Protein 5W8Q (pdb70)

InterPro domains:
  IPR001099 Chalcone/stilbene synthase, N-terminal [PF00195] (11-223)
  IPR011141 Polyketide synthase, type III [PIRSF000451] (5-384)
  IPR011141 Polyketide synthase, type III [PTHR11877] (7-383)
  IPR012328 Chalcone/stilbene synthase, C-terminal [PF02797] (233-383)
  IPR016039 Thiolase-like [G3DSA:3.40.47.10] (3-230)
  IPR016039 Thiolase-like [G3DSA:3.40.47.10] (231-385)
  IPR016039 Thiolase-like [SSF53901] (8-228)
  IPR016039 Thiolase-like [SSF53901] (230-383)

Structure (mmCIF, N/CA/C/O backbone):
data_5W8Q
#
_entry.id   5W8Q
#
_cell.length_a   55.270
_cell.length_b   113.020
_cell.length_c   62.770
_cell.angle_alpha   90.000
_cell.angle_beta   93.150
_cell.angle_gamma   90.000
#
_symmetry.space_group_name_H-M   'P 1 21 1'
#
loop_
_entity.id
_entity.type
_entity.pdbx_description
1 polymer 'BIS3 biphenyl synthase'
2 non-polymer (3R)-butane-1,3-diol
3 water water
#
loop_
_atom_site.group_PDB
_atom_site.id
_atom_site.type_symbol
_atom_site.label_atom_id
_atom_site.label_alt_id
_atom_site.label_comp_id
_atom_site.label_asym_id
_atom_site.label_entity_id
_atom_site.label_seq_id
_atom_site.pdbx_PDB_ins_code
_atom_site.Cartn_x
_atom_site.Cartn_y
_atom_site.Cartn_z
_atom_site.occupancy
_atom_site.B_iso_or_equiv
_atom_site.auth_seq_id
_atom_site.auth_comp_id
_atom_site.auth_asym_id
_atom_site.auth_atom_id
_atom_site.pdbx_PDB_model_num
ATOM 1 N N . GLN A 1 12 ? 28.267 9.392 -6.982 1.00 24.14 10 GLN A N 1
ATOM 2 C CA . GLN A 1 12 ? 27.214 8.409 -6.708 1.00 19.24 10 GLN A CA 1
ATOM 3 C C . GLN A 1 12 ? 27.478 7.729 -5.370 1.00 13.51 10 GLN A C 1
ATOM 4 O O . GLN A 1 12 ? 28.047 6.641 -5.286 1.00 15.94 10 GLN A O 1
ATOM 17 N N . HIS A 1 13 ? 27.045 8.381 -4.312 1.00 9.48 11 HIS A N 1
ATOM 18 C CA . HIS A 1 13 ? 27.315 7.897 -2.983 1.00 7.74 11 HIS A CA 1
ATOM 19 C C . HIS A 1 13 ? 26.414 6.747 -2.603 1.00 6.30 11 HIS A C 1
ATOM 20 O O . HIS A 1 13 ? 25.278 6.631 -3.044 1.00 7.88 11 HIS A O 1
ATOM 34 N N . ALA A 1 14 ? 26.917 5.944 -1.703 1.00 5.45 12 ALA A N 1
ATOM 35 C CA . ALA A 1 14 ? 26.142 4.914 -1.063 1.00 5.37 12 ALA A CA 1
ATOM 36 C C . ALA A 1 14 ? 24.920 5.495 -0.361 1.00 4.62 12 ALA A C 1
ATOM 37 O O . ALA A 1 14 ? 24.995 6.534 0.304 1.00 6.27 12 ALA A O 1
ATOM 44 N N . LYS A 1 15 ? 23.795 4.809 -0.510 1.00 4.70 13 LYS A N 1
ATOM 45 C CA . LYS A 1 15 ? 22.537 5.171 0.120 1.00 4.67 13 LYS A CA 1
ATOM 46 C C . LYS A 1 15 ? 22.070 4.090 1.061 1.00 4.22 13 LYS A C 1
ATOM 47 O O . LYS A 1 15 ? 22.228 2.890 0.803 1.00 5.04 13 LYS A O 1
ATOM 66 N N . ILE A 1 16 ? 21.422 4.531 2.134 1.00 4.04 14 ILE A N 1
ATOM 67 C CA . ILE A 1 16 ? 20.614 3.638 2.968 1.00 3.54 14 ILE A CA 1
ATOM 68 C C . ILE A 1 16 ? 19.283 3.424 2.235 1.00 4.10 14 ILE A C 1
ATOM 69 O O . ILE A 1 16 ? 18.567 4.395 1.965 1.00 5.16 14 ILE A O 1
ATOM 84 N N . LEU A 1 17 ? 18.986 2.177 1.899 1.00 3.68 15 LEU A N 1
ATOM 85 C CA . LEU A 1 17 ? 17.817 1.798 1.121 1.00 3.65 15 LEU A CA 1
ATOM 86 C C . LEU A 1 17 ? 16.699 1.212 1.971 1.00 4.50 15 LEU A C 1
ATOM 87 O O . LEU A 1 17 ? 15.579 1.027 1.461 1.00 5.83 15 LEU A O 1
ATOM 103 N N . ALA A 1 18 ? 16.963 0.871 3.220 1.00 4.19 16 ALA A N 1
ATOM 104 C CA . ALA A 1 18 ? 15.975 0.265 4.098 1.00 4.15 16 ALA A CA 1
ATOM 105 C C . ALA A 1 18 ? 16.547 0.240 5.507 1.00 3.93 16 ALA A C 1
ATOM 106 O O . ALA A 1 18 ? 17.774 0.134 5.668 1.00 4.24 16 ALA A O 1
ATOM 113 N N . ILE A 1 19 ? 15.666 0.302 6.504 1.00 4.26 17 ILE A N 1
ATOM 114 C CA . ILE A 1 19 ? 16.041 0.091 7.907 1.00 4.42 17 ILE A CA 1
ATOM 115 C C . ILE A 1 19 ? 14.964 -0.774 8.539 1.00 4.57 17 ILE A C 1
ATOM 116 O O . ILE A 1 19 ? 13.773 -0.441 8.409 1.00 6.43 17 ILE A O 1
ATOM 132 N N . GLY A 1 20 ? 15.330 -1.835 9.219 1.00 4.07 18 GLY A N 1
ATOM 133 C CA . GLY A 1 20 ? 14.435 -2.638 10.021 1.00 5.24 18 GLY A CA 1
ATOM 134 C C . GLY A 1 20 ? 14.982 -2.793 11.417 1.00 4.20 18 GLY A C 1
ATOM 135 O O . GLY A 1 20 ? 16.193 -2.724 11.623 1.00 4.97 18 GLY A O 1
ATOM 139 N N . THR A 1 21 ? 14.121 -3.025 12.399 1.00 4.34 19 THR A N 1
ATOM 140 C CA . THR A 1 21 ? 14.542 -3.186 13.772 1.00 4.47 19 THR A CA 1
ATOM 141 C C . THR A 1 21 ? 13.774 -4.299 14.457 1.00 4.40 19 THR A C 1
ATOM 142 O O . THR A 1 21 ? 12.679 -4.679 14.044 1.00 6.05 19 THR A O 1
ATOM 153 N N . ALA A 1 22 ? 14.326 -4.788 15.544 1.00 5.00 20 ALA A N 1
ATOM 154 C CA . ALA A 1 22 ? 13.713 -5.828 16.348 1.00 4.68 20 ALA A CA 1
ATOM 155 C C . ALA A 1 22 ? 14.177 -5.733 17.780 1.00 4.53 20 ALA A C 1
ATOM 156 O O . ALA A 1 22 ? 15.279 -5.229 18.055 1.00 4.74 20 ALA A O 1
ATOM 163 N N . ASN A 1 23 ? 13.377 -6.276 18.702 1.00 4.76 21 ASN A N 1
ATOM 164 C CA . ASN A 1 23 ? 13.763 -6.366 20.106 1.00 5.30 21 ASN A CA 1
ATOM 165 C C . ASN A 1 23 ? 13.233 -7.653 20.706 1.00 5.36 21 ASN A C 1
ATOM 166 O O . ASN A 1 23 ? 12.239 -8.184 20.209 1.00 6.55 21 ASN A O 1
ATOM 177 N N . PRO A 1 24 ? 13.816 -8.117 21.815 1.00 5.67 22 PRO A N 1
ATOM 178 C CA . PRO A 1 24 ? 13.214 -9.252 22.512 1.00 6.30 22 PRO A CA 1
ATOM 179 C C . PRO A 1 24 ? 11.795 -8.901 22.962 1.00 5.96 22 PRO A C 1
ATOM 180 O O . PRO A 1 24 ? 11.460 -7.722 23.097 1.00 6.73 22 PRO A O 1
ATOM 191 N N . PRO A 1 25 ? 10.974 -9.906 23.213 1.00 7.68 23 PRO A N 1
ATOM 192 C CA . PRO A 1 25 ? 9.557 -9.649 23.490 1.00 8.41 23 PRO A CA 1
ATOM 193 C C . PRO A 1 25 ? 9.262 -9.067 24.857 1.00 10.25 23 PRO A C 1
ATOM 194 O O . PRO A 1 25 ? 8.229 -8.395 25.001 1.00 12.49 23 PRO A O 1
ATOM 205 N N . ASN A 1 26 ? 10.102 -9.331 25.847 1.00 9.40 24 ASN A N 1
ATOM 206 C CA . ASN A 1 26 ? 9.745 -8.952 27.213 1.00 10.58 24 ASN A CA 1
ATOM 207 C C . ASN A 1 26 ? 10.153 -7.537 27.539 1.00 8.86 24 ASN A C 1
ATOM 208 O O . ASN A 1 26 ? 11.306 -7.163 27.425 1.00 8.52 24 ASN A O 1
ATOM 218 N N . VAL A 1 27 ? 9.157 -6.759 27.946 1.00 9.54 25 VAL A N 1
ATOM 219 C CA A VAL A 1 27 ? 9.358 -5.360 28.258 0.58 8.71 25 VAL A CA 1
ATOM 220 C CA B VAL A 1 27 ? 9.350 -5.359 28.277 0.42 9.60 25 VAL A CA 1
ATOM 221 C C . VAL A 1 27 ? 9.521 -5.158 29.768 1.00 9.19 25 VAL A C 1
ATOM 222 O O . VAL A 1 27 ? 8.807 -5.760 30.584 1.00 10.66 25 VAL A O 1
ATOM 245 N N . TYR A 1 28 ? 10.467 -4.311 30.122 1.00 7.51 26 TYR A N 1
ATOM 246 C CA . TYR A 1 28 ? 10.789 -3.951 31.496 1.00 8.45 26 TYR A CA 1
ATOM 247 C C . TYR A 1 28 ? 10.601 -2.457 31.646 1.00 7.68 26 TYR A C 1
ATOM 248 O O . TYR A 1 28 ? 11.398 -1.673 31.151 1.00 8.50 26 TYR A O 1
ATOM 266 N N . HIS A 1 29 ? 9.516 -2.059 32.305 1.00 8.44 27 HIS A N 1
ATOM 267 C CA . HIS A 1 29 ? 9.283 -0.644 32.549 1.00 9.12 27 HIS A CA 1
ATOM 268 C C . HIS A 1 29 ? 10.217 -0.172 33.642 1.00 8.42 27 HIS A C 1
ATOM 269 O O . HIS A 1 29 ? 10.382 -0.836 34.666 1.00 9.03 27 HIS A O 1
ATOM 283 N N . GLN A 1 30 ? 10.814 0.989 33.449 1.00 7.98 28 GLN A N 1
ATOM 284 C CA . GLN A 1 30 ? 11.809 1.502 34.386 1.00 8.60 28 GLN A CA 1
ATOM 285 C C . GLN A 1 30 ? 11.249 1.680 35.794 1.00 9.44 28 GLN A C 1
ATOM 286 O O . GLN A 1 30 ? 11.956 1.444 36.774 1.00 9.80 28 GLN A O 1
ATOM 300 N N . LYS A 1 31 ? 9.983 2.055 35.893 1.00 10.08 29 LYS A N 1
ATOM 301 C CA . LYS A 1 31 ? 9.367 2.246 37.196 1.00 11.61 29 LYS A CA 1
ATOM 302 C C . LYS A 1 31 ? 9.434 0.963 38.029 1.00 11.14 29 LYS A C 1
ATOM 303 O O . LYS A 1 31 ? 9.506 1.026 39.246 1.00 13.20 29 LYS A O 1
ATOM 322 N N . ASP A 1 32 ? 9.419 -0.193 37.360 1.00 10.36 30 ASP A N 1
ATOM 323 C CA . ASP A 1 32 ? 9.364 -1.488 38.030 1.00 10.57 30 ASP A CA 1
ATOM 324 C C . ASP A 1 32 ? 10.742 -2.128 38.157 1.00 10.05 30 ASP A C 1
ATOM 325 O O . ASP A 1 32 ? 10.892 -3.147 38.836 1.00 10.78 30 ASP A O 1
ATOM 334 N N . TYR A 1 33 ? 11.749 -1.589 37.468 1.00 9.70 31 TYR A N 1
ATOM 335 C CA . TYR A 1 33 ? 13.005 -2.294 37.333 1.00 8.84 31 TYR A CA 1
ATOM 336 C C . TYR A 1 33 ? 13.815 -2.362 38.638 1.00 8.94 31 TYR A C 1
ATOM 337 O O . TYR A 1 33 ? 14.382 -3.399 38.925 1.00 10.08 31 TYR A O 1
ATOM 355 N N . PRO A 1 34 ? 13.881 -1.278 39.439 1.00 9.54 32 PRO A N 1
ATOM 356 C CA . PRO A 1 34 ? 14.596 -1.428 40.723 1.00 10.00 32 PRO A CA 1
ATOM 357 C C . PRO A 1 34 ? 14.044 -2.570 41.576 1.00 10.27 32 PRO A C 1
ATOM 358 O O . PRO A 1 34 ? 14.835 -3.380 42.088 1.00 10.26 32 PRO A O 1
ATOM 369 N N . ASP A 1 35 ? 12.729 -2.671 41.715 1.00 10.39 33 ASP A N 1
ATOM 370 C CA . ASP A 1 35 ? 12.163 -3.738 42.508 1.00 11.39 33 ASP A CA 1
ATOM 371 C C . ASP A 1 35 ? 12.566 -5.081 41.919 1.00 10.86 33 ASP A C 1
ATOM 372 O O . ASP A 1 35 ? 12.929 -5.993 42.659 1.00 12.64 33 ASP A O 1
ATOM 381 N N . PHE A 1 36 ? 12.458 -5.207 40.597 1.00 11.95 34 PHE A N 1
ATOM 382 C CA . PHE A 1 36 ? 12.796 -6.454 39.927 1.00 12.14 34 PHE A CA 1
ATOM 383 C C . PHE A 1 36 ? 14.256 -6.837 40.171 1.00 11.41 34 PHE A C 1
ATOM 384 O O . PHE A 1 36 ? 14.540 -7.946 40.604 1.00 12.54 34 PHE A O 1
ATOM 401 N N . LEU A 1 37 ? 15.166 -5.920 39.895 1.00 10.31 35 LEU A N 1
ATOM 402 C CA . LEU A 1 37 ? 16.593 -6.197 39.969 1.00 10.03 35 LEU A CA 1
ATOM 403 C C . LEU A 1 37 ? 16.997 -6.620 41.377 1.00 9.82 35 LEU A C 1
ATOM 404 O O . LEU A 1 37 ? 17.706 -7.604 41.561 1.00 11.13 35 LEU A O 1
ATOM 420 N N . PHE A 1 38 ? 16.548 -5.874 42.374 1.00 9.76 36 PHE A N 1
ATOM 421 C CA . PHE A 1 38 ? 16.970 -6.147 43.728 1.00 10.20 36 PHE A CA 1
ATOM 422 C C . PHE A 1 38 ? 16.341 -7.443 44.244 1.00 11.31 36 PHE A C 1
ATOM 423 O O . PHE A 1 38 ? 16.957 -8.161 45.043 1.00 12.10 36 PHE A O 1
ATOM 440 N N . ARG A 1 39 ? 15.140 -7.769 43.768 1.00 11.33 37 ARG A N 1
ATOM 441 C CA . ARG A 1 39 ? 14.471 -8.998 44.181 1.00 12.79 37 ARG A CA 1
ATOM 442 C C . ARG A 1 39 ? 15.139 -10.221 43.568 1.00 12.30 37 ARG A C 1
ATOM 443 O O . ARG A 1 39 ? 15.483 -11.174 44.277 1.00 14.13 37 ARG A O 1
ATOM 464 N N . VAL A 1 40 ? 15.331 -10.206 42.249 1.00 12.75 38 VAL A N 1
ATOM 465 C CA . VAL A 1 40 ? 15.831 -11.402 41.562 1.00 13.03 38 VAL A CA 1
ATOM 466 C C . VAL A 1 40 ? 17.314 -11.665 41.830 1.00 12.97 38 VAL A C 1
ATOM 467 O O . VAL A 1 40 ? 17.772 -12.798 41.654 1.00 15.15 38 VAL A O 1
ATOM 480 N N . THR A 1 41 ? 18.059 -10.648 42.270 1.00 11.82 39 THR A N 1
ATOM 481 C CA . THR A 1 41 ? 19.470 -10.844 42.581 1.00 11.87 39 THR A CA 1
ATOM 482 C C . THR A 1 41 ? 19.707 -10.991 44.095 1.00 12.30 39 THR A C 1
ATOM 483 O O . THR A 1 41 ? 20.853 -11.035 44.536 1.00 13.24 39 THR A O 1
ATOM 494 N N . LYS A 1 42 ? 18.631 -11.097 44.870 1.00 13.18 40 LYS A N 1
ATOM 495 C CA . LYS A 1 42 ? 18.706 -11.348 46.317 1.00 14.48 40 LYS A CA 1
ATOM 496 C C . LYS A 1 42 ? 19.481 -10.265 47.042 1.00 14.25 40 LYS A C 1
ATOM 497 O O . LYS A 1 42 ? 20.294 -10.547 47.935 1.00 16.10 40 LYS A O 1
ATOM 516 N N . ASN A 1 43 ? 19.205 -9.021 46.674 1.00 12.46 41 ASN A N 1
ATOM 517 C CA . ASN A 1 43 ? 19.890 -7.858 47.237 1.00 11.85 41 ASN A CA 1
ATOM 518 C C . ASN A 1 43 ? 18.959 -6.864 47.919 1.00 10.62 41 ASN A C 1
ATOM 519 O O . ASN A 1 43 ? 19.328 -5.703 48.078 1.00 10.84 41 ASN A O 1
ATOM 530 N N . GLU A 1 44 ? 17.796 -7.309 48.387 1.00 12.31 42 GLU A N 1
ATOM 531 C CA . GLU A 1 44 ? 16.872 -6.378 49.024 1.00 13.18 42 GLU A CA 1
ATOM 532 C C . GLU A 1 44 ? 17.462 -5.761 50.292 1.00 11.93 42 GLU A C 1
ATOM 533 O O . GLU A 1 44 ? 17.061 -4.663 50.695 1.00 13.55 42 GLU A O 1
ATOM 545 N N . HIS A 1 45 ? 18.430 -6.433 50.909 1.00 11.01 43 HIS A N 1
ATOM 546 C CA . HIS A 1 45 ? 19.075 -5.853 52.090 1.00 11.25 43 HIS A CA 1
ATOM 547 C C . HIS A 1 45 ? 19.972 -4.654 51.746 1.00 10.33 43 HIS A C 1
ATOM 548 O O . HIS A 1 45 ? 20.322 -3.872 52.638 1.00 10.65 43 HIS A O 1
ATOM 562 N N . ARG A 1 46 ? 20.351 -4.510 50.479 1.00 9.31 44 ARG A N 1
ATOM 563 C CA . ARG A 1 46 ? 21.255 -3.430 50.089 1.00 9.48 44 ARG A CA 1
ATOM 564 C C . ARG A 1 46 ? 20.493 -2.144 49.811 1.00 9.28 44 ARG A C 1
ATOM 565 O O . ARG A 1 46 ? 20.459 -1.635 48.700 1.00 9.93 44 ARG A O 1
ATOM 586 N N . THR A 1 47 ? 19.893 -1.612 50.871 1.00 9.10 45 THR A N 1
ATOM 587 C CA . THR A 1 47 ? 19.118 -0.392 50.770 1.00 10.01 45 THR A CA 1
ATOM 588 C C . THR A 1 47 ? 19.997 0.789 50.365 1.00 9.58 45 THR A C 1
ATOM 589 O O . THR A 1 47 ? 19.508 1.720 49.719 1.00 11.39 45 THR A O 1
ATOM 600 N N . ASP A 1 48 ? 21.286 0.710 50.668 1.00 10.19 46 ASP A N 1
ATOM 601 C CA . ASP A 1 48 ? 22.254 1.713 50.234 1.00 10.69 46 ASP A CA 1
ATOM 602 C C . ASP A 1 48 ? 22.348 1.741 48.704 1.00 10.03 46 ASP A C 1
ATOM 603 O O . ASP A 1 48 ? 22.311 2.803 48.078 1.00 12.06 46 ASP A O 1
ATOM 612 N N . LEU A 1 49 ? 22.487 0.572 48.107 1.00 9.33 47 LEU A N 1
ATOM 613 C CA . LEU A 1 49 ? 22.576 0.474 46.655 1.00 9.89 47 LEU A CA 1
ATOM 614 C C . LEU A 1 49 ? 21.237 0.770 46.003 1.00 9.79 47 LEU A C 1
ATOM 615 O O . LEU A 1 49 ? 21.206 1.330 44.917 1.00 10.20 47 LEU A O 1
ATOM 631 N N . ARG A 1 50 ? 20.132 0.435 46.662 1.00 9.68 48 ARG A N 1
ATOM 632 C CA . ARG A 1 50 ? 18.820 0.713 46.101 1.00 9.92 48 ARG A CA 1
ATOM 633 C C . ARG A 1 50 ? 18.600 2.214 45.986 1.00 10.45 48 ARG A C 1
ATOM 634 O O . ARG A 1 50 ? 18.058 2.673 44.990 1.00 11.31 48 ARG A O 1
ATOM 655 N N . GLU A 1 51 ? 19.027 2.988 46.991 1.00 11.02 49 GLU A N 1
ATOM 656 C CA A GLU A 1 51 ? 18.898 4.435 46.929 0.41 12.68 49 GLU A CA 1
ATOM 657 C CA B GLU A 1 51 ? 18.915 4.447 46.939 0.59 12.18 49 GLU A CA 1
ATOM 658 C C . GLU A 1 51 ? 19.666 4.964 45.728 1.00 11.43 49 GLU A C 1
ATOM 659 O O . GLU A 1 51 ? 19.161 5.794 44.973 1.00 13.62 49 GLU A O 1
ATOM 680 N N . LYS A 1 52 ? 20.899 4.493 45.559 1.00 10.80 50 LYS A N 1
ATOM 681 C CA . LYS A 1 52 ? 21.736 4.949 44.455 1.00 10.78 50 LYS A CA 1
ATOM 682 C C . LYS A 1 52 ? 21.079 4.588 43.133 1.00 10.30 50 LYS A C 1
ATOM 683 O O . LYS A 1 52 ? 21.050 5.385 42.185 1.00 11.63 50 LYS A O 1
ATOM 702 N N . PHE A 1 53 ? 20.573 3.366 43.047 1.00 9.54 51 PHE A N 1
ATOM 703 C CA . PHE A 1 53 ? 19.964 2.901 41.797 1.00 9.18 51 PHE A CA 1
ATOM 704 C C . PHE A 1 53 ? 18.695 3.678 41.451 1.00 9.79 51 PHE A C 1
ATOM 705 O O . PHE A 1 53 ? 18.454 4.001 40.289 1.00 10.37 51 PHE A O 1
ATOM 722 N N . ASP A 1 54 ? 17.886 3.970 42.469 1.00 10.57 52 ASP A N 1
ATOM 723 C CA . ASP A 1 54 ? 16.693 4.775 42.248 1.00 12.11 52 ASP A CA 1
ATOM 724 C C . ASP A 1 54 ? 17.052 6.144 41.649 1.00 12.58 52 ASP A C 1
ATOM 725 O O . ASP A 1 54 ? 16.382 6.611 40.731 1.00 13.52 52 ASP A O 1
ATOM 734 N N . ARG A 1 55 ? 18.092 6.789 42.177 1.00 13.48 53 ARG A N 1
ATOM 735 C CA . ARG A 1 55 ? 18.504 8.104 41.685 1.00 15.18 53 ARG A CA 1
ATOM 736 C C . ARG A 1 55 ? 18.936 7.996 40.224 1.00 12.90 53 ARG A C 1
ATOM 737 O O . ARG A 1 55 ? 18.591 8.841 39.402 1.00 14.18 53 ARG A O 1
ATOM 758 N N . ILE A 1 56 ? 19.692 6.950 39.886 1.00 10.45 54 ILE A N 1
ATOM 759 C CA . ILE A 1 56 ? 20.143 6.755 38.514 1.00 9.76 54 ILE A CA 1
ATOM 760 C C . ILE A 1 56 ? 18.950 6.516 37.595 1.00 9.55 54 ILE A C 1
ATOM 761 O O . ILE A 1 56 ? 18.861 7.113 36.512 1.00 10.29 54 ILE A O 1
ATOM 777 N N . CYS A 1 57 ? 18.036 5.644 37.997 1.00 9.83 55 CYS A N 1
ATOM 778 C CA . CYS A 1 57 ? 16.860 5.418 37.171 1.00 9.88 55 CYS A CA 1
ATOM 779 C C . CYS A 1 57 ? 16.016 6.680 36.978 1.00 10.41 55 CYS A C 1
ATOM 780 O O . CYS A 1 57 ? 15.522 6.947 35.886 1.00 11.04 55 CYS A O 1
ATOM 788 N N . GLU A 1 58 ? 15.858 7.475 38.029 1.00 11.41 56 GLU A N 1
ATOM 789 C CA . GLU A 1 58 ? 15.105 8.726 37.908 1.00 13.56 56 GLU A CA 1
ATOM 790 C C . GLU A 1 58 ? 15.697 9.663 36.878 1.00 13.13 56 GLU A C 1
ATOM 791 O O . GLU A 1 58 ? 14.961 10.392 36.221 1.00 16.19 56 GLU A O 1
ATOM 803 N N . LYS A 1 59 ? 17.018 9.686 36.776 1.00 11.91 57 LYS A N 1
ATOM 804 C CA . LYS A 1 59 ? 17.691 10.581 35.849 1.00 11.93 57 LYS A CA 1
ATOM 805 C C . LYS A 1 59 ? 17.916 9.949 34.470 1.00 9.83 57 LYS A C 1
ATOM 806 O O . LYS A 1 59 ? 18.376 10.619 33.563 1.00 10.82 57 LYS A O 1
ATOM 825 N N . SER A 1 60 ? 17.575 8.672 34.309 1.00 9.15 58 SER A N 1
ATOM 826 C CA . SER A 1 60 ? 17.973 7.923 33.122 1.00 8.85 58 SER A CA 1
ATOM 827 C C . SER A 1 60 ? 17.299 8.374 31.834 1.00 8.83 58 SER A C 1
ATOM 828 O O . SER A 1 60 ? 17.811 8.120 30.769 1.00 9.64 58 SER A O 1
ATOM 836 N N . ARG A 1 61 ? 16.126 8.975 31.939 1.00 8.32 59 ARG A N 1
ATOM 837 C CA . ARG A 1 61 ? 15.320 9.353 30.780 1.00 8.87 59 ARG A CA 1
ATOM 838 C C . ARG A 1 61 ? 15.017 8.142 29.893 1.00 8.06 59 ARG A C 1
ATOM 839 O O . ARG A 1 61 ? 14.758 8.262 28.687 1.00 8.74 59 ARG A O 1
ATOM 860 N N . THR A 1 62 ? 14.964 6.977 30.533 1.00 7.85 60 THR A N 1
ATOM 861 C CA . THR A 1 62 ? 14.618 5.697 29.913 1.00 8.13 60 THR A CA 1
ATOM 862 C C . THR A 1 62 ? 13.340 5.205 30.599 1.00 8.60 60 THR A C 1
ATOM 863 O O . THR A 1 62 ? 13.340 4.990 31.805 1.00 9.06 60 THR A O 1
ATOM 874 N N . LYS A 1 63 ? 12.266 5.042 29.830 1.00 8.37 61 LYS A N 1
ATOM 875 C CA . LYS A 1 63 ? 10.974 4.625 30.338 1.00 7.94 61 LYS A CA 1
ATOM 876 C C . LYS A 1 63 ? 10.788 3.117 30.316 1.00 7.63 61 LYS A C 1
ATOM 877 O O . LYS A 1 63 ? 10.148 2.556 31.196 1.00 8.04 61 LYS A O 1
ATOM 896 N N . LYS A 1 64 ? 11.324 2.462 29.301 1.00 7.56 62 LYS A N 1
ATOM 897 C CA . LYS A 1 64 ? 11.211 1.014 29.217 1.00 7.97 62 LYS A CA 1
ATOM 898 C C . LYS A 1 64 ? 12.332 0.492 28.330 1.00 7.05 62 LYS A C 1
ATOM 899 O O . LYS A 1 64 ? 12.928 1.222 27.539 1.00 7.23 62 LYS A O 1
ATOM 918 N N . ARG A 1 65 ? 12.606 -0.795 28.500 1.00 6.43 63 ARG A N 1
ATOM 919 C CA . ARG A 1 65 ? 13.621 -1.527 27.750 1.00 5.89 63 ARG A CA 1
ATOM 920 C C . ARG A 1 65 ? 13.103 -2.926 27.460 1.00 6.17 63 ARG A C 1
ATOM 921 O O . ARG A 1 65 ? 12.339 -3.479 28.246 1.00 7.62 63 ARG A O 1
ATOM 942 N N . TYR A 1 66 ? 13.574 -3.501 26.359 1.00 5.64 64 TYR A N 1
ATOM 943 C CA . TYR A 1 66 ? 13.331 -4.887 26.026 1.00 6.14 64 TYR A CA 1
ATOM 944 C C . TYR A 1 66 ? 14.561 -5.695 26.348 1.00 6.04 64 TYR A C 1
ATOM 945 O O . TYR A 1 66 ? 15.670 -5.319 25.972 1.00 6.81 64 TYR A O 1
ATOM 963 N N . LEU A 1 67 ? 14.378 -6.822 27.031 1.00 6.31 65 LEU A N 1
ATOM 964 C CA . LEU A 1 67 ? 15.501 -7.652 27.479 1.00 7.11 65 LEU A CA 1
ATOM 965 C C . LEU A 1 67 ? 15.193 -9.104 27.220 1.00 7.19 65 LEU A C 1
ATOM 966 O O . LEU A 1 67 ? 14.098 -9.583 27.528 1.00 8.09 65 LEU A O 1
ATOM 982 N N . HIS A 1 68 ? 16.169 -9.828 26.702 1.00 6.72 66 HIS A N 1
ATOM 983 C CA . HIS A 1 68 ? 16.065 -11.273 26.565 1.00 6.72 66 HIS A CA 1
ATOM 984 C C . HIS A 1 68 ? 16.103 -12.001 27.921 1.00 7.27 66 HIS A C 1
ATOM 985 O O . HIS A 1 68 ? 15.356 -12.967 28.139 1.00 8.95 66 HIS A O 1
ATOM 999 N N . LEU A 1 69 ? 17.010 -11.578 28.786 1.00 7.83 67 LEU A N 1
ATOM 1000 C CA . LEU A 1 69 ? 17.211 -12.254 30.064 1.00 9.04 67 LEU A CA 1
ATOM 1001 C C . LEU A 1 69 ? 15.921 -12.281 30.867 1.00 9.64 67 LEU A C 1
ATOM 1002 O O . LEU A 1 69 ? 15.236 -11.283 30.970 1.00 11.58 67 LEU A O 1
ATOM 1018 N N . THR A 1 70 ? 15.645 -13.426 31.467 1.00 11.14 68 THR A N 1
ATOM 1019 C CA . THR A 1 70 ? 14.478 -13.589 32.314 1.00 11.22 68 THR A CA 1
ATOM 1020 C C . THR A 1 70 ? 14.885 -14.001 33.722 1.00 10.98 68 THR A C 1
ATOM 1021 O O . THR A 1 70 ? 15.975 -14.523 33.961 1.00 11.34 68 THR A O 1
ATOM 1032 N N . GLU A 1 71 ? 13.965 -13.812 34.646 1.00 11.81 69 GLU A N 1
ATOM 1033 C CA . GLU A 1 71 ? 14.126 -14.293 36.012 1.00 12.07 69 GLU A CA 1
ATOM 1034 C C . GLU A 1 71 ? 14.396 -15.789 36.035 1.00 11.92 69 GLU A C 1
ATOM 1035 O O . GLU A 1 71 ? 15.198 -16.259 36.820 1.00 11.93 69 GLU A O 1
ATOM 1047 N N . GLU A 1 72 ? 13.737 -16.557 35.175 1.00 12.85 70 GLU A N 1
ATOM 1048 C CA . GLU A 1 72 ? 13.965 -17.995 35.160 1.00 14.24 70 GLU A CA 1
ATOM 1049 C C . GLU A 1 72 ? 15.397 -18.337 34.768 1.00 12.62 70 GLU A C 1
ATOM 1050 O O . GLU A 1 72 ? 15.985 -19.269 35.332 1.00 14.21 70 GLU A O 1
ATOM 1062 N N . MET A 1 73 ? 15.969 -17.592 33.831 1.00 12.24 71 MET A N 1
ATOM 1063 C CA . MET A 1 73 ? 17.365 -17.807 33.477 1.00 12.41 71 MET A CA 1
ATOM 1064 C C . MET A 1 73 ? 18.289 -17.514 34.663 1.00 11.75 71 MET A C 1
ATOM 1065 O O . MET A 1 73 ? 19.294 -18.204 34.858 1.00 12.82 71 MET A O 1
ATOM 1079 N N . LEU A 1 74 ? 17.986 -16.473 35.434 1.00 11.06 72 LEU A N 1
ATOM 1080 C CA . LEU A 1 74 ? 18.792 -16.151 36.610 1.00 12.10 72 LEU A CA 1
ATOM 1081 C C . LEU A 1 74 ? 18.661 -17.231 37.679 1.00 12.54 72 LEU A C 1
ATOM 1082 O O . LEU A 1 74 ? 19.651 -17.596 38.325 1.00 14.60 72 LEU A O 1
ATOM 1098 N N . LYS A 1 75 ? 17.456 -17.772 37.859 1.00 12.38 73 LYS A N 1
ATOM 1099 C CA . LYS A 1 75 ? 17.265 -18.821 38.856 1.00 13.28 73 LYS A CA 1
ATOM 1100 C C . LYS A 1 75 ? 18.039 -20.072 38.448 1.00 14.96 73 LYS A C 1
ATOM 1101 O O . LYS A 1 75 ? 18.580 -20.781 39.300 1.00 15.80 73 LYS A O 1
ATOM 1120 N N . ALA A 1 76 ? 18.088 -20.365 37.154 1.00 14.56 74 ALA A N 1
ATOM 1121 C CA . ALA A 1 76 ? 18.799 -21.549 36.682 1.00 15.46 74 ALA A CA 1
ATOM 1122 C C . ALA A 1 76 ? 20.308 -21.362 36.712 1.00 15.18 74 ALA A C 1
ATOM 1123 O O . ALA A 1 76 ? 21.041 -22.352 36.791 1.00 16.53 74 ALA A O 1
ATOM 1130 N N . ASN A 1 77 ? 20.756 -20.107 36.672 1.00 13.57 75 ASN A N 1
ATOM 1131 C CA . ASN A 1 77 ? 22.172 -19.779 36.561 1.00 13.91 75 ASN A CA 1
ATOM 1132 C C . ASN A 1 77 ? 22.525 -18.654 37.518 1.00 12.91 75 ASN A C 1
ATOM 1133 O O . ASN A 1 77 ? 22.857 -17.556 37.080 1.00 12.06 75 ASN A O 1
ATOM 1144 N N . PRO A 1 78 ? 22.465 -18.912 38.828 1.00 12.63 76 PRO A N 1
ATOM 1145 C CA . PRO A 1 78 ? 22.672 -17.826 39.786 1.00 11.79 76 PRO A CA 1
ATOM 1146 C C . PRO A 1 78 ? 24.076 -17.219 39.772 1.00 11.05 76 PRO A C 1
ATOM 1147 O O . PRO A 1 78 ? 24.246 -16.093 40.244 1.00 10.64 76 PRO A O 1
ATOM 1158 N N . ASN A 1 79 ? 25.045 -17.899 39.175 1.00 10.95 77 ASN A N 1
ATOM 1159 C CA . ASN A 1 79 ? 26.340 -17.275 38.999 1.00 10.14 77 ASN A CA 1
ATOM 1160 C C . ASN A 1 79 ? 26.252 -16.009 38.175 1.00 8.80 77 ASN A C 1
ATOM 1161 O O . ASN A 1 79 ? 27.077 -15.137 38.341 1.00 9.63 77 ASN A O 1
ATOM 1172 N N . ILE A 1 80 ? 25.243 -15.883 37.313 1.00 9.28 78 ILE A N 1
ATOM 1173 C CA . ILE A 1 80 ? 25.109 -14.665 36.518 1.00 8.69 78 ILE A CA 1
ATOM 1174 C C . ILE A 1 80 ? 24.949 -13.421 37.406 1.00 8.09 78 ILE A C 1
ATOM 1175 O O . ILE A 1 80 ? 25.430 -12.342 37.036 1.00 9.19 78 ILE A O 1
ATOM 1191 N N . TYR A 1 81 ? 24.293 -13.559 38.564 1.00 8.49 79 TYR A N 1
ATOM 1192 C CA . TYR A 1 81 ? 24.127 -12.414 39.471 1.00 9.20 79 TYR A CA 1
ATOM 1193 C C . TYR A 1 81 ? 25.055 -12.431 40.685 1.00 9.84 79 TYR A C 1
ATOM 1194 O O . TYR A 1 81 ? 24.944 -11.567 41.549 1.00 11.06 79 TYR A O 1
ATOM 1212 N N . THR A 1 82 ? 25.946 -13.407 40.725 1.00 9.22 80 THR A N 1
ATOM 1213 C CA . THR A 1 82 ? 26.941 -13.519 41.782 1.00 10.41 80 THR A CA 1
ATOM 1214 C C . THR A 1 82 ? 28.220 -12.869 41.289 1.00 9.21 80 THR A C 1
ATOM 1215 O O . THR A 1 82 ? 28.944 -13.424 40.447 1.00 10.28 80 THR A O 1
ATOM 1226 N N . TYR A 1 83 ? 28.476 -11.658 41.775 1.00 9.76 81 TYR A N 1
ATOM 1227 C CA . TYR A 1 83 ? 29.500 -10.817 41.194 1.00 9.78 81 TYR A CA 1
ATOM 1228 C C . TYR A 1 83 ? 30.845 -11.523 41.182 1.00 9.19 81 TYR A C 1
ATOM 1229 O O . TYR A 1 83 ? 31.352 -11.975 42.215 1.00 10.26 81 TYR A O 1
ATOM 1247 N N . GLY A 1 84 ? 31.427 -11.622 39.996 1.00 8.87 82 GLY A N 1
ATOM 1248 C CA . GLY A 1 84 ? 32.741 -12.213 39.816 1.00 9.40 82 GLY A CA 1
ATOM 1249 C C . GLY A 1 84 ? 32.798 -13.721 39.677 1.00 9.57 82 GLY A C 1
ATOM 1250 O O . GLY A 1 84 ? 33.872 -14.271 39.433 1.00 9.73 82 GLY A O 1
ATOM 1254 N N . ALA A 1 85 ? 31.666 -14.400 39.840 1.00 9.12 83 ALA A N 1
ATOM 1255 C CA . ALA A 1 85 ? 31.643 -15.852 39.713 1.00 9.16 83 ALA A CA 1
ATOM 1256 C C . ALA A 1 85 ? 31.763 -16.268 38.235 1.00 8.26 83 ALA A C 1
ATOM 1257 O O . ALA A 1 85 ? 31.351 -15.526 37.347 1.00 8.70 83 ALA A O 1
ATOM 1264 N N . PRO A 1 86 ? 32.307 -17.469 37.959 1.00 8.82 84 PRO A N 1
ATOM 1265 C CA . PRO A 1 86 ? 32.434 -17.899 36.560 1.00 9.09 84 PRO A CA 1
ATOM 1266 C C . PRO A 1 86 ? 31.059 -18.074 35.930 1.00 8.77 84 PRO A C 1
ATOM 1267 O O . PRO A 1 86 ? 30.225 -18.765 36.484 1.00 11.06 84 PRO A O 1
ATOM 1278 N N . SER A 1 87 ? 30.863 -17.458 34.773 1.00 7.59 85 SER A N 1
ATOM 1279 C CA . SER A 1 87 ? 29.576 -17.509 34.102 1.00 7.48 85 SER A CA 1
ATOM 1280 C C . SER A 1 87 ? 29.659 -17.205 32.617 1.00 7.33 85 SER A C 1
ATOM 1281 O O . SER A 1 87 ? 28.618 -17.154 31.966 1.00 7.85 85 SER A O 1
ATOM 1289 N N . LEU A 1 88 ? 30.850 -17.001 32.065 1.00 7.20 86 LEU A N 1
ATOM 1290 C CA . LEU A 1 88 ? 30.949 -16.710 30.641 1.00 6.68 86 LEU A CA 1
ATOM 1291 C C . LEU A 1 88 ? 30.302 -17.798 29.789 1.00 6.94 86 LEU A C 1
ATOM 1292 O O . LEU A 1 88 ? 29.644 -17.495 28.780 1.00 7.58 86 LEU A O 1
ATOM 1308 N N . ASP A 1 89 ? 30.530 -19.055 30.138 1.00 7.84 87 ASP A N 1
ATOM 1309 C CA . ASP A 1 89 ? 30.095 -20.140 29.286 1.00 7.55 87 ASP A CA 1
ATOM 1310 C C . ASP A 1 89 ? 28.572 -20.154 29.141 1.00 8.13 87 ASP A C 1
ATOM 1311 O O . ASP A 1 89 ? 28.053 -20.272 28.019 1.00 8.87 87 ASP A O 1
ATOM 1320 N N . VAL A 1 90 ? 27.834 -20.006 30.241 1.00 7.91 88 VAL A N 1
ATOM 1321 C CA . VAL A 1 90 ? 26.388 -19.994 30.121 1.00 9.05 88 VAL A CA 1
ATOM 1322 C C . VAL A 1 90 ? 25.896 -18.743 29.385 1.00 8.08 88 VAL A C 1
ATOM 1323 O O . VAL A 1 90 ? 24.902 -18.810 28.657 1.00 9.84 88 VAL A O 1
ATOM 1336 N N . ARG A 1 91 ? 26.552 -17.605 29.581 1.00 7.23 89 ARG A N 1
ATOM 1337 C CA . ARG A 1 91 ? 26.185 -16.410 28.847 1.00 7.36 89 ARG A CA 1
ATOM 1338 C C . ARG A 1 91 ? 26.371 -16.583 27.339 1.00 6.73 89 ARG A C 1
ATOM 1339 O O . ARG A 1 91 ? 25.495 -16.207 26.564 1.00 7.71 89 ARG A O 1
ATOM 1360 N N . GLN A 1 92 ? 27.510 -17.133 26.943 1.00 6.73 90 GLN A N 1
ATOM 1361 C CA . GLN A 1 92 ? 27.819 -17.363 25.539 1.00 7.24 90 GLN A CA 1
ATOM 1362 C C . GLN A 1 92 ? 26.864 -18.371 24.926 1.00 7.33 90 GLN A C 1
ATOM 1363 O O . GLN A 1 92 ? 26.433 -18.204 23.782 1.00 7.45 90 GLN A O 1
ATOM 1377 N N . ASP A 1 93 ? 26.506 -19.409 25.668 1.00 7.86 91 ASP A N 1
ATOM 1378 C CA . ASP A 1 93 ? 25.583 -20.390 25.147 1.00 8.80 91 ASP A CA 1
ATOM 1379 C C . ASP A 1 93 ? 24.252 -19.760 24.782 1.00 9.38 91 ASP A C 1
ATOM 1380 O O . ASP A 1 93 ? 23.619 -20.184 23.827 1.00 11.09 91 ASP A O 1
ATOM 1389 N N . ILE A 1 94 ? 23.838 -18.752 25.555 1.00 8.00 92 ILE A N 1
ATOM 1390 C CA . ILE A 1 94 ? 22.645 -17.983 25.226 1.00 7.98 92 ILE A CA 1
ATOM 1391 C C . ILE A 1 94 ? 22.900 -17.023 24.058 1.00 6.84 92 ILE A C 1
ATOM 1392 O O . ILE A 1 94 ? 22.199 -17.060 23.030 1.00 7.80 92 ILE A O 1
ATOM 1408 N N . CYS A 1 95 ? 23.903 -16.159 24.206 1.00 6.79 93 CYS A N 1
ATOM 1409 C CA . CYS A 1 95 ? 24.047 -15.059 23.272 1.00 6.30 93 CYS A CA 1
ATOM 1410 C C . CYS A 1 95 ? 24.481 -15.487 21.877 1.00 6.37 93 CYS A C 1
ATOM 1411 O O . CYS A 1 95 ? 24.063 -14.877 20.892 1.00 6.58 93 CYS A O 1
ATOM 1419 N N . ASN A 1 96 ? 25.311 -16.520 21.772 1.00 6.64 94 ASN A N 1
ATOM 1420 C CA . ASN A 1 96 ? 25.743 -16.970 20.450 1.00 6.58 94 ASN A CA 1
ATOM 1421 C C . ASN A 1 96 ? 24.568 -17.467 19.609 1.00 6.95 94 ASN A C 1
ATOM 1422 O O . ASN A 1 96 ? 24.668 -17.499 18.386 1.00 7.62 94 ASN A O 1
ATOM 1433 N N . ILE A 1 97 ? 23.480 -17.868 20.260 1.00 7.10 95 ILE A N 1
ATOM 1434 C CA . ILE A 1 97 ? 22.242 -18.235 19.578 1.00 8.57 95 ILE A CA 1
ATOM 1435 C C . ILE A 1 97 ? 21.309 -17.030 19.395 1.00 7.28 95 ILE A C 1
ATOM 1436 O O . ILE A 1 97 ? 20.757 -16.800 18.317 1.00 8.34 95 ILE A O 1
ATOM 1452 N N . GLU A 1 98 ? 21.103 -16.277 20.457 1.00 6.74 96 GLU A N 1
ATOM 1453 C CA . GLU A 1 98 ? 20.091 -15.243 20.420 1.00 7.08 96 GLU A CA 1
ATOM 1454 C C . GLU A 1 98 ? 20.475 -14.027 19.609 1.00 6.41 96 GLU A C 1
ATOM 1455 O O . GLU A 1 98 ? 19.585 -13.359 19.072 1.00 7.20 96 GLU A O 1
ATOM 1467 N N . VAL A 1 99 ? 21.759 -13.707 19.535 1.00 5.95 97 VAL A N 1
ATOM 1468 C CA . VAL A 1 99 ? 22.178 -12.538 18.763 1.00 4.85 97 VAL A CA 1
ATOM 1469 C C . VAL A 1 99 ? 21.878 -12.709 17.264 1.00 5.24 97 VAL A C 1
ATOM 1470 O O . VAL A 1 99 ? 21.241 -11.854 16.671 1.00 5.42 97 VAL A O 1
ATOM 1483 N N . PRO A 1 100 ? 22.288 -13.838 16.628 1.00 5.62 98 PRO A N 1
ATOM 1484 C CA . PRO A 1 100 ? 21.919 -13.989 15.203 1.00 6.14 98 PRO A CA 1
ATOM 1485 C C . PRO A 1 100 ? 20.418 -14.080 14.996 1.00 5.33 98 PRO A C 1
ATOM 1486 O O . PRO A 1 100 ? 19.932 -13.572 13.988 1.00 6.10 98 PRO A O 1
ATOM 1497 N N . LYS A 1 101 ? 19.688 -14.673 15.933 1.00 5.43 99 LYS A N 1
ATOM 1498 C CA A LYS A 1 101 ? 18.249 -14.796 15.786 0.58 5.79 99 LYS A CA 1
ATOM 1499 C CA B LYS A 1 101 ? 18.239 -14.787 15.777 0.42 6.17 99 LYS A CA 1
ATOM 1500 C C . LYS A 1 101 ? 17.560 -13.417 15.786 1.00 5.02 99 LYS A C 1
ATOM 1501 O O . LYS A 1 101 ? 16.658 -13.136 14.986 1.00 6.07 99 LYS A O 1
ATOM 1535 N N . LEU A 1 102 ? 17.976 -12.552 16.695 1.00 5.44 100 LEU A N 1
ATOM 1536 C CA . LEU A 1 102 ? 17.403 -11.212 16.763 1.00 5.23 100 LEU A CA 1
ATOM 1537 C C . LEU A 1 102 ? 17.802 -10.418 15.518 1.00 4.76 100 LEU A C 1
ATOM 1538 O O . LEU A 1 102 ? 16.996 -9.679 14.935 1.00 5.28 100 LEU A O 1
ATOM 1554 N N . GLY A 1 103 ? 19.045 -10.585 15.082 1.00 4.73 101 GLY A N 1
ATOM 1555 C CA . GLY A 1 103 ? 19.485 -9.976 13.846 1.00 4.81 101 GLY A CA 1
ATOM 1556 C C . GLY A 1 103 ? 18.671 -10.405 12.638 1.00 4.39 101 GLY A C 1
ATOM 1557 O O . GLY A 1 103 ? 18.362 -9.592 11.771 1.00 5.10 101 GLY A O 1
ATOM 1561 N N . GLN A 1 104 ? 18.333 -11.694 12.587 1.00 4.77 102 GLN A N 1
ATOM 1562 C CA . GLN A 1 104 ? 17.502 -12.227 11.524 1.00 4.80 102 GLN A CA 1
ATOM 1563 C C . GLN A 1 104 ? 16.157 -11.507 11.444 1.00 4.75 102 GLN A C 1
ATOM 1564 O O . GLN A 1 104 ? 15.671 -11.175 10.372 1.00 5.27 102 GLN A O 1
ATOM 1578 N N . GLU A 1 105 ? 15.542 -11.306 12.602 1.00 4.94 103 GLU A N 1
ATOM 1579 C CA . GLU A 1 105 ? 14.252 -10.643 12.633 1.00 6.13 103 GLU A CA 1
ATOM 1580 C C . GLU A 1 105 ? 14.351 -9.225 12.040 1.00 5.50 103 GLU A C 1
ATOM 1581 O O . GLU A 1 105 ? 13.524 -8.815 11.216 1.00 7.15 103 GLU A O 1
ATOM 1593 N N . ALA A 1 106 ? 15.365 -8.478 12.455 1.00 4.62 104 ALA A N 1
ATOM 1594 C CA . ALA A 1 106 ? 15.550 -7.137 11.917 1.00 4.99 104 ALA A CA 1
ATOM 1595 C C . ALA A 1 106 ? 15.857 -7.169 10.423 1.00 4.42 104 ALA A C 1
ATOM 1596 O O . ALA A 1 106 ? 15.355 -6.362 9.640 1.00 4.96 104 ALA A O 1
ATOM 1603 N N . ALA A 1 107 ? 16.692 -8.117 10.036 1.00 4.36 105 ALA A N 1
ATOM 1604 C CA . ALA A 1 107 ? 17.114 -8.223 8.634 1.00 4.49 105 ALA A CA 1
ATOM 1605 C C . ALA A 1 107 ? 15.922 -8.518 7.730 1.00 4.45 105 ALA A C 1
ATOM 1606 O O . ALA A 1 107 ? 15.818 -7.940 6.652 1.00 4.75 105 ALA A O 1
ATOM 1613 N N . LEU A 1 108 ? 15.032 -9.406 8.144 1.00 4.67 106 LEU A N 1
ATOM 1614 C CA . LEU A 1 108 ? 13.860 -9.695 7.311 1.00 4.74 106 LEU A CA 1
ATOM 1615 C C . LEU A 1 108 ? 13.006 -8.462 7.096 1.00 4.87 106 LEU A C 1
ATOM 1616 O O . LEU A 1 108 ? 12.450 -8.267 6.020 1.00 5.61 106 LEU A O 1
ATOM 1632 N N . LYS A 1 109 ? 12.884 -7.626 8.115 1.00 4.56 107 LYS A N 1
ATOM 1633 C CA . LYS A 1 109 ? 12.138 -6.383 7.983 1.00 4.77 107 LYS A CA 1
ATOM 1634 C C . LYS A 1 109 ? 12.834 -5.428 7.012 1.00 4.42 107 LYS A C 1
ATOM 1635 O O . LYS A 1 109 ? 12.187 -4.790 6.179 1.00 5.19 107 LYS A O 1
ATOM 1654 N N . ALA A 1 110 ? 14.156 -5.285 7.130 1.00 4.55 108 ALA A N 1
ATOM 1655 C CA . ALA A 1 110 ? 14.870 -4.426 6.194 1.00 3.89 108 ALA A CA 1
ATOM 1656 C C . ALA A 1 110 ? 14.728 -4.947 4.755 1.00 3.97 108 ALA A C 1
ATOM 1657 O O . ALA A 1 110 ? 14.543 -4.172 3.822 1.00 4.59 108 ALA A O 1
ATOM 1664 N N . ILE A 1 111 ? 14.868 -6.250 4.596 1.00 4.00 109 ILE A N 1
ATOM 1665 C CA . ILE A 1 111 ? 14.790 -6.852 3.276 1.00 4.53 109 ILE A CA 1
ATOM 1666 C C . ILE A 1 111 ? 13.412 -6.614 2.663 1.00 4.67 109 ILE A C 1
ATOM 1667 O O . ILE A 1 111 ? 13.293 -6.309 1.472 1.00 5.44 109 ILE A O 1
ATOM 1683 N N . LYS A 1 112 ? 12.366 -6.723 3.470 1.00 4.39 110 LYS A N 1
ATOM 1684 C CA . LYS A 1 112 ? 11.018 -6.454 2.973 1.00 5.99 110 LYS A CA 1
ATOM 1685 C C . LYS A 1 112 ? 10.922 -5.017 2.453 1.00 5.81 110 LYS A C 1
ATOM 1686 O O . LYS A 1 112 ? 10.414 -4.776 1.355 1.00 7.51 110 LYS A O 1
ATOM 1705 N N . GLU A 1 113 ? 11.369 -4.048 3.244 1.00 4.99 111 GLU A N 1
ATOM 1706 C CA . GLU A 1 113 ? 11.308 -2.669 2.811 1.00 5.06 111 GLU A CA 1
ATOM 1707 C C . GLU A 1 113 ? 12.100 -2.463 1.525 1.00 5.21 111 GLU A C 1
ATOM 1708 O O . GLU A 1 113 ? 11.668 -1.754 0.614 1.00 6.38 111 GLU A O 1
ATOM 1720 N N . TRP A 1 114 ? 13.290 -3.033 1.484 1.00 4.79 112 TRP A N 1
ATOM 1721 C CA . TRP A 1 114 ? 14.208 -2.871 0.368 1.00 6.03 112 TRP A CA 1
ATOM 1722 C C . TRP A 1 114 ? 13.538 -3.236 -0.948 1.00 7.15 112 TRP A C 1
ATOM 1723 O O . TRP A 1 114 ? 13.638 -2.503 -1.928 1.00 10.22 112 TRP A O 1
ATOM 1744 N N . GLY A 1 115 ? 12.904 -4.409 -0.963 1.00 6.59 113 GLY A N 1
ATOM 1745 C CA . GLY A 1 115 ? 12.067 -4.814 -2.083 1.00 8.27 113 GLY A CA 1
ATOM 1746 C C . GLY A 1 115 ? 12.711 -5.718 -3.114 1.00 6.96 113 GLY A C 1
ATOM 1747 O O . GLY A 1 115 ? 12.057 -6.073 -4.079 1.00 8.63 113 GLY A O 1
ATOM 1751 N N . GLN A 1 116 ? 13.983 -6.038 -2.930 1.00 6.92 114 GLN A N 1
ATOM 1752 C CA . GLN A 1 116 ? 14.722 -6.907 -3.829 1.00 6.43 114 GLN A CA 1
ATOM 1753 C C . GLN A 1 116 ? 14.809 -8.325 -3.295 1.00 6.18 114 GLN A C 1
ATOM 1754 O O . GLN A 1 116 ? 14.647 -8.541 -2.103 1.00 7.24 114 GLN A O 1
ATOM 1768 N N . PRO A 1 117 ? 15.085 -9.297 -4.169 1.00 6.76 115 PRO A N 1
ATOM 1769 C CA . PRO A 1 117 ? 15.347 -10.643 -3.672 1.00 7.42 115 PRO A CA 1
ATOM 1770 C C . PRO A 1 117 ? 16.620 -10.709 -2.842 1.00 7.35 115 PRO A C 1
ATOM 1771 O O . PRO A 1 117 ? 17.588 -9.975 -3.091 1.00 7.54 115 PRO A O 1
ATOM 1782 N N . ILE A 1 118 ? 16.647 -11.627 -1.889 1.00 7.39 116 ILE A N 1
ATOM 1783 C CA . ILE A 1 118 ? 17.812 -11.832 -1.040 1.00 7.36 116 ILE A CA 1
ATOM 1784 C C . ILE A 1 118 ? 19.041 -12.193 -1.870 1.00 6.60 116 ILE A C 1
ATOM 1785 O O . ILE A 1 118 ? 20.163 -11.878 -1.459 1.00 6.57 116 ILE A O 1
ATOM 1801 N N . SER A 1 119 ? 18.854 -12.821 -3.017 1.00 7.51 117 SER A N 1
ATOM 1802 C CA . SER A 1 119 ? 19.970 -13.126 -3.885 1.00 7.97 117 SER A CA 1
ATOM 1803 C C . SER A 1 119 ? 20.746 -11.905 -4.386 1.00 7.72 117 SER A C 1
ATOM 1804 O O . SER A 1 119 ? 21.862 -12.070 -4.845 1.00 8.77 117 SER A O 1
ATOM 1812 N N . ARG A 1 120 ? 20.188 -10.691 -4.291 1.00 6.19 118 ARG A N 1
ATOM 1813 C CA . ARG A 1 120 ? 20.896 -9.483 -4.666 1.00 6.22 118 ARG A CA 1
ATOM 1814 C C . ARG A 1 120 ? 21.838 -8.984 -3.590 1.00 5.25 118 ARG A C 1
ATOM 1815 O O . ARG A 1 120 ? 22.615 -8.071 -3.856 1.00 5.92 118 ARG A O 1
ATOM 1836 N N . ILE A 1 121 ? 21.789 -9.543 -2.386 1.00 4.38 119 ILE A N 1
ATOM 1837 C CA . ILE A 1 121 ? 22.727 -9.154 -1.340 1.00 3.80 119 ILE A CA 1
ATOM 1838 C C . ILE A 1 121 ? 24.099 -9.743 -1.670 1.00 3.81 119 ILE A C 1
ATOM 1839 O O . ILE A 1 121 ? 24.236 -10.960 -1.811 1.00 5.02 119 ILE A O 1
ATOM 1855 N N . THR A 1 122 ? 25.108 -8.884 -1.770 1.00 3.69 120 THR A N 1
ATOM 1856 C CA . THR A 1 122 ? 26.461 -9.280 -2.112 1.00 4.27 120 THR A CA 1
ATOM 1857 C C . THR A 1 122 ? 27.426 -9.240 -0.940 1.00 3.82 120 THR A C 1
ATOM 1858 O O . THR A 1 122 ? 28.478 -9.891 -0.969 1.00 4.09 120 THR A O 1
ATOM 1869 N N . HIS A 1 123 ? 27.085 -8.448 0.086 1.00 3.39 121 HIS A N 1
ATOM 1870 C CA . HIS A 1 123 ? 27.962 -8.180 1.221 1.00 3.53 121 HIS A CA 1
ATOM 1871 C C . HIS A 1 123 ? 27.148 -8.232 2.494 1.00 3.71 121 HIS A C 1
ATOM 1872 O O . HIS A 1 123 ? 25.970 -7.825 2.488 1.00 3.89 121 HIS A O 1
ATOM 1886 N N . LEU A 1 124 ? 27.760 -8.710 3.576 1.00 3.68 122 LEU A N 1
ATOM 1887 C CA . LEU A 1 124 ? 27.162 -8.716 4.897 1.00 3.50 122 LEU A CA 1
ATOM 1888 C C . LEU A 1 124 ? 28.138 -8.140 5.886 1.00 3.50 122 LEU A C 1
ATOM 1889 O O . LEU A 1 124 ? 29.289 -8.610 5.986 1.00 4.74 122 LEU A O 1
ATOM 1905 N N . ILE A 1 125 ? 27.700 -7.160 6.666 1.00 3.35 123 ILE A N 1
ATOM 1906 C CA . ILE A 1 125 ? 28.419 -6.692 7.847 1.00 3.79 123 ILE A CA 1
ATOM 1907 C C . ILE A 1 125 ? 27.562 -7.068 9.042 1.00 3.67 123 ILE A C 1
ATOM 1908 O O . ILE A 1 125 ? 26.393 -6.697 9.076 1.00 4.95 123 ILE A O 1
ATOM 1924 N N . PHE A 1 126 ? 28.104 -7.851 9.960 1.00 3.83 124 PHE A N 1
ATOM 1925 C CA . PHE A 1 126 ? 27.422 -8.169 11.209 1.00 3.85 124 PHE A CA 1
ATOM 1926 C C . PHE A 1 126 ? 28.254 -7.544 12.329 1.00 3.94 124 PHE A C 1
ATOM 1927 O O . PHE A 1 126 ? 29.477 -7.698 12.327 1.00 4.83 124 PHE A O 1
ATOM 1944 N N . CYS A 1 127 ? 27.613 -6.863 13.266 1.00 3.81 125 CYS A N 1
ATOM 1945 C CA . CYS A 1 127 ? 28.283 -6.213 14.376 1.00 4.03 125 CYS A CA 1
ATOM 1946 C C . CYS A 1 127 ? 27.589 -6.583 15.690 1.00 3.93 125 CYS A C 1
ATOM 1947 O O . CYS A 1 127 ? 26.361 -6.462 15.796 1.00 4.63 125 CYS A O 1
ATOM 1955 N N . THR A 1 128 ? 28.361 -7.053 16.662 1.00 4.03 126 THR A N 1
ATOM 1956 C CA . THR A 1 128 ? 27.856 -7.278 17.988 1.00 4.03 126 THR A CA 1
ATOM 1957 C C . THR A 1 128 ? 28.981 -7.178 18.995 1.00 4.99 126 THR A C 1
ATOM 1958 O O . THR A 1 128 ? 30.118 -7.604 18.744 1.00 5.96 126 THR A O 1
ATOM 1969 N N . ALA A 1 129 ? 28.638 -6.657 20.166 1.00 4.82 127 ALA A N 1
ATOM 1970 C CA . ALA A 1 129 ? 29.536 -6.620 21.317 1.00 5.78 127 ALA A CA 1
ATOM 1971 C C . ALA A 1 129 ? 29.078 -7.568 22.408 1.00 5.65 127 ALA A C 1
ATOM 1972 O O . ALA A 1 129 ? 29.573 -7.502 23.521 1.00 7.90 127 ALA A O 1
ATOM 1979 N N . SER A 1 130 ? 28.145 -8.468 22.091 1.00 5.35 128 SER A N 1
ATOM 1980 C CA . SER A 1 130 ? 27.485 -9.325 23.078 1.00 6.89 128 SER A CA 1
ATOM 1981 C C . SER A 1 130 ? 27.901 -10.771 23.097 1.00 6.50 128 SER A C 1
ATOM 1982 O O . SER A 1 130 ? 27.442 -11.511 23.962 1.00 8.32 128 SER A O 1
ATOM 1990 N N . CYS A 1 131 ? 28.738 -11.178 22.161 1.00 6.43 129 CYS A N 1
ATOM 1991 C CA . CYS A 1 131 ? 29.148 -12.565 22.061 1.00 6.79 129 CYS A CA 1
ATOM 1992 C C . CYS A 1 131 ? 30.312 -12.640 21.096 1.00 6.37 129 CYS A C 1
ATOM 1993 O O . CYS A 1 131 ? 30.651 -11.650 20.450 1.00 6.77 129 CYS A O 1
ATOM 2001 N N . VAL A 1 132 ? 30.925 -13.814 21.010 1.00 6.56 130 VAL A N 1
ATOM 2002 C CA . VAL A 1 132 ? 32.003 -14.047 20.063 1.00 6.01 130 VAL A CA 1
ATOM 2003 C C . VAL A 1 132 ? 32.144 -15.553 19.882 1.00 6.23 130 VAL A C 1
ATOM 2004 O O . VAL A 1 132 ? 32.085 -16.289 20.869 1.00 7.13 130 VAL A O 1
ATOM 2017 N N . ASP A 1 133 ? 32.319 -16.013 18.637 1.00 6.08 131 ASP A N 1
ATOM 2018 C CA . ASP A 1 133 ? 32.403 -17.437 18.334 1.00 5.98 131 ASP A CA 1
ATOM 2019 C C . ASP A 1 133 ? 33.025 -17.598 16.961 1.00 6.07 131 ASP A C 1
ATOM 2020 O O . ASP A 1 133 ? 32.997 -16.649 16.161 1.00 6.36 131 ASP A O 1
ATOM 2029 N N . MET A 1 134 ? 33.538 -18.800 16.664 1.00 6.08 132 MET A N 1
ATOM 2030 C CA . MET A 1 134 ? 34.076 -19.132 15.338 1.00 6.51 132 MET A CA 1
ATOM 2031 C C . MET A 1 134 ? 33.482 -20.476 14.895 1.00 6.86 132 MET A C 1
ATOM 2032 O O . MET A 1 134 ? 33.652 -21.478 15.592 1.00 7.46 132 MET A O 1
ATOM 2045 N N . PRO A 1 135 ? 32.785 -20.545 13.740 1.00 6.70 133 PRO A N 1
ATOM 2046 C CA . PRO A 1 135 ? 32.339 -19.438 12.900 1.00 7.39 133 PRO A CA 1
ATOM 2047 C C . PRO A 1 135 ? 31.484 -18.436 13.664 1.00 7.14 133 PRO A C 1
ATOM 2048 O O . PRO A 1 135 ? 30.950 -18.746 14.728 1.00 7.91 133 PRO A O 1
ATOM 2059 N N . GLY A 1 136 ? 31.357 -17.235 13.115 1.00 7.65 134 GLY A N 1
ATOM 2060 C CA . GLY A 1 136 ? 30.710 -16.138 13.805 1.00 7.44 134 GLY A CA 1
ATOM 2061 C C . GLY A 1 136 ? 29.243 -15.937 13.498 1.00 5.88 134 GLY A C 1
ATOM 2062 O O . GLY A 1 136 ? 28.600 -16.688 12.750 1.00 6.59 134 GLY A O 1
ATOM 2066 N N . CYS A 1 137 ? 28.720 -14.843 14.041 1.00 5.67 135 CYS A N 1
ATOM 2067 C CA . CYS A 1 137 ? 27.326 -14.479 13.845 1.00 6.20 135 CYS A CA 1
ATOM 2068 C C . CYS A 1 137 ? 26.987 -14.248 12.385 1.00 5.39 135 CYS A C 1
ATOM 2069 O O . CYS A 1 137 ? 25.853 -14.499 11.977 1.00 6.29 135 CYS A O 1
ATOM 2077 N N . ASP A 1 138 ? 27.950 -13.750 11.620 1.00 5.31 136 ASP A N 1
ATOM 2078 C CA . ASP A 1 138 ? 27.741 -13.548 10.206 1.00 5.40 136 ASP A CA 1
ATOM 2079 C C . ASP A 1 138 ? 27.432 -14.874 9.494 1.00 5.24 136 ASP A C 1
ATOM 2080 O O . ASP A 1 138 ? 26.487 -14.965 8.712 1.00 5.63 136 ASP A O 1
ATOM 2089 N N . PHE A 1 139 ? 28.213 -15.902 9.781 1.00 5.75 137 PHE A N 1
ATOM 2090 C CA . PHE A 1 139 ? 27.993 -17.227 9.248 1.00 5.63 137 PHE A CA 1
ATOM 2091 C C . PHE A 1 139 ? 26.601 -17.726 9.670 1.00 6.08 137 PHE A C 1
ATOM 2092 O O . PHE A 1 139 ? 25.843 -18.267 8.858 1.00 6.52 137 PHE A O 1
ATOM 2109 N N . GLN A 1 140 ? 26.262 -17.559 10.942 1.00 6.07 138 GLN A N 1
ATOM 2110 C CA . GLN A 1 140 ? 24.979 -18.052 11.410 1.00 5.93 138 GLN A CA 1
ATOM 2111 C C . GLN A 1 140 ? 23.823 -17.336 10.714 1.00 6.22 138 GLN A C 1
ATOM 2112 O O . GLN A 1 140 ? 22.796 -17.948 10.411 1.00 6.88 138 GLN A O 1
ATOM 2126 N N . LEU A 1 141 ? 23.966 -16.039 10.481 1.00 5.98 139 LEU A N 1
ATOM 2127 C CA . LEU A 1 141 ? 22.922 -15.280 9.815 1.00 5.47 139 LEU A CA 1
ATOM 2128 C C . LEU A 1 141 ? 22.769 -15.706 8.351 1.00 5.48 139 LEU A C 1
ATOM 2129 O O . LEU A 1 141 ? 21.651 -15.743 7.823 1.00 6.06 139 LEU A O 1
ATOM 2145 N N . ILE A 1 142 ? 23.874 -16.001 7.684 1.00 5.91 140 ILE A N 1
ATOM 2146 C CA . ILE A 1 142 ? 23.814 -16.514 6.332 1.00 5.50 140 ILE A CA 1
ATOM 2147 C C . ILE A 1 142 ? 22.954 -17.750 6.261 1.00 6.18 140 ILE A C 1
ATOM 2148 O O . ILE A 1 142 ? 22.110 -17.888 5.374 1.00 6.55 140 ILE A O 1
ATOM 2164 N N . LYS A 1 143 ? 23.165 -18.651 7.202 1.00 6.49 141 LYS A N 1
ATOM 2165 C CA . LYS A 1 143 ? 22.355 -19.849 7.283 1.00 7.61 141 LYS A CA 1
ATOM 2166 C C . LYS A 1 143 ? 20.877 -19.523 7.530 1.00 8.05 141 LYS A C 1
ATOM 2167 O O . LYS A 1 143 ? 19.991 -20.076 6.880 1.00 9.84 141 LYS A O 1
ATOM 2186 N N . LEU A 1 144 ? 20.583 -18.668 8.500 1.00 6.55 142 LEU A N 1
ATOM 2187 C CA . LEU A 1 144 ? 19.212 -18.351 8.839 1.00 6.66 142 LEU A CA 1
ATOM 2188 C C . LEU A 1 144 ? 18.448 -17.710 7.687 1.00 6.36 142 LEU A C 1
ATOM 2189 O O . LEU A 1 144 ? 17.281 -18.024 7.468 1.00 8.18 142 LEU A O 1
ATOM 2205 N N . LEU A 1 145 ? 19.092 -16.801 6.973 1.00 5.82 143 LEU A N 1
ATOM 2206 C CA . LEU A 1 145 ? 18.441 -16.054 5.917 1.00 6.15 143 LEU A CA 1
ATOM 2207 C C . LEU A 1 145 ? 18.510 -16.722 4.559 1.00 6.82 143 LEU A C 1
ATOM 2208 O O . LEU A 1 145 ? 17.763 -16.350 3.651 1.00 8.23 143 LEU A O 1
ATOM 2224 N N . GLY A 1 146 ? 19.404 -17.687 4.381 1.00 6.30 144 GLY A N 1
ATOM 2225 C CA . GLY A 1 146 ? 19.643 -18.224 3.062 1.00 7.14 144 GLY A CA 1
ATOM 2226 C C . GLY A 1 146 ? 20.370 -17.247 2.148 1.00 6.71 144 GLY A C 1
ATOM 2227 O O . GLY A 1 146 ? 20.115 -17.211 0.935 1.00 8.13 144 GLY A O 1
ATOM 2231 N N . LEU A 1 147 ? 21.282 -16.446 2.692 1.00 6.05 145 LEU A N 1
ATOM 2232 C CA . LEU A 1 147 ? 22.114 -15.593 1.845 1.00 5.81 145 LEU A CA 1
ATOM 2233 C C . LEU A 1 147 ? 22.987 -16.465 0.948 1.00 5.76 145 LEU A C 1
ATOM 2234 O O . LEU A 1 147 ? 23.309 -17.597 1.275 1.00 6.67 145 LEU A O 1
ATOM 2250 N N . ASP A 1 148 ? 23.406 -15.894 -0.169 1.00 5.93 146 ASP A N 1
ATOM 2251 C CA . ASP A 1 148 ? 24.348 -16.549 -1.063 1.00 6.03 146 ASP A CA 1
ATOM 2252 C C . ASP A 1 148 ? 25.581 -16.966 -0.263 1.00 5.62 146 ASP A C 1
ATOM 2253 O O . ASP A 1 148 ? 26.128 -16.179 0.497 1.00 6.16 146 ASP A O 1
ATOM 2262 N N . PRO A 1 149 ? 26.051 -18.206 -0.418 1.00 6.55 147 PRO A N 1
ATOM 2263 C CA . PRO A 1 149 ? 27.222 -18.655 0.329 1.00 7.33 147 PRO A CA 1
ATOM 2264 C C . PRO A 1 149 ? 28.491 -17.873 -0.004 1.00 5.79 147 PRO A C 1
ATOM 2265 O O . PRO A 1 149 ? 29.465 -17.975 0.743 1.00 5.89 147 PRO A O 1
ATOM 2276 N N A SER A 1 150 ? 28.450 -17.125 -1.108 0.25 5.88 148 SER A N 1
ATOM 2277 N N B SER A 1 150 ? 28.484 -17.122 -1.106 0.75 5.36 148 SER A N 1
ATOM 2278 C CA A SER A 1 150 ? 29.574 -16.317 -1.551 0.25 5.71 148 SER A CA 1
ATOM 2279 C CA B SER A 1 150 ? 29.634 -16.315 -1.495 0.75 5.44 148 SER A CA 1
ATOM 2280 C C A SER A 1 150 ? 29.379 -14.839 -1.230 0.25 4.61 148 SER A C 1
ATOM 2281 C C B SER A 1 150 ? 29.428 -14.835 -1.173 0.75 3.99 148 SER A C 1
ATOM 2282 O O A SER A 1 150 ? 30.008 -13.995 -1.870 0.25 5.33 148 SER A O 1
ATOM 2283 O O B SER A 1 150 ? 30.145 -13.986 -1.698 0.75 5.08 148 SER A O 1
ATOM 2298 N N . VAL A 1 151 ? 28.539 -14.510 -0.246 1.00 4.50 149 VAL A N 1
ATOM 2299 C CA A VAL A 1 151 ? 28.516 -13.129 0.246 0.64 4.34 149 VAL A CA 1
ATOM 2300 C CA B VAL A 1 151 ? 28.491 -13.158 0.258 0.36 5.33 149 VAL A CA 1
ATOM 2301 C C . VAL A 1 151 ? 29.851 -12.776 0.876 1.00 4.40 149 VAL A C 1
ATOM 2302 O O . VAL A 1 151 ? 30.511 -13.584 1.528 1.00 5.35 149 VAL A O 1
ATOM 2326 N N . THR A 1 152 ? 30.255 -11.527 0.663 1.00 4.24 150 THR A N 1
ATOM 2327 C CA . THR A 1 152 ? 31.509 -10.995 1.197 1.00 3.72 150 THR A CA 1
ATOM 2328 C C . THR A 1 152 ? 31.230 -10.397 2.569 1.00 4.04 150 THR A C 1
ATOM 2329 O O . THR A 1 152 ? 30.431 -9.460 2.696 1.00 4.77 150 THR A O 1
ATOM 2340 N N . ARG A 1 153 ? 31.863 -10.942 3.597 1.00 4.25 151 ARG A N 1
ATOM 2341 C CA . ARG A 1 153 ? 31.501 -10.684 4.982 1.00 4.37 151 ARG A CA 1
ATOM 2342 C C . ARG A 1 153 ? 32.510 -9.869 5.740 1.00 4.46 151 ARG A C 1
ATOM 2343 O O . ARG A 1 153 ? 33.734 -10.019 5.576 1.00 4.81 151 ARG A O 1
ATOM 2364 N N . THR A 1 154 ? 32.011 -9.067 6.663 1.00 4.26 152 THR A N 1
ATOM 2365 C CA . THR A 1 154 ? 32.801 -8.335 7.652 1.00 4.52 152 THR A CA 1
ATOM 2366 C C . THR A 1 154 ? 32.100 -8.578 8.982 1.00 4.50 152 THR A C 1
ATOM 2367 O O . THR A 1 154 ? 30.945 -8.229 9.145 1.00 6.22 152 THR A O 1
ATOM 2378 N N . MET A 1 155 ? 32.794 -9.178 9.935 1.00 4.64 153 MET A N 1
ATOM 2379 C CA . MET A 1 155 ? 32.259 -9.531 11.237 1.00 5.15 153 MET A CA 1
ATOM 2380 C C . MET A 1 155 ? 32.959 -8.674 12.287 1.00 4.58 153 MET A C 1
ATOM 2381 O O . MET A 1 155 ? 34.154 -8.862 12.549 1.00 5.88 153 MET A O 1
ATOM 2395 N N . ILE A 1 156 ? 32.237 -7.704 12.835 1.00 4.67 154 ILE A N 1
ATOM 2396 C CA . ILE A 1 156 ? 32.750 -6.728 13.791 1.00 4.90 154 ILE A CA 1
ATOM 2397 C C . ILE A 1 156 ? 32.320 -7.127 15.194 1.00 5.22 154 ILE A C 1
ATOM 2398 O O . ILE A 1 156 ? 31.157 -6.967 15.578 1.00 6.12 154 ILE A O 1
ATOM 2414 N N . TYR A 1 157 ? 33.255 -7.709 15.931 1.00 5.60 155 TYR A N 1
ATOM 2415 C CA . TYR A 1 157 ? 33.048 -8.164 17.291 1.00 5.13 155 TYR A CA 1
ATOM 2416 C C . TYR A 1 157 ? 33.616 -7.166 18.279 1.00 5.47 155 TYR A C 1
ATOM 2417 O O . TYR A 1 157 ? 34.766 -6.732 18.147 1.00 6.75 155 TYR A O 1
ATOM 2435 N N . GLU A 1 158 ? 32.850 -6.883 19.323 1.00 5.65 156 GLU A N 1
ATOM 2436 C CA . GLU A 1 158 ? 33.343 -6.131 20.478 1.00 6.47 156 GLU A CA 1
ATOM 2437 C C . GLU A 1 158 ? 33.970 -4.787 20.124 1.00 6.43 156 GLU A C 1
ATOM 2438 O O . GLU A 1 158 ? 34.973 -4.402 20.704 1.00 10.34 156 GLU A O 1
ATOM 2450 N N . ALA A 1 159 ? 33.351 -4.045 19.218 1.00 6.36 157 ALA A N 1
ATOM 2451 C CA . ALA A 1 159 ? 33.727 -2.651 19.004 1.00 7.18 157 ALA A CA 1
ATOM 2452 C C . ALA A 1 159 ? 33.151 -1.687 20.053 1.00 9.13 157 ALA A C 1
ATOM 2453 O O . ALA A 1 159 ? 33.847 -0.812 20.580 1.00 11.17 157 ALA A O 1
ATOM 2460 N N A GLY A 1 160 ? 31.873 -1.850 20.341 0.62 10.08 158 GLY A N 1
ATOM 2461 N N B GLY A 1 160 ? 31.874 -1.843 20.356 0.38 9.53 158 GLY A N 1
ATOM 2462 C CA A GLY A 1 160 ? 31.188 -0.971 21.272 0.62 10.69 158 GLY A CA 1
ATOM 2463 C CA B GLY A 1 160 ? 31.222 -0.963 21.307 0.38 9.24 158 GLY A CA 1
ATOM 2464 C C A GLY A 1 160 ? 30.415 0.146 20.596 0.62 10.40 158 GLY A C 1
ATOM 2465 C C B GLY A 1 160 ? 30.485 0.180 20.638 0.38 7.78 158 GLY A C 1
ATOM 2466 O O A GLY A 1 160 ? 29.986 0.026 19.447 0.62 10.38 158 GLY A O 1
ATOM 2467 O O B GLY A 1 160 ? 30.278 0.190 19.423 0.38 6.96 158 GLY A O 1
ATOM 2486 N N B CYS A 1 161 ? 30.205 1.240 21.319 0.57 8.66 159 CYS A N 1
ATOM 2487 C CA B CYS A 1 161 ? 29.062 2.097 21.022 0.57 9.19 159 CYS A CA 1
ATOM 2488 C C B CYS A 1 161 ? 29.295 3.191 19.976 0.57 6.72 159 CYS A C 1
ATOM 2489 O O B CYS A 1 161 ? 28.393 3.985 19.693 0.57 7.00 159 CYS A O 1
ATOM 2496 N N A TYR A 1 162 ? 30.467 3.199 19.357 0.62 5.90 160 TYR A N 1
ATOM 2497 N N B TYR A 1 162 ? 30.408 3.095 19.435 0.38 7.70 16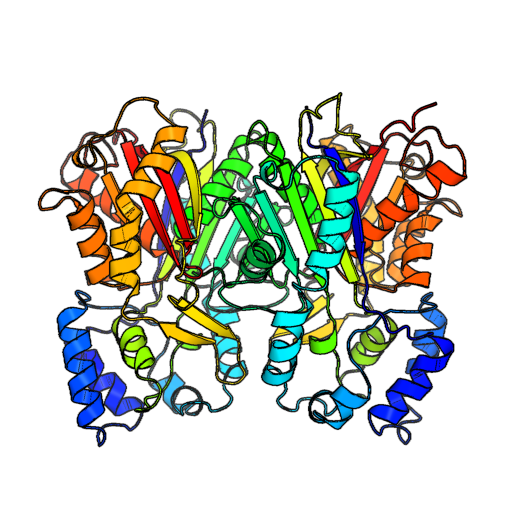0 TYR A N 1
ATOM 2498 C CA A TYR A 1 162 ? 30.678 3.985 18.151 0.62 6.37 160 TYR A CA 1
ATOM 2499 C CA B TYR A 1 162 ? 30.593 3.935 18.250 0.38 8.10 160 TYR A CA 1
ATOM 2500 C C A TYR A 1 162 ? 30.236 3.238 16.891 0.62 5.34 160 TYR A C 1
ATOM 2501 C C B TYR A 1 162 ? 30.286 3.227 16.931 0.38 6.92 160 TYR A C 1
ATOM 2502 O O A TYR A 1 162 ? 30.103 3.851 15.829 0.62 5.45 160 TYR A O 1
ATOM 2503 O O B TYR A 1 162 ? 30.303 3.849 15.868 0.38 7.95 160 TYR A O 1
ATOM 2538 N N . ALA A 1 163 ? 30.013 1.935 17.000 1.00 5.23 161 ALA A N 1
ATOM 2539 C CA . ALA A 1 163 ? 29.983 1.116 15.806 1.00 5.63 161 ALA A CA 1
ATOM 2540 C C . ALA A 1 163 ? 28.752 1.300 14.936 1.00 4.90 161 ALA A C 1
ATOM 2541 O O . ALA A 1 163 ? 28.786 0.892 13.782 1.00 5.50 161 ALA A O 1
ATOM 2548 N N . GLY A 1 164 ? 27.680 1.886 15.436 1.00 5.64 162 GLY A N 1
ATOM 2549 C CA . GLY A 1 164 ? 26.543 2.145 14.591 1.00 5.40 162 GLY A CA 1
ATOM 2550 C C . GLY A 1 164 ? 26.883 3.123 13.477 1.00 5.38 162 GLY A C 1
ATOM 2551 O O . GLY A 1 164 ? 26.311 3.065 12.387 1.00 5.77 162 GLY A O 1
ATOM 2555 N N . ALA A 1 165 ? 27.828 4.027 13.743 1.00 5.35 163 ALA A N 1
ATOM 2556 C CA . ALA A 1 165 ? 28.349 4.911 12.705 1.00 5.43 163 ALA A CA 1
ATOM 2557 C C . ALA A 1 165 ? 29.402 4.181 11.876 1.00 5.24 163 ALA A C 1
ATOM 2558 O O . ALA A 1 165 ? 29.418 4.295 10.647 1.00 5.94 163 ALA A O 1
ATOM 2565 N N . THR A 1 166 ? 30.303 3.446 12.531 1.00 4.92 164 THR A N 1
ATOM 2566 C CA . THR A 1 166 ? 31.375 2.727 11.840 1.00 5.62 164 THR A CA 1
ATOM 2567 C C . THR A 1 166 ? 30.833 1.781 10.776 1.00 4.84 164 THR A C 1
ATOM 2568 O O . THR A 1 166 ? 31.414 1.708 9.697 1.00 5.20 164 THR A O 1
ATOM 2579 N N . VAL A 1 167 ? 29.752 1.051 11.052 1.00 4.43 165 VAL A N 1
ATOM 2580 C CA . VAL A 1 167 ? 29.288 0.096 10.062 1.00 4.77 165 VAL A CA 1
ATOM 2581 C C . VAL A 1 167 ? 28.752 0.818 8.824 1.00 4.29 165 VAL A C 1
ATOM 2582 O O . VAL A 1 167 ? 28.804 0.265 7.737 1.00 4.85 165 VAL A O 1
ATOM 2595 N N . LEU A 1 168 ? 28.230 2.031 8.974 1.00 4.73 166 LEU A N 1
ATOM 2596 C CA . LEU A 1 168 ? 27.790 2.802 7.819 1.00 4.70 166 LEU A CA 1
ATOM 2597 C C . LEU A 1 168 ? 28.990 3.237 6.975 1.00 4.25 166 LEU A C 1
ATOM 2598 O O . LEU A 1 168 ? 28.930 3.228 5.756 1.00 4.86 166 LEU A O 1
ATOM 2614 N N . ARG A 1 169 ? 30.069 3.639 7.633 1.00 4.25 167 ARG A N 1
ATOM 2615 C CA . ARG A 1 169 ? 31.314 3.956 6.952 1.00 4.33 167 ARG A CA 1
ATOM 2616 C C . ARG A 1 169 ? 31.860 2.778 6.171 1.00 3.76 167 ARG A C 1
ATOM 2617 O O . ARG A 1 169 ? 32.259 2.903 5.008 1.00 4.56 167 ARG A O 1
ATOM 2638 N N . MET A 1 170 ? 31.899 1.612 6.810 1.00 3.93 168 MET A N 1
ATOM 2639 C CA . MET A 1 170 ? 32.374 0.424 6.117 1.00 4.14 168 MET A CA 1
ATOM 2640 C C . MET A 1 170 ? 31.467 0.081 4.944 1.00 3.91 168 MET A C 1
ATOM 2641 O O . MET A 1 170 ? 31.952 -0.209 3.837 1.00 4.75 168 MET A O 1
ATOM 2655 N N . ALA A 1 171 ? 30.159 0.106 5.163 1.00 3.83 169 ALA A N 1
ATOM 2656 C CA . ALA A 1 171 ? 29.210 -0.218 4.108 1.00 3.77 169 ALA A CA 1
ATOM 2657 C C . ALA A 1 171 ? 29.361 0.746 2.937 1.00 3.85 169 ALA A C 1
ATOM 2658 O O . ALA A 1 171 ? 29.226 0.343 1.778 1.00 4.64 169 ALA A O 1
ATOM 2665 N N . LYS A 1 172 ? 29.590 2.017 3.225 1.00 4.11 170 LYS A N 1
ATOM 2666 C CA . LYS A 1 172 ? 29.817 3.014 2.182 1.00 4.36 170 LYS A CA 1
ATOM 2667 C C . LYS A 1 172 ? 30.963 2.612 1.289 1.00 3.96 170 LYS A C 1
ATOM 2668 O O . LYS A 1 172 ? 30.842 2.617 0.062 1.00 4.65 170 LYS A O 1
ATOM 2687 N N . ASP A 1 173 ? 32.114 2.279 1.868 1.00 4.14 171 ASP A N 1
ATOM 2688 C CA . ASP A 1 173 ? 33.253 1.931 1.041 1.00 4.48 171 ASP A CA 1
ATOM 2689 C C . ASP A 1 173 ? 33.002 0.663 0.244 1.00 4.51 171 ASP A C 1
ATOM 2690 O O . ASP A 1 173 ? 33.399 0.564 -0.916 1.00 5.08 171 ASP A O 1
ATOM 2699 N N . PHE A 1 174 ? 32.389 -0.345 0.859 1.00 4.14 172 PHE A N 1
ATOM 2700 C CA . PHE A 1 174 ? 32.115 -1.584 0.149 1.00 4.89 172 PHE A CA 1
ATOM 2701 C C . PHE A 1 174 ? 31.129 -1.349 -0.993 1.00 4.69 172 PHE A C 1
ATOM 2702 O O . PHE A 1 174 ? 31.301 -1.859 -2.108 1.00 5.89 172 PHE A O 1
ATOM 2719 N N . ALA A 1 175 ? 30.082 -0.585 -0.723 1.00 4.43 173 ALA A N 1
ATOM 2720 C CA . ALA A 1 175 ? 29.068 -0.331 -1.739 1.00 5.04 173 ALA A CA 1
ATOM 2721 C C . ALA A 1 175 ? 29.595 0.514 -2.897 1.00 5.13 173 ALA A C 1
ATOM 2722 O O . ALA A 1 175 ? 29.192 0.333 -4.043 1.00 5.93 173 ALA A O 1
ATOM 2729 N N . GLU A 1 176 ? 30.443 1.488 -2.592 1.00 4.78 174 GLU A N 1
ATOM 2730 C CA . GLU A 1 176 ? 30.920 2.395 -3.630 1.00 4.88 174 GLU A CA 1
ATOM 2731 C C . GLU A 1 176 ? 32.034 1.774 -4.446 1.00 5.27 174 GLU A C 1
ATOM 2732 O O . GLU A 1 176 ? 32.160 2.055 -5.623 1.00 7.35 174 GLU A O 1
ATOM 2744 N N . ASN A 1 177 ? 32.844 0.906 -3.837 1.00 4.45 175 ASN A N 1
ATOM 2745 C CA . ASN A 1 177 ? 33.951 0.333 -4.569 1.00 4.97 175 ASN A CA 1
ATOM 2746 C C . ASN A 1 177 ? 33.615 -0.935 -5.343 1.00 5.17 175 ASN A C 1
ATOM 2747 O O . ASN A 1 177 ? 34.420 -1.366 -6.162 1.00 7.93 175 ASN A O 1
ATOM 2758 N N . ASN A 1 178 ? 32.469 -1.532 -5.081 1.00 5.30 176 ASN A N 1
ATOM 2759 C CA . ASN A 1 178 ? 32.031 -2.760 -5.722 1.00 5.56 176 ASN A CA 1
ATOM 2760 C C . ASN A 1 178 ? 30.746 -2.472 -6.466 1.00 5.78 176 ASN A C 1
ATOM 2761 O O . ASN A 1 178 ? 29.690 -2.345 -5.859 1.00 5.95 176 ASN A O 1
ATOM 2772 N N . LYS A 1 179 ? 30.847 -2.311 -7.778 1.00 7.39 177 LYS A N 1
ATOM 2773 C CA . LYS A 1 179 ? 29.701 -1.861 -8.559 1.00 7.80 177 LYS A CA 1
ATOM 2774 C C . LYS A 1 179 ? 28.558 -2.846 -8.478 1.00 7.66 177 LYS A C 1
ATOM 2775 O O . LYS A 1 179 ? 28.741 -4.040 -8.684 1.00 8.93 177 LYS A O 1
ATOM 2794 N N . GLY A 1 180 ? 27.367 -2.340 -8.172 1.00 6.94 178 GLY A N 1
ATOM 2795 C CA . GLY A 1 180 ? 26.193 -3.161 -8.013 1.00 7.63 178 GLY A CA 1
ATOM 2796 C C . GLY A 1 180 ? 26.066 -3.790 -6.647 1.00 6.07 178 GLY A C 1
ATOM 2797 O O . GLY A 1 180 ? 25.054 -4.442 -6.371 1.00 6.92 178 GLY A O 1
ATOM 2801 N N . ALA A 1 181 ? 27.044 -3.633 -5.769 1.00 4.76 179 ALA A N 1
ATOM 2802 C CA . ALA A 1 181 ? 26.962 -4.283 -4.469 1.00 3.84 179 ALA A CA 1
ATOM 2803 C C . ALA A 1 181 ? 25.753 -3.801 -3.668 1.00 3.60 179 ALA A C 1
ATOM 2804 O O . ALA A 1 181 ? 25.362 -2.626 -3.723 1.00 4.30 179 ALA A O 1
ATOM 2811 N N . ARG A 1 182 ? 25.217 -4.718 -2.881 1.00 3.94 180 ARG A N 1
ATOM 2812 C CA . ARG A 1 182 ? 24.146 -4.413 -1.935 1.00 3.36 180 ARG A CA 1
ATOM 2813 C C . ARG A 1 182 ? 24.581 -5.014 -0.616 1.00 3.25 180 ARG A C 1
ATOM 2814 O O . ARG A 1 182 ? 24.804 -6.222 -0.524 1.00 4.06 180 ARG A O 1
ATOM 2835 N N . VAL A 1 183 ? 24.755 -4.154 0.378 1.00 3.60 181 VAL A N 1
ATOM 2836 C CA . VAL A 1 183 ? 25.321 -4.533 1.662 1.00 3.36 181 VAL A CA 1
ATOM 2837 C C . VAL A 1 183 ? 24.206 -4.623 2.685 1.00 3.22 181 VAL A C 1
ATOM 2838 O O . VAL A 1 183 ? 23.512 -3.637 2.940 1.00 4.75 181 VAL A O 1
ATOM 2851 N N . LEU A 1 184 ? 24.060 -5.791 3.294 1.00 3.22 182 LEU A N 1
ATOM 2852 C CA . LEU A 1 184 ? 23.214 -5.946 4.453 1.00 3.67 182 LEU A CA 1
ATOM 2853 C C . LEU A 1 184 ? 24.059 -5.734 5.682 1.00 3.27 182 LEU A C 1
ATOM 2854 O O . LEU A 1 184 ? 25.088 -6.392 5.849 1.00 4.27 182 LEU A O 1
ATOM 2870 N N . VAL A 1 185 ? 23.650 -4.791 6.520 1.00 3.45 183 VAL A N 1
ATOM 2871 C CA . VAL A 1 185 ? 24.353 -4.437 7.748 1.00 3.55 183 VAL A CA 1
ATOM 2872 C C . VAL A 1 185 ? 23.454 -4.798 8.901 1.00 3.82 183 VAL A C 1
ATOM 2873 O O . VAL A 1 185 ? 22.328 -4.301 8.956 1.00 5.39 183 VAL A O 1
ATOM 2886 N N . VAL A 1 186 ? 23.892 -5.648 9.805 1.00 3.68 184 VAL A N 1
ATOM 2887 C CA . VAL A 1 186 ? 23.098 -6.066 10.955 1.00 4.06 184 VAL A CA 1
ATOM 2888 C C . VAL A 1 186 ? 23.862 -5.836 12.219 1.00 4.17 184 VAL A C 1
ATOM 2889 O O . VAL A 1 186 ? 24.993 -6.322 12.345 1.00 5.38 184 VAL A O 1
ATOM 2902 N N . CYS A 1 187 ? 23.289 -5.086 13.142 1.00 4.44 185 CYS A N 1
ATOM 2903 C CA . CYS A 1 187 ? 23.855 -4.833 14.461 1.00 4.71 185 CYS A CA 1
ATOM 2904 C C . CYS A 1 187 ? 22.901 -5.425 15.474 1.00 5.02 185 CYS A C 1
ATOM 2905 O O . CYS A 1 187 ? 21.713 -5.086 15.448 1.00 6.59 185 CYS A O 1
ATOM 2913 N N . ALA A 1 188 ? 23.349 -6.313 16.345 1.00 5.03 186 ALA A N 1
ATOM 2914 C CA . ALA A 1 188 ? 22.436 -6.963 17.277 1.00 5.33 186 ALA A CA 1
ATOM 2915 C C . ALA A 1 188 ? 23.090 -7.075 18.638 1.00 5.51 186 ALA A C 1
ATOM 2916 O O . ALA A 1 188 ? 24.257 -7.454 18.714 1.00 6.86 186 ALA A O 1
ATOM 2923 N N . GLU A 1 189 ? 22.343 -6.767 19.689 1.00 6.22 187 GLU A N 1
ATOM 2924 C CA . GLU A 1 189 ? 22.838 -6.797 21.062 1.00 6.40 187 GLU A CA 1
ATOM 2925 C C . GLU A 1 189 ? 21.871 -7.517 21.993 1.00 6.28 187 GLU A C 1
ATOM 2926 O O . GLU A 1 189 ? 20.656 -7.260 21.970 1.00 6.74 187 GLU A O 1
ATOM 2938 N N . ILE A 1 190 ? 22.435 -8.424 22.788 1.00 6.72 188 ILE A N 1
ATOM 2939 C CA . ILE A 1 190 ? 21.723 -9.126 23.848 1.00 6.75 188 ILE A CA 1
ATOM 2940 C C . ILE A 1 190 ? 22.612 -8.991 25.091 1.00 7.07 188 ILE A C 1
ATOM 2941 O O . ILE A 1 190 ? 23.698 -9.578 25.171 1.00 8.42 188 ILE A O 1
ATOM 2957 N N . THR A 1 191 ? 22.157 -8.199 26.045 1.00 6.49 189 THR A N 1
ATOM 2958 C CA . THR A 1 191 ? 22.986 -7.742 27.158 1.00 6.99 189 THR A CA 1
ATOM 2959 C C . THR A 1 191 ? 23.084 -8.725 28.305 1.00 6.67 189 THR A C 1
ATOM 2960 O O . THR A 1 191 ? 23.705 -8.425 29.323 1.00 7.48 189 THR A O 1
ATOM 2971 N N . THR A 1 192 ? 22.568 -9.935 28.111 1.00 6.87 190 THR A N 1
ATOM 2972 C CA . THR A 1 192 ? 22.758 -11.018 29.071 1.00 7.53 190 THR A CA 1
ATOM 2973 C C . THR A 1 192 ? 24.228 -11.173 29.465 1.00 6.70 190 THR A C 1
ATOM 2974 O O . THR A 1 192 ? 24.542 -11.442 30.630 1.00 7.75 190 THR A O 1
ATOM 2985 N N . VAL A 1 193 ? 25.138 -11.005 28.505 1.00 6.53 191 VAL A N 1
ATOM 2986 C CA . VAL A 1 193 ? 26.563 -11.183 28.772 1.00 6.45 191 VAL A CA 1
ATOM 2987 C C . VAL A 1 193 ? 27.152 -10.100 29.692 1.00 6.04 191 VAL A C 1
ATOM 2988 O O . VAL A 1 193 ? 28.208 -10.305 30.292 1.00 6.86 191 VAL A O 1
ATOM 3001 N N . PHE A 1 194 ? 26.485 -8.952 29.772 1.00 5.99 192 PHE A N 1
ATOM 3002 C CA . PHE A 1 194 ? 26.908 -7.803 30.563 1.00 6.75 192 PHE A CA 1
ATOM 3003 C C . PHE A 1 194 ? 26.189 -7.683 31.903 1.00 6.37 192 PHE A C 1
ATOM 3004 O O . PHE A 1 194 ? 26.496 -6.770 32.661 1.00 6.91 192 PHE A O 1
ATOM 3021 N N . PHE A 1 195 ? 25.213 -8.538 32.187 1.00 6.14 193 PHE A N 1
ATOM 3022 C CA . PHE A 1 195 ? 24.466 -8.451 33.443 1.0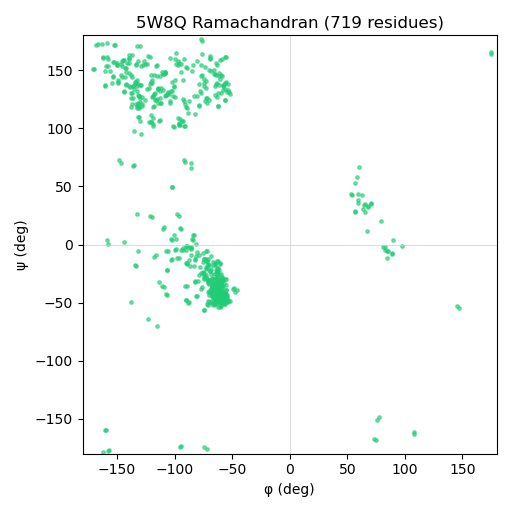0 6.10 193 PHE A CA 1
ATOM 3023 C C . PHE A 1 195 ? 25.373 -8.858 34.601 1.00 6.72 193 PHE A C 1
ATOM 3024 O O . PHE A 1 195 ? 25.906 -9.958 34.580 1.00 7.28 193 PHE A O 1
ATOM 3041 N N . HIS A 1 196 ? 25.521 -8.000 35.603 1.00 6.88 194 HIS A N 1
ATOM 3042 C CA . HIS A 1 196 ? 26.283 -8.366 36.810 1.00 7.19 194 HIS A CA 1
ATOM 3043 C C . HIS A 1 196 ? 25.542 -7.983 38.072 1.00 8.33 194 HIS A C 1
ATOM 3044 O O . HIS A 1 196 ? 24.709 -7.072 38.069 1.00 8.39 194 HIS A O 1
ATOM 3058 N N . GLY A 1 197 ? 25.868 -8.694 39.148 1.00 8.93 195 GLY A N 1
ATOM 3059 C CA . GLY A 1 197 ? 25.360 -8.360 40.456 1.00 9.55 195 GLY A CA 1
ATOM 3060 C C . GLY A 1 197 ? 26.018 -7.143 41.048 1.00 9.97 195 GLY A C 1
ATOM 3061 O O . GLY A 1 197 ? 26.853 -6.470 40.469 1.00 9.41 195 GLY A O 1
ATOM 3065 N N . LEU A 1 198 ? 25.638 -6.903 42.290 1.00 12.57 196 LEU A N 1
ATOM 3066 C CA . LEU A 1 198 ? 25.733 -5.578 42.873 1.00 14.40 196 LEU A CA 1
ATOM 3067 C C . LEU A 1 198 ? 26.704 -5.518 44.023 1.00 15.50 196 LEU A C 1
ATOM 3068 O O . LEU A 1 198 ? 26.572 -6.265 44.995 1.00 18.59 196 LEU A O 1
ATOM 3084 N N . THR A 1 199 ? 27.655 -4.607 43.921 1.00 15.25 197 THR A N 1
ATOM 3085 C CA . THR A 1 199 ? 28.676 -4.414 44.946 1.00 16.18 197 THR A CA 1
ATOM 3086 C C . THR A 1 199 ? 29.098 -2.957 44.958 1.00 16.81 197 THR A C 1
ATOM 3087 O O . THR A 1 199 ? 29.205 -2.307 43.919 1.00 18.31 197 THR A O 1
ATOM 3098 N N . ASP A 1 200 ? 29.329 -2.432 46.149 1.00 15.70 198 ASP A N 1
ATOM 3099 C CA . ASP A 1 200 ? 29.751 -1.042 46.286 1.00 16.37 198 ASP A CA 1
ATOM 3100 C C . ASP A 1 200 ? 31.192 -0.837 45.815 1.00 17.77 198 ASP A C 1
ATOM 3101 O O . ASP A 1 200 ? 31.657 0.293 45.733 1.00 20.29 198 ASP A O 1
ATOM 3110 N N . THR A 1 201 ? 31.882 -1.924 45.478 1.00 16.50 199 THR A N 1
ATOM 3111 C CA . THR A 1 201 ? 33.223 -1.845 44.924 1.00 17.85 199 THR A CA 1
ATOM 3112 C C . THR A 1 201 ? 33.204 -1.647 43.398 1.00 14.94 199 THR A C 1
ATOM 3113 O O . THR A 1 201 ? 34.258 -1.416 42.799 1.00 17.90 199 THR A O 1
ATOM 3124 N N . HIS A 1 202 ? 32.026 -1.752 42.777 1.00 12.91 200 HIS A N 1
ATOM 3125 C CA . HIS A 1 202 ? 31.902 -1.615 41.330 1.00 11.31 200 HIS A CA 1
ATOM 3126 C C . HIS A 1 202 ? 30.551 -0.972 41.009 1.00 10.35 200 HIS A C 1
ATOM 3127 O O . HIS A 1 202 ? 29.630 -1.597 40.476 1.00 10.74 200 HIS A O 1
ATOM 3141 N N . LEU A 1 203 ? 30.437 0.305 41.334 1.00 11.00 201 LEU A N 1
ATOM 3142 C CA . LEU A 1 203 ? 29.166 1.010 41.204 1.00 10.36 201 LEU A CA 1
ATOM 3143 C C . LEU A 1 203 ? 28.764 1.268 39.765 1.00 9.17 201 LEU A C 1
ATOM 3144 O O . LEU A 1 203 ? 27.612 1.584 39.494 1.00 10.07 201 LEU A O 1
ATOM 3160 N N . ASP A 1 204 ? 29.708 1.149 38.845 1.00 9.16 202 ASP A N 1
ATOM 3161 C CA . ASP A 1 204 ? 29.431 1.337 37.420 1.00 9.48 202 ASP A CA 1
ATOM 3162 C C . ASP A 1 204 ? 28.319 0.399 36.948 1.00 8.23 202 ASP A C 1
ATOM 3163 O O . ASP A 1 204 ? 27.581 0.711 36.018 1.00 8.23 202 ASP A O 1
ATOM 3172 N N . ILE A 1 205 ? 28.214 -0.765 37.583 1.00 7.32 203 ILE A N 1
ATOM 3173 C CA . ILE A 1 205 ? 27.187 -1.732 37.225 1.00 7.87 203 ILE A CA 1
ATOM 3174 C C . ILE A 1 205 ? 25.791 -1.140 37.434 1.00 7.38 203 ILE A C 1
ATOM 3175 O O . ILE A 1 205 ? 24.857 -1.494 36.719 1.00 7.77 203 ILE A O 1
ATOM 3191 N N . LEU A 1 206 ? 25.628 -0.245 38.406 1.00 7.33 204 LEU A N 1
ATOM 3192 C CA . LEU A 1 206 ? 24.317 0.375 38.585 1.00 7.85 204 LEU A CA 1
ATOM 3193 C C . LEU A 1 206 ? 23.906 1.198 37.359 1.00 7.88 204 LEU A C 1
ATOM 3194 O O . LEU A 1 206 ? 22.733 1.283 37.031 1.00 9.19 204 LEU A O 1
ATOM 3210 N N . VAL A 1 207 ? 24.879 1.804 36.684 1.00 7.86 205 VAL A N 1
ATOM 3211 C CA . VAL A 1 207 ? 24.608 2.595 35.505 1.00 8.41 205 VAL A CA 1
ATOM 3212 C C . VAL A 1 207 ? 24.190 1.682 34.354 1.00 7.48 205 VAL A C 1
ATOM 3213 O O . VAL A 1 207 ? 23.159 1.920 33.712 1.00 8.03 205 VAL A O 1
ATOM 3226 N N . GLY A 1 208 ? 24.952 0.625 34.089 1.00 7.41 206 GLY A N 1
ATOM 3227 C CA . GLY A 1 208 ? 24.578 -0.300 33.024 1.00 7.62 206 GLY A CA 1
ATOM 3228 C C . GLY A 1 208 ? 23.259 -0.997 33.298 1.00 6.95 206 GLY A C 1
ATOM 3229 O O . GLY A 1 208 ? 22.443 -1.193 32.390 1.00 7.41 206 GLY A O 1
ATOM 3233 N N . GLN A 1 209 ? 23.003 -1.347 34.556 1.00 6.93 207 GLN A N 1
ATOM 3234 C CA . GLN A 1 209 ? 21.723 -1.941 34.931 1.00 7.26 207 GLN A CA 1
ATOM 3235 C C . GLN A 1 209 ? 20.543 -1.030 34.647 1.00 7.05 207 GLN A C 1
ATOM 3236 O O . GLN A 1 209 ? 19.444 -1.531 34.384 1.00 7.60 207 GLN A O 1
ATOM 3250 N N . ALA A 1 210 ? 20.741 0.287 34.734 1.00 7.13 208 ALA A N 1
ATOM 3251 C CA . ALA A 1 210 ? 19.672 1.237 34.449 1.00 7.83 208 ALA A CA 1
ATOM 3252 C C . ALA A 1 210 ? 19.482 1.522 32.963 1.00 6.59 208 ALA A C 1
ATOM 3253 O O . ALA A 1 210 ? 18.385 1.855 32.547 1.00 7.98 208 ALA A O 1
ATOM 3260 N N . LEU A 1 211 ? 20.563 1.477 32.184 1.00 6.76 209 LEU A N 1
ATOM 3261 C CA . LEU A 1 211 ? 20.563 2.015 30.826 1.00 6.26 209 LEU A CA 1
ATOM 3262 C C . LEU A 1 211 ? 20.612 0.991 29.713 1.00 6.39 209 LEU A C 1
ATOM 3263 O O . LEU A 1 211 ? 20.050 1.239 28.647 1.00 7.17 209 LEU A O 1
ATOM 3279 N N . PHE A 1 212 ? 21.345 -0.103 29.894 1.00 6.46 210 PHE A N 1
ATOM 3280 C CA . PHE A 1 212 ? 21.633 -0.993 28.774 1.00 6.15 210 PHE A CA 1
ATOM 3281 C C . PHE A 1 212 ? 20.411 -1.850 28.412 1.00 6.18 210 PHE A C 1
ATOM 3282 O O . PHE A 1 212 ? 19.642 -2.274 29.277 1.00 6.70 210 PHE A O 1
ATOM 3299 N N . ALA A 1 213 ? 20.262 -2.138 27.130 1.00 5.62 211 ALA A N 1
ATOM 3300 C CA . ALA A 1 213 ? 19.061 -2.805 26.635 1.00 5.15 211 ALA A CA 1
ATOM 3301 C C . ALA A 1 213 ? 19.368 -3.599 25.370 1.00 4.83 211 ALA A C 1
ATOM 3302 O O . ALA A 1 213 ? 20.440 -3.485 24.789 1.00 5.22 211 ALA A O 1
ATOM 3309 N N . ASP A 1 214 ? 18.372 -4.384 24.945 1.00 5.18 212 ASP A N 1
ATOM 3310 C CA . ASP A 1 214 ? 18.579 -5.310 23.847 1.00 5.22 212 ASP A CA 1
ATOM 3311 C C . ASP A 1 214 ? 17.850 -4.832 22.603 1.00 4.41 212 ASP A C 1
ATOM 3312 O O . ASP A 1 214 ? 16.770 -4.245 22.659 1.00 4.86 212 ASP A O 1
ATOM 3321 N N . GLY A 1 215 ? 18.411 -5.139 21.446 1.00 4.77 213 GLY A N 1
ATOM 3322 C CA . GLY A 1 215 ? 17.816 -4.724 20.190 1.00 4.58 213 GLY A CA 1
ATOM 3323 C C . GLY A 1 215 ? 18.700 -5.080 19.025 1.00 4.21 213 GLY A C 1
ATOM 3324 O O . GLY A 1 215 ? 19.893 -5.345 19.191 1.00 5.05 213 GLY A O 1
ATOM 3328 N N . ALA A 1 216 ? 18.116 -5.054 17.838 1.00 4.18 214 ALA A N 1
ATOM 3329 C CA . ALA A 1 216 ? 18.850 -5.238 16.613 1.00 3.77 214 ALA A CA 1
ATOM 3330 C C . ALA A 1 216 ? 18.342 -4.297 15.557 1.00 3.91 214 ALA A C 1
ATOM 3331 O O . ALA A 1 216 ? 17.152 -4.020 15.478 1.00 4.55 214 ALA A O 1
ATOM 3338 N N . SER A 1 217 ? 19.253 -3.873 14.699 1.00 3.92 215 SER A N 1
ATOM 3339 C CA . SER A 1 217 ? 18.948 -3.116 13.498 1.00 4.02 215 SER A CA 1
ATOM 3340 C C . SER A 1 217 ? 19.496 -3.818 12.290 1.00 4.28 215 SER A C 1
ATOM 3341 O O . SER A 1 217 ? 20.469 -4.580 12.363 1.00 4.93 215 SER A O 1
ATOM 3349 N N . ALA A 1 218 ? 18.874 -3.536 11.155 1.00 4.19 216 ALA A N 1
ATOM 3350 C CA . ALA A 1 218 ? 19.373 -3.988 9.862 1.00 3.96 216 ALA A CA 1
ATOM 3351 C C . ALA A 1 218 ? 19.203 -2.843 8.884 1.00 3.90 216 ALA A C 1
ATOM 3352 O O . ALA A 1 218 ? 18.140 -2.200 8.837 1.00 4.81 216 ALA A O 1
ATOM 3359 N N . VAL A 1 219 ? 20.222 -2.609 8.094 1.00 4.35 217 VAL A N 1
ATOM 3360 C CA . VAL A 1 219 ? 20.234 -1.538 7.119 1.00 5.52 217 VAL A CA 1
ATOM 3361 C C . VAL A 1 219 ? 20.706 -2.132 5.802 1.00 5.90 217 VAL A C 1
ATOM 3362 O O . VAL A 1 219 ? 21.647 -2.939 5.806 1.00 7.65 217 VAL A O 1
ATOM 3375 N N . ILE A 1 220 ? 20.103 -1.773 4.693 1.00 4.45 218 ILE A N 1
ATOM 3376 C CA . ILE A 1 220 ? 20.627 -2.151 3.394 1.00 4.11 218 ILE A CA 1
ATOM 3377 C C . ILE A 1 220 ? 21.254 -0.922 2.789 1.00 3.69 218 ILE A C 1
ATOM 3378 O O . ILE A 1 220 ? 20.636 0.153 2.773 1.00 4.54 218 ILE A O 1
ATOM 3394 N N . VAL A 1 221 ? 22.484 -1.048 2.306 1.00 3.49 219 VAL A N 1
ATOM 3395 C CA . VAL A 1 221 ? 23.239 0.050 1.723 1.00 4.03 219 VAL A CA 1
ATOM 3396 C C . VAL A 1 221 ? 23.646 -0.305 0.295 1.00 3.59 219 VAL A C 1
ATOM 3397 O O . VAL A 1 221 ? 24.125 -1.415 0.015 1.00 4.67 219 VAL A O 1
ATOM 3410 N N . GLY A 1 222 ? 23.464 0.635 -0.624 1.00 4.34 220 GLY A N 1
ATOM 3411 C CA . GLY A 1 222 ? 23.906 0.450 -1.991 1.00 4.18 220 GLY A CA 1
ATOM 3412 C C . GLY A 1 222 ? 24.031 1.776 -2.700 1.00 4.65 220 GLY A C 1
ATOM 3413 O O . GLY A 1 222 ? 23.296 2.717 -2.390 1.00 5.41 220 GLY A O 1
ATOM 3417 N N . ALA A 1 223 ? 24.960 1.844 -3.644 1.00 4.79 221 ALA A N 1
ATOM 3418 C CA . ALA A 1 223 ? 25.029 2.984 -4.541 1.00 6.21 221 ALA A CA 1
ATOM 3419 C C . ALA A 1 223 ? 24.198 2.671 -5.804 1.00 6.73 221 ALA A C 1
ATOM 3420 O O . ALA A 1 223 ? 23.960 1.497 -6.121 1.00 7.20 221 ALA A O 1
ATOM 3427 N N . ASN A 1 224 ? 23.810 3.720 -6.523 1.00 7.92 222 ASN A N 1
ATOM 3428 C CA . ASN A 1 224 ? 23.061 3.572 -7.790 1.00 8.97 222 ASN A CA 1
ATOM 3429 C C . ASN A 1 224 ? 21.729 2.847 -7.598 1.00 8.23 222 ASN A C 1
ATOM 3430 O O . ASN A 1 224 ? 21.532 1.753 -8.091 1.00 8.05 222 ASN A O 1
ATOM 3441 N N . PRO A 1 225 ? 20.790 3.461 -6.878 1.00 8.63 223 PRO A N 1
ATOM 3442 C CA . PRO A 1 225 ? 19.508 2.786 -6.628 1.00 8.55 223 PRO A CA 1
ATOM 3443 C C . PRO A 1 225 ? 18.748 2.464 -7.925 1.00 9.05 223 PRO A C 1
ATOM 3444 O O . PRO A 1 225 ? 18.763 3.273 -8.846 1.00 12.70 223 PRO A O 1
ATOM 3455 N N . GLU A 1 226 ? 18.102 1.305 -7.939 1.00 8.84 224 GLU A N 1
ATOM 3456 C CA . GLU A 1 226 ? 17.330 0.773 -9.080 1.00 10.76 224 GLU A CA 1
ATOM 3457 C C . GLU A 1 226 ? 15.958 1.414 -9.048 1.00 11.49 224 GLU A C 1
ATOM 3458 O O . GLU A 1 226 ? 15.169 1.153 -8.137 1.00 12.74 224 GLU A O 1
ATOM 3470 N N . PRO A 1 227 ? 15.663 2.256 -10.043 1.00 13.77 225 PRO A N 1
ATOM 3471 C CA . PRO A 1 227 ? 14.472 3.099 -9.842 1.00 17.54 225 PRO A CA 1
ATOM 3472 C C . PRO A 1 227 ? 13.126 2.378 -9.785 1.00 17.79 225 PRO A C 1
ATOM 3473 O O . PRO A 1 227 ? 12.177 2.881 -9.160 1.00 20.08 225 PRO A O 1
ATOM 3484 N N . GLU A 1 228 ? 13.032 1.211 -10.407 1.00 15.66 226 GLU A N 1
ATOM 3485 C CA . GLU A 1 228 ? 11.768 0.473 -10.406 1.00 16.88 226 GLU A CA 1
ATOM 3486 C C . GLU A 1 228 ? 11.453 -0.226 -9.074 1.00 16.07 226 GLU A C 1
ATOM 3487 O O . GLU A 1 228 ? 10.349 -0.774 -8.878 1.00 18.04 226 GLU A O 1
ATOM 3499 N N . ILE A 1 229 ? 12.416 -0.207 -8.157 1.00 12.65 227 ILE A N 1
ATOM 3500 C CA . ILE A 1 229 ? 12.330 -1.086 -6.995 1.00 11.94 227 ILE A CA 1
ATOM 3501 C C . ILE A 1 229 ? 12.751 -0.364 -5.721 1.00 9.01 227 ILE A C 1
ATOM 3502 O O . ILE A 1 229 ? 12.056 -0.452 -4.711 1.00 12.48 227 ILE A O 1
ATOM 3518 N N . GLU A 1 230 ? 13.910 0.307 -5.743 1.00 8.90 228 GLU A N 1
ATOM 3519 C CA . GLU A 1 230 ? 14.553 0.782 -4.525 1.00 7.84 228 GLU A CA 1
ATOM 3520 C C . GLU A 1 230 ? 14.151 2.227 -4.234 1.00 8.69 228 GLU A C 1
ATOM 3521 O O . GLU A 1 230 ? 13.918 3.018 -5.146 1.00 10.78 228 GLU A O 1
ATOM 3533 N N . ARG A 1 231 ? 14.099 2.550 -2.950 1.00 7.85 229 ARG A N 1
ATOM 3534 C CA . ARG A 1 231 ? 13.691 3.863 -2.468 1.00 7.78 229 ARG A CA 1
ATOM 3535 C C . ARG A 1 231 ? 14.650 4.311 -1.376 1.00 7.44 229 ARG A C 1
ATOM 3536 O O . ARG A 1 231 ? 14.527 3.926 -0.219 1.00 8.65 229 ARG A O 1
ATOM 3557 N N . PRO A 1 232 ? 15.635 5.141 -1.743 1.00 7.17 230 PRO A N 1
ATOM 3558 C CA . PRO A 1 232 ? 16.615 5.582 -0.753 1.00 6.42 230 PRO A CA 1
ATOM 3559 C C . PRO A 1 232 ? 16.017 6.429 0.359 1.00 5.60 230 PRO A C 1
ATOM 3560 O O . PRO A 1 232 ? 15.085 7.205 0.145 1.00 6.57 230 PRO A O 1
ATOM 3571 N N . LEU A 1 233 ? 16.598 6.287 1.537 1.00 4.77 231 LEU A N 1
ATOM 3572 C CA . LEU A 1 233 ? 16.218 7.028 2.736 1.00 5.42 231 LEU A CA 1
ATOM 3573 C C . LEU A 1 233 ? 17.222 8.103 3.107 1.00 4.90 231 LEU A C 1
ATOM 3574 O O . LEU A 1 233 ? 16.844 9.174 3.546 1.00 5.45 231 LEU A O 1
ATOM 3590 N N . PHE A 1 234 ? 18.510 7.771 3.034 1.00 4.92 232 PHE A N 1
ATOM 3591 C CA . PHE A 1 234 ? 19.594 8.680 3.364 1.00 4.81 232 PHE A CA 1
ATOM 3592 C C . PHE A 1 234 ? 20.762 8.382 2.444 1.00 5.35 232 PHE A C 1
ATOM 3593 O O . PHE A 1 234 ? 20.890 7.260 1.950 1.00 7.14 232 PHE A O 1
ATOM 3610 N N . GLU A 1 235 ? 21.650 9.355 2.274 1.00 5.16 233 GLU A N 1
ATOM 3611 C CA . GLU A 1 235 ? 22.892 9.209 1.550 1.00 5.64 233 GLU A CA 1
ATOM 3612 C C . GLU A 1 235 ? 24.031 9.318 2.539 1.00 5.07 233 GLU A C 1
ATOM 3613 O O . GLU A 1 235 ? 24.045 10.233 3.343 1.00 6.02 233 GLU A O 1
ATOM 3625 N N . ILE A 1 236 ? 25.013 8.423 2.452 1.00 4.55 234 ILE A N 1
ATOM 3626 C CA . ILE A 1 236 ? 26.167 8.440 3.350 1.00 5.02 234 ILE A CA 1
ATOM 3627 C C . ILE A 1 236 ? 27.289 9.190 2.620 1.00 5.11 234 ILE A C 1
ATOM 3628 O O . ILE A 1 236 ? 27.891 8.671 1.697 1.00 6.28 234 ILE A O 1
ATOM 3644 N N . VAL A 1 237 ? 27.519 10.433 3.029 1.00 5.24 235 VAL A N 1
ATOM 3645 C CA . VAL A 1 237 ? 28.389 11.335 2.301 1.00 5.74 235 VAL A CA 1
ATOM 3646 C C . VAL A 1 237 ? 29.856 11.257 2.700 1.00 5.78 235 VAL A C 1
ATOM 3647 O O . VAL A 1 237 ? 30.716 11.130 1.821 1.00 6.82 235 VAL A O 1
ATOM 3660 N N . ALA A 1 238 ? 30.152 11.336 3.992 1.00 5.88 236 ALA A N 1
ATOM 3661 C CA . ALA A 1 238 ? 31.534 11.396 4.474 1.00 6.19 236 ALA A CA 1
ATOM 3662 C C . ALA A 1 238 ? 31.551 10.940 5.925 1.00 6.06 236 ALA A C 1
ATOM 3663 O O . ALA A 1 238 ? 30.566 11.111 6.621 1.00 7.57 236 ALA A O 1
ATOM 3670 N N . CYS A 1 239 ? 32.674 10.415 6.386 1.00 6.21 237 CYS A N 1
ATOM 3671 C CA . CYS A 1 239 ? 32.780 9.858 7.732 1.00 5.98 237 CYS A CA 1
ATOM 3672 C C . CYS A 1 239 ? 34.129 10.215 8.327 1.00 5.76 237 CYS A C 1
ATOM 3673 O O . CYS A 1 239 ? 35.082 10.440 7.599 1.00 7.32 237 CYS A O 1
ATOM 3681 N N . ARG A 1 240 ? 34.201 10.230 9.643 1.00 5.64 238 ARG A N 1
ATOM 3682 C CA . ARG A 1 240 ? 35.452 10.455 10.340 1.00 5.64 238 ARG A CA 1
ATOM 3683 C C . ARG A 1 240 ? 35.432 9.712 11.655 1.00 5.75 238 ARG A C 1
ATOM 3684 O O . ARG A 1 240 ? 34.416 9.680 12.330 1.00 8.23 238 ARG A O 1
ATOM 3705 N N . GLN A 1 241 ? 36.535 9.118 12.029 1.00 5.12 239 GLN A N 1
ATOM 3706 C CA . GLN A 1 241 ? 36.690 8.438 13.309 1.00 5.64 239 GLN A CA 1
ATOM 3707 C C . GLN A 1 241 ? 37.836 9.105 14.048 1.00 5.65 239 GLN A C 1
ATOM 3708 O O . GLN A 1 241 ? 38.850 9.400 13.424 1.00 7.16 239 GLN A O 1
ATOM 3722 N N . THR A 1 242 ? 37.694 9.336 15.350 1.00 5.47 240 THR A N 1
ATOM 3723 C CA . THR A 1 242 ? 38.756 9.961 16.121 1.00 6.07 240 THR A CA 1
ATOM 3724 C C . THR A 1 242 ? 38.738 9.500 17.558 1.00 6.12 240 THR A C 1
ATOM 3725 O O . THR A 1 242 ? 37.715 9.038 18.061 1.00 8.81 240 THR A O 1
ATOM 3736 N N . ILE A 1 243 ? 39.881 9.601 18.210 1.00 6.48 241 ILE A N 1
ATOM 3737 C CA . ILE A 1 243 ? 40.033 9.304 19.618 1.00 6.79 241 ILE A CA 1
ATOM 3738 C C . ILE A 1 243 ? 40.063 10.628 20.382 1.00 7.27 241 ILE A C 1
ATOM 3739 O O . ILE A 1 243 ? 40.869 11.516 20.066 1.00 9.55 241 ILE A O 1
ATOM 3755 N N . LEU A 1 244 ? 39.228 10.758 21.406 1.00 7.36 242 LEU A N 1
ATOM 3756 C CA . LEU A 1 244 ? 39.203 11.977 22.192 1.00 8.12 242 LEU A CA 1
ATOM 3757 C C . LEU A 1 244 ? 40.399 11.937 23.135 1.00 8.54 242 LEU A C 1
ATOM 3758 O O . LEU A 1 244 ? 40.618 10.936 23.817 1.00 8.93 242 LEU A O 1
ATOM 3774 N N . PRO A 1 245 ? 41.180 13.021 23.215 1.00 9.59 243 PRO A N 1
ATOM 3775 C CA . PRO A 1 245 ? 42.388 12.967 24.036 1.00 11.20 243 PRO A CA 1
ATOM 3776 C C . PRO A 1 245 ? 42.128 12.669 25.509 1.00 11.23 243 PRO A C 1
ATOM 3777 O O . PRO A 1 245 ? 41.144 13.112 26.095 1.00 11.50 243 PRO A O 1
ATOM 3788 N N . ASN A 1 246 ? 43.074 11.941 26.094 1.00 12.56 244 ASN A N 1
ATOM 3789 C CA . ASN A 1 246 ? 43.126 11.757 27.547 1.00 14.76 244 ASN A CA 1
ATOM 3790 C C . ASN A 1 246 ? 41.883 11.112 28.158 1.00 13.63 244 ASN A C 1
ATOM 3791 O O . ASN A 1 246 ? 41.519 11.401 29.305 1.00 13.94 244 ASN A O 1
ATOM 3802 N N . SER A 1 247 ? 41.280 10.178 27.425 1.00 11.39 245 SER A N 1
ATOM 3803 C CA . SER A 1 247 ? 40.011 9.595 27.853 1.00 10.39 245 SER A CA 1
ATOM 3804 C C . SER A 1 247 ? 39.970 8.071 27.793 1.00 10.04 245 SER A C 1
ATOM 3805 O O . SER A 1 247 ? 38.890 7.480 27.681 1.00 9.85 245 SER A O 1
ATOM 3813 N N A GLU A 1 248 ? 41.135 7.424 27.872 0.45 11.41 246 GLU A N 1
ATOM 3814 N N B GLU A 1 248 ? 41.127 7.440 27.921 0.55 10.99 246 GLU A N 1
ATOM 3815 C CA A GLU A 1 248 ? 41.191 5.965 27.703 0.45 13.43 246 GLU A CA 1
ATOM 3816 C CA B GLU A 1 248 ? 41.218 5.999 27.727 0.55 13.13 246 GLU A CA 1
ATOM 3817 C C A GLU A 1 248 ? 40.351 5.235 28.743 0.45 12.74 246 GLU A C 1
ATOM 3818 C C B GLU A 1 248 ? 40.447 5.204 28.776 0.55 13.35 246 GLU A C 1
ATOM 3819 O O A GLU A 1 248 ? 39.778 4.181 28.453 0.45 11.48 246 GLU A O 1
ATOM 3820 O O B GLU A 1 248 ? 40.032 4.072 28.534 0.55 14.81 246 GLU A O 1
ATOM 3843 N N . HIS A 1 249 ? 40.251 5.816 29.933 1.00 13.23 247 HIS A N 1
ATOM 3844 C CA . HIS A 1 249 ? 39.470 5.224 31.017 1.00 12.82 247 HIS A CA 1
ATOM 3845 C C . HIS A 1 249 ? 37.962 5.458 30.875 1.00 12.22 247 HIS A C 1
ATOM 3846 O O . HIS A 1 249 ? 37.201 5.053 31.740 1.00 14.07 247 HIS A O 1
ATOM 3860 N N . GLY A 1 250 ? 37.522 6.126 29.814 1.00 10.29 248 GLY A N 1
ATOM 3861 C CA . GLY A 1 250 ? 36.117 6.484 29.735 1.00 9.89 248 GLY A CA 1
ATOM 3862 C C . GLY A 1 250 ? 35.163 5.309 29.707 1.00 9.13 248 GLY A C 1
ATOM 3863 O O . GLY A 1 250 ? 34.199 5.262 30.468 1.00 9.97 248 GLY A O 1
ATOM 3867 N N . VAL A 1 251 ? 35.397 4.391 28.773 1.00 8.87 249 VAL A N 1
ATOM 3868 C CA . VAL A 1 251 ? 34.612 3.180 28.671 1.00 9.34 249 VAL A CA 1
ATOM 3869 C C . VAL A 1 251 ? 35.548 2.016 28.418 1.00 9.61 249 VAL A C 1
ATOM 3870 O O . VAL A 1 251 ? 36.287 2.000 27.429 1.00 11.23 249 VAL A O 1
ATOM 3883 N N . VAL A 1 252 ? 35.517 1.042 29.314 1.00 9.58 250 VAL A N 1
ATOM 3884 C CA . VAL A 1 252 ? 36.384 -0.120 29.242 1.00 10.54 250 VAL A CA 1
ATOM 3885 C C . VAL A 1 252 ? 35.516 -1.345 29.399 1.00 8.71 250 VAL A C 1
ATOM 3886 O O . VAL A 1 252 ? 34.620 -1.357 30.236 1.00 10.92 250 VAL A O 1
ATOM 3899 N N . ALA A 1 253 ? 35.748 -2.385 28.605 1.00 8.47 251 ALA A N 1
ATOM 3900 C CA . ALA A 1 253 ? 34.998 -3.626 28.798 1.00 8.36 251 ALA A CA 1
ATOM 3901 C C . ALA A 1 253 ? 35.936 -4.780 28.494 1.00 8.79 251 ALA A C 1
ATOM 3902 O O . ALA A 1 253 ? 36.644 -4.779 27.486 1.00 10.13 251 ALA A O 1
ATOM 3909 N N . ASN A 1 254 ? 35.962 -5.733 29.407 1.00 8.50 252 ASN A N 1
ATOM 3910 C CA . ASN A 1 254 ? 36.866 -6.876 29.341 1.00 8.88 252 ASN A CA 1
ATOM 3911 C C . ASN A 1 254 ? 36.086 -8.177 29.275 1.00 8.41 252 ASN A C 1
ATOM 3912 O O . ASN A 1 254 ? 35.072 -8.342 29.950 1.00 9.68 252 ASN A O 1
ATOM 3923 N N . ILE A 1 255 ? 36.595 -9.103 28.475 1.00 7.19 253 ILE A N 1
ATOM 3924 C CA . ILE A 1 255 ? 35.970 -10.401 28.262 1.00 7.12 253 ILE A CA 1
ATOM 3925 C C . ILE A 1 255 ? 36.633 -11.381 29.223 1.00 7.37 253 ILE A C 1
ATOM 3926 O O . ILE A 1 255 ? 37.822 -11.699 29.055 1.00 7.99 253 ILE A O 1
ATOM 3942 N N . ARG A 1 256 ? 35.897 -11.788 30.265 1.00 7.58 254 ARG A N 1
ATOM 3943 C CA . ARG A 1 256 ? 36.456 -12.470 31.422 1.00 7.47 254 ARG A CA 1
ATOM 3944 C C . ARG A 1 256 ? 35.665 -13.731 31.722 1.00 6.92 254 ARG A C 1
ATOM 3945 O O . ARG A 1 256 ? 34.561 -13.955 31.200 1.00 7.38 254 ARG A O 1
ATOM 3966 N N . GLU A 1 257 ? 36.188 -14.537 32.633 1.00 6.65 255 GLU A N 1
ATOM 3967 C CA . GLU A 1 257 ? 35.472 -15.725 33.102 1.00 7.99 255 GLU A CA 1
ATOM 3968 C C . GLU A 1 257 ? 34.117 -15.385 33.719 1.00 7.26 255 GLU A C 1
ATOM 3969 O O . GLU A 1 257 ? 33.205 -16.213 33.659 1.00 7.84 255 GLU A O 1
ATOM 3981 N N . MET A 1 258 ? 33.986 -14.186 34.285 1.00 7.38 256 MET A N 1
ATOM 3982 C CA . MET A 1 258 ? 32.735 -13.724 34.898 1.00 7.54 256 MET A CA 1
ATOM 3983 C C . MET A 1 258 ? 31.722 -13.116 33.912 1.00 7.74 256 MET A C 1
ATOM 3984 O O . MET A 1 258 ? 30.674 -12.641 34.341 1.00 9.05 256 MET A O 1
ATOM 3998 N N . GLY A 1 259 ? 32.053 -13.142 32.630 1.00 7.73 257 GLY A N 1
ATOM 3999 C CA . GLY A 1 259 ? 31.263 -12.474 31.599 1.00 8.09 257 GLY A CA 1
ATOM 4000 C C . GLY A 1 259 ? 31.968 -11.245 31.072 1.00 6.76 257 GLY A C 1
ATOM 4001 O O . GLY A 1 259 ? 33.177 -11.103 31.220 1.00 7.65 257 GLY A O 1
ATOM 4005 N N . PHE A 1 260 ? 31.214 -10.360 30.430 1.00 6.61 258 PHE A N 1
ATOM 4006 C CA . PHE A 1 260 ? 31.805 -9.163 29.862 1.00 6.93 258 PHE A CA 1
ATOM 4007 C C . PHE A 1 260 ? 31.655 -8.071 30.919 1.00 6.95 258 PHE A C 1
ATOM 4008 O O . PHE A 1 260 ? 30.544 -7.617 31.223 1.00 8.15 258 PHE A O 1
ATOM 4025 N N . ASN A 1 261 ? 32.767 -7.741 31.558 1.00 8.03 259 ASN A N 1
ATOM 4026 C CA . ASN A 1 261 ? 32.792 -6.762 32.642 1.00 8.95 259 ASN A CA 1
ATOM 4027 C C . ASN A 1 261 ? 33.017 -5.391 32.032 1.00 8.68 259 ASN A C 1
ATOM 4028 O O . ASN A 1 261 ? 33.568 -5.306 30.950 1.00 13.17 259 ASN A O 1
ATOM 4039 N N . TYR A 1 262 ? 32.540 -4.325 32.669 1.00 8.56 260 TYR A N 1
ATOM 4040 C CA . TYR A 1 262 ? 32.658 -2.986 32.109 1.00 8.55 260 TYR A CA 1
ATOM 4041 C C . TYR A 1 262 ? 32.842 -1.955 33.197 1.00 8.29 260 TYR A C 1
ATOM 4042 O O . TYR A 1 262 ? 32.404 -2.141 34.331 1.00 9.11 260 TYR A O 1
ATOM 4060 N N . TYR A 1 263 ? 33.492 -0.867 32.801 1.00 8.36 261 TYR A N 1
ATOM 4061 C CA . TYR A 1 263 ? 33.734 0.286 33.650 1.00 8.90 261 TYR A CA 1
ATOM 4062 C C . TYR A 1 263 ? 33.391 1.520 32.843 1.00 9.82 261 TYR A C 1
ATOM 4063 O O . TYR A 1 263 ? 33.774 1.611 31.674 1.00 12.31 261 TYR A O 1
ATOM 4081 N N . LEU A 1 264 ? 32.755 2.477 33.508 1.00 9.69 262 LEU A N 1
ATOM 4082 C CA . LEU A 1 264 ? 32.257 3.683 32.870 1.00 10.81 262 LEU A CA 1
ATOM 4083 C C . LEU A 1 264 ? 32.680 4.875 33.712 1.00 11.94 262 LEU A C 1
ATOM 4084 O O . LEU A 1 264 ? 32.291 4.982 34.873 1.00 14.82 262 LEU A O 1
ATOM 4100 N N . SER A 1 265 ? 33.480 5.770 33.172 1.00 10.59 263 SER A N 1
ATOM 4101 C CA . SER A 1 265 ? 33.849 6.951 33.922 1.00 10.97 263 SER A CA 1
ATOM 4102 C C . SER A 1 265 ? 32.699 7.939 33.989 1.00 11.13 263 SER A C 1
ATOM 4103 O O . SER A 1 265 ? 32.051 8.213 32.989 1.00 11.41 263 SER A O 1
ATOM 4111 N N . GLY A 1 266 ? 32.514 8.547 35.159 1.00 12.73 264 GLY A N 1
ATOM 4112 C CA . GLY A 1 266 ? 31.572 9.633 35.307 1.00 13.84 264 GLY A CA 1
ATOM 4113 C C . GLY A 1 266 ? 31.883 10.835 34.443 1.00 14.26 264 GLY A C 1
ATOM 4114 O O . GLY A 1 266 ? 31.005 11.689 34.231 1.00 16.68 264 GLY A O 1
ATOM 4118 N N . ASP A 1 267 ? 33.107 10.909 33.921 1.00 12.68 265 ASP A N 1
ATOM 4119 C CA . ASP A 1 267 ? 33.498 12.041 33.091 1.00 13.44 265 ASP A CA 1
ATOM 4120 C C . ASP A 1 267 ? 33.194 11.906 31.605 1.00 11.71 265 ASP A C 1
ATOM 4121 O O . ASP A 1 267 ? 33.444 12.835 30.846 1.00 11.94 265 ASP A O 1
ATOM 4130 N N . VAL A 1 268 ? 32.648 10.781 31.175 1.00 10.24 266 VAL A N 1
ATOM 4131 C CA . VAL A 1 268 ? 32.354 10.616 29.750 1.00 10.19 266 VAL A CA 1
ATOM 4132 C C . VAL A 1 268 ? 31.532 11.778 29.163 1.00 9.86 266 VAL A C 1
ATOM 4133 O O . VAL A 1 268 ? 31.891 12.285 28.114 1.00 9.73 266 VAL A O 1
ATOM 4146 N N . PRO A 1 269 ? 30.423 12.194 29.814 1.00 10.26 267 PRO A N 1
ATOM 4147 C CA . PRO A 1 269 ? 29.674 13.307 29.223 1.00 10.71 267 PRO A CA 1
ATOM 4148 C C . PRO A 1 269 ? 30.508 14.567 29.052 1.00 10.56 267 PRO A C 1
ATOM 4149 O O . PRO A 1 269 ? 30.370 15.255 28.049 1.00 10.66 267 PRO A O 1
ATOM 4160 N N . LYS A 1 270 ? 31.351 14.873 30.028 1.00 11.39 268 LYS A N 1
ATOM 4161 C CA . LYS A 1 270 ? 32.221 16.047 29.927 1.00 12.84 268 LYS A CA 1
ATOM 4162 C C . LYS A 1 270 ? 33.233 15.928 28.791 1.00 10.64 268 LYS A C 1
ATOM 4163 O O . LYS A 1 270 ? 33.534 16.918 28.124 1.00 11.43 268 LYS A O 1
ATOM 4182 N N . PHE A 1 271 ? 33.757 14.730 28.550 1.00 9.53 269 PHE A N 1
ATOM 4183 C CA . PHE A 1 271 ? 34.666 14.558 27.428 1.00 9.78 269 PHE A CA 1
ATOM 4184 C C . PHE A 1 271 ? 33.926 14.760 26.100 1.00 8.79 269 PHE A C 1
ATOM 4185 O O . PHE A 1 271 ? 34.461 15.358 25.170 1.00 9.68 269 PHE A O 1
ATOM 4202 N N . VAL A 1 272 ? 32.718 14.244 25.995 1.00 8.90 270 VAL A N 1
ATOM 4203 C CA . VAL A 1 272 ? 31.959 14.419 24.769 1.00 9.61 270 VAL A CA 1
ATOM 4204 C C . VAL A 1 272 ? 31.670 15.901 24.552 1.00 9.15 270 VAL A C 1
ATOM 4205 O O . VAL A 1 272 ? 31.916 16.431 23.471 1.00 9.88 270 VAL A O 1
ATOM 4218 N N . GLY A 1 273 ? 31.153 16.564 25.578 1.00 9.70 271 GLY A N 1
ATOM 4219 C CA . GLY A 1 273 ? 30.835 17.966 25.458 1.00 10.01 271 GLY A CA 1
ATOM 4220 C C . GLY A 1 273 ? 32.068 18.798 25.140 1.00 10.29 271 GLY A C 1
ATOM 4221 O O . GLY A 1 273 ? 31.980 19.769 24.391 1.00 11.68 271 GLY A O 1
ATOM 4225 N N . GLY A 1 274 ? 33.214 18.442 25.727 1.00 10.44 272 GLY A N 1
ATOM 4226 C CA . GLY A 1 274 ? 34.438 19.190 25.511 1.00 11.86 272 GLY A CA 1
ATOM 4227 C C . GLY A 1 274 ? 35.033 19.048 24.128 1.00 10.43 272 GLY A C 1
ATOM 4228 O O . GLY A 1 274 ? 35.878 19.869 23.737 1.00 12.73 272 GLY A O 1
ATOM 4232 N N . ASN A 1 275 ? 34.617 18.019 23.398 1.00 9.28 273 ASN A N 1
ATOM 4233 C CA . ASN A 1 275 ? 35.169 17.736 22.094 1.00 8.64 273 ASN A CA 1
ATOM 4234 C C . ASN A 1 275 ? 34.181 17.858 20.935 1.00 7.77 273 ASN A C 1
ATOM 4235 O O . ASN A 1 275 ? 34.603 17.792 19.779 1.00 8.53 273 ASN A O 1
ATOM 4246 N N . VAL A 1 276 ? 32.891 18.024 21.220 1.00 7.91 274 VAL A N 1
ATOM 4247 C CA . VAL A 1 276 ? 31.881 17.907 20.165 1.00 7.98 274 VAL A CA 1
ATOM 4248 C C . VAL A 1 276 ? 31.992 18.993 19.090 1.00 7.92 274 VAL A C 1
ATOM 4249 O O . VAL A 1 276 ? 31.866 18.684 17.897 1.00 7.80 274 VAL A O 1
ATOM 4262 N N . VAL A 1 277 ? 32.258 20.239 19.464 1.00 8.30 275 VAL A N 1
ATOM 4263 C CA . VAL A 1 277 ? 32.445 21.258 18.443 1.00 9.03 275 VAL A CA 1
ATOM 4264 C C . VAL A 1 277 ? 33.607 20.870 17.523 1.00 8.81 275 VAL A C 1
ATOM 4265 O O . VAL A 1 277 ? 33.503 20.965 16.294 1.00 9.25 275 VAL A O 1
ATOM 4278 N N . ASP A 1 278 ? 34.711 20.427 18.105 1.00 9.07 276 ASP A N 1
ATOM 4279 C CA . ASP A 1 278 ? 35.873 20.043 17.311 1.00 9.46 276 ASP A CA 1
ATOM 4280 C C . ASP A 1 278 ? 35.592 18.845 16.405 1.00 8.56 276 ASP A C 1
ATOM 4281 O O . ASP A 1 278 ? 35.893 18.899 15.218 1.00 9.53 276 ASP A O 1
ATOM 4290 N N . PHE A 1 279 ? 35.009 17.774 16.936 1.00 8.16 277 PHE A N 1
ATOM 4291 C CA . PHE A 1 279 ? 34.813 16.621 16.080 1.00 8.61 277 PHE A CA 1
ATOM 4292 C C . PHE A 1 279 ? 33.758 16.884 15.011 1.00 8.33 277 PHE A C 1
ATOM 4293 O O . PHE A 1 279 ? 33.864 16.366 13.906 1.00 9.59 277 PHE A O 1
ATOM 4310 N N . MET A 1 280 ? 32.769 17.725 15.303 1.00 7.80 278 MET A N 1
ATOM 4311 C CA . MET A 1 280 ? 31.813 18.120 14.282 1.00 8.08 278 MET A CA 1
ATOM 4312 C C . MET A 1 280 ? 32.488 18.954 13.202 1.00 8.33 278 MET A C 1
ATOM 4313 O O . MET A 1 280 ? 32.275 18.740 12.012 1.00 9.50 278 MET A O 1
ATOM 4327 N N . THR A 1 281 ? 33.313 19.911 13.614 1.00 8.20 279 THR A N 1
ATOM 4328 C CA . THR A 1 281 ? 33.977 20.780 12.661 1.00 8.70 279 THR A CA 1
ATOM 4329 C C . THR A 1 281 ? 34.899 19.969 11.744 1.00 8.66 279 THR A C 1
ATOM 4330 O O . THR A 1 281 ? 34.908 20.148 10.517 1.00 9.76 279 THR A O 1
ATOM 4341 N N . LYS A 1 282 ? 35.683 19.069 12.323 1.00 8.57 280 LYS A N 1
ATOM 4342 C CA . LYS A 1 282 ? 36.617 18.295 11.525 1.00 9.35 280 LYS A CA 1
ATOM 4343 C C . LYS A 1 282 ? 35.878 17.337 10.602 1.00 9.12 280 LYS A C 1
ATOM 4344 O O . LYS A 1 282 ? 36.364 17.031 9.520 1.00 11.08 280 LYS A O 1
ATOM 4363 N N . THR A 1 283 ? 34.706 16.875 11.003 1.00 8.67 281 THR A N 1
ATOM 4364 C CA . THR A 1 283 ? 33.931 16.009 10.142 1.00 9.59 281 THR A CA 1
ATOM 4365 C C . THR A 1 283 ? 33.428 16.791 8.928 1.00 9.47 281 THR A C 1
ATOM 4366 O O . THR A 1 283 ? 33.556 16.352 7.780 1.00 10.24 281 THR A O 1
ATOM 4377 N N . PHE A 1 284 ? 32.842 17.952 9.176 1.00 9.17 282 PHE A N 1
ATOM 4378 C CA . PHE A 1 284 ? 32.285 18.747 8.092 1.00 10.59 282 PHE A CA 1
ATOM 4379 C C . PHE A 1 284 ? 33.357 19.403 7.218 1.00 11.78 282 PHE A C 1
ATOM 4380 O O . PHE A 1 284 ? 33.053 19.833 6.119 1.00 13.65 282 PHE A O 1
ATOM 4397 N N . GLU A 1 285 ? 34.606 19.410 7.664 1.00 12.71 283 GLU A N 1
ATOM 4398 C CA . GLU A 1 285 ? 35.711 19.839 6.810 1.00 14.57 283 GLU A CA 1
ATOM 4399 C C . GLU A 1 285 ? 35.829 18.942 5.575 1.00 14.47 283 GLU A C 1
ATOM 4400 O O . GLU A 1 285 ? 36.336 19.375 4.541 1.00 16.13 283 GLU A O 1
ATOM 4412 N N . LYS A 1 286 ? 35.349 17.707 5.688 1.00 13.10 284 LYS A N 1
ATOM 4413 C CA . LYS A 1 286 ? 35.389 16.761 4.584 1.00 13.21 284 LYS A CA 1
ATOM 4414 C C . LYS A 1 286 ? 34.295 17.013 3.551 1.00 14.29 284 LYS A C 1
ATOM 4415 O O . LYS A 1 286 ? 34.287 16.404 2.483 1.00 18.20 284 LYS A O 1
ATOM 4434 N N . VAL A 1 287 ? 33.377 17.908 3.881 1.00 13.69 285 VAL A N 1
ATOM 4435 C CA . VAL A 1 287 ? 32.217 18.173 3.041 1.00 15.44 285 VAL A CA 1
ATOM 4436 C C . VAL A 1 287 ? 32.252 19.603 2.504 1.00 19.36 285 VAL A C 1
ATOM 4437 O O . VAL A 1 287 ? 32.490 19.798 1.316 1.00 23.10 285 VAL A O 1
ATOM 4450 N N . ASP A 1 288 ? 32.045 20.592 3.384 1.00 20.22 286 ASP A N 1
ATOM 4451 C CA . ASP A 1 288 ? 31.844 21.986 2.972 1.00 22.63 286 ASP A CA 1
ATOM 4452 C C . ASP A 1 288 ? 32.451 22.997 3.930 1.00 20.98 286 ASP A C 1
ATOM 4453 O O . ASP A 1 288 ? 32.299 24.196 3.730 1.00 23.70 286 ASP A O 1
ATOM 4462 N N . GLY A 1 289 ? 33.117 22.532 4.979 1.00 16.27 287 GLY A N 1
ATOM 4463 C CA . GLY A 1 289 ? 33.724 23.438 5.940 1.00 16.20 287 GLY A CA 1
ATOM 4464 C C . GLY A 1 289 ? 32.780 24.044 6.961 1.00 16.54 287 GLY A C 1
ATOM 4465 O O . GLY A 1 289 ? 33.107 25.049 7.568 1.00 18.00 287 GLY A O 1
ATOM 4469 N N . LYS A 1 290 ? 31.619 23.442 7.190 1.00 16.59 288 LYS A N 1
ATOM 4470 C CA . LYS A 1 290 ? 30.689 23.978 8.190 1.00 16.24 288 LYS A CA 1
ATOM 4471 C C . LYS A 1 290 ? 31.364 24.084 9.545 1.00 15.95 288 LYS A C 1
ATOM 4472 O O . LYS A 1 290 ? 32.030 23.135 9.987 1.00 16.07 288 LYS A O 1
ATOM 4491 N N . LYS A 1 291 ? 31.179 25.227 10.213 1.00 15.55 289 LYS A N 1
ATOM 4492 C CA . LYS A 1 291 ? 31.888 25.522 11.466 1.00 18.31 289 LYS A CA 1
ATOM 4493 C C . LYS A 1 291 ? 30.979 26.033 12.578 1.00 16.27 289 LYS A C 1
ATOM 4494 O O . LYS A 1 291 ? 31.423 26.257 13.701 1.00 18.01 289 LYS A O 1
ATOM 4513 N N . LYS A 1 292 ? 29.717 26.262 12.258 1.00 15.81 290 LYS A N 1
ATOM 4514 C CA . LYS A 1 292 ? 28.778 26.866 13.205 1.00 16.11 290 LYS A CA 1
ATOM 4515 C C . LYS A 1 292 ? 27.362 26.598 12.709 1.00 14.82 290 LYS A C 1
ATOM 4516 O O . LYS A 1 292 ? 27.170 25.929 11.680 1.00 15.88 290 LYS A O 1
ATOM 4535 N N . ASP A 1 293 ? 26.375 27.110 13.447 1.00 14.56 291 ASP A N 1
ATOM 4536 C CA . ASP A 1 293 ? 24.956 26.992 13.089 1.00 15.11 291 ASP A CA 1
ATOM 4537 C C . ASP A 1 293 ? 24.532 25.518 12.913 1.00 13.83 291 ASP A C 1
ATOM 4538 O O . ASP A 1 293 ? 23.929 25.113 11.924 1.00 14.33 291 ASP A O 1
ATOM 4547 N N . TRP A 1 294 ? 24.831 24.748 13.936 1.00 11.87 292 TRP A N 1
ATOM 4548 C CA . TRP A 1 294 ? 24.567 23.327 13.967 1.00 8.72 292 TRP A CA 1
ATOM 4549 C C . TRP A 1 294 ? 23.079 22.978 13.942 1.00 8.56 292 TRP A C 1
ATOM 4550 O O . TRP A 1 294 ? 22.738 21.848 13.649 1.00 8.22 292 TRP A O 1
ATOM 4571 N N . ASN A 1 295 ? 22.200 23.940 14.246 1.00 9.38 293 ASN A N 1
ATOM 4572 C CA . ASN A 1 295 ? 20.767 23.676 14.177 1.00 10.20 293 ASN A CA 1
ATOM 4573 C C . ASN A 1 295 ? 20.259 23.460 12.769 1.00 9.20 293 ASN A C 1
ATOM 4574 O O . ASN A 1 295 ? 19.114 23.075 12.602 1.00 10.71 293 ASN A O 1
ATOM 4585 N N . SER A 1 296 ? 21.078 23.727 11.749 1.00 8.21 294 SER A N 1
ATOM 4586 C CA . SER A 1 296 ? 20.643 23.500 10.382 1.00 8.97 294 SER A CA 1
ATOM 4587 C C . SER A 1 296 ? 20.607 22.025 10.007 1.00 7.53 294 SER A C 1
ATOM 4588 O O . SER A 1 296 ? 20.078 21.682 8.965 1.00 7.92 294 SER A O 1
ATOM 4596 N N . LEU A 1 297 ? 21.200 21.178 10.851 1.00 7.16 295 LEU A N 1
ATOM 4597 C CA . LEU A 1 297 ? 21.321 19.742 10.628 1.00 6.09 295 LEU A CA 1
ATOM 4598 C C . LEU A 1 297 ? 20.234 18.947 11.343 1.00 6.19 295 LEU A C 1
ATOM 4599 O O . LEU A 1 297 ? 19.662 19.385 12.349 1.00 6.74 295 LEU A O 1
ATOM 4615 N N . PHE A 1 298 ? 19.994 17.735 10.844 1.00 5.70 296 PHE A N 1
ATOM 4616 C CA . PHE A 1 298 ? 19.338 16.703 11.641 1.00 5.63 296 PHE A CA 1
ATOM 4617 C C . PHE A 1 298 ? 20.382 15.788 12.288 1.00 5.23 296 PHE A C 1
ATOM 4618 O O . PHE A 1 298 ? 21.527 15.696 11.820 1.00 6.00 296 PHE A O 1
ATOM 4635 N N . PHE A 1 299 ? 19.992 15.140 13.383 1.00 5.29 297 PHE A N 1
ATOM 4636 C CA . PHE A 1 299 ? 20.938 14.387 14.214 1.00 5.06 297 PHE A CA 1
ATOM 4637 C C . PHE A 1 299 ? 20.439 13.004 14.617 1.00 5.10 297 PHE A C 1
ATOM 4638 O O . PHE A 1 299 ? 19.307 12.838 15.041 1.00 6.44 297 PHE A O 1
ATOM 4655 N N . SER A 1 300 ? 21.334 12.038 14.561 1.00 4.85 298 SER A N 1
ATOM 4656 C CA . SER A 1 300 ? 21.164 10.777 15.267 1.00 4.34 298 SER A CA 1
ATOM 4657 C C . SER A 1 300 ? 22.358 10.620 16.188 1.00 5.38 298 SER A C 1
ATOM 4658 O O . SER A 1 300 ? 23.470 10.354 15.716 1.00 5.56 298 SER A O 1
ATOM 4666 N N . VAL A 1 301 ? 22.153 10.831 17.482 1.00 5.46 299 VAL A N 1
ATOM 4667 C CA . VAL A 1 301 ? 23.238 10.825 18.454 1.00 5.57 299 VAL A CA 1
ATOM 4668 C C . VAL A 1 301 ? 23.113 9.562 19.290 1.00 5.04 299 VAL A C 1
ATOM 4669 O O . VAL A 1 301 ? 22.045 9.302 19.840 1.00 6.22 299 VAL A O 1
ATOM 4682 N N . HIS A 1 302 ? 24.186 8.785 19.406 1.00 5.66 300 HIS A N 1
ATOM 4683 C CA . HIS A 1 302 ? 24.140 7.608 20.219 1.00 5.61 300 HIS A CA 1
ATOM 4684 C C . HIS A 1 302 ? 23.858 8.024 21.669 1.00 5.82 300 HIS A C 1
ATOM 4685 O O . HIS A 1 302 ? 24.654 8.760 22.259 1.00 6.71 300 HIS A O 1
ATOM 4700 N N . PRO A 1 303 ? 22.746 7.554 22.259 1.00 6.01 301 PRO A N 1
ATOM 4701 C CA . PRO A 1 303 ? 22.376 8.067 23.589 1.00 6.35 301 PRO A CA 1
ATOM 4702 C C . PRO A 1 303 ? 22.987 7.174 24.672 1.00 7.44 301 PRO A C 1
ATOM 4703 O O . PRO A 1 303 ? 22.322 6.390 25.344 1.00 8.66 301 PRO A O 1
ATOM 4714 N N . GLY A 1 304 ? 24.305 7.295 24.827 1.00 7.56 302 GLY A N 1
ATOM 4715 C CA . GLY A 1 304 ? 25.027 6.428 25.734 1.00 9.46 302 GLY A CA 1
ATOM 4716 C C . GLY A 1 304 ? 24.522 6.574 27.136 1.00 12.68 302 GLY A C 1
ATOM 4717 O O . GLY A 1 304 ? 24.532 5.628 27.917 1.00 18.36 302 GLY A O 1
ATOM 4721 N N . GLY A 1 305 ? 24.098 7.789 27.447 1.00 10.65 303 GLY A N 1
ATOM 4722 C CA . GLY A 1 305 ? 23.341 8.101 28.635 1.00 11.55 303 GLY A CA 1
ATOM 4723 C C . GLY A 1 305 ? 22.690 9.446 28.437 1.00 10.02 303 GLY A C 1
ATOM 4724 O O . GLY A 1 305 ? 22.973 10.150 27.473 1.00 10.39 303 GLY A O 1
ATOM 4728 N N . PRO A 1 306 ? 21.822 9.828 29.367 1.00 11.67 304 PRO A N 1
ATOM 4729 C CA . PRO A 1 306 ? 21.095 11.088 29.226 1.00 11.96 304 PRO A CA 1
ATOM 4730 C C . PRO A 1 306 ? 22.021 12.309 29.195 1.00 10.60 304 PRO A C 1
ATOM 4731 O O . PRO A 1 306 ? 21.775 13.263 28.456 1.00 10.68 304 PRO A O 1
ATOM 4742 N N . ALA A 1 307 ? 23.099 12.263 29.961 1.00 10.27 305 ALA A N 1
ATOM 4743 C CA . ALA A 1 307 ? 23.969 13.422 30.034 1.00 10.66 305 ALA A CA 1
ATOM 4744 C C . ALA A 1 307 ? 24.782 13.621 28.756 1.00 10.27 305 ALA A C 1
ATOM 4745 O O . ALA A 1 307 ? 25.121 14.760 28.418 1.00 11.41 305 ALA A O 1
ATOM 4752 N N . ILE A 1 308 ? 25.076 12.545 28.031 1.00 10.02 306 ILE A N 1
ATOM 4753 C CA . ILE A 1 308 ? 25.737 12.691 26.748 1.00 10.21 306 ILE A CA 1
ATOM 4754 C C . ILE A 1 308 ? 24.844 13.477 25.785 1.00 9.30 306 ILE A C 1
ATOM 4755 O O . ILE A 1 308 ? 25.308 14.391 25.099 1.00 10.00 306 ILE A O 1
ATOM 4771 N N . VAL A 1 309 ? 23.557 13.137 25.748 1.00 8.97 307 VAL A N 1
ATOM 4772 C CA . VAL A 1 309 ? 22.612 13.811 24.878 1.00 8.97 307 VAL A CA 1
ATOM 4773 C C . VAL A 1 309 ? 22.546 15.288 25.259 1.00 8.88 307 VAL A C 1
ATOM 4774 O O . VAL A 1 309 ? 22.615 16.171 24.405 1.00 9.14 307 VAL A O 1
ATOM 4787 N N . ASP A 1 310 ? 22.444 15.561 26.557 1.00 8.91 308 ASP A N 1
ATOM 4788 C CA . ASP A 1 310 ? 22.369 16.940 27.003 1.00 9.57 308 ASP A CA 1
ATOM 4789 C C . ASP A 1 310 ? 23.642 17.736 26.679 1.00 9.12 308 ASP A C 1
ATOM 4790 O O . ASP A 1 310 ? 23.567 18.923 26.380 1.00 9.14 308 ASP A O 1
ATOM 4799 N N . GLN A 1 311 ? 24.810 17.109 26.757 1.00 9.10 309 GLN A N 1
ATOM 4800 C CA . GLN A 1 311 ? 26.070 17.791 26.432 1.00 8.95 309 GLN A CA 1
ATOM 4801 C C . GLN A 1 311 ? 26.164 18.145 24.949 1.00 9.20 309 GLN A C 1
ATOM 4802 O O . GLN A 1 311 ? 26.620 19.228 24.596 1.00 9.62 309 GLN A O 1
ATOM 4816 N N . VAL A 1 312 ? 25.753 17.230 24.081 1.00 8.65 310 VAL A N 1
ATOM 4817 C CA . VAL A 1 312 ? 25.748 17.529 22.661 1.00 9.10 310 VAL A CA 1
ATOM 4818 C C . VAL A 1 312 ? 24.821 18.720 22.388 1.00 8.66 310 VAL A C 1
ATOM 4819 O O . VAL A 1 312 ? 25.166 19.662 21.655 1.00 9.02 310 VAL A O 1
ATOM 4832 N N . GLU A 1 313 ? 23.628 18.669 22.971 1.00 8.76 311 GLU A N 1
ATOM 4833 C CA . GLU A 1 313 ? 22.666 19.758 22.798 1.00 8.75 311 GLU A CA 1
ATOM 4834 C C . GLU A 1 313 ? 23.242 21.093 23.263 1.00 9.43 311 GLU A C 1
ATOM 4835 O O . GLU A 1 313 ? 23.164 22.117 22.572 1.00 10.37 311 GLU A O 1
ATOM 4847 N N . GLU A 1 314 ? 23.824 21.099 24.451 1.00 8.74 312 GLU A N 1
ATOM 4848 C CA . GLU A 1 314 ? 24.332 22.342 25.009 1.00 9.98 312 GLU A CA 1
ATOM 4849 C C . GLU A 1 314 ? 25.513 22.890 24.206 1.00 9.66 312 GLU A C 1
ATOM 4850 O O . GLU A 1 314 ? 25.544 24.067 23.846 1.00 10.79 312 GLU A O 1
ATOM 4862 N N . LYS A 1 315 ? 26.508 22.062 23.959 1.00 9.44 313 LYS A N 1
ATOM 4863 C CA . LYS A 1 315 ? 27.733 22.575 23.367 1.00 9.71 313 LYS A CA 1
ATOM 4864 C C . LYS A 1 315 ? 27.599 22.933 21.899 1.00 9.69 313 LYS A C 1
ATOM 4865 O O . LYS A 1 315 ? 28.339 23.781 21.403 1.00 10.75 313 LYS A O 1
ATOM 4884 N N . LEU A 1 316 ? 26.672 22.296 21.192 1.00 9.00 314 LEU A N 1
ATOM 4885 C CA . LEU A 1 316 ? 26.382 22.686 19.814 1.00 8.89 314 LEU A CA 1
ATOM 4886 C C . LEU A 1 316 ? 25.306 23.767 19.724 1.00 9.25 314 LEU A C 1
ATOM 4887 O O . LEU A 1 316 ? 24.968 24.193 18.631 1.00 11.15 314 LEU A O 1
ATOM 4903 N N . GLY A 1 317 ? 24.762 24.199 20.858 1.00 10.04 315 GLY A N 1
ATOM 4904 C CA . GLY A 1 317 ? 23.748 25.236 20.859 1.00 11.27 315 GLY A CA 1
ATOM 4905 C C . GLY A 1 317 ? 22.456 24.820 20.180 1.00 10.63 315 GLY A C 1
ATOM 4906 O O . GLY A 1 317 ? 21.787 25.638 19.534 1.00 12.85 315 GLY A O 1
ATOM 4910 N N . LEU A 1 318 ? 22.090 23.552 20.306 1.00 9.67 316 LEU A N 1
ATOM 4911 C CA . LEU A 1 318 ? 20.889 23.057 19.642 1.00 9.17 316 LEU A CA 1
ATOM 4912 C C . LEU A 1 318 ? 19.618 23.542 20.336 1.00 11.10 316 LEU A C 1
ATOM 4913 O O . LEU A 1 318 ? 19.547 23.624 21.554 1.00 12.21 316 LEU A O 1
ATOM 4929 N N . LYS A 1 319 ? 18.606 23.856 19.539 1.00 10.63 317 LYS A N 1
ATOM 4930 C CA . LYS A 1 319 ? 17.343 24.341 20.056 1.00 12.51 317 LYS A CA 1
ATOM 4931 C C . LYS A 1 319 ? 16.521 23.222 20.638 1.00 12.39 317 LYS A C 1
ATOM 4932 O O . LYS A 1 319 ? 16.759 22.039 20.379 1.00 12.15 317 LYS A O 1
ATOM 4951 N N . GLU A 1 320 ? 15.534 23.621 21.421 1.00 15.85 318 GLU A N 1
ATOM 4952 C CA . GLU A 1 320 ? 14.602 22.687 21.997 1.00 17.36 318 GLU A CA 1
ATOM 4953 C C . GLU A 1 320 ? 13.987 21.844 20.898 1.00 15.60 318 GLU A C 1
ATOM 4954 O O . GLU A 1 320 ? 13.520 22.340 19.865 1.00 15.85 318 GLU A O 1
ATOM 4966 N N . GLY A 1 321 ? 14.008 20.550 21.134 1.00 13.92 319 GLY A N 1
ATOM 4967 C CA . GLY A 1 321 ? 13.389 19.612 20.224 1.00 12.24 319 GLY A CA 1
ATOM 4968 C C . GLY A 1 321 ? 14.287 19.117 19.108 1.00 9.85 319 GLY A C 1
ATOM 4969 O O . GLY A 1 321 ? 13.917 18.169 18.426 1.00 9.73 319 GLY A O 1
ATOM 4973 N N . LYS A 1 322 ? 15.478 19.677 18.946 1.00 8.99 320 LYS A N 1
ATOM 4974 C CA . LYS A 1 322 ? 16.339 19.220 17.862 1.00 7.93 320 LYS A CA 1
ATOM 4975 C C . LYS A 1 322 ? 16.669 17.736 18.014 1.00 7.20 320 LYS A C 1
ATOM 4976 O O . LYS A 1 322 ? 16.696 17.020 17.016 1.00 7.75 320 LYS A O 1
ATOM 4995 N N . LEU A 1 323 ? 16.879 17.291 19.258 1.00 6.80 321 LEU A N 1
ATOM 4996 C CA . LEU A 1 323 ? 17.245 15.896 19.531 1.00 7.06 321 LEU A CA 1
ATOM 4997 C C . LEU A 1 323 ? 16.044 15.039 19.942 1.00 6.01 321 LEU A C 1
ATOM 4998 O O . LEU A 1 323 ? 16.212 13.973 20.542 1.00 6.67 321 LEU A O 1
ATOM 5014 N N . ARG A 1 324 ? 14.844 15.418 19.512 1.00 5.95 322 ARG A N 1
ATOM 5015 C CA . ARG A 1 324 ? 13.648 14.663 19.864 1.00 7.04 322 ARG A CA 1
ATOM 5016 C C . ARG A 1 324 ? 13.733 13.174 19.487 1.00 5.87 322 ARG A C 1
ATOM 5017 O O . ARG A 1 324 ? 13.353 12.320 20.287 1.00 6.51 322 ARG A O 1
ATOM 5038 N N . ALA A 1 325 ? 14.180 12.855 18.269 1.00 5.66 323 ALA A N 1
ATOM 5039 C CA . ALA A 1 325 ? 14.190 11.463 17.840 1.00 5.44 323 ALA A CA 1
ATOM 5040 C C . ALA A 1 325 ? 15.153 10.631 18.689 1.00 5.73 323 ALA A C 1
ATOM 5041 O O . ALA A 1 325 ? 14.844 9.494 19.091 1.00 5.89 323 ALA A O 1
ATOM 5048 N N . THR A 1 326 ? 16.314 11.209 18.989 1.00 5.58 324 THR A N 1
ATOM 5049 C CA . THR A 1 326 ? 17.314 10.586 19.864 1.00 5.40 324 THR A CA 1
ATOM 5050 C C . THR A 1 326 ? 16.692 10.312 21.234 1.00 5.56 324 THR A C 1
ATOM 5051 O O . THR A 1 326 ? 16.806 9.197 21.776 1.00 6.06 324 THR A O 1
ATOM 5062 N N . ARG A 1 327 ? 16.060 11.334 21.815 1.00 5.41 325 ARG A N 1
ATOM 5063 C CA . ARG A 1 327 ? 15.488 11.195 23.146 1.00 6.17 325 ARG A CA 1
ATOM 5064 C C . ARG A 1 327 ? 14.318 10.208 23.161 1.00 5.94 325 ARG A C 1
ATOM 5065 O O . ARG A 1 327 ? 14.109 9.496 24.146 1.00 6.57 325 ARG A O 1
ATOM 5086 N N . HIS A 1 328 ? 13.569 10.159 22.073 1.00 5.89 326 HIS A N 1
ATOM 5087 C CA . HIS A 1 328 ? 12.464 9.219 21.976 1.00 5.90 326 HIS A CA 1
ATOM 5088 C C . HIS A 1 328 ? 12.946 7.777 22.036 1.00 5.58 326 HIS A C 1
ATOM 5089 O O . HIS A 1 328 ? 12.378 6.944 22.743 1.00 6.37 326 HIS A O 1
ATOM 5103 N N . VAL A 1 329 ? 13.988 7.479 21.282 1.00 5.30 327 VAL A N 1
ATOM 5104 C CA . VAL A 1 329 ? 14.521 6.122 21.291 1.00 5.41 327 VAL A CA 1
ATOM 5105 C C . VAL A 1 329 ? 15.124 5.781 22.647 1.00 5.33 327 VAL A C 1
ATOM 5106 O O . VAL A 1 329 ? 14.898 4.704 23.186 1.00 5.99 327 VAL A O 1
ATOM 5119 N N . LEU A 1 330 ? 15.880 6.697 23.244 1.00 5.66 328 LEU A N 1
ATOM 5120 C CA . LEU A 1 330 ? 16.390 6.451 24.593 1.00 6.68 328 LEU A CA 1
ATOM 5121 C C . LEU A 1 330 ? 15.245 6.128 25.558 1.00 6.23 328 LEU A C 1
ATOM 5122 O O . LEU A 1 330 ? 15.331 5.219 26.379 1.00 7.02 328 LEU A O 1
ATOM 5138 N N . SER A 1 331 ? 14.159 6.897 25.462 1.00 6.05 329 SER A N 1
ATOM 5139 C CA . SER A 1 331 ? 13.016 6.707 26.337 1.00 6.11 329 SER A CA 1
ATOM 5140 C C . SER A 1 331 ? 12.346 5.351 26.139 1.00 5.84 329 SER A C 1
ATOM 5141 O O . SER A 1 331 ? 11.998 4.665 27.101 1.00 6.82 329 SER A O 1
ATOM 5149 N N . GLU A 1 332 ? 12.123 4.976 24.880 1.00 6.06 330 GLU A N 1
ATOM 5150 C CA . GLU A 1 332 ? 11.304 3.811 24.584 1.00 6.34 330 GLU A CA 1
ATOM 5151 C C . GLU A 1 332 ? 12.073 2.510 24.489 1.00 5.71 330 GLU A C 1
ATOM 5152 O O . GLU A 1 332 ? 11.458 1.441 24.508 1.00 6.98 330 GLU A O 1
ATOM 5164 N N . TYR A 1 333 ? 13.404 2.584 24.354 1.00 5.54 331 TYR A N 1
ATOM 5165 C CA . TYR A 1 333 ? 14.234 1.405 24.135 1.00 5.94 331 TYR A CA 1
ATOM 5166 C C . TYR A 1 333 ? 15.474 1.328 24.993 1.00 6.13 331 TYR A C 1
ATOM 5167 O O . TYR A 1 333 ? 16.060 0.258 25.095 1.00 6.70 331 TYR A O 1
ATOM 5185 N N . GLY A 1 334 ? 15.924 2.434 25.571 1.00 6.60 332 GLY A N 1
ATOM 5186 C CA . GLY A 1 334 ? 17.216 2.456 26.238 1.00 6.50 332 GLY A CA 1
ATOM 5187 C C . GLY A 1 334 ? 18.401 2.469 25.290 1.00 6.40 332 GLY A C 1
ATOM 5188 O O . GLY A 1 334 ? 18.278 2.675 24.079 1.00 7.62 332 GLY A O 1
ATOM 5192 N N . ASN A 1 335 ? 19.580 2.246 25.857 1.00 6.03 333 ASN A N 1
ATOM 5193 C CA . ASN A 1 335 ? 20.826 2.198 25.112 1.00 5.58 333 ASN A CA 1
ATOM 5194 C C . ASN A 1 335 ? 21.087 0.764 24.680 1.00 5.56 333 ASN A C 1
ATOM 5195 O O . ASN A 1 335 ? 21.504 -0.080 25.481 1.00 6.16 333 ASN A O 1
ATOM 5206 N N . MET A 1 336 ? 20.814 0.469 23.412 1.00 4.88 334 MET A N 1
ATOM 5207 C CA . MET A 1 336 ? 20.975 -0.860 22.857 1.00 5.26 334 MET A CA 1
ATOM 5208 C C . MET A 1 336 ? 22.325 -1.033 22.170 1.00 5.33 334 MET A C 1
ATOM 5209 O O . MET A 1 336 ? 22.508 -1.982 21.416 1.00 7.19 334 MET A O 1
ATOM 5223 N N . GLY A 1 337 ? 23.279 -0.123 22.397 1.00 5.35 335 GLY A N 1
ATOM 5224 C CA . GLY A 1 337 ? 24.569 -0.219 21.750 1.00 5.61 335 GLY A CA 1
ATOM 5225 C C . GLY A 1 337 ? 24.514 0.243 20.307 1.00 5.38 335 GLY A C 1
ATOM 5226 O O . GLY A 1 337 ? 23.735 1.144 19.950 1.00 5.55 335 GLY A O 1
ATOM 5230 N N . ALA A 1 338 ? 25.356 -0.359 19.469 1.00 5.99 336 ALA A N 1
ATOM 5231 C CA . ALA A 1 338 ? 25.481 0.043 18.070 1.00 5.97 336 ALA A CA 1
ATOM 5232 C C . ALA A 1 338 ? 24.170 0.232 17.303 1.00 5.56 336 ALA A C 1
ATOM 5233 O O . ALA A 1 338 ? 24.089 1.182 16.521 1.00 5.87 336 ALA A O 1
ATOM 5240 N N . PRO A 1 339 ? 23.146 -0.646 17.477 1.00 4.96 337 PRO A N 1
ATOM 5241 C CA . PRO A 1 339 ? 21.916 -0.425 16.706 1.00 5.45 337 PRO A CA 1
ATOM 5242 C C . PRO A 1 339 ? 21.186 0.882 16.987 1.00 4.53 337 PRO A C 1
ATOM 5243 O O . PRO A 1 339 ? 20.340 1.279 16.197 1.00 4.81 337 PRO A O 1
ATOM 5254 N N . THR A 1 340 ? 21.444 1.488 18.131 1.00 4.21 338 THR A N 1
ATOM 5255 C CA . THR A 1 340 ? 20.587 2.573 18.600 1.00 4.50 338 THR A CA 1
ATOM 5256 C C . THR A 1 340 ? 20.474 3.723 17.600 1.00 4.32 338 THR A C 1
ATOM 5257 O O . THR A 1 340 ? 19.385 4.227 17.366 1.00 4.75 338 THR A O 1
ATOM 5268 N N . VAL A 1 341 ? 21.593 4.146 17.017 1.00 4.22 339 VAL A N 1
ATOM 5269 C CA . VAL A 1 341 ? 21.535 5.244 16.059 1.00 4.40 339 VAL A CA 1
ATOM 5270 C C . VAL A 1 341 ? 20.705 4.887 14.820 1.00 3.95 339 VAL A C 1
ATOM 5271 O O . VAL A 1 341 ? 20.182 5.796 14.162 1.00 4.56 339 VAL A O 1
ATOM 5284 N N . HIS A 1 342 ? 20.584 3.615 14.501 1.00 4.31 340 HIS A N 1
ATOM 5285 C CA . HIS A 1 342 ? 19.738 3.186 13.380 1.00 4.50 340 HIS A CA 1
ATOM 5286 C C . HIS A 1 342 ? 18.259 3.217 13.758 1.00 4.14 340 HIS A C 1
ATOM 5287 O O . HIS A 1 342 ? 17.422 3.584 12.957 1.00 4.63 340 HIS A O 1
ATOM 5301 N N . PHE A 1 343 ? 17.946 2.834 14.994 1.00 4.29 341 PHE A N 1
ATOM 5302 C CA . PHE A 1 343 ? 16.596 3.036 15.525 1.00 4.29 341 PHE A CA 1
ATOM 5303 C C . PHE A 1 343 ? 16.238 4.524 15.427 1.00 4.17 341 PHE A C 1
ATOM 5304 O O . PHE A 1 343 ? 15.088 4.868 15.132 1.00 4.93 341 PHE A O 1
ATOM 5321 N N . ILE A 1 344 ? 17.182 5.411 15.755 1.00 4.11 342 ILE A N 1
ATOM 5322 C CA . ILE A 1 344 ? 16.912 6.840 15.731 1.00 4.38 342 ILE A CA 1
ATOM 5323 C C . ILE A 1 344 ? 16.655 7.323 14.306 1.00 4.30 342 ILE A C 1
ATOM 5324 O O . ILE A 1 344 ? 15.717 8.096 14.082 1.00 4.88 342 ILE A O 1
ATOM 5340 N N . LEU A 1 345 ? 17.452 6.874 13.331 1.00 4.24 343 LEU A N 1
ATOM 5341 C CA . LEU A 1 345 ? 17.164 7.232 11.944 1.00 4.47 343 LEU A CA 1
ATOM 5342 C C . LEU A 1 345 ? 15.784 6.725 11.504 1.00 4.59 343 LEU A C 1
ATOM 5343 O O . LEU A 1 345 ? 15.087 7.418 10.783 1.00 5.08 343 LEU A O 1
ATOM 5359 N N . ASP A 1 346 ? 15.432 5.506 11.911 1.00 4.54 344 ASP A N 1
ATOM 5360 C CA . ASP A 1 346 ? 14.123 4.958 11.559 1.00 4.57 344 ASP A CA 1
ATOM 5361 C C . ASP A 1 346 ? 13.002 5.793 12.170 1.00 5.44 344 ASP A C 1
ATOM 5362 O O . ASP A 1 346 ? 12.024 6.126 11.502 1.00 5.52 344 ASP A O 1
ATOM 5371 N N . GLU A 1 347 ? 13.148 6.151 13.448 1.00 5.30 345 GLU A N 1
ATOM 5372 C CA . GLU A 1 347 ? 12.190 7.008 14.140 1.00 5.63 345 GLU A CA 1
ATOM 5373 C C . GLU A 1 347 ? 12.064 8.361 13.448 1.00 5.50 345 GLU A C 1
ATOM 5374 O O . GLU A 1 347 ? 10.967 8.882 13.272 1.00 5.94 345 GLU A O 1
ATOM 5386 N N . MET A 1 348 ? 13.195 8.938 13.058 1.00 5.16 346 MET A N 1
ATOM 5387 C CA . MET A 1 348 ? 13.195 10.208 12.361 1.00 5.40 346 MET A CA 1
ATOM 5388 C C . MET A 1 348 ? 12.451 10.131 11.042 1.00 5.31 346 MET A C 1
ATOM 5389 O O . MET A 1 348 ? 11.632 10.991 10.719 1.00 5.56 346 MET A O 1
ATOM 5403 N N . ARG A 1 349 ? 12.717 9.077 10.281 1.00 4.94 347 ARG A N 1
ATOM 5404 C CA . ARG A 1 349 ? 12.000 8.871 9.032 1.00 4.87 347 ARG A CA 1
ATOM 5405 C C . ARG A 1 349 ? 10.505 8.717 9.282 1.00 4.88 347 ARG A C 1
ATOM 5406 O O . ARG A 1 349 ? 9.684 9.291 8.564 1.00 5.69 347 ARG A O 1
ATOM 5427 N N A ASN A 1 350 ? 10.134 7.966 10.310 0.59 5.16 348 ASN A N 1
ATOM 5428 N N B ASN A 1 350 ? 10.138 7.903 10.280 0.41 4.88 348 ASN A N 1
ATOM 5429 C CA A ASN A 1 350 ? 8.733 7.725 10.518 0.59 6.05 348 ASN A CA 1
ATOM 5430 C CA B ASN A 1 350 ? 8.733 7.677 10.606 0.41 5.83 348 ASN A CA 1
ATOM 5431 C C A ASN A 1 350 ? 7.999 8.957 11.035 0.59 5.44 348 ASN A C 1
ATOM 5432 C C B ASN A 1 350 ? 8.037 8.981 10.970 0.41 5.01 348 ASN A C 1
ATOM 5433 O O A ASN A 1 350 ? 6.853 9.210 10.679 0.59 5.99 348 ASN A O 1
ATOM 5434 O O B ASN A 1 350 ? 6.968 9.308 10.420 0.41 4.83 348 ASN A O 1
ATOM 5455 N N . LYS A 1 351 ? 8.640 9.727 11.895 1.00 5.18 349 LYS A N 1
ATOM 5456 C CA . LYS A 1 351 ? 8.055 10.991 12.333 1.00 6.18 349 LYS A CA 1
ATOM 5457 C C . LYS A 1 351 ? 7.959 11.991 11.206 1.00 5.60 349 LYS A C 1
ATOM 5458 O O . LYS A 1 351 ? 6.994 12.774 11.124 1.00 6.66 349 LYS A O 1
ATOM 5477 N N . SER A 1 352 ? 8.928 11.970 10.303 1.00 4.98 350 SER A N 1
ATOM 5478 C CA . SER A 1 352 ? 8.909 12.874 9.171 1.00 5.21 350 SER A CA 1
ATOM 5479 C C . SER A 1 352 ? 7.727 12.572 8.253 1.00 5.42 350 SER A C 1
ATOM 5480 O O . SER A 1 352 ? 7.080 13.480 7.737 1.00 6.32 350 SER A O 1
ATOM 5488 N N . ILE A 1 353 ? 7.458 11.292 8.032 1.00 5.24 351 ILE A N 1
ATOM 5489 C CA . ILE A 1 353 ? 6.266 10.895 7.305 1.00 5.99 351 ILE A CA 1
ATOM 5490 C C . ILE A 1 353 ? 5.004 11.394 8.036 1.00 7.06 351 ILE A C 1
ATOM 5491 O O . ILE A 1 353 ? 4.109 12.015 7.434 1.00 7.34 351 ILE A O 1
ATOM 5507 N N . GLU A 1 354 ? 4.940 11.160 9.342 1.00 6.83 352 GLU A N 1
ATOM 5508 C CA . GLU A 1 354 ? 3.755 11.548 10.126 1.00 8.42 352 GLU A CA 1
ATOM 5509 C C . GLU A 1 354 ? 3.495 13.033 10.001 1.00 8.52 352 GLU A C 1
ATOM 5510 O O . GLU A 1 354 ? 2.328 13.459 9.886 1.00 10.72 352 GLU A O 1
ATOM 5522 N N . GLU A 1 355 ? 4.539 13.844 10.055 1.00 8.42 353 GLU A N 1
ATOM 5523 C CA . GLU A 1 355 ? 4.407 15.291 10.057 1.00 9.31 353 GLU A CA 1
ATOM 5524 C C . GLU A 1 355 ? 4.309 15.902 8.664 1.00 8.67 353 GLU A C 1
ATOM 5525 O O . GLU A 1 355 ? 4.140 17.102 8.524 1.00 12.63 353 GLU A O 1
ATOM 5537 N N . GLY A 1 356 ? 4.407 15.078 7.625 1.00 7.91 354 GLY A N 1
ATOM 5538 C CA . GLY A 1 356 ? 4.368 15.596 6.266 1.00 8.82 354 GLY A CA 1
ATOM 5539 C C . GLY A 1 356 ? 5.580 16.439 5.889 1.00 8.30 354 GLY A C 1
ATOM 5540 O O . GLY A 1 356 ? 5.477 17.380 5.098 1.00 9.64 354 GLY A O 1
ATOM 5544 N N . LYS A 1 357 ? 6.740 16.098 6.437 1.00 7.34 355 LYS A N 1
ATOM 5545 C CA . LYS A 1 357 ? 7.977 16.784 6.076 1.00 7.03 355 LYS A CA 1
ATOM 5546 C C . LYS A 1 357 ? 8.390 16.463 4.646 1.00 7.09 355 LYS A C 1
ATOM 5547 O O . LYS A 1 357 ? 8.041 15.409 4.088 1.00 8.76 355 LYS A O 1
ATOM 5566 N N . THR A 1 358 ? 9.220 17.329 4.084 1.00 7.19 356 THR A N 1
ATOM 5567 C CA . THR A 1 358 ? 9.655 17.144 2.721 1.00 7.46 356 THR A CA 1
ATOM 5568 C C . THR A 1 358 ? 10.742 16.098 2.591 1.00 6.58 356 THR A C 1
ATOM 5569 O O . THR A 1 358 ? 10.985 15.629 1.486 1.00 7.58 356 THR A O 1
ATOM 5580 N N . THR A 1 359 ? 11.439 15.772 3.677 1.00 5.55 357 THR A N 1
ATOM 5581 C CA . THR A 1 359 ? 12.542 14.817 3.635 1.00 6.08 357 THR A CA 1
ATOM 5582 C C . THR A 1 359 ? 12.503 13.935 4.855 1.00 5.42 357 THR A C 1
ATOM 5583 O O . THR A 1 359 ? 11.891 14.264 5.868 1.00 5.79 357 THR A O 1
ATOM 5594 N N . THR A 1 360 ? 13.222 12.819 4.760 1.00 5.30 358 THR A N 1
ATOM 5595 C CA . THR A 1 360 ? 13.370 11.853 5.841 1.00 5.32 358 THR A CA 1
ATOM 5596 C C . THR A 1 360 ? 14.143 12.394 7.038 1.00 5.46 358 THR A C 1
ATOM 5597 O O . THR A 1 360 ? 14.137 11.767 8.098 1.00 6.45 358 THR A O 1
ATOM 5608 N N . GLY A 1 361 ? 14.836 13.519 6.851 1.00 5.33 359 GLY A N 1
ATOM 5609 C CA . GLY A 1 361 ? 15.608 14.153 7.919 1.00 5.72 359 GLY A CA 1
ATOM 5610 C C . GLY A 1 361 ? 14.908 15.360 8.509 1.00 5.25 359 GLY A C 1
ATOM 5611 O O . GLY A 1 361 ? 15.479 16.439 8.618 1.00 5.98 359 GLY A O 1
ATOM 5615 N N . GLU A 1 362 ? 13.636 15.192 8.864 1.00 5.57 360 GLU A N 1
ATOM 5616 C CA . GLU A 1 362 ? 12.875 16.258 9.507 1.00 6.14 360 GLU A CA 1
ATOM 5617 C C . GLU A 1 362 ? 12.734 17.451 8.565 1.00 6.43 360 GLU A C 1
ATOM 5618 O O . GLU A 1 362 ? 12.601 18.583 9.014 1.00 7.39 360 GLU A O 1
ATOM 5630 N N . GLY A 1 363 ? 12.707 17.193 7.252 1.00 5.98 361 GLY A N 1
ATOM 5631 C CA . GLY A 1 363 ? 12.621 18.250 6.253 1.00 6.83 361 GLY A CA 1
ATOM 5632 C C . GLY A 1 363 ? 13.965 18.872 5.865 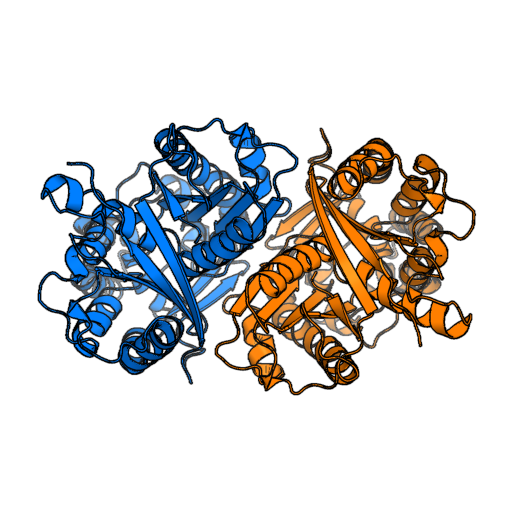1.00 7.01 361 GLY A C 1
ATOM 5633 O O . GLY A 1 363 ? 14.035 19.622 4.892 1.00 9.14 361 GLY A O 1
ATOM 5637 N N . LEU A 1 364 ? 15.020 18.581 6.621 1.00 5.79 362 LEU A N 1
ATOM 5638 C CA . LEU A 1 364 ? 16.314 19.195 6.412 1.00 6.38 362 LEU A CA 1
ATOM 5639 C C . LEU A 1 364 ? 17.124 18.369 5.435 1.00 6.09 362 LEU A C 1
ATOM 5640 O O . LEU A 1 364 ? 16.866 17.179 5.249 1.00 7.58 362 LEU A O 1
ATOM 5656 N N A GLU A 1 365 ? 18.122 18.995 4.820 0.44 6.46 363 GLU A N 1
ATOM 5657 N N B GLU A 1 365 ? 18.137 18.991 4.852 0.56 6.26 363 GLU A N 1
ATOM 5658 C CA A GLU A 1 365 ? 18.964 18.321 3.835 0.44 6.79 363 GLU A CA 1
ATOM 5659 C CA B GLU A 1 365 ? 18.947 18.353 3.827 0.56 6.13 363 GLU A CA 1
ATOM 5660 C C A GLU A 1 365 ? 20.091 17.489 4.454 0.44 6.12 363 GLU A C 1
ATOM 5661 C C B GLU A 1 365 ? 20.136 17.543 4.379 0.56 5.42 363 GLU A C 1
ATOM 5662 O O A GLU A 1 365 ? 20.280 16.333 4.097 0.44 7.17 363 GLU A O 1
ATOM 5663 O O B GLU A 1 365 ? 20.421 16.458 3.879 0.56 5.64 363 GLU A O 1
ATOM 5686 N N . TRP A 1 366 ? 20.841 18.100 5.363 1.00 6.13 364 TRP A N 1
ATOM 5687 C CA . TRP A 1 366 ? 22.090 17.528 5.881 1.00 5.89 364 TRP A CA 1
ATOM 5688 C C . TRP A 1 366 ? 21.935 17.115 7.329 1.00 5.12 364 TRP A C 1
ATOM 5689 O O . TRP A 1 366 ? 21.243 17.766 8.114 1.00 5.73 364 TRP A O 1
ATOM 5710 N N . GLY A 1 367 ? 22.637 16.051 7.712 1.00 5.20 365 GLY A N 1
ATOM 5711 C CA . GLY A 1 367 ? 22.598 15.588 9.075 1.00 5.25 365 GLY A CA 1
ATOM 5712 C C . GLY A 1 367 ? 23.810 14.777 9.433 1.00 4.60 365 GLY A C 1
ATOM 5713 O O . GLY A 1 367 ? 24.742 14.616 8.618 1.00 5.42 365 GLY A O 1
ATOM 5717 N N . VAL A 1 368 ? 23.807 14.272 10.660 1.00 5.15 366 VAL A N 1
ATOM 5718 C CA . VAL A 1 368 ? 24.965 13.527 11.151 1.00 5.33 366 VAL A CA 1
ATOM 5719 C C . VAL A 1 368 ? 24.531 12.426 12.070 1.00 4.97 366 VAL A C 1
ATOM 5720 O O . VAL A 1 368 ? 23.559 12.581 12.816 1.00 6.85 366 VAL A O 1
ATOM 5733 N N . VAL A 1 369 ? 25.251 11.302 12.002 1.00 4.89 367 VAL A N 1
ATOM 5734 C CA . VAL A 1 369 ? 25.186 10.216 12.960 1.00 4.82 367 VAL A CA 1
ATOM 5735 C C . VAL A 1 369 ? 26.445 10.304 13.813 1.00 5.40 367 VAL A C 1
ATOM 5736 O O . VAL A 1 369 ? 27.544 10.392 13.271 1.00 6.36 367 VAL A O 1
ATOM 5749 N N . ILE A 1 370 ? 26.280 10.277 15.128 1.00 5.03 368 ILE A N 1
ATOM 5750 C CA . ILE A 1 370 ? 27.391 10.363 16.066 1.00 5.09 368 ILE A CA 1
ATOM 5751 C C . ILE A 1 370 ? 27.397 9.110 16.927 1.00 5.44 368 ILE A C 1
ATOM 5752 O O . ILE A 1 370 ? 26.513 8.925 17.768 1.00 6.76 368 ILE A O 1
ATOM 5768 N N . GLY A 1 371 ? 28.410 8.263 16.735 1.00 5.62 369 GLY A N 1
ATOM 5769 C CA . GLY A 1 371 ? 28.634 7.104 17.581 1.00 6.45 369 GLY A CA 1
ATOM 5770 C C . GLY A 1 371 ? 29.758 7.371 18.562 1.00 5.69 369 GLY A C 1
ATOM 5771 O O . GLY A 1 371 ? 30.748 7.987 18.198 1.00 6.57 369 GLY A O 1
ATOM 5775 N N . ILE A 1 372 ? 29.616 6.918 19.800 1.00 6.40 370 ILE A N 1
ATOM 5776 C CA . ILE A 1 372 ? 30.569 7.212 20.866 1.00 7.03 370 ILE A CA 1
ATOM 5777 C C . ILE A 1 372 ? 30.830 5.938 21.654 1.00 6.42 370 ILE A C 1
ATOM 5778 O O . ILE A 1 372 ? 29.875 5.309 22.106 1.00 7.81 370 ILE A O 1
ATOM 5794 N N . GLY A 1 373 ? 32.086 5.530 21.818 1.00 6.57 371 GLY A N 1
ATOM 5795 C CA . GLY A 1 373 ? 32.385 4.307 22.546 1.00 7.37 371 GLY A CA 1
ATOM 5796 C C . GLY A 1 373 ? 33.824 4.274 23.034 1.00 6.98 371 GLY A C 1
ATOM 5797 O O . GLY A 1 373 ? 34.457 5.327 23.173 1.00 7.36 371 GLY A O 1
ATOM 5801 N N . PRO A 1 374 ? 34.357 3.082 23.332 1.00 7.17 372 PRO A N 1
ATOM 5802 C CA . PRO A 1 374 ? 35.671 2.972 23.963 1.00 7.49 372 PRO A CA 1
ATOM 5803 C C . PRO A 1 374 ? 36.793 3.704 23.231 1.00 7.37 372 PRO A C 1
ATOM 5804 O O . PRO A 1 374 ? 36.884 3.628 22.011 1.00 7.91 372 PRO A O 1
ATOM 5815 N N . GLY A 1 375 ? 37.650 4.367 24.005 1.00 7.51 373 GLY A N 1
ATOM 5816 C CA . GLY A 1 375 ? 38.807 5.066 23.457 1.00 8.02 373 GLY A CA 1
ATOM 5817 C C . GLY A 1 375 ? 39.172 6.321 24.245 1.00 7.98 373 GLY A C 1
ATOM 5818 O O . GLY A 1 375 ? 40.332 6.489 24.634 1.00 8.86 373 GLY A O 1
ATOM 5822 N N . LEU A 1 376 ? 38.236 7.255 24.445 1.00 7.25 374 LEU A N 1
ATOM 5823 C CA . LEU A 1 376 ? 36.925 7.311 23.803 1.00 6.61 374 LEU A CA 1
ATOM 5824 C C . LEU A 1 376 ? 37.095 7.532 22.321 1.00 6.16 374 LEU A C 1
ATOM 5825 O O . LEU A 1 376 ? 37.919 8.336 21.885 1.00 8.30 374 LEU A O 1
ATOM 5841 N N . THR A 1 377 ? 36.319 6.788 21.557 1.00 5.93 375 THR A N 1
ATOM 5842 C CA . THR A 1 377 ? 36.309 6.881 20.102 1.00 6.37 375 THR A CA 1
ATOM 5843 C C . THR A 1 377 ? 34.964 7.448 19.664 1.00 6.00 375 THR A C 1
ATOM 5844 O O . THR A 1 377 ? 33.904 7.001 20.147 1.00 6.79 375 THR A O 1
ATOM 5855 N N . VAL A 1 378 ? 34.999 8.436 18.774 1.00 5.90 376 VAL A N 1
ATOM 5856 C CA . VAL A 1 378 ? 33.802 8.986 18.162 1.00 5.57 376 VAL A CA 1
ATOM 5857 C C . VAL A 1 378 ? 33.894 8.752 16.675 1.00 5.80 376 VAL A C 1
ATOM 5858 O O . VAL A 1 378 ? 34.892 9.118 16.052 1.00 7.50 376 VAL A O 1
ATOM 5871 N N . GLU A 1 379 ? 32.856 8.155 16.089 1.00 5.11 377 GLU A N 1
ATOM 5872 C CA . GLU A 1 379 ? 32.753 8.051 14.655 1.00 5.34 377 GLU A CA 1
ATOM 5873 C C . GLU A 1 379 ? 31.517 8.835 14.237 1.00 4.39 377 GLU A C 1
ATOM 5874 O O . GLU A 1 379 ? 30.425 8.671 14.793 1.00 5.89 377 GLU A O 1
ATOM 5886 N N . THR A 1 380 ? 31.701 9.699 13.258 1.00 5.20 378 THR A N 1
ATOM 5887 C CA . THR A 1 380 ? 30.623 10.487 12.714 1.00 5.54 378 THR A CA 1
ATOM 5888 C C . THR A 1 380 ? 30.412 10.090 11.260 1.00 6.63 378 THR A C 1
ATOM 5889 O O . THR A 1 380 ? 31.349 9.736 10.528 1.00 8.76 378 THR A O 1
ATOM 5900 N N . ALA A 1 381 ? 29.161 10.113 10.837 1.00 5.95 379 ALA A N 1
ATOM 5901 C CA . ALA A 1 381 ? 28.802 9.933 9.432 1.00 6.83 379 ALA A CA 1
ATOM 5902 C C . ALA A 1 381 ? 27.903 11.075 9.043 1.00 5.89 379 ALA A C 1
ATOM 5903 O O . ALA A 1 381 ? 26.842 11.256 9.633 1.00 7.70 379 ALA A O 1
ATOM 5910 N N . VAL A 1 382 ? 28.318 11.835 8.052 1.00 5.79 380 VAL A N 1
ATOM 5911 C CA . VAL A 1 382 ? 27.507 12.909 7.492 1.00 5.89 380 VAL A CA 1
ATOM 5912 C C . VAL A 1 382 ? 26.557 12.299 6.491 1.00 5.66 380 VAL A C 1
ATOM 5913 O O . VAL A 1 382 ? 26.989 11.569 5.596 1.00 6.16 380 VAL A O 1
ATOM 5926 N N . LEU A 1 383 ? 25.276 12.606 6.652 1.00 5.09 381 LEU A N 1
ATOM 5927 C CA . LEU A 1 383 ? 24.221 12.117 5.788 1.00 4.95 381 LEU A CA 1
ATOM 5928 C C . LEU A 1 383 ? 23.548 13.258 5.053 1.00 5.14 381 LEU A C 1
ATOM 5929 O O . LEU A 1 383 ? 23.508 14.391 5.545 1.00 6.46 381 LEU A O 1
ATOM 5945 N N . ARG A 1 384 ? 22.997 12.935 3.887 1.00 5.09 382 ARG A N 1
ATOM 5946 C CA . ARG A 1 384 ? 21.915 13.727 3.334 1.00 5.61 382 ARG A CA 1
ATOM 5947 C C . ARG A 1 384 ? 20.626 12.926 3.442 1.00 5.75 382 ARG A C 1
ATOM 5948 O O . ARG A 1 384 ? 20.619 11.697 3.406 1.00 6.94 382 ARG A O 1
ATOM 5969 N N . SER A 1 385 ? 19.538 13.650 3.638 1.00 5.63 383 SER A N 1
ATOM 5970 C CA . SER A 1 385 ? 18.219 13.068 3.616 1.00 5.97 383 SER A CA 1
ATOM 5971 C C . SER A 1 385 ? 17.788 12.786 2.193 1.00 6.13 383 SER A C 1
ATOM 5972 O O . SER A 1 385 ? 18.474 13.112 1.239 1.00 7.84 383 SER A O 1
ATOM 5980 N N . GLU A 1 386 ? 16.627 12.161 2.055 1.00 5.89 384 GLU A N 1
ATOM 5981 C CA . GLU A 1 386 ? 15.974 11.934 0.761 1.00 6.20 384 GLU A CA 1
ATOM 5982 C C . GLU A 1 386 ? 14.554 12.489 0.833 1.00 5.94 384 GLU A C 1
ATOM 5983 O O . GLU A 1 386 ? 13.938 12.560 1.897 1.00 6.41 384 GLU A O 1
ATOM 5995 N N . SER A 1 387 ? 14.024 12.832 -0.327 1.00 7.09 385 SER A N 1
ATOM 5996 C CA A SER A 1 387 ? 12.679 13.345 -0.415 0.60 8.39 385 SER A CA 1
ATOM 5997 C CA B SER A 1 387 ? 12.683 13.349 -0.425 0.40 8.05 385 SER A CA 1
ATOM 5998 C C . SER A 1 387 ? 11.655 12.307 0.010 1.00 8.52 385 SER A C 1
ATOM 5999 O O . SER A 1 387 ? 11.796 11.120 -0.282 1.00 9.41 385 SER A O 1
ATOM 6012 N N . ILE A 1 388 ? 10.613 12.766 0.701 1.00 8.48 386 ILE A N 1
ATOM 6013 C CA . ILE A 1 388 ? 9.405 11.976 0.904 1.00 10.48 386 ILE A CA 1
ATOM 6014 C C . ILE A 1 388 ? 8.456 12.328 -0.263 1.00 14.85 386 ILE A C 1
ATOM 6015 O O . ILE A 1 388 ? 8.083 13.485 -0.453 1.00 16.66 386 ILE A O 1
ATOM 6031 N N . ARG A 1 389 ? 8.089 11.312 -1.030 1.00 18.90 387 ARG A N 1
ATOM 6032 C CA . ARG A 1 389 ? 7.327 11.492 -2.264 1.00 21.42 387 ARG A CA 1
ATOM 6033 C C . ARG A 1 389 ? 5.969 12.117 -2.012 1.00 23.37 387 ARG A C 1
ATOM 6034 O O . ARG A 1 389 ? 5.267 11.681 -1.119 1.00 23.88 387 ARG A O 1
ATOM 6055 N N . CYS A 1 390 ? 5.614 13.073 -2.879 1.00 28.17 388 CYS A N 1
ATOM 6056 C CA . CYS A 1 390 ? 4.577 14.105 -2.685 1.00 36.09 388 CYS A CA 1
ATOM 6057 C C . CYS A 1 390 ? 4.034 14.389 -1.281 1.00 39.11 388 CYS A C 1
ATOM 6058 O O . CYS A 1 390 ? 3.549 13.534 -0.536 1.00 40.42 388 CYS A O 1
ATOM 6067 N N . GLN B 1 12 ? 43.428 1.689 -11.593 1.00 24.14 10 GLN B N 1
ATOM 6068 C CA . GLN B 1 12 ? 44.309 2.032 -10.478 1.00 22.28 10 GLN B CA 1
ATOM 6069 C C . GLN B 1 12 ? 43.979 1.185 -9.242 1.00 17.80 10 GLN B C 1
ATOM 6070 O O . GLN B 1 12 ? 43.352 1.657 -8.268 1.00 18.92 10 GLN B O 1
ATOM 6083 N N . HIS B 1 13 ? 44.400 -0.075 -9.243 1.00 14.03 11 HIS B N 1
ATOM 6084 C CA . HIS B 1 13 ? 44.064 -0.933 -8.130 1.00 10.50 11 HIS B CA 1
ATOM 6085 C C . HIS B 1 13 ? 44.999 -0.669 -6.969 1.00 8.40 11 HIS B C 1
ATOM 6086 O O . HIS B 1 13 ? 46.157 -0.236 -7.108 1.00 10.77 11 HIS B O 1
ATOM 6100 N N . ALA B 1 14 ? 44.511 -1.029 -5.811 1.00 5.83 12 ALA B N 1
ATOM 6101 C CA . ALA B 1 14 ? 45.299 -1.060 -4.602 1.00 5.41 12 ALA B CA 1
ATOM 6102 C C . ALA B 1 14 ? 46.517 -1.935 -4.768 1.00 5.30 12 ALA B C 1
ATOM 6103 O O . ALA B 1 14 ? 46.447 -3.039 -5.311 1.00 5.96 12 ALA B O 1
ATOM 6110 N N . LYS B 1 15 ? 47.629 -1.445 -4.230 1.00 4.97 13 LYS B N 1
ATOM 6111 C CA . LYS B 1 15 ? 48.893 -2.159 -4.262 1.00 5.75 13 LYS B CA 1
ATOM 6112 C C . LYS B 1 15 ? 49.385 -2.412 -2.850 1.00 4.39 13 LYS B C 1
ATOM 6113 O O . LYS B 1 15 ? 49.248 -1.557 -1.972 1.00 5.36 13 LYS B O 1
ATOM 6132 N N . ILE B 1 16 ? 50.041 -3.551 -2.654 1.00 4.62 14 ILE B N 1
ATOM 6133 C CA . ILE B 1 16 ? 50.865 -3.802 -1.481 1.00 4.64 14 ILE B CA 1
ATOM 6134 C C . ILE B 1 16 ? 52.192 -3.099 -1.678 1.00 4.07 14 ILE B C 1
ATOM 6135 O O . ILE B 1 16 ? 52.875 -3.342 -2.669 1.00 5.52 14 ILE B O 1
ATOM 6151 N N . LEU B 1 17 ? 52.507 -2.188 -0.771 1.00 4.03 15 LEU B N 1
ATOM 6152 C CA . LEU B 1 17 ? 53.680 -1.328 -0.842 1.00 4.84 15 LEU B CA 1
ATOM 6153 C C . LEU B 1 17 ? 54.809 -1.762 0.076 1.00 4.98 15 LEU B C 1
ATOM 6154 O O . LEU B 1 17 ? 55.923 -1.238 -0.024 1.00 6.84 15 LEU B O 1
ATOM 6170 N N . ALA B 1 18 ? 54.550 -2.664 1.006 1.00 4.74 16 ALA B N 1
ATOM 6171 C CA . ALA B 1 18 ? 55.539 -3.110 1.985 1.00 5.02 16 ALA B CA 1
ATOM 6172 C C . ALA B 1 18 ? 54.967 -4.310 2.735 1.00 4.67 16 ALA B C 1
ATOM 6173 O O . ALA B 1 18 ? 53.734 -4.380 2.914 1.00 4.89 16 ALA B O 1
ATOM 6180 N N . ILE B 1 19 ? 55.845 -5.192 3.189 1.00 4.85 17 ILE B N 1
ATOM 6181 C CA . ILE B 1 19 ? 55.492 -6.302 4.071 1.00 4.95 17 ILE B CA 1
ATOM 6182 C C . ILE B 1 19 ? 56.562 -6.402 5.145 1.00 4.65 17 ILE B C 1
ATOM 6183 O O . ILE B 1 19 ? 57.741 -6.461 4.812 1.00 7.23 17 ILE B O 1
ATOM 6199 N N . GLY B 1 20 ? 56.165 -6.472 6.393 1.00 4.47 18 GLY B N 1
ATOM 6200 C CA . GLY B 1 20 ? 57.064 -6.774 7.505 1.00 4.84 18 GLY B CA 1
ATOM 6201 C C . GLY B 1 20 ? 56.503 -7.890 8.355 1.00 4.71 18 GLY B C 1
ATOM 6202 O O . GLY B 1 20 ? 55.291 -8.093 8.398 1.00 5.50 18 GLY B O 1
ATOM 6206 N N . THR B 1 21 ? 57.374 -8.624 9.036 1.00 4.77 19 THR B N 1
ATOM 6207 C CA . THR B 1 21 ? 56.952 -9.745 9.861 1.00 5.40 19 THR B CA 1
ATOM 6208 C C . THR B 1 21 ? 57.742 -9.787 11.162 1.00 4.81 19 THR B C 1
ATOM 6209 O O . THR B 1 21 ? 58.834 -9.222 11.255 1.00 6.66 19 THR B O 1
ATOM 6220 N N . ALA B 1 22 ? 57.186 -10.474 12.143 1.00 4.97 20 ALA B N 1
ATOM 6221 C CA . ALA B 1 22 ? 57.810 -10.633 13.442 1.00 5.26 20 ALA B CA 1
ATOM 6222 C C . ALA B 1 22 ? 57.355 -11.923 14.080 1.00 4.64 20 ALA B C 1
ATOM 6223 O O . ALA B 1 22 ? 56.263 -12.420 13.787 1.00 5.52 20 ALA B O 1
ATOM 6230 N N . ASN B 1 23 ? 58.149 -12.435 15.010 1.00 5.27 21 ASN B N 1
ATOM 6231 C CA . ASN B 1 23 ? 57.774 -13.592 15.807 1.00 5.65 21 ASN B CA 1
ATOM 6232 C C . ASN B 1 23 ? 58.319 -13.444 17.218 1.00 5.89 21 ASN B C 1
ATOM 6233 O O . ASN B 1 23 ? 59.320 -12.759 17.426 1.00 7.17 21 ASN B O 1
ATOM 6244 N N . PRO B 1 24 ? 57.732 -14.150 18.183 1.00 6.24 22 PRO B N 1
ATOM 6245 C CA . PRO B 1 24 ? 58.339 -14.209 19.515 1.00 7.07 22 PRO B CA 1
ATOM 6246 C C . PRO B 1 24 ? 59.750 -14.774 19.441 1.00 7.13 22 PRO B C 1
ATOM 6247 O O . PRO B 1 24 ? 60.090 -15.475 18.500 1.00 7.35 22 PRO B O 1
ATOM 6258 N N . PRO B 1 25 ? 60.568 -14.503 20.460 1.00 8.40 23 PRO B N 1
ATOM 6259 C CA . PRO B 1 25 ? 61.982 -14.881 20.361 1.00 10.20 23 PRO B CA 1
ATOM 6260 C C . PRO B 1 25 ? 62.266 -16.359 20.571 1.00 11.81 23 PRO B C 1
ATOM 6261 O O . PRO B 1 25 ? 63.337 -16.819 20.120 1.00 15.49 23 PRO B O 1
ATOM 6272 N N . ASN B 1 26 ? 61.403 -17.084 21.277 1.00 10.66 24 ASN B N 1
ATOM 6273 C CA A ASN B 1 26 ? 61.694 -18.462 21.680 0.49 11.41 24 ASN B CA 1
ATOM 6274 C CA B ASN B 1 26 ? 61.736 -18.448 21.643 0.51 12.01 24 ASN B CA 1
ATOM 6275 C C . ASN B 1 26 ? 61.352 -19.448 20.583 1.00 10.64 24 ASN B C 1
ATOM 6276 O O . ASN B 1 26 ? 60.192 -19.536 20.174 1.00 9.88 24 ASN B O 1
ATOM 6295 N N . VAL B 1 27 ? 62.356 -20.212 20.146 1.00 10.81 25 VAL B N 1
ATOM 6296 C CA A VAL B 1 27 ? 62.175 -21.184 19.073 0.62 10.47 25 VAL B CA 1
ATOM 6297 C CA B VAL B 1 27 ? 62.179 -21.188 19.081 0.38 10.92 25 VAL B CA 1
ATOM 6298 C C . VAL B 1 27 ? 61.994 -22.578 19.664 1.00 10.08 25 VAL B C 1
ATOM 6299 O O . VAL B 1 27 ? 62.725 -22.989 20.568 1.00 11.91 25 VAL B O 1
ATOM 6322 N N . TYR B 1 28 ? 61.031 -23.299 19.118 1.00 9.52 26 TYR B N 1
ATOM 6323 C CA . TYR B 1 28 ? 60.707 -24.664 19.498 1.00 9.28 26 TYR B CA 1
ATOM 6324 C C . TYR B 1 28 ? 60.901 -25.556 18.300 1.00 9.61 26 TYR B C 1
ATOM 6325 O O . TYR B 1 28 ? 60.084 -25.533 17.380 1.00 10.43 26 TYR B O 1
ATOM 6343 N N . HIS B 1 29 ? 61.994 -26.317 18.282 1.00 10.23 27 HIS B N 1
ATOM 6344 C CA . HIS B 1 29 ? 62.220 -27.254 17.197 1.00 10.59 27 HIS B CA 1
ATOM 6345 C C . HIS B 1 29 ? 61.272 -28.432 17.346 1.00 9.73 27 HIS B C 1
ATOM 6346 O O . HIS B 1 29 ? 61.113 -28.977 18.438 1.00 11.24 27 HIS B O 1
ATOM 6360 N N . GLN B 1 30 ? 60.652 -28.828 16.247 1.00 9.67 28 GLN B N 1
ATOM 6361 C CA . GLN B 1 30 ? 59.648 -29.875 16.293 1.00 10.09 28 GLN B CA 1
ATOM 6362 C C . GLN B 1 30 ? 60.202 -31.194 16.826 1.00 10.98 28 GLN B C 1
ATOM 6363 O O . GLN B 1 30 ? 59.503 -31.923 17.504 1.00 12.08 28 GLN B O 1
ATOM 6377 N N . LYS B 1 31 ? 61.469 -31.477 16.555 1.00 11.41 29 LYS B N 1
ATOM 6378 C CA . LYS B 1 31 ? 62.073 -32.718 17.046 1.00 14.20 29 LYS B CA 1
ATOM 6379 C C . LYS B 1 31 ? 62.023 -32.794 18.574 1.00 13.48 29 LYS B C 1
ATOM 6380 O O . LYS B 1 31 ? 61.950 -33.894 19.147 1.00 16.11 29 LYS B O 1
ATOM 6399 N N . ASP B 1 32 ? 62.071 -31.635 19.228 1.00 12.81 30 ASP B N 1
ATOM 6400 C CA . ASP B 1 32 ? 62.108 -31.541 20.690 1.00 13.88 30 ASP B CA 1
ATOM 6401 C C . ASP B 1 32 ? 60.731 -31.309 21.319 1.00 13.43 30 ASP B C 1
ATOM 6402 O O . ASP B 1 32 ? 60.585 -31.372 22.530 1.00 13.31 30 ASP B O 1
ATOM 6411 N N . TYR B 1 33 ? 59.726 -30.991 20.518 1.00 12.81 31 TYR B N 1
ATOM 6412 C CA . TYR B 1 33 ? 58.462 -30.518 21.074 1.00 12.16 31 TYR B CA 1
ATOM 6413 C C . TYR B 1 33 ? 57.663 -31.599 21.821 1.00 12.24 31 TYR B C 1
ATOM 6414 O O . TYR B 1 33 ? 57.114 -31.321 22.886 1.00 12.93 31 TYR B O 1
ATOM 6432 N N . PRO B 1 34 ? 57.597 -32.832 21.287 1.00 12.95 32 PRO B N 1
ATOM 6433 C CA . PRO B 1 34 ? 56.902 -33.860 22.071 1.00 14.00 32 PRO B CA 1
ATOM 6434 C C . PRO B 1 34 ? 57.489 -34.017 23.480 1.00 15.08 32 PRO B C 1
ATOM 6435 O O . PRO B 1 34 ? 56.729 -34.052 24.450 1.00 15.13 32 PRO B O 1
ATOM 6446 N N . ASP B 1 35 ? 58.810 -34.088 23.610 1.00 15.27 33 ASP B N 1
ATOM 6447 C CA . ASP B 1 35 ? 59.402 -34.211 24.946 1.00 15.85 33 ASP B CA 1
ATOM 6448 C C . ASP B 1 35 ? 59.049 -33.007 25.810 1.00 15.12 33 ASP B C 1
ATOM 6449 O O . ASP B 1 35 ? 58.707 -33.148 26.977 1.00 16.97 33 ASP B O 1
ATOM 6458 N N . PHE B 1 36 ? 59.137 -31.809 25.240 1.00 14.51 34 PHE B N 1
ATOM 6459 C CA . PHE B 1 36 ? 58.805 -30.592 25.973 1.00 14.88 34 PHE B CA 1
ATOM 6460 C C . PHE B 1 36 ? 57.346 -30.611 26.444 1.00 13.88 34 PHE B C 1
ATOM 6461 O O . PHE B 1 36 ? 57.052 -30.443 27.622 1.00 15.59 34 PHE B O 1
ATOM 6478 N N . LEU B 1 37 ? 56.431 -30.866 25.519 1.00 13.40 35 LEU B N 1
ATOM 6479 C CA . LEU B 1 37 ? 55.003 -30.791 25.819 1.00 13.15 35 LEU B CA 1
ATOM 6480 C C . LEU B 1 37 ? 54.620 -31.802 26.906 1.00 13.64 35 LEU B C 1
ATOM 6481 O O . LEU B 1 37 ? 53.907 -31.466 27.867 1.00 14.23 35 LEU B O 1
ATOM 6497 N N . PHE B 1 38 ? 55.077 -33.045 26.756 1.00 13.24 36 PHE B N 1
ATOM 6498 C CA . PHE B 1 38 ? 54.688 -34.076 27.695 1.00 14.76 36 PHE B CA 1
ATOM 6499 C C . PHE B 1 38 ? 55.335 -33.877 29.059 1.00 15.63 36 PHE B C 1
ATOM 6500 O O . PHE B 1 38 ? 54.728 -34.190 30.078 1.00 17.01 36 PHE B O 1
ATOM 6517 N N . ARG B 1 39 ? 56.533 -33.303 29.084 1.00 16.05 37 ARG B N 1
ATOM 6518 C CA . ARG B 1 39 ? 57.200 -33.010 30.345 1.00 17.13 37 ARG B CA 1
ATOM 6519 C C . ARG B 1 39 ? 56.528 -31.861 31.088 1.00 16.79 37 ARG B C 1
ATOM 6520 O O . ARG B 1 39 ? 56.187 -31.995 32.259 1.00 17.80 37 ARG B O 1
ATOM 6541 N N . VAL B 1 40 ? 56.320 -30.726 30.417 1.00 16.85 38 VAL B N 1
ATOM 6542 C CA . VAL B 1 40 ? 55.833 -29.533 31.120 1.00 17.64 38 VAL B CA 1
ATOM 6543 C C . VAL B 1 40 ? 54.360 -29.636 31.526 1.00 18.14 38 VAL B C 1
ATOM 6544 O O . VAL B 1 40 ? 53.926 -28.956 32.467 1.00 20.19 38 VAL B O 1
ATOM 6557 N N . THR B 1 41 ? 53.604 -30.512 30.864 1.00 16.61 39 THR B N 1
ATOM 6558 C CA . THR B 1 41 ? 52.187 -30.702 31.202 1.00 16.86 39 THR B CA 1
ATOM 6559 C C . THR B 1 41 ? 51.960 -31.925 32.089 1.00 17.58 39 THR B C 1
ATOM 6560 O O . THR B 1 41 ? 50.814 -32.257 32.412 1.00 18.93 39 THR B O 1
ATOM 6571 N N . LYS B 1 42 ? 53.055 -32.573 32.505 1.00 19.07 40 LYS B N 1
ATOM 6572 C CA . LYS B 1 42 ? 53.020 -33.684 33.464 1.00 20.40 40 LYS B CA 1
ATOM 6573 C C . LYS B 1 42 ? 52.245 -34.876 32.910 1.00 19.91 40 LYS B C 1
ATOM 6574 O O . LYS B 1 42 ? 51.463 -35.509 33.622 1.00 21.78 40 LYS B O 1
ATOM 6593 N N . ASN B 1 43 ? 52.487 -35.185 31.641 1.00 19.32 41 ASN B N 1
ATOM 6594 C CA . ASN B 1 43 ? 51.774 -36.261 30.964 1.00 19.86 41 ASN B CA 1
ATOM 6595 C C . ASN B 1 43 ? 52.677 -37.372 30.455 1.00 19.45 41 ASN B C 1
ATOM 6596 O O . ASN B 1 43 ? 52.296 -38.110 29.556 1.00 20.87 41 ASN B O 1
ATOM 6607 N N . GLU B 1 44 ? 53.857 -37.516 31.052 1.00 21.54 42 GLU B N 1
ATOM 6608 C CA . GLU B 1 44 ? 54.820 -38.486 30.548 1.00 23.90 42 GLU B CA 1
ATOM 6609 C C . GLU B 1 44 ? 54.316 -39.929 30.674 1.00 25.00 42 GLU B C 1
ATOM 6610 O O . GLU B 1 44 ? 54.762 -40.798 29.942 1.00 27.49 42 GLU B O 1
ATOM 6622 N N . HIS B 1 45 ? 53.361 -40.160 31.568 1.00 25.50 43 HIS B N 1
ATOM 6623 C CA . HIS B 1 45 ? 52.748 -41.479 31.730 1.00 25.00 43 HIS B CA 1
ATOM 6624 C C . HIS B 1 45 ? 51.752 -41.832 30.628 1.00 24.43 43 HIS B C 1
ATOM 6625 O O . HIS B 1 45 ? 51.372 -42.989 30.476 1.00 25.87 43 HIS B O 1
ATOM 6639 N N . ARG B 1 46 ? 51.324 -40.839 29.851 1.00 21.97 44 ARG B N 1
ATOM 6640 C CA . ARG B 1 46 ? 50.361 -41.081 28.775 1.00 22.36 44 ARG B CA 1
ATOM 6641 C C . ARG B 1 46 ? 51.045 -41.531 27.479 1.00 22.61 44 ARG B C 1
ATOM 6642 O O . ARG B 1 46 ? 51.089 -40.808 26.489 1.00 22.22 44 ARG B O 1
ATOM 6663 N N . THR B 1 47 ? 51.565 -42.755 27.501 1.00 24.01 45 THR B N 1
ATOM 6664 C CA . THR B 1 47 ? 52.330 -43.309 26.391 1.00 25.72 45 THR B CA 1
ATOM 6665 C C . THR B 1 47 ? 51.488 -43.431 25.123 1.00 23.67 45 THR B C 1
ATOM 6666 O O . THR B 1 47 ? 52.001 -43.290 24.012 1.00 23.23 45 THR B O 1
ATOM 6677 N N . ASP B 1 48 ? 50.190 -43.652 25.296 1.00 22.56 46 ASP B N 1
ATOM 6678 C CA . ASP B 1 48 ? 49.262 -43.740 24.179 1.00 23.83 46 ASP B CA 1
ATOM 6679 C C . ASP B 1 48 ? 49.142 -42.399 23.446 1.00 21.67 46 ASP B C 1
ATOM 6680 O O . ASP B 1 48 ? 49.209 -42.312 22.202 1.00 21.38 46 ASP B O 1
ATOM 6689 N N . LEU B 1 49 ? 48.957 -41.343 24.227 1.00 20.00 47 LEU B N 1
ATOM 6690 C CA . LEU B 1 49 ? 48.861 -40.011 23.659 1.00 18.34 47 LEU B CA 1
ATOM 6691 C C . LEU B 1 49 ? 50.194 -39.590 23.052 1.00 17.04 47 LEU B C 1
ATOM 6692 O O . LEU B 1 49 ? 50.220 -38.893 22.048 1.00 17.01 47 LEU B O 1
ATOM 6708 N N . ARG B 1 50 ? 51.301 -40.012 23.648 1.00 16.64 48 ARG B N 1
ATOM 6709 C CA . ARG B 1 50 ? 52.622 -39.649 23.127 1.00 17.16 48 ARG B CA 1
ATOM 6710 C C . ARG B 1 50 ? 52.831 -40.268 21.742 1.00 16.91 48 ARG B C 1
ATOM 6711 O O . ARG B 1 50 ? 53.332 -39.617 20.820 1.00 16.88 48 ARG B O 1
ATOM 6732 N N . GLU B 1 51 ? 52.457 -41.539 21.594 1.00 17.98 49 GLU B N 1
ATOM 6733 C CA . GLU B 1 51 ? 52.533 -42.189 20.288 1.00 20.05 49 GLU B CA 1
ATOM 6734 C C . GLU B 1 51 ? 51.736 -41.424 19.237 1.00 19.02 49 GLU B C 1
ATOM 6735 O O . GLU B 1 51 ? 52.224 -41.166 18.132 1.00 20.02 49 GLU B O 1
ATOM 6747 N N . LYS B 1 52 ? 50.506 -41.066 19.583 1.00 17.79 50 LYS B N 1
ATOM 6748 C CA . LYS B 1 52 ? 49.649 -40.334 18.656 1.00 16.66 50 LYS B CA 1
ATOM 6749 C C . LYS B 1 52 ? 50.292 -38.991 18.290 1.00 15.68 50 LYS B C 1
ATOM 6750 O O . LYS B 1 52 ? 50.295 -38.577 17.127 1.00 16.79 50 LYS B O 1
ATOM 6769 N N . PHE B 1 53 ? 50.837 -38.306 19.287 1.00 13.63 51 PHE B N 1
ATOM 6770 C CA . PHE B 1 53 ? 51.439 -37.003 19.050 1.00 13.48 51 PHE B CA 1
ATOM 6771 C C . PHE B 1 53 ? 52.694 -37.101 18.177 1.00 14.81 51 PHE B C 1
ATOM 6772 O O . PHE B 1 53 ? 52.927 -36.266 17.289 1.00 15.21 51 PHE B O 1
ATOM 6789 N N . ASP B 1 54 ? 53.500 -38.127 18.417 1.00 16.31 52 ASP B N 1
ATOM 6790 C CA . ASP B 1 54 ? 54.675 -38.365 17.582 1.00 18.06 52 ASP B CA 1
ATOM 6791 C C . ASP B 1 54 ? 54.303 -38.575 16.123 1.00 18.18 52 ASP B C 1
ATOM 6792 O O . ASP B 1 54 ? 54.960 -38.021 15.233 1.00 18.32 52 ASP B O 1
ATOM 6801 N N . ARG B 1 55 ? 53.244 -39.339 15.870 1.00 17.77 53 ARG B N 1
ATOM 6802 C CA . ARG B 1 55 ? 52.818 -39.589 14.499 1.00 19.51 53 ARG B CA 1
ATOM 6803 C C . ARG B 1 55 ? 52.415 -38.275 13.820 1.00 17.04 53 ARG B C 1
ATOM 6804 O O . ARG B 1 55 ? 52.723 -38.036 12.652 1.00 19.41 53 ARG B O 1
ATOM 6825 N N . ILE B 1 56 ? 51.687 -37.442 14.550 1.00 13.86 54 ILE B N 1
ATOM 6826 C CA . ILE B 1 56 ? 51.241 -36.168 14.009 1.00 12.84 54 ILE B CA 1
ATOM 6827 C C . ILE B 1 56 ? 52.433 -35.257 13.726 1.00 12.25 54 ILE B C 1
ATOM 6828 O O . ILE B 1 56 ? 52.541 -34.654 12.656 1.00 11.85 54 ILE B O 1
ATOM 6844 N N . CYS B 1 57 ? 53.357 -35.178 14.673 1.00 12.73 55 CYS B N 1
ATOM 6845 C CA . CYS B 1 57 ? 54.533 -34.335 14.457 1.00 13.10 55 CYS B CA 1
ATOM 6846 C C . CYS B 1 57 ? 55.366 -34.805 13.260 1.00 13.94 55 CYS B C 1
ATOM 6847 O O . CYS B 1 57 ? 55.854 -34.000 12.482 1.00 13.59 55 CYS B O 1
ATOM 6855 N N . GLU B 1 58 ? 55.512 -36.117 13.096 1.00 15.40 56 GLU B N 1
ATOM 6856 C CA . GLU B 1 58 ? 56.267 -36.658 11.970 1.00 16.71 56 GLU B CA 1
ATOM 6857 C C . GLU B 1 58 ? 55.680 -36.260 10.618 1.00 15.66 56 GLU B C 1
ATOM 6858 O O . GLU B 1 58 ? 56.418 -36.113 9.647 1.00 17.65 56 GLU B O 1
ATOM 6870 N N . LYS B 1 59 ? 54.363 -36.120 10.557 1.00 13.83 57 LYS B N 1
ATOM 6871 C CA . LYS B 1 59 ? 53.682 -35.741 9.322 1.00 15.01 57 LYS B CA 1
ATOM 6872 C C . LYS B 1 59 ? 53.458 -34.242 9.166 1.00 11.56 57 LYS B C 1
ATOM 6873 O O . LYS B 1 59 ? 52.954 -33.800 8.135 1.00 11.50 57 LYS B O 1
ATOM 6892 N N . SER B 1 60 ? 53.843 -33.459 10.171 1.00 10.58 58 SER B N 1
ATOM 6893 C CA . SER B 1 60 ? 53.472 -32.051 10.219 1.00 9.44 58 SER B CA 1
ATOM 6894 C C . SER B 1 60 ? 54.129 -31.160 9.176 1.00 9.07 58 SER B C 1
ATOM 6895 O O . SER B 1 60 ? 53.627 -30.073 8.902 1.00 9.44 58 SER B O 1
ATOM 6903 N N . ARG B 1 61 ? 55.276 -31.572 8.645 1.00 9.37 59 ARG B N 1
ATOM 6904 C CA . ARG B 1 61 ? 56.059 -30.765 7.716 1.00 9.08 59 ARG B CA 1
ATOM 6905 C C . ARG B 1 61 ? 56.414 -29.406 8.323 1.00 8.22 59 ARG B C 1
ATOM 6906 O O . ARG B 1 61 ? 56.614 -28.419 7.599 1.00 8.23 59 ARG B O 1
ATOM 6927 N N . THR B 1 62 ? 56.506 -29.369 9.657 1.00 8.31 60 THR B N 1
ATOM 6928 C CA . THR B 1 62 ? 56.850 -28.181 10.428 1.00 8.27 60 THR B CA 1
ATOM 6929 C C . THR B 1 62 ? 58.134 -28.520 11.173 1.00 8.85 60 THR B C 1
ATOM 6930 O O . THR B 1 62 ? 58.149 -29.447 11.977 1.00 10.23 60 THR B O 1
ATOM 6941 N N . LYS B 1 63 ? 59.208 -27.787 10.899 1.00 8.03 61 LYS B N 1
ATOM 6942 C CA . LYS B 1 63 ? 60.505 -28.027 11.504 1.00 8.35 61 LYS B CA 1
ATOM 6943 C C . LYS B 1 63 ? 60.678 -27.253 12.799 1.00 8.45 61 LYS B C 1
ATOM 6944 O O . LYS B 1 63 ? 61.323 -27.736 13.723 1.00 9.63 61 LYS B O 1
ATOM 6963 N N . LYS B 1 64 ? 60.133 -26.043 12.860 1.00 8.35 62 LYS B N 1
ATOM 6964 C CA . LYS B 1 64 ? 60.239 -25.241 14.065 1.00 9.21 62 LYS B CA 1
ATOM 6965 C C . LYS B 1 64 ? 59.149 -24.202 14.070 1.00 7.87 62 LYS B C 1
ATOM 6966 O O . LYS B 1 64 ? 58.551 -23.891 13.039 1.00 8.10 62 LYS B O 1
ATOM 6985 N N . ARG B 1 65 ? 58.908 -23.679 15.263 1.00 7.29 63 ARG B N 1
ATOM 6986 C CA . ARG B 1 65 ? 57.886 -22.657 15.518 1.00 6.97 63 ARG B CA 1
ATOM 6987 C C . ARG B 1 65 ? 58.410 -21.694 16.560 1.00 6.85 63 ARG B C 1
ATOM 6988 O O . ARG B 1 65 ? 59.182 -22.074 17.424 1.00 8.59 63 ARG B O 1
ATOM 7009 N N . TYR B 1 66 ? 57.932 -20.458 16.497 1.00 6.46 64 TYR B N 1
ATOM 7010 C CA . TYR B 1 66 ? 58.214 -19.465 17.513 1.00 6.09 64 TYR B CA 1
ATOM 7011 C C . TYR B 1 66 ? 56.988 -19.319 18.397 1.00 6.37 64 TYR B C 1
ATOM 7012 O O . TYR B 1 66 ? 55.871 -19.182 17.872 1.00 7.31 64 TYR B O 1
ATOM 7030 N N . LEU B 1 67 ? 57.174 -19.333 19.715 1.00 6.91 65 LEU B N 1
ATOM 7031 C CA . LEU B 1 67 ? 56.063 -19.272 20.659 1.00 7.29 65 LEU B CA 1
ATOM 7032 C C . LEU B 1 67 ? 56.389 -18.308 21.783 1.00 8.07 65 LEU B C 1
ATOM 7033 O O . LEU B 1 67 ? 57.494 -18.321 22.325 1.00 8.85 65 LEU B O 1
ATOM 7049 N N . HIS B 1 68 ? 55.406 -17.484 22.137 1.00 7.64 66 HIS B N 1
ATOM 7050 C CA . HIS B 1 68 ? 55.521 -16.620 23.295 1.00 7.96 66 HIS B CA 1
ATOM 7051 C C . HIS B 1 68 ? 55.542 -17.433 24.595 1.00 8.39 66 HIS B C 1
ATOM 7052 O O . HIS B 1 68 ? 56.298 -17.147 25.499 1.00 9.12 66 HIS B O 1
ATOM 7066 N N . LEU B 1 69 ? 54.659 -18.416 24.689 1.00 8.79 67 LEU B N 1
ATOM 7067 C CA . LEU B 1 69 ? 54.498 -19.200 25.898 1.00 10.63 67 LEU B CA 1
ATOM 7068 C C . LEU B 1 69 ? 55.812 -19.865 26.291 1.00 11.00 67 LEU B C 1
ATOM 7069 O O . LEU B 1 69 ? 56.498 -20.431 25.452 1.00 13.59 67 LEU B O 1
ATOM 7085 N N . THR B 1 70 ? 56.115 -19.816 27.586 1.00 11.85 68 THR B N 1
ATOM 7086 C CA . THR B 1 70 ? 57.286 -20.473 28.130 1.00 12.42 68 THR B CA 1
ATOM 7087 C C . THR B 1 70 ? 56.906 -21.452 29.229 1.00 12.45 68 THR B C 1
ATOM 7088 O O . THR B 1 70 ? 55.817 -21.395 29.806 1.00 12.65 68 THR B O 1
ATOM 7099 N N . GLU B 1 71 ? 57.834 -22.347 29.531 1.00 13.09 69 GLU B N 1
ATOM 7100 C CA . GLU B 1 71 ? 57.678 -23.238 30.660 1.00 14.02 69 GLU B CA 1
ATOM 7101 C C . GLU B 1 71 ? 57.432 -22.473 31.958 1.00 14.03 69 GLU B C 1
ATOM 7102 O O . GLU B 1 71 ? 56.605 -22.883 32.759 1.00 14.59 69 GLU B O 1
ATOM 7114 N N . GLU B 1 72 ? 58.102 -21.344 32.156 1.00 14.32 70 GLU B N 1
ATOM 7115 C CA . GLU B 1 72 ? 57.901 -20.596 33.393 1.00 15.29 70 GLU B CA 1
ATOM 7116 C C . GLU B 1 72 ? 56.469 -20.079 33.505 1.00 15.11 70 GLU B C 1
ATOM 7117 O O . GLU B 1 72 ? 55.890 -20.064 34.591 1.00 15.38 70 GLU B O 1
ATOM 7129 N N . MET B 1 73 ? 55.887 -19.656 32.388 1.00 14.00 71 MET B N 1
ATOM 7130 C CA . MET B 1 73 ? 54.495 -19.228 32.416 1.00 14.11 71 MET B CA 1
ATOM 7131 C C . MET B 1 73 ? 53.550 -20.380 32.768 1.00 14.04 71 MET B C 1
ATOM 7132 O O . MET B 1 73 ? 52.564 -20.194 33.473 1.00 14.52 71 MET B O 1
ATOM 7146 N N . LEU B 1 74 ? 53.842 -21.571 32.265 1.00 14.03 72 LEU B N 1
ATOM 7147 C CA . LEU B 1 74 ? 53.049 -22.741 32.609 1.00 14.53 72 LEU B CA 1
ATOM 7148 C C . LEU B 1 74 ? 53.187 -23.119 34.080 1.00 15.96 72 LEU B C 1
ATOM 7149 O O . LEU B 1 74 ? 52.201 -23.475 34.725 1.00 16.84 72 LEU B O 1
ATOM 7165 N N . LYS B 1 75 ? 54.393 -23.017 34.626 1.00 15.14 73 LYS B N 1
ATOM 7166 C CA . LYS B 1 75 ? 54.591 -23.300 36.045 1.00 16.86 73 LYS B CA 1
ATOM 7167 C C . LYS B 1 75 ? 53.846 -22.308 36.933 1.00 16.97 73 LYS B C 1
ATOM 7168 O O . LYS B 1 75 ? 53.314 -22.684 37.986 1.00 18.30 73 LYS B O 1
ATOM 7187 N N . ALA B 1 76 ? 53.799 -21.048 36.504 1.00 16.82 74 ALA B N 1
ATOM 7188 C CA . ALA B 1 76 ? 53.105 -20.010 37.264 1.00 17.79 74 ALA B CA 1
ATOM 7189 C C . ALA B 1 76 ? 51.583 -20.117 37.134 1.00 17.69 74 ALA B C 1
ATOM 7190 O O . ALA B 1 76 ? 50.860 -19.655 38.014 1.00 18.86 74 ALA B O 1
ATOM 7197 N N . ASN B 1 77 ? 51.121 -20.719 36.035 1.00 16.20 75 ASN B N 1
ATOM 7198 C CA . ASN B 1 77 ? 49.700 -20.810 35.721 1.00 15.55 75 ASN B CA 1
ATOM 7199 C C . ASN B 1 77 ? 49.349 -22.210 35.249 1.00 13.99 75 ASN B C 1
ATOM 7200 O O . ASN B 1 77 ? 49.013 -22.417 34.084 1.00 14.16 75 ASN B O 1
ATOM 7211 N N . PRO B 1 78 ? 49.412 -23.187 36.164 1.00 14.87 76 PRO B N 1
ATOM 7212 C CA . PRO B 1 78 ? 49.186 -24.579 35.739 1.00 15.67 76 PRO B CA 1
ATOM 7213 C C . PRO B 1 78 ? 47.766 -24.840 35.235 1.00 14.36 76 PRO B C 1
ATOM 7214 O O . PRO B 1 78 ? 47.532 -25.845 34.550 1.00 14.56 76 PRO B O 1
ATOM 7225 N N . ASN B 1 79 ? 46.830 -23.939 35.539 1.00 13.59 77 ASN B N 1
ATOM 7226 C CA . ASN B 1 79 ? 45.492 -24.018 34.959 1.00 13.89 77 ASN B CA 1
ATOM 7227 C C . ASN B 1 79 ? 45.557 -24.044 33.418 1.00 12.61 77 ASN B C 1
ATOM 7228 O O . ASN B 1 79 ? 44.707 -24.654 32.772 1.00 12.88 77 ASN B O 1
ATOM 7239 N N . ILE B 1 80 ? 46.577 -23.424 32.825 1.00 12.39 78 ILE B N 1
ATOM 7240 C CA . ILE B 1 80 ? 46.683 -23.386 31.365 1.00 11.38 78 ILE B CA 1
ATOM 7241 C C . ILE B 1 80 ? 46.842 -24.790 30.760 1.00 12.41 78 ILE B C 1
ATOM 7242 O O . ILE B 1 80 ? 46.332 -25.053 29.676 1.00 12.36 78 ILE B O 1
ATOM 7258 N N . TYR B 1 81 ? 47.517 -25.704 31.463 1.00 12.31 79 TYR B N 1
ATOM 7259 C CA . TYR B 1 81 ? 47.686 -27.074 30.968 1.00 12.58 79 TYR B CA 1
ATOM 7260 C C . TYR B 1 81 ? 46.779 -28.107 31.620 1.00 13.45 79 TYR B C 1
ATOM 7261 O O . TYR B 1 81 ? 46.883 -29.289 31.307 1.00 14.61 79 TYR B O 1
ATOM 7279 N N . THR B 1 82 ? 45.885 -27.662 32.499 1.00 13.76 80 THR B N 1
ATOM 7280 C CA . THR B 1 82 ? 44.946 -28.544 33.180 1.00 14.94 80 THR B CA 1
ATOM 7281 C C . THR B 1 82 ? 43.643 -28.491 32.399 1.00 14.45 80 THR B C 1
ATOM 7282 O O . THR B 1 82 ? 42.931 -27.489 32.421 1.00 14.04 80 THR B O 1
ATOM 7293 N N . TYR B 1 83 ? 43.371 -29.546 31.644 1.00 14.53 81 TYR B N 1
ATOM 7294 C CA . TYR B 1 83 ? 42.340 -29.472 30.622 1.00 13.99 81 TYR B CA 1
ATOM 7295 C C . TYR B 1 83 ? 40.992 -29.056 31.218 1.00 13.49 81 TYR B C 1
ATOM 7296 O O . TYR B 1 83 ? 40.500 -29.674 32.168 1.00 14.59 81 TYR B O 1
ATOM 7314 N N . GLY B 1 84 ? 40.419 -27.989 30.673 1.00 12.23 82 GLY B N 1
ATOM 7315 C CA . GLY B 1 84 ? 39.103 -27.551 31.080 1.00 12.42 82 GLY B CA 1
ATOM 7316 C C . GLY B 1 84 ? 39.065 -26.653 32.296 1.00 12.57 82 GLY B C 1
ATOM 7317 O O . GLY B 1 84 ? 38.001 -26.126 32.637 1.00 13.89 82 GLY B O 1
ATOM 7321 N N . ALA B 1 85 ? 40.204 -26.438 32.947 1.00 12.49 83 ALA B N 1
ATOM 7322 C CA . ALA B 1 85 ? 40.228 -25.571 34.129 1.00 11.86 83 ALA B CA 1
ATOM 7323 C C . ALA B 1 85 ? 40.000 -24.111 33.732 1.00 11.51 83 ALA B C 1
ATOM 7324 O O . ALA B 1 85 ? 40.411 -23.699 32.648 1.00 11.16 83 ALA B O 1
ATOM 7331 N N . PRO B 1 86 ? 39.401 -23.301 34.618 1.00 12.29 84 PRO B N 1
ATOM 7332 C CA . PRO B 1 86 ? 39.249 -21.879 34.281 1.00 11.74 84 PRO B CA 1
ATOM 7333 C C . PRO B 1 86 ? 40.594 -21.184 34.129 1.00 11.53 84 PRO B C 1
ATOM 7334 O O . PRO B 1 86 ? 41.441 -21.249 35.012 1.00 13.16 84 PRO B O 1
ATOM 7345 N N . SER B 1 87 ? 40.791 -20.521 33.002 1.00 9.65 85 SER B N 1
ATOM 7346 C CA . SER B 1 87 ? 42.087 -19.931 32.678 1.00 9.33 85 SER B CA 1
ATOM 7347 C C . SER B 1 87 ? 42.007 -18.792 31.658 1.00 8.04 85 SER B C 1
ATOM 7348 O O . SER B 1 87 ? 43.043 -18.267 31.259 1.00 9.30 85 SER B O 1
ATOM 7356 N N . LEU B 1 88 ? 40.816 -18.449 31.193 1.00 8.15 86 LEU B N 1
ATOM 7357 C CA . LEU B 1 88 ? 40.704 -17.355 30.238 1.00 7.42 86 LEU B CA 1
ATOM 7358 C C . LEU B 1 88 ? 41.345 -16.067 30.745 1.00 7.45 86 LEU B C 1
ATOM 7359 O O . LEU B 1 88 ? 41.997 -15.363 29.973 1.00 8.39 86 LEU B O 1
ATOM 7375 N N . ASP B 1 89 ? 41.116 -15.743 32.015 1.00 7.37 87 ASP B N 1
ATOM 7376 C CA . ASP B 1 89 ? 41.575 -14.467 32.506 1.00 8.80 87 ASP B CA 1
ATOM 7377 C C . ASP B 1 89 ? 43.098 -14.330 32.405 1.00 8.43 87 ASP B C 1
ATOM 7378 O O . ASP B 1 89 ? 43.599 -13.290 31.955 1.00 9.21 87 ASP B O 1
ATOM 7387 N N . VAL B 1 90 ? 43.838 -15.348 32.830 1.00 8.47 88 VAL B N 1
ATOM 7388 C CA . VAL B 1 90 ? 45.272 -15.250 32.751 1.00 9.30 88 VAL B CA 1
ATOM 7389 C C . VAL B 1 90 ? 45.747 -15.248 31.298 1.00 9.08 88 VAL B C 1
ATOM 7390 O O . VAL B 1 90 ? 46.711 -14.572 30.967 1.00 10.44 88 VAL B O 1
ATOM 7403 N N . ARG B 1 91 ? 45.082 -15.992 30.423 1.00 8.05 89 ARG B N 1
ATOM 7404 C CA . ARG B 1 91 ? 45.449 -15.986 29.021 1.00 7.50 89 ARG B CA 1
ATOM 7405 C C . ARG B 1 91 ? 45.250 -14.608 28.399 1.00 7.75 89 ARG B C 1
ATOM 7406 O O . ARG B 1 91 ? 46.115 -14.120 27.679 1.00 8.28 89 ARG B O 1
ATOM 7427 N N . GLN B 1 92 ? 44.106 -14.010 28.663 1.00 7.31 90 GLN B N 1
ATOM 7428 C CA . GLN B 1 92 ? 43.798 -12.686 28.151 1.00 7.81 90 GLN B CA 1
ATOM 7429 C C . GLN B 1 92 ? 44.754 -11.630 28.691 1.00 7.77 90 GLN B C 1
ATOM 7430 O O . GLN B 1 92 ? 45.169 -10.721 27.978 1.00 8.11 90 GLN B O 1
ATOM 7444 N N . ASP B 1 93 ? 45.109 -11.729 29.971 1.00 8.04 91 ASP B N 1
ATOM 7445 C CA . ASP B 1 93 ? 46.032 -10.769 30.542 1.00 9.35 91 ASP B CA 1
ATOM 7446 C C . ASP B 1 93 ? 47.368 -10.783 29.796 1.00 8.64 91 ASP B C 1
ATOM 7447 O O . ASP B 1 93 ? 48.007 -9.742 29.675 1.00 11.01 91 ASP B O 1
ATOM 7456 N N . ILE B 1 94 ? 47.792 -11.960 29.323 1.00 8.50 92 ILE B N 1
ATOM 7457 C CA . ILE B 1 94 ? 48.981 -12.085 28.495 1.00 7.88 92 ILE B CA 1
ATOM 7458 C C . ILE B 1 94 ? 48.717 -11.576 27.074 1.00 7.46 92 ILE B C 1
ATOM 7459 O O . ILE B 1 94 ? 49.397 -10.681 26.582 1.00 8.33 92 ILE B O 1
ATOM 7475 N N . CYS B 1 95 ? 47.715 -12.137 26.409 1.00 7.45 93 CYS B N 1
ATOM 7476 C CA . CYS B 1 95 ? 47.571 -11.895 24.979 1.00 6.88 93 CYS B CA 1
ATOM 7477 C C . CYS B 1 95 ? 47.117 -10.476 24.639 1.00 7.36 93 CYS B C 1
ATOM 7478 O O . CYS B 1 95 ? 47.534 -9.926 23.607 1.00 7.30 93 CYS B O 1
ATOM 7486 N N . ASN B 1 96 ? 46.298 -9.863 25.495 1.00 7.31 94 ASN B N 1
ATOM 7487 C CA . ASN B 1 96 ? 45.860 -8.498 25.226 1.00 7.17 94 ASN B CA 1
ATOM 7488 C C . ASN B 1 96 ? 47.022 -7.503 25.215 1.00 7.48 94 ASN B C 1
ATOM 7489 O O . ASN B 1 96 ? 46.916 -6.437 24.615 1.00 8.08 94 ASN B O 1
ATOM 7500 N N . ILE B 1 97 ? 48.129 -7.842 25.869 1.00 7.51 95 ILE B N 1
ATOM 7501 C CA . ILE B 1 97 ? 49.373 -7.077 25.821 1.00 9.11 95 ILE B CA 1
ATOM 7502 C C . ILE B 1 97 ? 50.302 -7.535 24.683 1.00 8.16 95 ILE B C 1
ATOM 7503 O O . ILE B 1 97 ? 50.837 -6.720 23.926 1.00 9.24 95 ILE B O 1
ATOM 7519 N N . GLU B 1 98 ? 50.491 -8.845 24.581 1.00 7.82 96 GLU B N 1
ATOM 7520 C CA . GLU B 1 98 ? 51.517 -9.359 23.686 1.00 7.61 96 GLU B CA 1
ATOM 7521 C C . GLU B 1 98 ? 51.117 -9.277 22.214 1.00 6.82 96 GLU B C 1
ATOM 7522 O O . GLU B 1 98 ? 51.978 -9.136 21.346 1.00 7.78 96 GLU B O 1
ATOM 7534 N N . VAL B 1 99 ? 49.819 -9.350 21.908 1.00 6.23 97 VAL B N 1
ATOM 7535 C CA . VAL B 1 99 ? 49.373 -9.290 20.522 1.00 5.49 97 VAL B CA 1
ATOM 7536 C C . VAL B 1 99 ? 49.681 -7.909 19.907 1.00 6.10 97 VAL B C 1
ATOM 7537 O O . VAL B 1 99 ? 50.344 -7.842 18.868 1.00 5.85 97 VAL B O 1
ATOM 7550 N N . PRO B 1 100 ? 49.270 -6.794 20.550 1.00 6.05 98 PRO B N 1
ATOM 7551 C CA . PRO B 1 100 ? 49.640 -5.501 19.963 1.00 6.28 98 PRO B CA 1
ATOM 7552 C C . PRO B 1 100 ? 51.140 -5.255 19.918 1.00 5.58 98 PRO B C 1
ATOM 7553 O O . PRO B 1 100 ? 51.638 -4.636 18.995 1.00 6.38 98 PRO B O 1
ATOM 7564 N N . LYS B 1 101 ? 51.881 -5.755 20.903 1.00 6.23 99 LYS B N 1
ATOM 7565 C CA A LYS B 1 101 ? 53.328 -5.579 20.913 0.57 7.06 99 LYS B CA 1
ATOM 7566 C CA B LYS B 1 101 ? 53.333 -5.571 20.901 0.43 6.95 99 LYS B CA 1
ATOM 7567 C C . LYS B 1 101 ? 53.995 -6.292 19.732 1.00 5.86 99 LYS B C 1
ATOM 7568 O O . LYS B 1 101 ? 54.898 -5.755 19.089 1.00 6.78 99 LYS B O 1
ATOM 7603 N N . LEU B 1 102 ? 53.581 -7.522 19.451 1.00 5.81 100 LEU B N 1
ATOM 7604 C CA . LEU B 1 102 ? 54.151 -8.244 18.335 1.00 5.78 100 LEU B CA 1
ATOM 7605 C C . LEU B 1 102 ? 53.737 -7.576 17.014 1.00 5.74 100 LEU B C 1
ATOM 7606 O O . LEU B 1 102 ? 54.527 -7.449 16.079 1.00 5.74 100 LEU B O 1
ATOM 7622 N N . GLY B 1 103 ? 52.485 -7.128 16.941 1.00 5.27 101 GLY B N 1
ATOM 7623 C CA . GLY B 1 103 ? 52.032 -6.376 15.784 1.00 5.39 101 GLY B CA 1
ATOM 7624 C C . GLY B 1 103 ? 52.828 -5.097 15.564 1.00 4.67 101 GLY B C 1
ATOM 7625 O O . GLY B 1 103 ? 53.133 -4.767 14.421 1.00 5.37 101 GLY B O 1
ATOM 7629 N N . GLN B 1 104 ? 53.179 -4.401 16.640 1.00 5.12 102 GLN B N 1
ATOM 7630 C CA . GLN B 1 104 ? 54.016 -3.207 16.551 1.00 5.72 102 GLN B CA 1
ATOM 7631 C C . GLN B 1 104 ? 55.347 -3.512 15.878 1.00 5.45 102 GLN B C 1
ATOM 7632 O O . GLN B 1 104 ? 55.824 -2.743 15.043 1.00 6.16 102 GLN B O 1
ATOM 7646 N N . GLU B 1 105 ? 55.993 -4.603 16.280 1.00 5.94 103 GLU B N 1
ATOM 7647 C CA . GLU B 1 105 ? 57.276 -4.958 15.688 1.00 6.59 103 GLU B CA 1
ATOM 7648 C C . GLU B 1 105 ? 57.148 -5.172 14.178 1.00 5.58 103 GLU B C 1
ATOM 7649 O O . GLU B 1 105 ? 57.965 -4.678 13.401 1.00 7.42 103 GLU B O 1
ATOM 7661 N N . ALA B 1 106 ? 56.143 -5.932 13.757 1.00 5.21 104 ALA B N 1
ATOM 7662 C CA . ALA B 1 106 ? 55.930 -6.141 12.323 1.00 5.00 104 ALA B CA 1
ATOM 7663 C C . ALA B 1 106 ? 55.606 -4.830 11.617 1.00 4.77 104 ALA B C 1
ATOM 7664 O O . ALA B 1 106 ? 56.106 -4.566 10.517 1.00 5.43 104 ALA B O 1
ATOM 7671 N N . ALA B 1 107 ? 54.763 -4.011 12.236 1.00 5.24 105 ALA B N 1
ATOM 7672 C CA . ALA B 1 107 ? 54.365 -2.734 11.636 1.00 5.09 105 ALA B CA 1
ATOM 7673 C C . ALA B 1 107 ? 55.561 -1.825 11.403 1.00 4.82 105 ALA B C 1
ATOM 7674 O O . ALA B 1 107 ? 55.654 -1.195 10.356 1.00 5.31 105 ALA B O 1
ATOM 7681 N N . LEU B 1 108 ? 56.471 -1.717 12.366 1.00 5.00 106 LEU B N 1
ATOM 7682 C CA . LEU B 1 108 ? 57.627 -0.847 12.200 1.00 5.68 106 LEU B CA 1
ATOM 7683 C C . LEU B 1 108 ? 58.480 -1.310 11.028 1.00 5.52 106 LEU B C 1
ATOM 7684 O O . LEU B 1 108 ? 59.027 -0.487 10.301 1.00 6.35 106 LEU B O 1
ATOM 7700 N N . LYS B 1 109 ? 58.601 -2.621 10.837 1.00 5.42 107 LYS B N 1
ATOM 7701 C CA . LYS B 1 109 ? 59.341 -3.136 9.699 1.00 5.28 107 LYS B CA 1
ATOM 7702 C C . LYS B 1 109 ? 58.658 -2.803 8.370 1.00 4.80 107 LYS B C 1
ATOM 7703 O O . LYS B 1 109 ? 59.292 -2.392 7.405 1.00 5.68 107 LYS B O 1
ATOM 7722 N N . ALA B 1 110 ? 57.336 -2.943 8.306 1.00 4.81 108 ALA B N 1
ATOM 7723 C CA . ALA B 1 110 ? 56.626 -2.572 7.091 1.00 4.36 108 ALA B CA 1
ATOM 7724 C C . ALA B 1 110 ? 56.762 -1.084 6.814 1.00 4.68 108 ALA B C 1
ATOM 7725 O O . ALA B 1 110 ? 56.978 -0.662 5.685 1.00 5.30 108 ALA B O 1
ATOM 7732 N N . ILE B 1 111 ? 56.613 -0.275 7.848 1.00 4.57 109 ILE B N 1
ATOM 7733 C CA . ILE B 1 111 ? 56.698 1.169 7.685 1.00 4.46 109 ILE B CA 1
ATOM 7734 C C . ILE B 1 111 ? 58.092 1.578 7.191 1.00 5.31 109 ILE B C 1
ATOM 7735 O O . ILE B 1 111 ? 58.227 2.447 6.323 1.00 5.74 109 ILE B O 1
ATOM 7751 N N . LYS B 1 112 ? 59.128 0.952 7.720 1.00 5.54 110 LYS B N 1
ATOM 7752 C CA . LYS B 1 112 ? 60.483 1.213 7.259 1.00 5.39 110 LYS B CA 1
ATOM 7753 C C . LYS B 1 112 ? 60.601 0.947 5.763 1.00 6.17 110 LYS B C 1
ATOM 7754 O O . LYS B 1 112 ? 61.105 1.764 4.993 1.00 7.02 110 LYS B O 1
ATOM 7773 N N . GLU B 1 113 ? 60.160 -0.222 5.326 1.00 5.09 111 GLU B N 1
ATOM 7774 C CA . GLU B 1 113 ? 60.231 -0.563 3.915 1.00 5.37 111 GLU B CA 1
ATOM 7775 C C . GLU B 1 113 ? 59.496 0.456 3.082 1.00 5.44 111 GLU B C 1
ATOM 7776 O O . GLU B 1 113 ? 59.972 0.909 2.039 1.00 6.99 111 GLU B O 1
ATOM 7788 N N . TRP B 1 114 ? 58.277 0.776 3.503 1.00 5.71 112 TRP B N 1
ATOM 7789 C CA . TRP B 1 114 ? 57.437 1.725 2.775 1.00 6.02 112 TRP B CA 1
ATOM 7790 C C . TRP B 1 114 ? 58.151 3.073 2.581 1.00 6.18 112 TRP B C 1
ATOM 7791 O O . TRP B 1 114 ? 58.145 3.647 1.496 1.00 8.78 112 TRP B O 1
ATOM 7812 N N . GLY B 1 115 ? 58.791 3.573 3.635 1.00 6.17 113 GLY B N 1
ATOM 7813 C CA . GLY B 1 115 ? 59.646 4.740 3.521 1.00 7.63 113 GLY B CA 1
ATOM 7814 C C . GLY B 1 115 ? 58.975 6.088 3.723 1.00 6.68 113 GLY B C 1
ATOM 7815 O O . GLY B 1 115 ? 59.640 7.107 3.560 1.00 7.64 113 GLY B O 1
ATOM 7819 N N . GLN B 1 116 ? 57.694 6.088 4.055 1.00 6.71 114 GLN B N 1
ATOM 7820 C CA . GLN B 1 116 ? 56.918 7.293 4.308 1.00 7.06 114 GLN B CA 1
ATOM 7821 C C . GLN B 1 116 ? 56.696 7.481 5.785 1.00 7.43 114 GLN B C 1
ATOM 7822 O O . GLN B 1 116 ? 56.823 6.553 6.549 1.00 8.12 114 GLN B O 1
ATOM 7836 N N . PRO B 1 117 ? 56.365 8.713 6.203 1.00 8.09 115 PRO B N 1
ATOM 7837 C CA . PRO B 1 117 ? 56.134 8.945 7.623 1.00 10.55 115 PRO B CA 1
ATOM 7838 C C . PRO B 1 117 ? 54.862 8.232 8.119 1.00 9.34 115 PRO B C 1
ATOM 7839 O O . PRO B 1 117 ? 53.862 8.053 7.380 1.00 10.07 115 PRO B O 1
ATOM 7850 N N . ILE B 1 118 ? 54.890 7.849 9.383 1.00 8.99 116 ILE B N 1
ATOM 7851 C CA . ILE B 1 118 ? 53.731 7.255 10.065 1.00 9.73 116 ILE B CA 1
ATOM 7852 C C . ILE B 1 118 ? 52.515 8.168 9.960 1.00 8.35 116 ILE B C 1
ATOM 7853 O O . ILE B 1 118 ? 51.375 7.674 9.844 1.00 7.89 116 ILE B O 1
ATOM 7869 N N . SER B 1 119 ? 52.714 9.475 9.980 1.00 8.99 117 SER B N 1
ATOM 7870 C CA . SER B 1 119 ? 51.596 10.409 9.851 1.00 9.07 117 SER B CA 1
ATOM 7871 C C . SER B 1 119 ? 50.850 10.314 8.529 1.00 8.36 117 SER B C 1
ATOM 7872 O O . SER B 1 119 ? 49.733 10.834 8.421 1.00 9.38 117 SER B O 1
ATOM 7880 N N . ARG B 1 120 ? 51.418 9.638 7.546 1.00 7.85 118 ARG B N 1
ATOM 7881 C CA . ARG B 1 120 ? 50.748 9.463 6.273 1.00 8.85 118 ARG B CA 1
ATOM 7882 C C . ARG B 1 120 ? 49.720 8.320 6.256 1.00 7.02 118 ARG B C 1
ATOM 7883 O O . ARG B 1 120 ? 48.938 8.195 5.333 1.00 7.63 118 ARG B O 1
ATOM 7904 N N . ILE B 1 121 ? 49.749 7.474 7.276 1.00 5.42 119 ILE B N 1
ATOM 7905 C CA . ILE B 1 121 ? 48.799 6.385 7.387 1.00 4.83 119 ILE B CA 1
ATOM 7906 C C . ILE B 1 121 ? 47.434 6.963 7.758 1.00 5.02 119 ILE B C 1
ATOM 7907 O O . ILE B 1 121 ? 47.302 7.699 8.731 1.00 6.22 119 ILE B O 1
ATOM 7923 N N . THR B 1 122 ? 46.417 6.631 6.973 1.00 4.64 120 THR B N 1
ATOM 7924 C CA . THR B 1 122 ? 45.057 7.124 7.157 1.00 4.67 120 THR B CA 1
ATOM 7925 C C . THR B 1 122 ? 44.092 6.071 7.708 1.00 4.39 120 THR B C 1
ATOM 7926 O O . THR B 1 122 ? 43.049 6.429 8.256 1.00 4.79 120 THR B O 1
ATOM 7937 N N . HIS B 1 123 ? 44.421 4.797 7.532 1.00 4.24 121 HIS B N 1
ATOM 7938 C CA . HIS B 1 123 ? 43.542 3.671 7.871 1.00 4.15 121 HIS B CA 1
ATOM 7939 C C . HIS B 1 123 ? 44.368 2.603 8.552 1.00 3.90 121 HIS B C 1
ATOM 7940 O O . HIS B 1 123 ? 45.533 2.398 8.175 1.00 4.68 121 HIS B O 1
ATOM 7954 N N . LEU B 1 124 ? 43.774 1.930 9.519 1.00 4.02 122 LEU B N 1
ATOM 7955 C CA . LEU B 1 124 ? 44.369 0.799 10.209 1.00 4.11 122 LEU B CA 1
ATOM 7956 C C . LEU B 1 124 ? 43.406 -0.361 10.234 1.00 3.76 122 LEU B C 1
ATOM 7957 O O . LEU B 1 124 ? 42.254 -0.193 10.668 1.00 5.00 122 LEU B O 1
ATOM 7973 N N . ILE B 1 125 ? 43.836 -1.521 9.776 1.00 3.74 123 ILE B N 1
ATOM 7974 C CA . ILE B 1 125 ? 43.114 -2.783 9.982 1.00 3.53 123 ILE B CA 1
ATOM 7975 C C . ILE B 1 125 ? 43.967 -3.620 10.915 1.00 4.27 123 ILE B C 1
ATOM 7976 O O . ILE B 1 125 ? 45.142 -3.832 10.608 1.00 5.28 123 ILE B O 1
ATOM 7992 N N . PHE B 1 126 ? 43.434 -4.024 12.054 1.00 4.13 124 PHE B N 1
ATOM 7993 C CA . PHE B 1 126 ? 44.115 -4.944 12.949 1.00 3.87 124 PHE B CA 1
ATOM 7994 C C . PHE B 1 126 ? 43.292 -6.223 12.987 1.00 3.96 124 PHE B C 1
ATOM 7995 O O . PHE B 1 126 ? 42.056 -6.161 13.127 1.00 5.28 124 PHE B O 1
ATOM 8012 N N . CYS B 1 127 ? 43.933 -7.384 12.884 1.00 4.47 125 CYS B N 1
ATOM 8013 C CA . CYS B 1 127 ? 43.268 -8.670 12.904 1.00 4.13 125 CYS B CA 1
ATOM 8014 C C . CYS B 1 127 ? 43.957 -9.613 13.875 1.00 3.90 125 CYS B C 1
ATOM 8015 O O . CYS B 1 127 ? 45.180 -9.774 13.818 1.00 4.59 125 CYS B O 1
ATOM 8023 N N . THR B 1 128 ? 43.186 -10.213 14.767 1.00 4.25 126 THR B N 1
ATOM 8024 C CA . THR B 1 128 ? 43.683 -11.252 15.645 1.00 4.90 126 THR B CA 1
ATOM 8025 C C . THR B 1 128 ? 42.570 -12.174 16.063 1.00 5.06 126 THR B C 1
ATOM 8026 O O . THR B 1 128 ? 41.442 -11.719 16.314 1.00 6.06 126 THR B O 1
ATOM 8037 N N . ALA B 1 129 ? 42.898 -13.458 16.187 1.00 4.91 127 ALA B N 1
ATOM 8038 C CA . ALA B 1 129 ? 42.015 -14.455 16.766 1.00 5.45 127 ALA B CA 1
ATOM 8039 C C . ALA B 1 129 ? 42.501 -14.929 18.131 1.00 6.04 127 ALA B C 1
ATOM 8040 O O . ALA B 1 129 ? 42.013 -15.935 18.619 1.00 8.21 127 ALA B O 1
ATOM 8047 N N . SER B 1 130 ? 43.431 -14.185 18.747 1.00 5.72 128 SER B N 1
ATOM 8048 C CA . SER B 1 130 ? 44.088 -14.624 19.975 1.00 6.90 128 SER B CA 1
ATOM 8049 C C . SER B 1 130 ? 43.676 -13.898 21.227 1.00 7.55 128 SER B C 1
ATOM 8050 O O . SER B 1 130 ? 44.149 -14.267 22.301 1.00 8.48 128 SER B O 1
ATOM 8058 N N . CYS B 1 131 ? 42.850 -12.871 21.113 1.00 7.07 129 CYS B N 1
ATOM 8059 C CA . CYS B 1 131 ? 42.435 -12.098 22.273 1.00 7.18 129 CYS B CA 1
ATOM 8060 C C . CYS B 1 131 ? 41.265 -11.235 21.861 1.00 6.64 129 CYS B C 1
ATOM 8061 O O . CYS B 1 131 ? 40.922 -11.173 20.687 1.00 7.40 129 CYS B O 1
ATOM 8069 N N . VAL B 1 132 ? 40.667 -10.571 22.840 1.00 6.72 130 VAL B N 1
ATOM 8070 C CA . VAL B 1 132 ? 39.578 -9.636 22.573 1.00 6.37 130 VAL B CA 1
ATOM 8071 C C . VAL B 1 132 ? 39.457 -8.702 23.781 1.00 6.65 130 VAL B C 1
ATOM 8072 O O . VAL B 1 132 ? 39.514 -9.175 24.916 1.00 6.88 130 VAL B O 1
ATOM 8085 N N . ASP B 1 133 ? 39.281 -7.400 23.530 1.00 6.26 131 ASP B N 1
ATOM 8086 C CA . ASP B 1 133 ? 39.205 -6.405 24.600 1.00 6.14 131 ASP B CA 1
ATOM 8087 C C . ASP B 1 133 ? 38.585 -5.144 24.038 1.00 6.42 131 ASP B C 1
ATOM 8088 O O . ASP B 1 133 ? 38.594 -4.942 22.827 1.00 6.48 131 ASP B O 1
ATOM 8097 N N . MET B 1 134 ? 38.070 -4.296 24.931 1.00 6.90 132 MET B N 1
ATOM 8098 C CA . MET B 1 134 ? 37.545 -2.980 24.570 1.00 7.17 132 MET B CA 1
ATOM 8099 C C . MET B 1 134 ? 38.151 -1.909 25.484 1.00 6.92 132 MET B C 1
ATOM 8100 O O . MET B 1 134 ? 37.993 -2.000 26.690 1.00 8.13 132 MET B O 1
ATOM 8113 N N . PRO B 1 135 ? 38.824 -0.874 24.929 1.00 7.15 133 PRO B N 1
ATOM 8114 C CA . PRO B 1 135 ? 39.253 -0.700 23.545 1.00 7.80 133 PRO B CA 1
ATOM 8115 C C . PRO B 1 135 ? 40.101 -1.871 23.060 1.00 7.73 133 PRO B C 1
ATOM 8116 O O . PRO B 1 135 ? 40.637 -2.635 23.867 1.00 8.61 133 PRO B O 1
ATOM 8127 N N . GLY B 1 136 ? 40.216 -2.000 21.748 1.00 7.24 134 GLY B N 1
ATOM 8128 C CA . GLY B 1 136 ? 40.837 -3.152 21.145 1.00 7.54 134 GLY B CA 1
ATOM 8129 C C . GLY B 1 136 ? 42.302 -2.992 20.813 1.00 6.44 134 GLY B C 1
ATOM 8130 O O . GLY B 1 136 ? 42.958 -1.970 21.096 1.00 6.63 134 GLY B O 1
ATOM 8134 N N . CYS B 1 137 ? 42.824 -4.018 20.155 1.00 6.00 135 CYS B N 1
ATOM 8135 C CA . CYS B 1 137 ? 44.226 -4.032 19.741 1.00 6.10 135 CYS B CA 1
ATOM 8136 C C . CYS B 1 137 ? 44.571 -2.890 18.810 1.00 6.02 135 CYS B C 1
ATOM 8137 O O . CYS B 1 137 ? 45.716 -2.423 18.809 1.00 6.92 135 CYS B O 1
ATOM 8145 N N . ASP B 1 138 ? 43.610 -2.481 17.985 1.00 6.19 136 ASP B N 1
ATOM 8146 C CA . ASP B 1 138 ? 43.814 -1.355 17.087 1.00 5.80 136 ASP B CA 1
ATOM 8147 C C . ASP B 1 138 ? 44.134 -0.078 17.884 1.00 5.93 136 ASP B C 1
ATOM 8148 O O . ASP B 1 138 ? 45.077 0.657 17.567 1.00 6.33 136 ASP B O 1
ATOM 8157 N N . PHE B 1 139 ? 43.345 0.183 18.914 1.00 5.84 137 PHE B N 1
ATOM 8158 C CA . PHE B 1 139 ? 43.576 1.315 19.795 1.00 5.79 137 PHE B CA 1
ATOM 8159 C C . PHE B 1 139 ? 44.970 1.197 20.441 1.00 5.98 137 PHE B C 1
ATOM 8160 O O . PHE B 1 139 ? 45.733 2.170 20.516 1.00 6.58 137 PHE B O 1
ATOM 8177 N N . GLN B 1 140 ? 45.299 0.017 20.948 1.00 6.24 138 GLN B N 1
ATOM 8178 C CA . GLN B 1 140 ? 46.598 -0.156 21.589 1.00 6.27 138 GLN B CA 1
ATOM 8179 C C . GLN B 1 140 ? 47.757 0.085 20.617 1.00 6.61 138 GLN B C 1
ATOM 8180 O O . GLN B 1 140 ? 48.780 0.667 20.980 1.00 7.08 138 GLN B O 1
ATOM 8194 N N . LEU B 1 141 ? 47.606 -0.361 19.375 1.00 6.19 139 LEU B N 1
ATOM 8195 C CA . LEU B 1 141 ? 48.648 -0.155 18.371 1.00 5.97 139 LEU B CA 1
ATOM 8196 C C . LEU B 1 141 ? 48.778 1.324 18.011 1.00 6.28 139 LEU B C 1
ATOM 8197 O O . LEU B 1 141 ? 49.892 1.813 17.777 1.00 6.85 139 LEU B O 1
ATOM 8213 N N . ILE B 1 142 ? 47.662 2.047 17.939 1.00 6.47 140 ILE B N 1
ATOM 8214 C CA . ILE B 1 142 ? 47.718 3.474 17.710 1.00 6.16 140 ILE B CA 1
ATOM 8215 C C . ILE B 1 142 ? 48.611 4.156 18.750 1.00 7.17 140 ILE B C 1
ATOM 8216 O O . ILE B 1 142 ? 49.460 4.992 18.412 1.00 7.75 140 ILE B O 1
ATOM 8232 N N . LYS B 1 143 ? 48.430 3.763 20.010 1.00 7.05 141 LYS B N 1
ATOM 8233 C CA . LYS B 1 143 ? 49.221 4.317 21.079 1.00 8.47 141 LYS B CA 1
ATOM 8234 C C . LYS B 1 143 ? 50.694 3.948 20.907 1.00 8.42 141 LYS B C 1
ATOM 8235 O O . LYS B 1 143 ? 51.578 4.795 21.033 1.00 10.22 141 LYS B O 1
ATOM 8254 N N . LEU B 1 144 ? 50.977 2.676 20.642 1.00 7.42 142 LEU B N 1
ATOM 8255 C CA . LEU B 1 144 ? 52.355 2.197 20.527 1.00 7.08 142 LEU B CA 1
ATOM 8256 C C . LEU B 1 144 ? 53.111 2.870 19.391 1.00 7.02 142 LEU B C 1
ATOM 8257 O O . LEU B 1 144 ? 54.288 3.210 19.541 1.00 8.68 142 LEU B O 1
ATOM 8273 N N . LEU B 1 145 ? 52.466 3.018 18.232 1.00 6.55 143 LEU B N 1
ATOM 8274 C CA . LEU B 1 145 ? 53.111 3.578 17.050 1.00 7.24 143 LEU B CA 1
ATOM 8275 C C . LEU B 1 145 ? 53.058 5.086 16.961 1.00 7.68 143 LEU B C 1
ATOM 8276 O O . LEU B 1 145 ? 53.792 5.670 16.177 1.00 8.86 143 LEU B O 1
ATOM 8292 N N . GLY B 1 146 ? 52.162 5.728 17.704 1.00 7.27 144 GLY B N 1
ATOM 8293 C CA . GLY B 1 146 ? 51.913 7.137 17.499 1.00 8.15 144 GLY B CA 1
ATOM 8294 C C . GLY B 1 146 ? 51.189 7.427 16.185 1.00 7.19 144 GLY B C 1
ATOM 8295 O O . GLY B 1 146 ? 51.425 8.463 15.554 1.00 8.65 144 GLY B O 1
ATOM 8299 N N . LEU B 1 147 ? 50.274 6.548 15.787 1.00 6.84 145 LEU B N 1
ATOM 8300 C CA . LEU B 1 147 ? 49.425 6.827 14.624 1.00 6.35 145 LEU B CA 1
ATOM 8301 C C . LEU B 1 147 ? 48.558 8.042 14.905 1.00 6.26 145 LEU B C 1
ATOM 8302 O O . LEU B 1 147 ? 48.225 8.336 16.054 1.00 7.06 145 LEU B O 1
ATOM 8318 N N . ASP B 1 148 ? 48.145 8.715 13.842 1.00 6.25 146 ASP B N 1
ATOM 8319 C CA . ASP B 1 148 ? 47.194 9.808 13.974 1.00 6.66 146 ASP B CA 1
ATOM 8320 C C . ASP B 1 148 ? 45.955 9.331 14.758 1.00 5.95 146 ASP B C 1
ATOM 8321 O O . ASP B 1 148 ? 45.413 8.286 14.444 1.00 6.70 146 ASP B O 1
ATOM 8330 N N . PRO B 1 149 ? 45.511 10.088 15.785 1.00 6.90 147 PRO B N 1
ATOM 8331 C CA . PRO B 1 149 ? 44.324 9.638 16.519 1.00 7.74 147 PRO B CA 1
ATOM 8332 C C . PRO B 1 149 ? 43.044 9.597 15.703 1.00 6.76 147 PRO B C 1
ATOM 8333 O O . PRO B 1 149 ? 42.053 9.010 16.173 1.00 7.27 147 PRO B O 1
ATOM 8344 N N A SER B 1 150 ? 43.059 10.172 14.500 0.70 5.95 148 SER B N 1
ATOM 8345 N N B SER B 1 150 ? 43.084 10.170 14.498 0.30 6.21 148 SER B N 1
ATOM 8346 C CA A SER B 1 150 ? 41.916 10.104 13.599 0.70 6.11 148 SER B CA 1
ATOM 8347 C CA B SER B 1 150 ? 41.955 10.135 13.578 0.30 5.93 148 SER B CA 1
ATOM 8348 C C A SER B 1 150 ? 42.095 9.083 12.473 0.70 5.38 148 SER B C 1
ATOM 8349 C C B SER B 1 150 ? 42.136 9.122 12.449 0.30 5.08 148 SER B C 1
ATOM 8350 O O A SER B 1 150 ? 41.362 9.121 11.494 0.70 6.44 148 SER B O 1
ATOM 8351 O O B SER B 1 150 ? 41.479 9.236 11.419 0.30 5.76 148 SER B O 1
ATOM 8366 N N . VAL B 1 151 ? 43.004 8.129 12.630 1.00 5.06 149 VAL B N 1
ATOM 8367 C CA . VAL B 1 151 ? 43.027 7.033 11.674 1.00 5.29 149 VAL B CA 1
ATOM 8368 C C . VAL B 1 151 ? 41.669 6.315 11.679 1.00 5.10 149 VAL B C 1
ATOM 8369 O O . VAL B 1 151 ? 41.031 6.150 12.718 1.00 5.99 149 VAL B O 1
ATOM 8382 N N . THR B 1 152 ? 41.258 5.873 10.502 1.00 5.00 150 THR B N 1
ATOM 8383 C CA . THR B 1 152 ? 40.012 5.135 10.319 1.00 4.36 150 THR B CA 1
ATOM 8384 C C . THR B 1 152 ? 40.282 3.647 10.500 1.00 4.65 150 THR B C 1
ATOM 8385 O O . THR B 1 152 ? 41.066 3.066 9.747 1.00 5.31 150 THR B O 1
ATOM 8396 N N . ARG B 1 153 ? 39.655 3.041 11.501 1.00 4.64 151 ARG B N 1
ATOM 8397 C CA . ARG B 1 153 ? 40.019 1.718 11.976 1.00 4.94 151 ARG B CA 1
ATOM 8398 C C . ARG B 1 153 ? 39.018 0.643 11.660 1.00 4.70 151 ARG B C 1
ATOM 8399 O O . ARG B 1 153 ? 37.797 0.859 11.723 1.00 5.27 151 ARG B O 1
ATOM 8420 N N . THR B 1 154 ? 39.528 -0.550 11.435 1.00 4.77 152 THR B N 1
ATOM 8421 C CA . THR B 1 154 ? 38.738 -1.785 11.322 1.00 4.91 152 THR B CA 1
ATOM 8422 C C . THR B 1 154 ? 39.441 -2.809 12.209 1.00 4.56 152 THR B C 1
ATOM 8423 O O . THR B 1 154 ? 40.606 -3.105 11.981 1.00 6.34 152 THR B O 1
ATOM 8434 N N . MET B 1 155 ? 38.748 -3.326 13.207 1.00 4.71 153 MET B N 1
ATOM 8435 C CA . MET B 1 155 ? 39.284 -4.272 14.179 1.00 4.78 153 MET B CA 1
ATOM 8436 C C . MET B 1 155 ? 38.581 -5.617 13.986 1.00 4.59 153 MET B C 1
ATOM 8437 O O . MET B 1 155 ? 37.380 -5.731 14.280 1.00 5.98 153 MET B O 1
ATOM 8451 N N . ILE B 1 156 ? 39.297 -6.579 13.415 1.00 4.53 154 ILE B N 1
ATOM 8452 C CA . ILE B 1 156 ? 38.793 -7.903 13.061 1.00 5.42 154 ILE B CA 1
ATOM 8453 C C . ILE B 1 156 ? 39.239 -8.908 14.126 1.00 5.16 154 ILE B C 1
ATOM 8454 O O . ILE B 1 156 ? 40.403 -9.318 14.174 1.00 6.05 154 ILE B O 1
ATOM 8470 N N . TYR B 1 157 ? 38.307 -9.241 15.013 1.00 4.95 155 TYR B N 1
ATOM 8471 C CA . TYR B 1 157 ? 38.523 -10.191 16.086 1.00 5.17 155 TYR B CA 1
ATOM 8472 C C . TYR B 1 157 ? 37.934 -11.542 15.738 1.00 5.33 155 TYR B C 1
ATOM 8473 O O . TYR B 1 157 ? 36.792 -11.648 15.279 1.00 6.24 155 TYR B O 1
ATOM 8491 N N . GLU B 1 158 ? 38.694 -12.593 16.020 1.00 5.66 156 GLU B N 1
ATOM 8492 C CA . GLU B 1 158 ? 38.202 -13.969 15.952 1.00 5.93 156 GLU B CA 1
ATOM 8493 C C . GLU B 1 158 ? 37.568 -14.337 14.621 1.00 6.65 156 GLU B C 1
ATOM 8494 O O . GLU B 1 158 ? 36.565 -15.029 14.569 1.00 9.94 156 GLU B O 1
ATOM 8506 N N . ALA B 1 159 ? 38.178 -13.941 13.513 1.00 6.70 157 ALA B N 1
ATOM 8507 C CA . ALA B 1 159 ? 37.785 -14.462 12.205 1.00 7.08 157 ALA B CA 1
ATOM 8508 C C . ALA B 1 159 ? 38.394 -15.847 11.920 1.00 8.83 157 ALA B C 1
ATOM 8509 O O . ALA B 1 159 ? 37.718 -16.760 11.442 1.00 11.71 157 ALA B O 1
ATOM 8516 N N A GLY B 1 160 ? 39.669 -16.013 12.216 0.36 8.19 158 GLY B N 1
ATOM 8517 N N B GLY B 1 160 ? 39.680 -15.988 12.184 0.64 10.86 158 GLY B N 1
ATOM 8518 C CA A GLY B 1 160 ? 40.340 -17.265 11.915 0.36 7.43 158 GLY B CA 1
ATOM 8519 C CA B GLY B 1 160 ? 40.373 -17.240 11.909 0.64 11.54 158 GLY B CA 1
ATOM 8520 C C A GLY B 1 160 ? 41.034 -17.229 10.561 0.36 5.92 158 GLY B C 1
ATOM 8521 C C B GLY B 1 160 ? 41.229 -17.251 10.646 0.64 10.56 158 GLY B C 1
ATOM 8522 O O A GLY B 1 160 ? 41.272 -16.163 9.985 0.36 5.77 158 GLY B O 1
ATOM 8523 O O B GLY B 1 160 ? 41.614 -16.212 10.109 0.64 9.97 158 GLY B O 1
ATOM 8542 N N B CYS B 1 161 ? 41.347 -18.406 10.041 0.36 4.68 159 CYS B N 1
ATOM 8543 C CA B CYS B 1 161 ? 42.499 -18.516 9.155 0.36 5.63 159 CYS B CA 1
ATOM 8544 C C B CYS B 1 161 ? 42.261 -18.218 7.671 0.36 4.33 159 CYS B C 1
ATOM 8545 O O B CYS B 1 161 ? 43.149 -18.421 6.842 0.36 3.30 159 CYS B O 1
ATOM 8552 N N A TYR B 1 162 ? 41.080 -17.706 7.343 0.36 4.61 160 TYR B N 1
ATOM 8553 N N B TYR B 1 162 ? 41.152 -17.755 7.471 0.64 7.90 160 TYR B N 1
ATOM 8554 C CA A TYR B 1 162 ? 40.888 -17.079 6.044 0.36 6.10 160 TYR B CA 1
ATOM 8555 C CA B TYR B 1 162 ? 40.966 -17.148 6.149 0.64 7.47 160 TYR B CA 1
ATOM 8556 C C A TYR B 1 162 ? 41.265 -15.604 6.066 0.36 5.72 160 TYR B C 1
ATOM 8557 C C B TYR B 1 162 ? 41.303 -15.659 6.094 0.64 5.29 160 TYR B C 1
ATOM 8558 O O A TYR B 1 162 ? 41.321 -14.963 5.010 0.36 6.40 160 TYR B O 1
ATOM 8559 O O B TYR B 1 162 ? 41.373 -15.074 5.008 0.64 6.03 160 TYR B O 1
ATOM 8594 N N . ALA B 1 163 ? 41.528 -15.045 7.243 1.00 5.29 161 ALA B N 1
ATOM 8595 C CA . ALA B 1 163 ? 41.545 -13.595 7.326 1.00 5.25 161 ALA B CA 1
ATOM 8596 C C . ALA B 1 163 ? 42.774 -12.937 6.718 1.00 4.58 161 ALA B C 1
ATOM 8597 O O . ALA B 1 163 ? 42.748 -11.735 6.467 1.00 5.36 161 ALA B O 1
ATOM 8604 N N . GLY B 1 164 ? 43.849 -13.670 6.458 1.00 5.20 162 GLY B N 1
ATOM 8605 C CA . GLY B 1 164 ? 44.966 -13.058 5.774 1.00 5.62 162 GLY B CA 1
ATOM 8606 C C . GLY B 1 164 ? 44.628 -12.610 4.373 1.00 5.32 162 GLY B C 1
ATOM 8607 O O . GLY B 1 164 ? 45.204 -11.648 3.868 1.00 6.13 162 GLY B O 1
ATOM 8611 N N . ALA B 1 165 ? 43.682 -13.296 3.733 1.00 5.32 163 ALA B N 1
ATOM 8612 C CA . ALA B 1 165 ? 43.140 -12.844 2.463 1.00 5.84 163 ALA B CA 1
ATOM 8613 C C . ALA B 1 165 ? 42.088 -11.744 2.684 1.00 4.72 163 ALA B C 1
ATOM 8614 O O . ALA B 1 165 ? 42.072 -10.736 1.982 1.00 5.82 163 ALA B O 1
ATOM 8621 N N . THR B 1 166 ? 41.200 -11.940 3.656 1.00 5.11 164 THR B N 1
ATOM 8622 C CA . THR B 1 166 ? 40.147 -10.973 3.940 1.00 4.68 164 THR B CA 1
ATOM 8623 C C . THR B 1 166 ? 40.680 -9.574 4.212 1.00 4.35 164 THR B C 1
ATOM 8624 O O . THR B 1 166 ? 40.105 -8.586 3.739 1.00 4.63 164 THR B O 1
ATOM 8635 N N . VAL B 1 167 ? 41.759 -9.445 4.989 1.00 4.59 165 VAL B N 1
ATOM 8636 C CA . VAL B 1 167 ? 42.255 -8.104 5.295 1.00 4.32 165 VAL B CA 1
ATOM 8637 C C . VAL B 1 167 ? 42.782 -7.408 4.048 1.00 3.96 165 VAL B C 1
ATOM 8638 O O . VAL B 1 167 ? 42.727 -6.176 3.968 1.00 4.87 165 VAL B O 1
ATOM 8651 N N . LEU B 1 168 ? 43.291 -8.165 3.076 1.00 4.64 166 LEU B N 1
ATOM 8652 C CA . LEU B 1 168 ? 43.725 -7.567 1.809 1.00 4.54 166 LEU B CA 1
ATOM 8653 C C . LEU B 1 168 ? 42.508 -7.058 1.025 1.00 4.51 166 LEU B C 1
ATOM 8654 O O . LEU B 1 168 ? 42.552 -5.992 0.425 1.00 4.78 166 LEU B O 1
ATOM 8670 N N . ARG B 1 169 ? 41.416 -7.819 1.036 1.00 4.45 167 ARG B N 1
ATOM 8671 C CA . ARG B 1 169 ? 40.177 -7.415 0.412 1.00 4.16 167 ARG B CA 1
ATOM 8672 C C . ARG B 1 169 ? 39.635 -6.127 1.023 1.00 4.23 167 ARG B C 1
ATOM 8673 O O . ARG B 1 169 ? 39.246 -5.187 0.321 1.00 4.63 167 ARG B O 1
ATOM 8694 N N . MET B 1 170 ? 39.620 -6.060 2.339 1.00 3.87 168 MET B N 1
ATOM 8695 C CA . MET B 1 170 ? 39.158 -4.869 3.018 1.00 4.22 168 MET B CA 1
ATOM 8696 C C . MET B 1 170 ? 40.048 -3.673 2.723 1.00 4.02 168 MET B C 1
A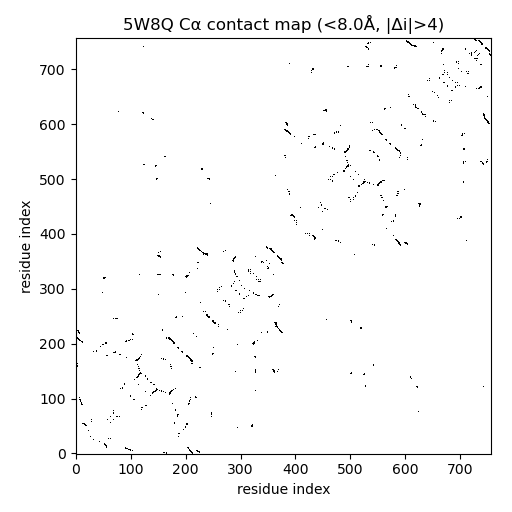TOM 8697 O O . MET B 1 170 ? 39.568 -2.580 2.410 1.00 4.79 168 MET B O 1
ATOM 8711 N N . ALA B 1 171 ? 41.360 -3.890 2.794 1.00 4.01 169 ALA B N 1
ATOM 8712 C CA . ALA B 1 171 ? 42.312 -2.817 2.510 1.00 4.26 169 ALA B CA 1
ATOM 8713 C C . ALA B 1 171 ? 42.146 -2.294 1.081 1.00 4.20 169 ALA B C 1
ATOM 8714 O O . ALA B 1 171 ? 42.277 -1.083 0.851 1.00 4.69 169 ALA B O 1
ATOM 8721 N N . LYS B 1 172 ? 41.906 -3.201 0.133 1.00 4.34 170 LYS B N 1
ATOM 8722 C CA . LYS B 1 172 ? 41.670 -2.810 -1.244 1.00 4.48 170 LYS B CA 1
ATOM 8723 C C . LYS B 1 172 ? 40.509 -1.824 -1.342 1.00 4.43 170 LYS B C 1
ATOM 8724 O O . LYS B 1 172 ? 40.633 -0.779 -1.982 1.00 5.12 170 LYS B O 1
ATOM 8743 N N . ASP B 1 173 ? 39.368 -2.152 -0.736 1.00 3.93 171 ASP B N 1
ATOM 8744 C CA . ASP B 1 173 ? 38.235 -1.269 -0.809 1.00 5.06 171 ASP B CA 1
ATOM 8745 C C . ASP B 1 173 ? 38.500 0.071 -0.147 1.00 4.77 171 ASP B C 1
ATOM 8746 O O . ASP B 1 173 ? 38.110 1.120 -0.673 1.00 5.63 171 ASP B O 1
ATOM 8755 N N . PHE B 1 174 ? 39.151 0.073 1.009 1.00 4.56 172 PHE B N 1
ATOM 8756 C CA . PHE B 1 174 ? 39.399 1.323 1.680 1.00 4.99 172 PHE B CA 1
ATOM 8757 C C . PHE B 1 174 ? 40.383 2.178 0.886 1.00 5.10 172 PHE B C 1
ATOM 8758 O O . PHE B 1 174 ? 40.230 3.398 0.773 1.00 6.27 172 PHE B O 1
ATOM 8775 N N . ALA B 1 175 ? 41.426 1.558 0.335 1.00 4.62 173 ALA B N 1
ATOM 8776 C CA . ALA B 1 175 ? 42.431 2.303 -0.427 1.00 5.11 173 ALA B CA 1
ATOM 8777 C C . ALA B 1 175 ? 41.871 2.837 -1.737 1.00 5.17 173 ALA B C 1
ATOM 8778 O O . ALA B 1 175 ? 42.206 3.955 -2.142 1.00 6.17 173 ALA B O 1
ATOM 8785 N N . GLU B 1 176 ? 41.030 2.055 -2.403 1.00 4.69 174 GLU B N 1
ATOM 8786 C CA . GLU B 1 176 ? 40.514 2.459 -3.697 1.00 5.15 174 GLU B CA 1
ATOM 8787 C C . GLU B 1 176 ? 39.381 3.478 -3.590 1.00 5.30 174 GLU B C 1
ATOM 8788 O O . GLU B 1 176 ? 39.198 4.250 -4.501 1.00 7.65 174 GLU B O 1
ATOM 8800 N N . ASN B 1 177 ? 38.644 3.496 -2.479 1.00 4.80 175 ASN B N 1
ATOM 8801 C CA . ASN B 1 177 ? 37.517 4.399 -2.368 1.00 5.20 175 ASN B CA 1
ATOM 8802 C C . ASN B 1 177 ? 37.845 5.701 -1.689 1.00 5.63 175 ASN B C 1
ATOM 8803 O O . ASN B 1 177 ? 36.983 6.571 -1.628 1.00 7.61 175 ASN B O 1
ATOM 8814 N N . ASN B 1 178 ? 39.059 5.870 -1.191 1.00 5.82 176 ASN B N 1
ATOM 8815 C CA . ASN B 1 178 ? 39.444 7.058 -0.474 1.00 6.13 176 ASN B CA 1
ATOM 8816 C C . ASN B 1 178 ? 40.750 7.568 -1.071 1.00 6.73 176 ASN B C 1
ATOM 8817 O O . ASN B 1 178 ? 41.821 6.979 -0.882 1.00 6.57 176 ASN B O 1
ATOM 8828 N N . LYS B 1 179 ? 40.668 8.649 -1.828 1.00 8.09 177 LYS B N 1
ATOM 8829 C CA . LYS B 1 179 ? 41.822 9.126 -2.570 1.00 9.13 177 LYS B CA 1
ATOM 8830 C C . LYS B 1 179 ? 42.958 9.443 -1.627 1.00 9.06 177 LYS B C 1
ATOM 8831 O O . LYS B 1 179 ? 42.777 10.171 -0.646 1.00 10.13 177 LYS B O 1
ATOM 8850 N N . GLY B 1 180 ? 44.135 8.926 -1.945 1.00 8.89 178 GLY B N 1
ATOM 8851 C CA . GLY B 1 180 ? 45.317 9.153 -1.146 1.00 9.30 178 GLY B CA 1
ATOM 8852 C C . GLY B 1 180 ? 45.421 8.263 0.076 1.00 7.16 178 GLY B C 1
ATOM 8853 O O . GLY B 1 180 ? 46.433 8.362 0.773 1.00 8.06 178 GLY B O 1
ATOM 8857 N N . ALA B 1 181 ? 44.460 7.401 0.362 1.00 5.67 179 ALA B N 1
ATOM 8858 C CA . ALA B 1 181 ? 44.494 6.639 1.586 1.00 4.94 179 ALA B CA 1
ATOM 8859 C C . ALA B 1 181 ? 45.692 5.707 1.589 1.00 4.64 179 ALA B C 1
ATOM 8860 O O . ALA B 1 181 ? 46.084 5.168 0.559 1.00 5.11 179 ALA B O 1
ATOM 8867 N N . ARG B 1 182 ? 46.236 5.506 2.768 1.00 4.51 180 ARG B N 1
ATOM 8868 C CA . ARG B 1 182 ? 47.322 4.534 2.982 1.00 4.48 180 ARG B CA 1
ATOM 8869 C C . ARG B 1 182 ? 46.926 3.709 4.174 1.00 4.06 180 ARG B C 1
ATOM 8870 O O . ARG B 1 182 ? 46.714 4.239 5.273 1.00 4.82 180 ARG B O 1
ATOM 8891 N N . VAL B 1 183 ? 46.760 2.414 3.939 1.00 4.04 181 VAL B N 1
ATOM 8892 C CA . VAL B 1 183 ? 46.213 1.501 4.925 1.00 3.77 181 VAL B CA 1
ATOM 8893 C C . VAL B 1 183 ? 47.330 0.653 5.524 1.00 4.17 181 VAL B C 1
ATOM 8894 O O . VAL B 1 183 ? 48.044 -0.043 4.793 1.00 5.01 181 VAL B O 1
ATOM 8907 N N . LEU B 1 184 ? 47.467 0.701 6.841 1.00 3.79 182 LEU B N 1
ATOM 8908 C CA . LEU B 1 184 ? 48.329 -0.228 7.567 1.00 3.76 182 LEU B CA 1
ATOM 8909 C C . LEU B 1 184 ? 47.476 -1.401 7.994 1.00 3.75 182 LEU B C 1
ATOM 8910 O O . LEU B 1 184 ? 46.453 -1.213 8.662 1.00 4.56 182 LEU B O 1
ATOM 8926 N N . VAL B 1 185 ? 47.881 -2.604 7.626 1.00 3.76 183 VAL B N 1
ATOM 8927 C CA . VAL B 1 185 ? 47.176 -3.828 7.965 1.00 3.98 183 VAL B CA 1
ATOM 8928 C C . VAL B 1 185 ? 48.094 -4.643 8.859 1.00 4.05 183 VAL B C 1
ATOM 8929 O O . VAL B 1 185 ? 49.224 -4.914 8.467 1.00 5.79 183 VAL B O 1
ATOM 8942 N N . VAL B 1 186 ? 47.639 -5.023 10.035 1.00 4.05 184 VAL B N 1
ATOM 8943 C CA . VAL B 1 186 ? 48.448 -5.785 10.983 1.00 4.37 184 VAL B CA 1
ATOM 8944 C C . VAL B 1 186 ? 47.662 -6.998 11.404 1.00 4.49 184 VAL B C 1
ATOM 8945 O O . VAL B 1 186 ? 46.524 -6.877 11.886 1.00 5.90 184 VAL B O 1
ATOM 8958 N N . CYS B 1 187 ? 48.254 -8.171 11.278 1.00 4.60 185 CYS B N 1
ATOM 8959 C CA . CYS B 1 187 ? 47.686 -9.436 11.733 1.00 4.91 185 CYS B CA 1
ATOM 8960 C C . CYS B 1 187 ? 48.650 -10.007 12.751 1.00 5.18 185 CYS B C 1
ATOM 8961 O O . CYS B 1 187 ? 49.843 -10.089 12.469 1.00 6.53 185 CYS B O 1
ATOM 8969 N N . ALA B 1 188 ? 48.202 -10.362 13.939 1.00 5.20 186 ALA B N 1
ATOM 8970 C CA . ALA B 1 188 ? 49.115 -10.844 14.971 1.00 5.36 186 ALA B CA 1
ATOM 8971 C C . ALA B 1 188 ? 48.446 -11.952 15.745 1.00 5.52 186 ALA B C 1
ATOM 8972 O O . ALA B 1 188 ? 47.275 -11.830 16.102 1.00 6.47 186 ALA B O 1
ATOM 8979 N N . GLU B 1 189 ? 49.198 -13.017 16.031 1.00 6.12 187 GLU B N 1
ATOM 8980 C CA . GLU B 1 189 ? 48.687 -14.178 16.754 1.00 6.77 187 GLU B CA 1
ATOM 8981 C C . GLU B 1 189 ? 49.670 -14.613 17.821 1.00 6.53 187 GLU B C 1
ATOM 8982 O O . GLU B 1 189 ? 50.870 -14.736 17.569 1.00 7.55 187 GLU B O 1
ATOM 8994 N N . ILE B 1 190 ? 49.121 -14.867 19.000 1.00 6.73 188 ILE B N 1
ATOM 8995 C CA . ILE B 1 190 ? 49.838 -15.414 20.152 1.00 7.09 188 ILE B CA 1
ATOM 8996 C C . ILE B 1 190 ? 48.959 -16.554 20.671 1.00 7.27 188 ILE B C 1
ATOM 8997 O O . ILE B 1 190 ? 47.883 -16.328 21.235 1.00 8.95 188 ILE B O 1
ATOM 9013 N N . THR B 1 191 ? 49.421 -17.788 20.479 1.00 6.98 189 THR B N 1
ATOM 9014 C CA . THR B 1 191 ? 48.577 -18.964 20.657 1.00 7.60 189 THR B CA 1
ATOM 9015 C C . THR B 1 191 ? 48.481 -19.445 22.096 1.00 7.42 189 THR B C 1
ATOM 9016 O O . THR B 1 191 ? 47.875 -20.478 22.357 1.00 7.98 189 THR B O 1
ATOM 9027 N N . THR B 1 192 ? 49.025 -18.667 23.027 1.00 7.68 190 THR B N 1
ATOM 9028 C CA . THR B 1 192 ? 48.861 -18.939 24.458 1.00 8.49 190 THR B CA 1
ATOM 9029 C C . THR B 1 192 ? 47.388 -19.193 24.794 1.00 8.16 190 THR B C 1
ATOM 9030 O O . THR B 1 192 ? 47.079 -20.051 25.613 1.00 9.00 190 THR B O 1
ATOM 9041 N N . VAL B 1 193 ? 46.480 -18.462 24.152 1.00 7.45 191 VAL B N 1
ATOM 9042 C CA . VAL B 1 193 ? 45.067 -18.590 24.460 1.00 7.52 191 VAL B CA 1
ATOM 9043 C C . VAL B 1 193 ? 44.471 -19.940 24.018 1.00 7.05 191 VAL B C 1
ATOM 9044 O O . VAL B 1 193 ? 43.426 -20.339 24.526 1.00 8.06 191 VAL B O 1
ATOM 9057 N N . PHE B 1 194 ? 45.116 -20.583 23.047 1.00 6.99 192 PHE B N 1
ATOM 9058 C CA . PHE B 1 194 ? 44.681 -21.858 22.472 1.00 7.54 192 PHE B CA 1
ATOM 9059 C C . PHE B 1 194 ? 45.402 -23.074 23.041 1.00 6.89 192 PHE B C 1
ATOM 9060 O O . PHE B 1 194 ? 45.084 -24.193 22.667 1.00 8.26 192 PHE B O 1
ATOM 9077 N N . PHE B 1 195 ? 46.381 -22.888 23.921 1.00 7.65 193 PHE B N 1
ATOM 9078 C CA . PHE B 1 195 ? 47.136 -24.018 24.465 1.00 7.78 193 PHE B CA 1
ATOM 9079 C C . PHE B 1 195 ? 46.241 -24.786 25.422 1.00 8.43 193 PHE B C 1
ATOM 9080 O O . PHE B 1 195 ? 45.727 -24.214 26.386 1.00 8.86 193 PHE B O 1
ATOM 9097 N N . HIS B 1 196 ? 46.101 -26.090 25.204 1.00 8.16 194 HIS B N 1
ATOM 9098 C CA . HIS B 1 196 ? 45.371 -26.949 26.153 1.00 9.17 194 HIS B CA 1
ATOM 9099 C C . HIS B 1 196 ? 46.131 -28.216 26.452 1.00 9.81 194 HIS B C 1
ATOM 9100 O O . HIS B 1 196 ? 46.934 -28.687 25.647 1.00 10.77 194 HIS B O 1
ATOM 9114 N N . GLY B 1 197 ? 45.850 -28.763 27.633 1.00 11.67 195 GLY B N 1
ATOM 9115 C CA . GLY B 1 197 ? 46.360 -30.054 28.033 1.00 13.91 195 GLY B CA 1
ATOM 9116 C C . GLY B 1 197 ? 45.712 -31.190 27.300 1.00 13.43 195 GLY B C 1
ATOM 9117 O O . GLY B 1 197 ? 44.847 -31.041 26.440 1.00 13.02 195 GLY B O 1
ATOM 9121 N N . LEU B 1 198 ? 46.110 -32.381 27.714 1.00 17.73 196 LEU B N 1
ATOM 9122 C CA . LEU B 1 198 ? 45.915 -33.567 26.906 1.00 20.73 196 LEU B CA 1
ATOM 9123 C C . LEU B 1 198 ? 44.924 -34.521 27.540 1.00 21.52 196 LEU B C 1
ATOM 9124 O O . LEU B 1 198 ? 45.085 -34.917 28.696 1.00 24.31 196 LEU B O 1
ATOM 9140 N N . THR B 1 199 ? 43.913 -34.895 26.771 1.00 20.71 197 THR B N 1
ATOM 9141 C CA . THR B 1 199 ? 42.900 -35.850 27.212 1.00 20.79 197 THR B CA 1
ATOM 9142 C C . THR B 1 199 ? 42.512 -36.725 26.032 1.00 20.60 197 THR B C 1
ATOM 9143 O O . THR B 1 199 ? 42.455 -36.261 24.893 1.00 21.54 197 THR B O 1
ATOM 9154 N N . ASP B 1 200 ? 42.232 -37.996 26.304 1.00 20.00 198 ASP B N 1
ATOM 9155 C CA . ASP B 1 200 ? 41.867 -38.926 25.239 1.00 22.60 198 ASP B CA 1
ATOM 9156 C C . ASP B 1 200 ? 40.466 -38.662 24.697 1.00 22.17 198 ASP B C 1
ATOM 9157 O O . ASP B 1 200 ? 40.063 -39.257 23.701 1.00 25.32 198 ASP B O 1
ATOM 9166 N N . THR B 1 201 ? 39.747 -37.737 25.328 1.00 20.70 199 THR B N 1
ATOM 9167 C CA . THR B 1 201 ? 38.413 -37.378 24.889 1.00 22.01 199 THR B CA 1
ATOM 9168 C C . THR B 1 201 ? 38.418 -36.181 23.915 1.00 19.55 199 THR B C 1
ATOM 9169 O O . THR B 1 201 ? 37.363 -35.805 23.399 1.00 20.26 199 THR B O 1
ATOM 9180 N N . HIS B 1 202 ? 39.586 -35.575 23.667 1.00 15.99 200 HIS B N 1
ATOM 9181 C CA . HIS B 1 202 ? 39.677 -34.390 22.804 1.00 13.88 200 HIS B CA 1
ATOM 9182 C C . HIS B 1 202 ? 41.032 -34.390 22.091 1.00 12.55 200 HIS B C 1
ATOM 9183 O O . HIS B 1 202 ? 41.954 -33.605 22.394 1.00 13.06 200 HIS B O 1
ATOM 9197 N N . LEU B 1 203 ? 41.136 -35.300 21.130 1.00 12.63 201 LEU B N 1
ATOM 9198 C CA . LEU B 1 203 ? 42.370 -35.540 20.412 1.00 12.62 201 LEU B CA 1
ATOM 9199 C C . LEU B 1 203 ? 42.730 -34.433 19.435 1.00 11.84 201 LEU B C 1
ATOM 9200 O O . LEU B 1 203 ? 43.875 -34.368 18.983 1.00 12.67 201 LEU B O 1
ATOM 9216 N N . ASP B 1 204 ? 41.780 -33.549 19.132 1.00 11.24 202 ASP B N 1
ATOM 9217 C CA . ASP B 1 204 ? 42.034 -32.431 18.224 1.00 11.30 202 ASP B CA 1
ATOM 9218 C C . ASP B 1 204 ? 43.172 -31.566 18.754 1.00 10.35 202 ASP B C 1
ATOM 9219 O O . ASP B 1 204 ? 43.892 -30.927 17.983 1.00 9.89 202 ASP B O 1
ATOM 9228 N N . ILE B 1 205 ? 43.290 -31.499 20.073 1.00 10.17 203 ILE B N 1
ATOM 9229 C CA . ILE B 1 205 ? 44.348 -30.729 20.722 1.00 10.46 203 ILE B CA 1
ATOM 9230 C C . ILE B 1 205 ? 45.741 -31.184 20.273 1.00 10.01 203 ILE B C 1
ATOM 9231 O O . ILE B 1 205 ? 46.671 -30.385 20.211 1.00 9.99 203 ILE B O 1
ATOM 9247 N N . LEU B 1 206 ? 45.900 -32.475 19.982 1.00 10.31 204 LEU B N 1
ATOM 9248 C CA . LEU B 1 206 ? 47.194 -32.956 19.509 1.00 10.78 204 LEU B CA 1
ATOM 9249 C C . LEU B 1 206 ? 47.589 -32.311 18.183 1.00 10.47 204 LEU B C 1
ATOM 9250 O O . LEU B 1 206 ? 48.762 -32.075 17.935 1.00 11.10 204 LEU B O 1
ATOM 9266 N N . VAL B 1 207 ? 46.603 -32.037 17.338 1.00 10.33 205 VAL B N 1
ATOM 9267 C CA . VAL B 1 207 ? 46.871 -31.419 16.044 1.00 10.13 205 VAL B CA 1
ATOM 9268 C C . VAL B 1 207 ? 47.278 -29.954 16.242 1.00 9.77 205 VAL B C 1
ATOM 9269 O O . VAL B 1 207 ? 48.291 -29.512 15.702 1.00 10.01 205 VAL B O 1
ATOM 9282 N N . GLY B 1 208 ? 46.520 -29.204 17.036 1.00 9.76 206 GLY B N 1
ATOM 9283 C CA . GLY B 1 208 ? 46.891 -27.824 17.280 1.00 8.95 206 GLY B CA 1
ATOM 9284 C C . GLY B 1 208 ? 48.230 -27.686 17.986 1.00 8.63 206 GLY B C 1
ATOM 9285 O O . GLY B 1 208 ? 49.028 -26.787 17.720 1.00 9.03 206 GLY B O 1
ATOM 9289 N N . GLN B 1 209 ? 48.496 -28.613 18.896 1.00 8.96 207 GLN B N 1
ATOM 9290 C CA . GLN B 1 209 ? 49.761 -28.628 19.611 1.00 8.92 207 GLN B CA 1
ATOM 9291 C C . GLN B 1 209 ? 50.940 -28.844 18.673 1.00 8.87 207 GLN B C 1
ATOM 9292 O O . GLN B 1 209 ? 52.047 -28.374 18.956 1.00 9.80 207 GLN B O 1
ATOM 9306 N N . ALA B 1 210 ? 50.717 -29.564 17.576 1.00 9.10 208 ALA B N 1
ATOM 9307 C CA . ALA B 1 210 ? 51.768 -29.823 16.595 1.00 9.27 208 ALA B CA 1
ATOM 9308 C C . ALA B 1 210 ? 51.972 -28.688 15.601 1.00 8.68 208 ALA B C 1
ATOM 9309 O O . ALA B 1 210 ? 53.080 -28.512 15.096 1.00 10.00 208 ALA B O 1
ATOM 9316 N N . LEU B 1 211 ? 50.904 -27.966 15.269 1.00 8.02 209 LEU B N 1
ATOM 9317 C CA . LEU B 1 211 ? 50.916 -27.072 14.114 1.00 8.28 209 LEU B CA 1
ATOM 9318 C C . LEU B 1 211 ? 50.881 -25.587 14.443 1.00 7.29 209 LEU B C 1
ATOM 9319 O O . LEU B 1 211 ? 51.423 -24.805 13.676 1.00 8.43 209 LEU B O 1
ATOM 9335 N N . PHE B 1 212 ? 50.166 -25.194 15.489 1.00 6.99 210 PHE B N 1
ATOM 9336 C CA . PHE B 1 212 ? 49.855 -23.785 15.671 1.00 6.96 210 PHE B CA 1
ATOM 9337 C C . PHE B 1 212 ? 51.086 -23.043 16.218 1.00 6.43 210 PHE B C 1
ATOM 9338 O O . PHE B 1 212 ? 51.852 -23.574 17.016 1.00 7.21 210 PHE B O 1
ATOM 9355 N N . ALA B 1 213 ? 51.245 -21.799 15.787 1.00 6.16 211 ALA B N 1
ATOM 9356 C CA . ALA B 1 213 ? 52.441 -21.035 16.087 1.00 5.96 211 ALA B CA 1
ATOM 9357 C C . ALA B 1 213 ? 52.135 -19.540 16.130 1.00 5.58 211 ALA B C 1
ATOM 9358 O O . ALA B 1 213 ? 51.063 -19.097 15.753 1.00 5.74 211 ALA B O 1
ATOM 9365 N N . ASP B 1 214 ? 53.129 -18.777 16.574 1.00 5.39 212 ASP B N 1
ATOM 9366 C CA . ASP B 1 214 ? 52.961 -17.356 16.811 1.00 5.09 212 ASP B CA 1
ATOM 9367 C C . ASP B 1 214 ? 53.698 -16.529 15.758 1.00 4.86 212 ASP B C 1
ATOM 9368 O O . ASP B 1 214 ? 54.777 -16.884 15.280 1.00 5.43 212 ASP B O 1
ATOM 9377 N N . GLY B 1 215 ? 53.129 -15.372 15.446 1.00 5.15 213 GLY B N 1
ATOM 9378 C CA . GLY B 1 215 ? 53.726 -14.498 14.458 1.00 5.28 213 GLY B CA 1
ATOM 9379 C C . GLY B 1 215 ? 52.831 -13.306 14.191 1.00 4.51 213 GLY B C 1
ATOM 9380 O O . GLY B 1 215 ? 51.643 -13.314 14.522 1.00 5.22 213 GLY B O 1
ATOM 9384 N N . ALA B 1 216 ? 53.394 -12.301 13.540 1.00 4.35 214 ALA B N 1
ATOM 9385 C CA . ALA B 1 216 ? 52.654 -11.140 13.096 1.00 4.19 214 ALA B CA 1
ATOM 9386 C C . ALA B 1 216 ? 53.164 -10.687 11.749 1.00 3.66 214 ALA B C 1
ATOM 9387 O O . ALA B 1 216 ? 54.362 -10.794 11.448 1.00 4.93 214 ALA B O 1
ATOM 9394 N N . SER B 1 217 ? 52.249 -10.136 10.961 1.00 4.16 215 SER B N 1
ATOM 9395 C CA . SER B 1 217 ? 52.581 -9.498 9.715 1.00 4.44 215 SER B CA 1
ATOM 9396 C C . SER B 1 217 ? 52.022 -8.097 9.687 1.00 4.35 215 SER B C 1
ATOM 9397 O O . SER B 1 217 ? 51.062 -7.779 10.392 1.00 5.47 215 SER B O 1
ATOM 9405 N N . ALA B 1 218 ? 52.616 -7.288 8.842 1.00 4.47 216 ALA B N 1
ATOM 9406 C CA . ALA B 1 218 ? 52.111 -5.968 8.567 1.00 4.22 216 ALA B CA 1
ATOM 9407 C C . ALA B 1 218 ? 52.301 -5.690 7.098 1.00 4.29 216 ALA B C 1
ATOM 9408 O O . ALA B 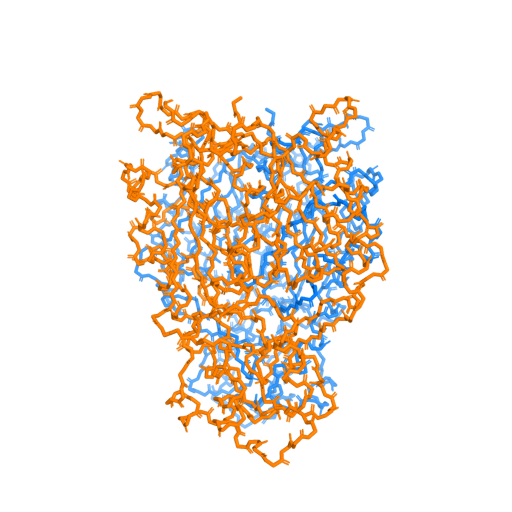1 218 ? 53.363 -5.984 6.506 1.00 5.01 216 ALA B O 1
ATOM 9415 N N . VAL B 1 219 ? 51.284 -5.083 6.497 1.00 4.49 217 VAL B N 1
ATOM 9416 C CA . VAL B 1 219 ? 51.298 -4.743 5.107 1.00 5.44 217 VAL B CA 1
ATOM 9417 C C . VAL B 1 219 ? 50.834 -3.299 4.964 1.00 5.57 217 VAL B C 1
ATOM 9418 O O . VAL B 1 219 ? 49.937 -2.871 5.692 1.00 7.96 217 VAL B O 1
ATOM 9431 N N . ILE B 1 220 ? 51.435 -2.542 4.059 1.00 5.17 218 ILE B N 1
ATOM 9432 C CA . ILE B 1 220 ? 50.916 -1.215 3.708 1.00 5.12 218 ILE B CA 1
ATOM 9433 C C . ILE B 1 220 ? 50.265 -1.315 2.355 1.00 4.35 218 ILE B C 1
ATOM 9434 O O . ILE B 1 220 ? 50.854 -1.881 1.431 1.00 5.08 218 ILE B O 1
ATOM 9450 N N . VAL B 1 221 ? 49.046 -0.800 2.219 1.00 4.16 219 VAL B N 1
ATOM 9451 C CA . VAL B 1 221 ? 48.275 -0.843 0.993 1.00 4.73 219 VAL B CA 1
ATOM 9452 C C . VAL B 1 221 ? 47.877 0.568 0.568 1.00 4.18 219 VAL B C 1
ATOM 9453 O O . VAL B 1 221 ? 47.412 1.361 1.382 1.00 5.31 219 VAL B O 1
ATOM 9466 N N . GLY B 1 222 ? 48.067 0.863 -0.706 1.00 5.23 220 GLY B N 1
ATOM 9467 C CA . GLY B 1 222 ? 47.604 2.126 -1.256 1.00 5.44 220 GLY B CA 1
ATOM 9468 C C . GLY B 1 222 ? 47.394 2.020 -2.750 1.00 5.08 220 GLY B C 1
ATOM 9469 O O . GLY B 1 222 ? 48.064 1.259 -3.425 1.00 5.75 220 GLY B O 1
ATOM 9473 N N . ALA B 1 223 ? 46.440 2.794 -3.254 1.00 5.69 221 ALA B N 1
ATOM 9474 C CA . ALA B 1 223 ? 46.222 2.909 -4.691 1.00 7.29 221 ALA B CA 1
ATOM 9475 C C . ALA B 1 223 ? 46.995 4.126 -5.192 1.00 8.89 221 ALA B C 1
ATOM 9476 O O . ALA B 1 223 ? 47.282 5.048 -4.451 1.00 11.10 221 ALA B O 1
ATOM 9483 N N . ASN B 1 224 ? 47.344 4.112 -6.460 1.00 11.27 222 ASN B N 1
ATOM 9484 C CA . ASN B 1 224 ? 48.070 5.256 -7.063 1.00 14.33 222 ASN B CA 1
ATOM 9485 C C . ASN B 1 224 ? 49.390 5.547 -6.364 1.00 13.83 222 ASN B C 1
ATOM 9486 O O . ASN B 1 224 ? 49.613 6.645 -5.829 1.00 16.16 222 ASN B O 1
ATOM 9497 N N . PRO B 1 225 ? 50.275 4.563 -6.329 1.00 12.25 223 PRO B N 1
ATOM 9498 C CA . PRO B 1 225 ? 51.575 4.787 -5.694 1.00 13.42 223 PRO B CA 1
ATOM 9499 C C . PRO B 1 225 ? 52.335 5.919 -6.334 1.00 14.32 223 PRO B C 1
ATOM 9500 O O . PRO B 1 225 ? 52.260 6.127 -7.541 1.00 15.90 223 PRO B O 1
ATOM 9511 N N . GLU B 1 226 ? 53.077 6.650 -5.514 1.00 13.81 224 GLU B N 1
ATOM 9512 C CA . GLU B 1 226 ? 53.833 7.795 -6.017 1.00 16.53 224 GLU B CA 1
ATOM 9513 C C . GLU B 1 226 ? 55.018 7.279 -6.843 1.00 15.93 224 GLU B C 1
ATOM 9514 O O . GLU B 1 226 ? 55.844 6.531 -6.327 1.00 15.77 224 GLU B O 1
ATOM 9526 N N . PRO B 1 227 ? 55.104 7.677 -8.136 1.00 19.91 225 PRO B N 1
ATOM 9527 C CA . PRO B 1 227 ? 56.192 7.172 -8.984 1.00 21.14 225 PRO B CA 1
ATOM 9528 C C . PRO B 1 227 ? 57.565 7.487 -8.438 1.00 21.58 225 PRO B C 1
ATOM 9529 O O . PRO B 1 227 ? 57.804 8.627 -8.023 1.00 21.57 225 PRO B O 1
ATOM 9540 N N . GLU B 1 228 ? 58.432 6.480 -8.425 1.00 21.23 226 GLU B N 1
ATOM 9541 C CA . GLU B 1 228 ? 59.822 6.640 -8.026 1.00 21.55 226 GLU B CA 1
ATOM 9542 C C . GLU B 1 228 ? 59.957 6.968 -6.545 1.00 17.46 226 GLU B C 1
ATOM 9543 O O . GLU B 1 228 ? 61.049 7.315 -6.096 1.00 19.59 226 GLU B O 1
ATOM 9555 N N . ILE B 1 229 ? 58.871 6.831 -5.789 1.00 13.61 227 ILE B N 1
ATOM 9556 C CA . ILE B 1 229 ? 58.904 7.104 -4.350 1.00 11.20 227 ILE B CA 1
ATOM 9557 C C . ILE B 1 229 ? 58.446 5.844 -3.581 1.00 11.30 227 ILE B C 1
ATOM 9558 O O . ILE B 1 229 ? 59.212 5.219 -2.861 1.00 14.95 227 ILE B O 1
ATOM 9574 N N . GLU B 1 230 ? 57.206 5.440 -3.763 1.00 9.57 228 GLU B N 1
ATOM 9575 C CA . GLU B 1 230 ? 56.709 4.180 -3.230 1.00 9.32 228 GLU B CA 1
ATOM 9576 C C . GLU B 1 230 ? 57.088 3.082 -4.237 1.00 10.66 228 GLU B C 1
ATOM 9577 O O . GLU B 1 230 ? 57.345 3.359 -5.410 1.00 12.24 228 GLU B O 1
ATOM 9589 N N . ARG B 1 231 ? 57.216 1.867 -3.754 1.00 9.24 229 ARG B N 1
ATOM 9590 C CA . ARG B 1 231 ? 57.685 0.733 -4.552 1.00 9.17 229 ARG B CA 1
ATOM 9591 C C . ARG B 1 231 ? 56.691 -0.417 -4.378 1.00 7.90 229 ARG B C 1
ATOM 9592 O O . ARG B 1 231 ? 56.812 -1.223 -3.449 1.00 10.18 229 ARG B O 1
ATOM 9613 N N . PRO B 1 232 ? 55.726 -0.542 -5.302 1.00 7.74 230 PRO B N 1
ATOM 9614 C CA . PRO B 1 232 ? 54.739 -1.623 -5.162 1.00 6.80 230 PRO B CA 1
ATOM 9615 C C . PRO B 1 232 ? 55.375 -2.997 -5.304 1.00 5.76 230 PRO B C 1
ATOM 9616 O O . PRO B 1 232 ? 56.312 -3.178 -6.093 1.00 6.98 230 PRO B O 1
ATOM 9627 N N . LEU B 1 233 ? 54.829 -3.939 -4.576 1.00 5.48 231 LEU B N 1
ATOM 9628 C CA . LEU B 1 233 ? 55.231 -5.330 -4.595 1.00 5.93 231 LEU B CA 1
ATOM 9629 C C . LEU B 1 233 ? 54.213 -6.216 -5.296 1.00 5.17 231 LEU B C 1
ATOM 9630 O O . LEU B 1 233 ? 54.566 -7.139 -6.014 1.00 6.06 231 LEU B O 1
ATOM 9646 N N . PHE B 1 234 ? 52.918 -5.983 -5.031 1.00 5.21 232 PHE B N 1
ATOM 9647 C CA . PHE B 1 234 ? 51.822 -6.753 -5.615 1.00 5.35 232 PHE B CA 1
ATOM 9648 C C . PHE B 1 234 ? 50.646 -5.810 -5.806 1.00 5.58 232 PHE B C 1
ATOM 9649 O O . PHE B 1 234 ? 50.527 -4.806 -5.095 1.00 7.58 232 PHE B O 1
ATOM 9666 N N . GLU B 1 235 ? 49.786 -6.160 -6.741 1.00 5.12 233 GLU B N 1
ATOM 9667 C CA . GLU B 1 235 ? 48.537 -5.470 -6.988 1.00 5.74 233 GLU B CA 1
ATOM 9668 C C . GLU B 1 235 ? 47.398 -6.384 -6.558 1.00 5.35 233 GLU B C 1
ATOM 9669 O O . GLU B 1 235 ? 47.385 -7.558 -6.915 1.00 6.27 233 GLU B O 1
ATOM 9681 N N . ILE B 1 236 ? 46.437 -5.848 -5.814 1.00 5.55 234 ILE B N 1
ATOM 9682 C CA . ILE B 1 236 ? 45.280 -6.623 -5.346 1.00 5.03 234 ILE B CA 1
ATOM 9683 C C . ILE B 1 236 ? 44.134 -6.368 -6.336 1.00 5.26 234 ILE B C 1
ATOM 9684 O O . ILE B 1 236 ? 43.517 -5.294 -6.350 1.00 6.16 234 ILE B O 1
ATOM 9700 N N . VAL B 1 237 ? 43.900 -7.339 -7.207 1.00 5.18 235 VAL B N 1
ATOM 9701 C CA . VAL B 1 237 ? 43.018 -7.145 -8.350 1.00 5.69 235 VAL B CA 1
ATOM 9702 C C . VAL B 1 237 ? 41.546 -7.426 -8.048 1.00 5.33 235 VAL B C 1
ATOM 9703 O O . VAL B 1 237 ? 40.687 -6.613 -8.375 1.00 6.77 235 VAL B O 1
ATOM 9716 N N . ALA B 1 238 ? 41.248 -8.569 -7.443 1.00 5.47 236 ALA B N 1
ATOM 9717 C CA . ALA B 1 238 ? 39.857 -8.986 -7.227 1.00 5.58 236 ALA B CA 1
ATOM 9718 C C . ALA B 1 238 ? 39.862 -10.014 -6.125 1.00 5.32 236 ALA B C 1
ATOM 9719 O O . ALA B 1 238 ? 40.849 -10.712 -5.956 1.00 7.58 236 ALA B O 1
ATOM 9726 N N . CYS B 1 239 ? 38.763 -10.142 -5.402 1.00 5.59 237 CYS B N 1
ATOM 9727 C CA . CYS B 1 239 ? 38.675 -11.032 -4.248 1.00 5.14 237 CYS B CA 1
ATOM 9728 C C . CYS B 1 239 ? 37.335 -11.735 -4.237 1.00 5.00 237 CYS B C 1
ATOM 9729 O O . CYS B 1 239 ? 36.344 -11.217 -4.771 1.00 6.30 237 CYS B O 1
ATOM 9737 N N . ARG B 1 240 ? 37.266 -12.893 -3.582 1.00 5.16 238 ARG B N 1
ATOM 9738 C CA . ARG B 1 240 ? 36.012 -13.615 -3.427 1.00 4.75 238 ARG B CA 1
ATOM 9739 C C . ARG B 1 240 ? 36.036 -14.377 -2.125 1.00 5.14 238 ARG B C 1
ATOM 9740 O O . ARG B 1 240 ? 37.057 -14.976 -1.793 1.00 8.32 238 ARG B O 1
ATOM 9761 N N . GLN B 1 241 ? 34.943 -14.406 -1.397 1.00 4.47 239 GLN B N 1
ATOM 9762 C CA . GLN B 1 241 ? 34.795 -15.182 -0.172 1.00 4.69 239 GLN B CA 1
ATOM 9763 C C . GLN B 1 241 ? 33.663 -16.163 -0.371 1.00 4.71 239 GLN B C 1
ATOM 9764 O O . GLN B 1 241 ? 32.633 -15.798 -0.945 1.00 6.16 239 GLN B O 1
ATOM 9778 N N . THR B 1 242 ? 33.812 -17.393 0.102 1.00 4.49 240 THR B N 1
ATOM 9779 C CA . THR B 1 242 ? 32.760 -18.381 -0.042 1.00 5.17 240 THR B CA 1
ATOM 9780 C C . THR B 1 242 ? 32.783 -19.378 1.089 1.00 5.60 240 THR B C 1
ATOM 9781 O O . THR B 1 242 ? 33.805 -19.617 1.711 1.00 7.26 240 THR B O 1
ATOM 9792 N N . ILE B 1 243 ? 31.635 -19.963 1.346 1.00 5.44 241 ILE B N 1
ATOM 9793 C CA . ILE B 1 243 ? 31.461 -21.035 2.307 1.00 5.69 241 ILE B CA 1
ATOM 9794 C C . ILE B 1 243 ? 31.424 -22.357 1.564 1.00 5.98 241 ILE B C 1
ATOM 9795 O O . ILE B 1 243 ? 30.634 -22.532 0.642 1.00 7.59 241 ILE B O 1
ATOM 9811 N N . LEU B 1 244 ? 32.250 -23.307 1.957 1.00 5.74 242 LEU B N 1
ATOM 9812 C CA . LEU B 1 244 ? 32.280 -24.617 1.334 1.00 6.46 242 LEU B CA 1
ATOM 9813 C C . LEU B 1 244 ? 31.085 -25.404 1.860 1.00 8.14 242 LEU B C 1
ATOM 9814 O O . LEU B 1 244 ? 30.865 -25.480 3.071 1.00 8.54 242 LEU B O 1
ATOM 9830 N N . PRO B 1 245 ? 30.303 -26.014 0.956 1.00 8.27 243 PRO B N 1
ATOM 9831 C CA . PRO B 1 245 ? 29.091 -26.663 1.448 1.00 9.61 243 PRO B CA 1
ATOM 9832 C C . PRO B 1 245 ? 29.341 -27.803 2.436 1.00 9.57 243 PRO B C 1
ATOM 9833 O O . PRO B 1 245 ? 30.298 -28.540 2.344 1.00 10.23 243 PRO B O 1
ATOM 9844 N N . ASN B 1 246 ? 28.422 -27.901 3.391 1.00 10.13 244 ASN B N 1
ATOM 9845 C CA . ASN B 1 246 ? 28.319 -29.042 4.288 1.00 12.49 244 ASN B CA 1
ATOM 9846 C C . ASN B 1 246 ? 29.585 -29.289 5.117 1.00 11.39 244 ASN B C 1
ATOM 9847 O O . ASN B 1 246 ? 29.940 -30.431 5.407 1.00 13.09 244 ASN B O 1
ATOM 9858 N N . SER B 1 247 ? 30.220 -28.210 5.554 1.00 9.90 245 SER B N 1
ATOM 9859 C CA . SER B 1 247 ? 31.500 -28.298 6.244 1.00 9.51 245 SER B CA 1
ATOM 9860 C C . SER B 1 247 ? 31.552 -27.472 7.521 1.00 8.67 245 SER B C 1
ATOM 9861 O O . SER B 1 247 ? 32.624 -27.122 7.972 1.00 8.55 245 SER B O 1
ATOM 9869 N N . GLU B 1 248 ? 30.403 -27.234 8.149 1.00 10.03 246 GLU B N 1
ATOM 9870 C CA . GLU B 1 248 ? 30.342 -26.347 9.302 1.00 11.93 246 GLU B CA 1
ATOM 9871 C C . GLU B 1 248 ? 31.162 -26.852 10.484 1.00 11.37 246 GLU B C 1
ATOM 9872 O O . GLU B 1 248 ? 31.665 -26.057 11.292 1.00 12.04 246 GLU B O 1
ATOM 9884 N N . HIS B 1 249 ? 31.308 -28.171 10.564 1.00 11.14 247 HIS B N 1
ATOM 9885 C CA . HIS B 1 249 ? 32.088 -28.829 11.614 1.00 11.73 247 HIS B CA 1
ATOM 9886 C C . HIS B 1 249 ? 33.594 -28.821 11.325 1.00 10.87 247 HIS B C 1
ATOM 9887 O O . HIS B 1 249 ? 34.370 -29.362 12.110 1.00 12.51 247 HIS B O 1
ATOM 9901 N N . GLY B 1 250 ? 34.034 -28.243 10.201 1.00 9.26 248 GLY B N 1
ATOM 9902 C CA . GLY B 1 250 ? 35.435 -28.365 9.827 1.00 8.73 248 GLY B CA 1
ATOM 9903 C C . GLY B 1 250 ? 36.405 -27.779 10.831 1.00 8.80 248 GLY B C 1
ATOM 9904 O O . GLY B 1 250 ? 37.366 -28.439 11.250 1.00 9.66 248 GLY B O 1
ATOM 9908 N N . VAL B 1 251 ? 36.181 -26.512 11.169 1.00 8.59 249 VAL B N 1
ATOM 9909 C CA . VAL B 1 251 ? 37.009 -25.796 12.129 1.00 9.71 249 VAL B CA 1
ATOM 9910 C C . VAL B 1 251 ? 36.080 -24.984 13.014 1.00 10.16 249 VAL B C 1
ATOM 9911 O O . VAL B 1 251 ? 35.354 -24.109 12.539 1.00 11.45 249 VAL B O 1
ATOM 9924 N N . VAL B 1 252 ? 36.098 -25.277 14.303 1.00 10.14 250 VAL B N 1
ATOM 9925 C CA . VAL B 1 252 ? 35.258 -24.604 15.281 1.00 9.61 250 VAL B CA 1
ATOM 9926 C C . VAL B 1 252 ? 36.137 -24.144 16.416 1.00 9.31 250 VAL B C 1
ATOM 9927 O O . VAL B 1 252 ? 37.003 -24.886 16.869 1.00 10.53 250 VAL B O 1
ATOM 9940 N N . ALA B 1 253 ? 35.915 -22.933 16.896 1.00 8.09 251 ALA B N 1
ATOM 9941 C CA . ALA B 1 253 ? 36.633 -22.460 18.073 1.00 8.15 251 ALA B CA 1
ATOM 9942 C C . ALA B 1 253 ? 35.709 -21.595 18.900 1.00 7.70 251 ALA B C 1
ATOM 9943 O O . ALA B 1 253 ? 35.011 -20.731 18.396 1.00 9.71 251 ALA B O 1
ATOM 9950 N N . ASN B 1 254 ? 35.686 -21.881 20.188 1.00 7.99 252 ASN B N 1
ATOM 9951 C CA . ASN B 1 254 ? 34.758 -21.276 21.127 1.00 8.17 252 ASN B CA 1
ATOM 9952 C C . ASN B 1 254 ? 35.524 -20.556 22.218 1.00 7.45 252 ASN B C 1
ATOM 9953 O O . ASN B 1 254 ? 36.546 -21.046 22.707 1.00 9.42 252 ASN B O 1
ATOM 9964 N N . ILE B 1 255 ? 35.022 -19.392 22.612 1.00 7.28 253 ILE B N 1
ATOM 9965 C CA . ILE B 1 255 ? 35.671 -18.538 23.592 1.00 7.60 253 ILE B CA 1
ATOM 9966 C C . ILE B 1 255 ? 35.006 -18.854 24.925 1.00 7.70 253 ILE B C 1
ATOM 9967 O O . ILE B 1 255 ? 33.827 -18.553 25.122 1.00 8.17 253 ILE B O 1
ATOM 9983 N N . ARG B 1 256 ? 35.746 -19.524 25.813 1.00 8.28 254 ARG B N 1
ATOM 9984 C CA . ARG B 1 256 ? 35.206 -20.171 26.999 1.00 7.91 254 ARG B CA 1
ATOM 9985 C C . ARG B 1 256 ? 36.018 -19.837 28.244 1.00 7.75 254 ARG B C 1
ATOM 9986 O O . ARG B 1 256 ? 37.101 -19.284 28.176 1.00 7.99 254 ARG B O 1
ATOM 10007 N N . GLU B 1 257 ? 35.488 -20.224 29.399 1.00 7.99 255 GLU B N 1
ATOM 10008 C CA . GLU B 1 257 ? 36.206 -20.030 30.660 1.00 8.25 255 GLU B CA 1
ATOM 10009 C C . GLU B 1 257 ? 37.562 -20.735 30.673 1.00 8.07 255 GLU B C 1
ATOM 10010 O O . GLU B 1 257 ? 38.483 -20.266 31.331 1.00 8.59 255 GLU B O 1
ATOM 10022 N N . MET B 1 258 ? 37.693 -21.833 29.910 1.00 8.50 256 MET B N 1
ATOM 10023 C CA . MET B 1 258 ? 38.952 -22.596 29.824 1.00 8.92 256 MET B CA 1
ATOM 10024 C C . MET B 1 258 ? 39.941 -22.044 28.802 1.00 9.08 256 MET B C 1
ATOM 10025 O O . MET B 1 258 ? 40.986 -22.660 28.599 1.00 10.19 256 MET B O 1
ATOM 10039 N N . GLY B 1 259 ? 39.621 -20.914 28.176 1.00 8.27 257 GLY B N 1
ATOM 10040 C CA . GLY B 1 259 ? 40.403 -20.402 27.069 1.00 7.76 257 GLY B CA 1
ATOM 10041 C C . GLY B 1 259 ? 39.681 -20.560 25.742 1.00 6.95 257 GLY B C 1
ATOM 10042 O O . GLY B 1 259 ? 38.474 -20.741 25.714 1.00 8.63 257 GLY B O 1
ATOM 10046 N N . PHE B 1 260 ? 40.419 -20.447 24.649 1.00 6.88 258 PHE B N 1
ATOM 10047 C CA . PHE B 1 260 ? 39.813 -20.591 23.323 1.00 7.67 258 PHE B CA 1
ATOM 10048 C C . PHE B 1 260 ? 39.962 -22.058 22.936 1.00 7.31 258 PHE B C 1
ATOM 10049 O O . PHE B 1 260 ? 41.066 -22.546 22.669 1.00 9.13 258 PHE B O 1
ATOM 10066 N N . ASN B 1 261 ? 38.860 -22.778 22.993 1.00 8.05 259 ASN B N 1
ATOM 10067 C CA . ASN B 1 261 ? 38.807 -24.200 22.727 1.00 8.51 259 ASN B CA 1
ATOM 10068 C C . ASN B 1 261 ? 38.538 -24.419 21.256 1.00 9.45 259 ASN B C 1
ATOM 10069 O O . ASN B 1 261 ? 38.015 -23.537 20.608 1.00 11.21 259 ASN B O 1
ATOM 10080 N N . TYR B 1 262 ? 38.974 -25.538 20.703 1.00 8.52 260 TYR B N 1
ATOM 10081 C CA . TYR B 1 262 ? 38.841 -25.743 19.269 1.00 8.71 260 TYR B CA 1
ATOM 10082 C C . TYR B 1 262 ? 38.681 -27.196 18.905 1.00 8.43 260 TYR B C 1
ATOM 10083 O O . TYR B 1 262 ? 39.101 -28.098 19.630 1.00 9.41 260 TYR B O 1
ATOM 10101 N N . TYR B 1 263 ? 38.040 -27.393 17.753 1.00 8.47 261 TYR B N 1
ATOM 10102 C CA . TYR B 1 263 ? 37.804 -28.697 17.174 1.00 8.71 261 TYR B CA 1
ATOM 10103 C C . TYR B 1 263 ? 38.148 -28.614 15.695 1.00 9.60 261 TYR B C 1
ATOM 10104 O O . TYR B 1 263 ? 37.834 -27.621 15.041 1.00 11.20 261 TYR B O 1
ATOM 10122 N N . LEU B 1 264 ? 38.776 -29.670 15.190 1.00 9.40 262 LEU B N 1
ATOM 10123 C CA . LEU B 1 264 ? 39.264 -29.725 13.819 1.00 9.82 262 LEU B CA 1
ATOM 10124 C C . LEU B 1 264 ? 38.853 -31.051 13.212 1.00 11.53 262 LEU B C 1
ATOM 10125 O O . LEU B 1 264 ? 39.219 -32.104 13.729 1.00 15.23 262 LEU B O 1
ATOM 10141 N N . SER B 1 265 ? 38.095 -31.024 12.129 1.00 9.72 263 SER B N 1
ATOM 10142 C CA . SER B 1 265 ? 37.716 -32.251 11.460 1.00 10.25 263 SER B CA 1
ATOM 10143 C C . SER B 1 265 ? 38.847 -32.788 10.601 1.00 10.68 263 SER B C 1
ATOM 10144 O O . SER B 1 265 ? 39.476 -32.045 9.863 1.00 10.19 263 SER B O 1
ATOM 10152 N N . GLY B 1 266 ? 39.045 -34.100 10.635 1.00 11.51 264 GLY B N 1
ATOM 10153 C CA . GLY B 1 266 ? 39.998 -34.724 9.737 1.00 12.35 264 GLY B CA 1
ATOM 10154 C C . GLY B 1 266 ? 39.652 -34.599 8.269 1.00 11.39 264 GLY B C 1
ATOM 10155 O O . GLY B 1 266 ? 40.497 -34.847 7.407 1.00 13.53 264 GLY B O 1
ATOM 10159 N N . ASP B 1 267 ? 38.419 -34.204 7.980 1.00 11.20 265 ASP B N 1
ATOM 10160 C CA . ASP B 1 267 ? 37.997 -34.011 6.594 1.00 12.49 265 ASP B CA 1
ATOM 10161 C C . ASP B 1 267 ? 38.300 -32.661 5.994 1.00 10.27 265 ASP B C 1
ATOM 10162 O O . ASP B 1 267 ? 38.023 -32.455 4.812 1.00 9.95 265 ASP B O 1
ATOM 10171 N N . VAL B 1 268 ? 38.881 -31.741 6.758 1.00 8.60 266 VAL B N 1
ATOM 10172 C CA . VAL B 1 268 ? 39.148 -30.421 6.201 1.00 8.50 266 VAL B CA 1
ATOM 10173 C C . VAL B 1 268 ? 39.959 -30.491 4.887 1.00 8.22 266 VAL B C 1
ATOM 10174 O O . VAL B 1 268 ? 39.592 -29.847 3.925 1.00 8.09 266 VAL B O 1
ATOM 10187 N N . PRO B 1 269 ? 41.055 -31.268 4.831 1.00 8.92 267 PRO B N 1
ATOM 10188 C CA . PRO B 1 269 ? 41.803 -31.305 3.576 1.00 9.26 267 PRO B CA 1
ATOM 10189 C C . PRO B 1 269 ? 40.949 -31.755 2.392 1.00 9.15 267 PRO B C 1
ATOM 10190 O O . PRO B 1 269 ? 41.019 -31.136 1.327 1.00 9.16 267 PRO B O 1
ATOM 10201 N N . LYS B 1 270 ? 40.140 -32.793 2.568 1.00 9.42 268 LYS B N 1
ATOM 10202 C CA . LYS B 1 270 ? 39.297 -33.260 1.475 1.00 11.64 268 LYS B CA 1
ATOM 10203 C C . LYS B 1 270 ? 38.282 -32.215 1.048 1.00 8.83 268 LYS B C 1
ATOM 10204 O O . LYS B 1 270 ? 37.968 -32.119 -0.136 1.00 9.83 268 LYS B O 1
ATOM 10223 N N . PHE B 1 271 ? 37.742 -31.448 2.002 1.00 8.26 269 PHE B N 1
ATOM 10224 C CA . PHE B 1 271 ? 36.825 -30.366 1.647 1.00 8.09 269 PHE B CA 1
ATOM 10225 C C . PHE B 1 271 ? 37.527 -29.318 0.799 1.00 7.24 269 PHE B C 1
ATOM 10226 O O . PHE B 1 271 ? 36.969 -28.807 -0.181 1.00 7.85 269 PHE B O 1
ATOM 10243 N N . VAL B 1 272 ? 38.747 -28.950 1.184 1.00 7.07 270 VAL B N 1
ATOM 10244 C CA . VAL B 1 272 ? 39.491 -27.983 0.411 1.00 7.53 270 VAL B CA 1
ATOM 10245 C C . VAL B 1 272 ? 39.749 -28.527 -0.994 1.00 7.60 270 VAL B C 1
ATOM 10246 O O . VAL B 1 272 ? 39.499 -27.850 -1.997 1.00 7.70 270 VAL B O 1
ATOM 10259 N N . GLY B 1 273 ? 40.243 -29.764 -1.086 1.00 7.67 271 GLY B N 1
ATOM 10260 C CA . GLY B 1 273 ? 40.517 -30.355 -2.381 1.00 8.96 271 GLY B CA 1
ATOM 10261 C C . GLY B 1 273 ? 39.257 -30.460 -3.226 1.00 8.39 271 GLY B C 1
ATOM 10262 O O . GLY B 1 273 ? 39.322 -30.285 -4.440 1.00 9.27 271 GLY B O 1
ATOM 10266 N N . GLY B 1 274 ? 38.122 -30.758 -2.601 1.00 8.01 272 GLY B N 1
ATOM 10267 C CA . GLY B 1 274 ? 36.875 -30.923 -3.323 1.00 8.66 272 GLY B CA 1
ATOM 10268 C C . GLY B 1 274 ? 36.281 -29.628 -3.851 1.00 7.39 272 GLY B C 1
ATOM 10269 O O . GLY B 1 274 ? 35.379 -29.654 -4.692 1.00 9.02 272 GLY B O 1
ATOM 10273 N N . ASN B 1 275 ? 36.775 -28.491 -3.369 1.00 6.67 273 ASN B N 1
ATOM 10274 C CA . ASN B 1 275 ? 36.252 -27.195 -3.760 1.00 6.78 273 ASN B CA 1
ATOM 10275 C C . ASN B 1 275 ? 37.239 -26.293 -4.471 1.00 5.52 273 ASN B C 1
ATOM 10276 O O . ASN B 1 275 ? 36.827 -25.269 -5.001 1.00 6.52 273 ASN B O 1
ATOM 10287 N N . VAL B 1 276 ? 38.523 -26.638 -4.495 1.00 5.74 274 VAL B N 1
ATOM 10288 C CA . VAL B 1 276 ? 39.537 -25.701 -4.974 1.00 5.95 274 VAL B CA 1
ATOM 10289 C C . VAL B 1 276 ? 39.385 -25.363 -6.463 1.00 5.49 274 VAL B C 1
ATOM 10290 O O . VAL B 1 276 ? 39.548 -24.204 -6.828 1.00 6.00 274 VAL B O 1
ATOM 10303 N N . VAL B 1 277 ? 39.068 -26.332 -7.317 1.00 5.87 275 VAL B N 1
ATOM 10304 C CA . VAL B 1 277 ? 38.862 -25.969 -8.719 1.00 6.27 275 VAL B CA 1
ATOM 10305 C C . VAL B 1 277 ? 37.726 -24.950 -8.826 1.00 6.18 275 VAL B C 1
ATOM 10306 O O . VAL B 1 277 ? 37.848 -23.952 -9.539 1.00 6.82 275 VAL B O 1
ATOM 10319 N N . ASP B 1 278 ? 36.628 -25.183 -8.117 1.00 6.79 276 ASP B N 1
ATOM 10320 C CA . ASP B 1 278 ? 35.499 -24.291 -8.204 1.00 7.17 276 ASP B CA 1
ATOM 10321 C C . ASP B 1 278 ? 35.840 -22.898 -7.671 1.00 6.55 276 ASP B C 1
ATOM 10322 O O . ASP B 1 278 ? 35.546 -21.894 -8.311 1.00 7.39 276 ASP B O 1
ATOM 10331 N N . PHE B 1 279 ? 36.417 -22.815 -6.477 1.00 6.14 277 PHE B N 1
ATOM 10332 C CA . PHE B 1 279 ? 36.654 -21.488 -5.943 1.00 6.94 277 PHE B CA 1
ATOM 10333 C C . PHE B 1 279 ? 37.722 -20.732 -6.723 1.00 6.64 277 PHE B C 1
ATOM 10334 O O . PHE B 1 279 ? 37.637 -19.519 -6.860 1.00 7.51 277 PHE B O 1
ATOM 10351 N N . MET B 1 280 ? 38.702 -21.454 -7.277 1.00 6.18 278 MET B N 1
ATOM 10352 C CA . MET B 1 280 ? 39.682 -20.788 -8.145 1.00 6.36 278 MET B CA 1
ATOM 10353 C C . MET B 1 280 ? 39.032 -20.299 -9.427 1.00 6.04 278 MET B C 1
ATOM 10354 O O . MET B 1 280 ? 39.289 -19.185 -9.891 1.00 6.61 278 MET B O 1
ATOM 10368 N N . THR B 1 281 ? 38.200 -21.143 -10.017 1.00 5.84 279 THR B N 1
ATOM 10369 C CA . THR B 1 281 ? 37.540 -20.764 -11.266 1.00 6.60 279 THR B CA 1
ATOM 10370 C C . THR B 1 281 ? 36.661 -19.530 -11.080 1.00 6.12 279 THR B C 1
ATOM 10371 O O . THR B 1 281 ? 36.728 -18.572 -11.860 1.00 6.85 279 THR B O 1
ATOM 10382 N N . LYS B 1 282 ? 35.836 -19.545 -10.037 1.00 6.18 280 LYS B N 1
ATOM 10383 C CA . LYS B 1 282 ? 34.914 -18.458 -9.799 1.00 6.63 280 LYS B CA 1
ATOM 10384 C C . LYS B 1 282 ? 35.650 -17.176 -9.422 1.00 6.40 280 LYS B C 1
ATOM 10385 O O . LYS B 1 282 ? 35.208 -16.082 -9.730 1.00 8.44 280 LYS B O 1
ATOM 10404 N N . THR B 1 283 ? 36.782 -17.289 -8.758 1.00 5.97 281 THR B N 1
ATOM 10405 C CA . THR B 1 283 ? 37.576 -16.120 -8.446 1.00 6.41 281 THR B CA 1
ATOM 10406 C C . THR B 1 283 ? 38.144 -15.481 -9.720 1.00 6.15 281 THR B C 1
ATOM 10407 O O . THR B 1 283 ? 38.026 -14.271 -9.931 1.00 7.19 281 THR B O 1
ATOM 10418 N N . PHE B 1 284 ? 38.739 -16.291 -10.585 1.00 6.71 282 PHE B N 1
ATOM 10419 C CA . PHE B 1 284 ? 39.343 -15.752 -11.792 1.00 7.72 282 PHE B CA 1
ATOM 10420 C C . PHE B 1 284 ? 38.324 -15.287 -12.821 1.00 9.20 282 PHE B C 1
ATOM 10421 O O . PHE B 1 284 ? 38.638 -14.441 -13.652 1.00 10.82 282 PHE B O 1
ATOM 10438 N N . GLU B 1 285 ? 37.086 -15.769 -12.729 1.00 8.86 283 GLU B N 1
ATOM 10439 C CA . GLU B 1 285 ? 35.994 -15.226 -13.546 1.00 10.56 283 GLU B CA 1
ATOM 10440 C C . GLU B 1 285 ? 35.741 -13.755 -13.259 1.00 11.06 283 GLU B C 1
ATOM 10441 O O . GLU B 1 285 ? 35.157 -13.079 -14.097 1.00 13.46 283 GLU B O 1
ATOM 10453 N N . LYS B 1 286 ? 36.144 -13.256 -12.095 1.00 9.50 284 LYS B N 1
ATOM 10454 C CA . LYS B 1 286 ? 36.013 -11.843 -11.807 1.00 11.21 284 LYS B CA 1
ATOM 10455 C C . LYS B 1 286 ? 37.041 -10.995 -12.540 1.00 13.72 284 LYS B C 1
ATOM 10456 O O . LYS B 1 286 ? 36.903 -9.775 -12.582 1.00 17.06 284 LYS B O 1
ATOM 10475 N N . VAL B 1 287 ? 38.058 -11.623 -13.115 1.00 13.17 285 VAL B N 1
ATOM 10476 C CA . VAL B 1 287 ? 39.139 -10.882 -13.768 1.00 15.78 285 VAL B CA 1
ATOM 10477 C C . VAL B 1 287 ? 39.202 -11.092 -15.271 1.00 20.59 285 VAL B C 1
ATOM 10478 O O . VAL B 1 287 ? 39.591 -10.175 -15.987 1.00 26.95 285 VAL B O 1
ATOM 10491 N N . ASP B 1 288 ? 38.834 -12.271 -15.756 1.00 17.94 286 ASP B N 1
ATOM 10492 C CA . ASP B 1 288 ? 39.135 -12.663 -17.136 1.00 23.18 286 ASP B CA 1
ATOM 10493 C C . ASP B 1 288 ? 38.104 -13.686 -17.564 1.00 18.42 286 ASP B C 1
ATOM 10494 O O . ASP B 1 288 ? 37.746 -14.559 -16.790 1.00 15.55 286 ASP B O 1
ATOM 10503 N N . GLY B 1 289 ? 37.626 -13.571 -18.794 1.00 18.84 287 GLY B N 1
ATOM 10504 C CA . GLY B 1 289 ? 36.660 -14.520 -19.300 1.00 17.32 287 GLY B CA 1
ATOM 10505 C C . GLY B 1 289 ? 37.305 -15.796 -19.812 1.00 13.34 287 GLY B C 1
ATOM 10506 O O . GLY B 1 289 ? 36.613 -16.779 -20.078 1.00 15.30 287 GLY B O 1
ATOM 10510 N N . LYS B 1 290 ? 38.618 -15.792 -19.976 1.00 14.39 288 LYS B N 1
ATOM 10511 C CA . LYS B 1 290 ? 39.319 -16.987 -20.451 1.00 14.69 288 LYS B CA 1
ATOM 10512 C C . LYS B 1 290 ? 39.638 -17.917 -19.308 1.00 14.16 288 LYS B C 1
ATOM 10513 O O . LYS B 1 290 ? 39.907 -17.469 -18.207 1.00 16.59 288 LYS B O 1
ATOM 10532 N N . LYS B 1 291 ? 39.674 -19.203 -19.618 1.00 18.89 289 LYS B N 1
ATOM 10533 C CA . LYS B 1 291 ? 40.084 -20.246 -18.692 1.00 21.29 289 LYS B CA 1
ATOM 10534 C C . LYS B 1 291 ? 41.534 -20.040 -18.297 1.00 18.05 289 LYS B C 1
ATOM 10535 O O . LYS B 1 291 ? 42.373 -19.703 -19.127 1.00 19.55 289 LYS B O 1
ATOM 10554 N N . LYS B 1 292 ? 41.813 -20.245 -17.020 1.00 14.94 290 LYS B N 1
ATOM 10555 C CA . LYS B 1 292 ? 43.161 -20.121 -16.498 1.00 13.94 290 LYS B CA 1
ATOM 10556 C C . LYS B 1 292 ? 43.921 -21.439 -16.489 1.00 14.62 290 LYS B C 1
ATOM 10557 O O . LYS B 1 292 ? 43.355 -22.507 -16.212 1.00 18.71 290 LYS B O 1
ATOM 10576 N N . ASP B 1 293 ? 45.203 -21.360 -16.806 1.00 11.35 291 ASP B N 1
ATOM 10577 C CA . ASP B 1 293 ? 46.136 -22.454 -16.558 1.00 10.37 291 ASP B CA 1
ATOM 10578 C C . ASP B 1 293 ? 46.683 -22.262 -15.150 1.00 8.41 291 ASP B C 1
ATOM 10579 O O . ASP B 1 293 ? 47.391 -21.290 -14.882 1.00 8.53 291 ASP B O 1
ATOM 10588 N N . TRP B 1 294 ? 46.354 -23.156 -14.232 1.00 7.66 292 TRP B N 1
ATOM 10589 C CA . TRP B 1 294 ? 46.744 -22.954 -12.842 1.00 7.00 292 TRP B CA 1
ATOM 10590 C C . TRP B 1 294 ? 48.266 -22.900 -12.641 1.00 7.22 292 TRP B C 1
ATOM 10591 O O . TRP B 1 294 ? 48.742 -22.235 -11.724 1.00 7.44 292 TRP B O 1
ATOM 10612 N N . ASN B 1 295 ? 49.025 -23.593 -13.494 1.00 7.71 293 ASN B N 1
ATOM 10613 C CA . ASN B 1 295 ? 50.486 -23.541 -13.412 1.00 7.80 293 ASN B CA 1
ATOM 10614 C C . ASN B 1 295 ? 51.098 -22.215 -13.841 1.00 7.86 293 ASN B C 1
ATOM 10615 O O . ASN B 1 295 ? 52.286 -21.981 -13.606 1.00 9.65 293 ASN B O 1
ATOM 10626 N N . SER B 1 296 ? 50.303 -21.351 -14.467 1.00 7.62 294 SER B N 1
ATOM 10627 C CA . SER B 1 296 ? 50.796 -20.028 -14.841 1.00 8.65 294 SER B CA 1
ATOM 10628 C C . SER B 1 296 ? 50.782 -19.045 -13.677 1.00 7.46 294 SER B C 1
ATOM 10629 O O . SER B 1 296 ? 51.241 -17.937 -13.835 1.00 8.44 294 SER B O 1
ATOM 10637 N N . LEU B 1 297 ? 50.224 -19.449 -12.539 1.00 6.77 295 LEU B N 1
ATOM 10638 C CA . LEU B 1 297 ? 50.060 -18.573 -11.383 1.00 6.06 295 LEU B CA 1
ATOM 10639 C C . LEU B 1 297 ? 51.148 -18.773 -10.355 1.00 6.03 295 LEU B C 1
ATOM 10640 O O . LEU B 1 297 ? 51.720 -19.853 -10.262 1.00 6.97 295 LEU B O 1
ATOM 10656 N N . PHE B 1 298 ? 51.384 -17.733 -9.557 1.00 5.61 296 PHE B N 1
ATOM 10657 C CA . PHE B 1 298 ? 52.076 -17.894 -8.278 1.00 5.78 296 PHE B CA 1
ATOM 10658 C C . PHE B 1 298 ? 51.044 -17.987 -7.154 1.00 5.51 296 PHE B C 1
ATOM 10659 O O . PHE B 1 298 ? 49.923 -17.488 -7.287 1.00 5.80 296 PHE B O 1
ATOM 10676 N N . PHE B 1 299 ? 51.430 -18.630 -6.054 1.00 5.41 297 PHE B N 1
ATOM 10677 C CA . PHE B 1 299 ? 50.501 -18.976 -4.987 1.00 5.64 297 PHE B CA 1
ATOM 10678 C C . PHE B 1 299 ? 51.004 -18.635 -3.610 1.00 5.39 297 PHE B C 1
ATOM 10679 O O . PHE B 1 299 ? 52.145 -18.962 -3.251 1.00 6.33 297 PHE B O 1
ATOM 10696 N N . SER B 1 300 ? 50.121 -18.075 -2.793 1.00 4.97 298 SER B N 1
ATOM 10697 C CA . SER B 1 300 ? 50.306 -18.034 -1.352 1.00 4.94 298 SER B CA 1
ATOM 10698 C C . SER B 1 300 ? 49.104 -18.761 -0.739 1.00 4.82 298 SER B C 1
ATOM 10699 O O . SER B 1 300 ? 47.988 -18.228 -0.760 1.00 5.42 298 SER B O 1
ATOM 10707 N N . VAL B 1 301 ? 49.305 -19.984 -0.259 1.00 5.06 299 VAL B N 1
ATOM 10708 C CA . VAL B 1 301 ? 48.231 -20.810 0.248 1.00 5.20 299 VAL B CA 1
ATOM 10709 C C . VAL B 1 301 ? 48.361 -20.877 1.756 1.00 5.15 299 VAL B C 1
ATOM 10710 O O . VAL B 1 301 ? 49.424 -21.218 2.261 1.00 6.15 299 VAL B O 1
ATOM 10723 N N . HIS B 1 302 ? 47.292 -20.595 2.492 1.00 5.03 300 HIS B N 1
ATOM 10724 C CA . HIS B 1 302 ? 47.340 -20.730 3.922 1.00 5.42 300 HIS B CA 1
ATOM 10725 C C . HIS B 1 302 ? 47.601 -22.185 4.296 1.00 5.50 300 HIS B C 1
ATOM 10726 O O . HIS B 1 302 ? 46.802 -23.064 3.972 1.00 6.25 300 HIS B O 1
ATOM 10741 N N . PRO B 1 303 ? 48.721 -22.463 4.992 1.00 5.82 301 PRO B N 1
ATOM 10742 C CA . PRO B 1 303 ? 49.094 -23.864 5.230 1.00 6.73 301 PRO B CA 1
ATOM 10743 C C . PRO B 1 303 ? 48.485 -24.340 6.549 1.00 7.01 301 PRO B C 1
ATOM 10744 O O . PRO B 1 303 ? 49.170 -24.536 7.550 1.00 8.26 301 PRO B O 1
ATOM 10755 N N . GLY B 1 304 ? 47.166 -24.511 6.548 1.00 6.79 302 GLY B N 1
ATOM 10756 C CA . GLY B 1 304 ? 46.461 -24.848 7.765 1.00 8.74 302 GLY B CA 1
ATOM 10757 C C . GLY B 1 304 ? 47.010 -26.122 8.347 1.00 10.77 302 GLY B C 1
ATOM 10758 O O . GLY B 1 304 ? 47.123 -26.262 9.577 1.00 15.17 302 GLY B O 1
ATOM 10762 N N . GLY B 1 305 ? 47.377 -27.039 7.461 1.00 9.77 303 GLY B N 1
ATOM 10763 C CA . GLY B 1 305 ? 48.180 -28.208 7.776 1.00 10.57 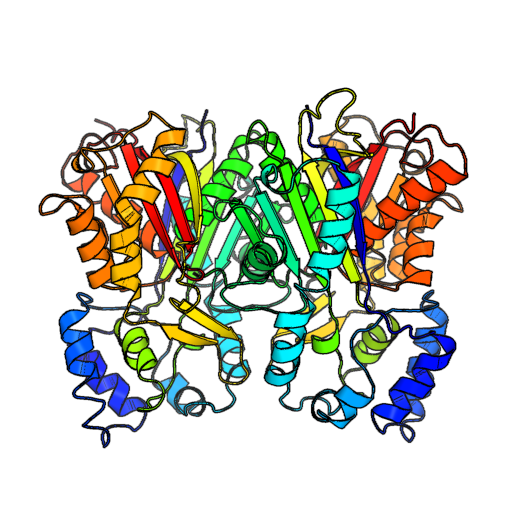303 GLY B CA 1
ATOM 10764 C C . GLY B 1 305 ? 48.803 -28.661 6.477 1.00 9.15 303 GLY B C 1
ATOM 10765 O O . GLY B 1 305 ? 48.481 -28.163 5.389 1.00 9.08 303 GLY B O 1
ATOM 10769 N N . PRO B 1 306 ? 49.693 -29.636 6.559 1.00 11.11 304 PRO B N 1
ATOM 10770 C CA . PRO B 1 306 ? 50.388 -30.094 5.363 1.00 11.10 304 PRO B CA 1
ATOM 10771 C C . PRO B 1 306 ? 49.448 -30.694 4.314 1.00 9.98 304 PRO B C 1
ATOM 10772 O O . PRO B 1 306 ? 49.680 -30.541 3.125 1.00 9.68 304 PRO B O 1
ATOM 10783 N N . ALA B 1 307 ? 48.372 -31.345 4.739 1.00 8.66 305 ALA B N 1
ATOM 10784 C CA . ALA B 1 307 ? 47.505 -31.996 3.789 1.00 8.41 305 ALA B CA 1
ATOM 10785 C C . ALA B 1 307 ? 46.707 -30.980 2.986 1.00 7.87 305 ALA B C 1
ATOM 10786 O O . ALA B 1 307 ? 46.383 -31.241 1.845 1.00 8.61 305 ALA B O 1
ATOM 10793 N N . ILE B 1 308 ? 46.400 -29.817 3.563 1.00 8.09 306 ILE B N 1
ATOM 10794 C CA . ILE B 1 308 ? 45.741 -28.764 2.791 1.00 8.86 306 ILE B CA 1
ATOM 10795 C C . ILE B 1 308 ? 46.585 -28.336 1.606 1.00 8.36 306 ILE B C 1
ATOM 10796 O O . ILE B 1 308 ? 46.088 -28.188 0.477 1.00 9.11 306 ILE B O 1
ATOM 10812 N N . VAL B 1 309 ? 47.872 -28.145 1.851 1.00 8.05 307 VAL B N 1
ATOM 10813 C CA . VAL B 1 309 ? 48.797 -27.744 0.804 1.00 8.47 307 VAL B CA 1
ATOM 10814 C C . VAL B 1 309 ? 48.819 -28.816 -0.293 1.00 7.30 307 VAL B C 1
ATOM 10815 O O . VAL B 1 309 ? 48.743 -28.509 -1.490 1.00 8.55 307 VAL B O 1
ATOM 10828 N N . ASP B 1 310 ? 48.912 -30.079 0.111 1.00 7.03 308 ASP B N 1
ATOM 10829 C CA . ASP B 1 310 ? 48.949 -31.180 -0.839 1.00 7.48 308 ASP B CA 1
ATOM 10830 C C . ASP B 1 310 ? 47.663 -31.251 -1.675 1.00 7.48 308 ASP B C 1
ATOM 10831 O O . ASP B 1 310 ? 47.704 -31.605 -2.857 1.00 7.95 308 ASP B O 1
ATOM 10840 N N . GLN B 1 311 ? 46.511 -30.954 -1.068 1.00 7.23 309 GLN B N 1
ATOM 10841 C CA . GLN B 1 311 ? 45.236 -30.996 -1.779 1.00 7.34 309 GLN B CA 1
ATOM 10842 C C . GLN B 1 311 ? 45.131 -29.932 -2.852 1.00 7.24 309 GLN B C 1
ATOM 10843 O O . GLN B 1 311 ? 44.631 -30.197 -3.943 1.00 8.32 309 GLN B O 1
ATOM 10857 N N . VAL B 1 312 ? 45.616 -28.731 -2.553 1.00 7.28 310 VAL B N 1
ATOM 10858 C CA . VAL B 1 312 ? 45.637 -27.681 -3.545 1.00 7.19 310 VAL B CA 1
ATOM 10859 C C . VAL B 1 312 ? 46.535 -28.075 -4.707 1.00 7.88 310 VAL B C 1
ATOM 10860 O O . VAL B 1 312 ? 46.161 -27.947 -5.886 1.00 8.29 310 VAL B O 1
ATOM 10873 N N . GLU B 1 313 ? 47.728 -28.556 -4.390 1.00 7.14 311 GLU B N 1
ATOM 10874 C CA . GLU B 1 313 ? 48.641 -29.011 -5.419 1.00 7.57 311 GLU B CA 1
ATOM 10875 C C . GLU B 1 313 ? 48.023 -30.091 -6.289 1.00 7.77 311 GLU B C 1
ATOM 10876 O O . GLU B 1 313 ? 48.129 -30.043 -7.520 1.00 8.62 311 GLU B O 1
ATOM 10888 N N . GLU B 1 314 ? 47.39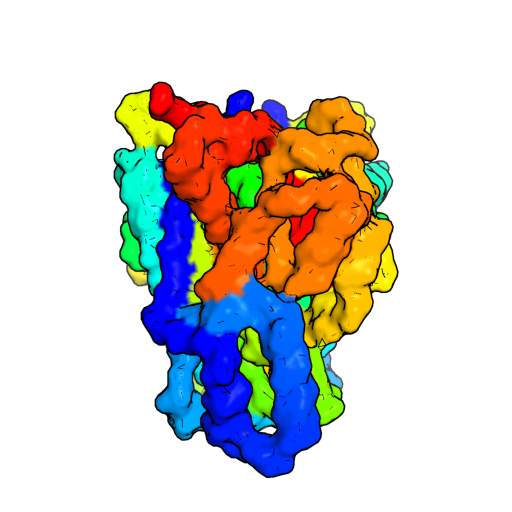4 -31.078 -5.669 1.00 7.21 312 GLU B N 1
ATOM 10889 C CA . GLU B 1 314 ? 46.872 -32.196 -6.428 1.00 7.36 312 GLU B CA 1
ATOM 10890 C C . GLU B 1 314 ? 45.711 -31.775 -7.318 1.00 7.52 312 GLU B C 1
ATOM 10891 O O . GLU B 1 314 ? 45.691 -32.073 -8.513 1.00 7.45 312 GLU B O 1
ATOM 10903 N N . LYS B 1 315 ? 44.720 -31.094 -6.766 1.00 6.92 313 LYS B N 1
ATOM 10904 C CA . LYS B 1 315 ? 43.498 -30.848 -7.536 1.00 7.29 313 LYS B CA 1
ATOM 10905 C C . LYS B 1 315 ? 43.670 -29.783 -8.620 1.00 6.89 313 LYS B C 1
ATOM 10906 O O . LYS B 1 315 ? 42.917 -29.790 -9.600 1.00 7.96 313 LYS B O 1
ATOM 10925 N N . LEU B 1 316 ? 44.638 -28.885 -8.439 1.00 6.89 314 LEU B N 1
ATOM 10926 C CA . LEU B 1 316 ? 44.972 -27.912 -9.467 1.00 6.93 314 LEU B CA 1
ATOM 10927 C C . LEU B 1 316 ? 46.032 -28.401 -10.438 1.00 7.76 314 LEU B C 1
ATOM 10928 O O . LEU B 1 316 ? 46.388 -27.688 -11.381 1.00 8.89 314 LEU B O 1
ATOM 10944 N N . GLY B 1 317 ? 46.539 -29.617 -10.235 1.00 7.50 315 GLY B N 1
ATOM 10945 C CA . GLY B 1 317 ? 47.552 -30.158 -11.137 1.00 9.00 315 GLY B CA 1
ATOM 10946 C C . GLY B 1 317 ? 48.847 -29.383 -11.117 1.00 8.71 315 GLY B C 1
ATOM 10947 O O . GLY B 1 317 ? 49.517 -29.278 -12.136 1.00 9.55 315 GLY B O 1
ATOM 10951 N N . LEU B 1 318 ? 49.214 -28.842 -9.960 1.00 7.97 316 LEU B N 1
ATOM 10952 C CA . LEU B 1 318 ? 50.410 -28.001 -9.903 1.00 8.49 316 LEU B CA 1
ATOM 10953 C C . LEU B 1 318 ? 51.690 -28.813 -10.026 1.00 9.09 316 LEU B C 1
ATOM 10954 O O . LEU B 1 318 ? 51.808 -29.899 -9.477 1.00 11.23 316 LEU B O 1
ATOM 10970 N N . LYS B 1 319 ? 52.641 -28.260 -10.761 1.00 9.30 317 LYS B N 1
ATOM 10971 C CA . LYS B 1 319 ? 53.933 -28.876 -10.946 1.00 11.19 317 LYS B CA 1
ATOM 10972 C C . LYS B 1 319 ? 54.746 -28.879 -9.679 1.00 11.02 317 LYS B C 1
ATOM 10973 O O . LYS B 1 319 ? 54.537 -28.095 -8.751 1.00 10.80 317 LYS B O 1
ATOM 10992 N N . GLU B 1 320 ? 55.723 -29.758 -9.675 1.00 13.65 318 GLU B N 1
ATOM 10993 C CA . GLU B 1 320 ? 56.698 -29.836 -8.610 1.00 15.13 318 GLU B CA 1
ATOM 10994 C C . GLU B 1 320 ? 57.318 -28.482 -8.361 1.00 15.03 318 GLU B C 1
ATOM 10995 O O . GLU B 1 320 ? 57.764 -27.799 -9.301 1.00 15.36 318 GLU B O 1
ATOM 11007 N N . GLY B 1 321 ? 57.310 -28.089 -7.092 1.00 13.30 319 GLY B N 1
ATOM 11008 C CA . GLY B 1 321 ? 57.952 -26.865 -6.666 1.00 12.29 319 GLY B CA 1
ATOM 11009 C C . GLY B 1 321 ? 57.066 -25.645 -6.742 1.00 9.42 319 GLY B C 1
ATOM 11010 O O . GLY B 1 321 ? 57.445 -24.604 -6.232 1.00 9.44 319 GLY B O 1
ATOM 11014 N N . LYS B 1 322 ? 55.866 -25.755 -7.309 1.00 8.62 320 LYS B N 1
ATOM 11015 C CA . LYS B 1 322 ? 55.013 -24.577 -7.428 1.00 8.16 320 LYS B CA 1
ATOM 11016 C C . LYS B 1 322 ? 54.698 -23.969 -6.055 1.00 7.20 320 LYS B C 1
ATOM 11017 O O . LYS B 1 322 ? 54.658 -22.749 -5.927 1.00 8.29 320 LYS B O 1
ATOM 11036 N N . LEU B 1 323 ? 54.479 -24.811 -5.046 1.00 6.68 321 LEU B N 1
ATOM 11037 C CA . LEU B 1 323 ? 54.140 -24.360 -3.693 1.00 6.63 321 LEU B CA 1
ATOM 11038 C C . LEU B 1 323 ? 55.331 -24.278 -2.749 1.00 6.39 321 LEU B C 1
ATOM 11039 O O . LEU B 1 323 ? 55.170 -24.283 -1.529 1.00 6.55 321 LEU B O 1
ATOM 11055 N N . ARG B 1 324 ? 56.529 -24.120 -3.296 1.00 6.28 322 ARG B N 1
ATOM 11056 C CA . ARG B 1 324 ? 57.740 -24.045 -2.490 1.00 6.95 322 ARG B CA 1
ATOM 11057 C C . ARG B 1 324 ? 57.655 -22.974 -1.400 1.00 6.62 322 ARG B C 1
ATOM 11058 O O . ARG B 1 324 ? 58.048 -23.240 -0.252 1.00 6.84 322 ARG B O 1
ATOM 11079 N N . ALA B 1 325 ? 57.244 -21.751 -1.729 1.00 6.13 323 ALA B N 1
ATOM 11080 C CA . ALA B 1 325 ? 57.224 -20.674 -0.735 1.00 5.65 323 ALA B CA 1
ATOM 11081 C C . ALA B 1 325 ? 56.290 -21.004 0.422 1.00 5.74 323 ALA B C 1
ATOM 11082 O O . ALA B 1 325 ? 56.612 -20.776 1.582 1.00 6.13 323 ALA B O 1
ATOM 11089 N N . THR B 1 326 ? 55.117 -21.531 0.090 1.00 5.39 324 THR B N 1
ATOM 11090 C CA . THR B 1 326 ? 54.144 -21.960 1.085 1.00 5.19 324 THR B CA 1
ATOM 11091 C C . THR B 1 326 ? 54.756 -23.004 2.004 1.00 5.78 324 THR B C 1
ATOM 11092 O O . THR B 1 326 ? 54.650 -22.926 3.233 1.00 6.26 324 THR B O 1
ATOM 11103 N N . ARG B 1 327 ? 55.365 -24.023 1.403 1.00 5.86 325 ARG B N 1
ATOM 11104 C CA . ARG B 1 327 ? 55.935 -25.103 2.207 1.00 6.23 325 ARG B CA 1
ATOM 11105 C C . ARG B 1 327 ? 57.103 -24.629 3.059 1.00 6.21 325 ARG B C 1
ATOM 11106 O O . ARG B 1 327 ? 57.306 -25.126 4.163 1.00 6.70 325 ARG B O 1
ATOM 11127 N N . HIS B 1 328 ? 57.856 -23.665 2.554 1.00 6.41 326 HIS B N 1
ATOM 11128 C CA . HIS B 1 328 ? 58.994 -23.138 3.281 1.00 6.80 326 HIS B CA 1
ATOM 11129 C C . HIS B 1 328 ? 58.522 -22.456 4.566 1.00 6.28 326 HIS B C 1
ATOM 11130 O O . HIS B 1 328 ? 59.095 -22.645 5.641 1.00 6.34 326 HIS B O 1
ATOM 11144 N N . VAL B 1 329 ? 57.484 -21.631 4.452 1.00 5.89 327 VAL B N 1
ATOM 11145 C CA . VAL B 1 329 ? 56.967 -20.959 5.626 1.00 5.85 327 VAL B CA 1
ATOM 11146 C C . VAL B 1 329 ? 56.368 -21.959 6.610 1.00 6.46 327 VAL B C 1
ATOM 11147 O O . VAL B 1 329 ? 56.593 -21.855 7.814 1.00 6.61 327 VAL B O 1
ATOM 11160 N N . LEU B 1 330 ? 55.596 -22.922 6.129 1.00 5.81 328 LEU B N 1
ATOM 11161 C CA . LEU B 1 330 ? 55.086 -23.931 7.045 1.00 5.62 328 LEU B CA 1
ATOM 11162 C C . LEU B 1 330 ? 56.242 -24.619 7.791 1.00 6.12 328 LEU B C 1
ATOM 11163 O O . LEU B 1 330 ? 56.175 -24.834 8.996 1.00 6.71 328 LEU B O 1
ATOM 11179 N N . SER B 1 331 ? 57.304 -24.946 7.081 1.00 6.16 329 SER B N 1
ATOM 11180 C CA . SER B 1 331 ? 58.426 -25.621 7.694 1.00 6.54 329 SER B CA 1
ATOM 11181 C C . SER B 1 331 ? 59.118 -24.767 8.757 1.00 6.62 329 SER B C 1
ATOM 11182 O O . SER B 1 331 ? 59.459 -25.265 9.824 1.00 7.66 329 SER B O 1
ATOM 11190 N N . GLU B 1 332 ? 59.357 -23.503 8.444 1.00 6.57 330 GLU B N 1
ATOM 11191 C CA . GLU B 1 332 ? 60.186 -22.648 9.298 1.00 6.35 330 GLU B CA 1
ATOM 11192 C C . GLU B 1 332 ? 59.417 -21.903 10.375 1.00 6.80 330 GLU B C 1
ATOM 11193 O O . GLU B 1 332 ? 60.045 -21.403 11.316 1.00 7.66 330 GLU B O 1
ATOM 11205 N N . TYR B 1 333 ? 58.091 -21.833 10.252 1.00 6.25 331 TYR B N 1
ATOM 11206 C CA . TYR B 1 333 ? 57.275 -21.039 11.160 1.00 6.56 331 TYR B CA 1
ATOM 11207 C C . TYR B 1 333 ? 56.022 -21.730 11.675 1.00 6.52 331 TYR B C 1
ATOM 11208 O O . TYR B 1 333 ? 55.442 -21.273 12.654 1.00 6.98 331 TYR B O 1
ATOM 11226 N N . GLY B 1 334 ? 55.569 -22.798 11.033 1.00 7.27 332 GLY B N 1
ATOM 11227 C CA . GLY B 1 334 ? 54.277 -23.388 11.359 1.00 6.88 332 GLY B CA 1
ATOM 11228 C C . GLY B 1 334 ? 53.092 -22.564 10.874 1.00 7.02 332 GLY B C 1
ATOM 11229 O O . GLY B 1 334 ? 53.219 -21.641 10.074 1.00 8.65 332 GLY B O 1
ATOM 11233 N N . ASN B 1 335 ? 51.918 -22.923 11.376 1.00 6.69 333 ASN B N 1
ATOM 11234 C CA . ASN B 1 335 ? 50.667 -22.250 11.039 1.00 6.06 333 ASN B CA 1
ATOM 11235 C C . ASN B 1 335 ? 50.420 -21.154 12.051 1.00 5.82 333 ASN B C 1
ATOM 11236 O O . ASN B 1 335 ? 50.029 -21.437 13.182 1.00 6.83 333 ASN B O 1
ATOM 11247 N N . MET B 1 336 ? 50.702 -19.918 11.644 1.00 5.27 334 MET B N 1
ATOM 11248 C CA . MET B 1 336 ? 50.563 -18.758 12.492 1.00 5.51 334 MET B CA 1
ATOM 11249 C C . MET B 1 336 ? 49.211 -18.073 12.315 1.00 6.18 334 MET B C 1
ATOM 11250 O O . MET B 1 336 ? 49.026 -16.949 12.758 1.00 7.45 334 MET B O 1
ATOM 11264 N N . GLY B 1 337 ? 48.258 -18.729 11.665 1.00 6.06 335 GLY B N 1
ATOM 11265 C CA . GLY B 1 337 ? 46.969 -18.114 11.427 1.00 5.79 335 GLY B CA 1
ATOM 11266 C C . GLY B 1 337 ? 47.027 -17.081 10.309 1.00 5.34 335 GLY B C 1
ATOM 11267 O O . GLY B 1 337 ? 47.815 -17.237 9.357 1.00 5.50 335 GLY B O 1
ATOM 11271 N N . ALA B 1 338 ? 46.158 -16.071 10.394 1.00 6.07 336 ALA B N 1
ATOM 11272 C CA . ALA B 1 338 ? 46.036 -15.073 9.342 1.00 6.58 336 ALA B CA 1
ATOM 11273 C C . ALA B 1 338 ? 47.354 -14.488 8.790 1.00 5.39 336 ALA B C 1
ATOM 11274 O O . ALA B 1 338 ? 47.443 -14.302 7.594 1.00 6.24 336 ALA B O 1
ATOM 11281 N N . PRO B 1 339 ? 48.392 -14.217 9.621 1.00 5.03 337 PRO B N 1
ATOM 11282 C CA . PRO B 1 339 ? 49.619 -13.646 9.047 1.00 5.97 337 PRO B CA 1
ATOM 11283 C C . PRO B 1 339 ? 50.327 -14.548 8.065 1.00 5.05 337 PRO B C 1
ATOM 11284 O O . PRO B 1 339 ? 51.188 -14.066 7.316 1.00 5.14 337 PRO B O 1
ATOM 11295 N N . THR B 1 340 ? 50.069 -15.852 8.098 1.00 4.67 338 THR B N 1
ATOM 11296 C CA . THR B 1 340 ? 50.923 -16.791 7.396 1.00 4.84 338 THR B CA 1
ATOM 11297 C C . THR B 1 340 ? 51.029 -16.521 5.895 1.00 4.32 338 THR B C 1
ATOM 11298 O O . THR B 1 340 ? 52.126 -16.554 5.332 1.00 4.94 338 THR B O 1
ATOM 11309 N N . VAL B 1 341 ? 49.911 -16.232 5.239 1.00 4.32 339 VAL B N 1
ATOM 11310 C CA . VAL B 1 341 ? 49.959 -15.950 3.820 1.00 4.55 339 VAL B CA 1
ATOM 11311 C C . VAL B 1 341 ? 50.799 -14.702 3.493 1.00 4.04 339 VAL B C 1
ATOM 11312 O O . VAL B 1 341 ? 51.329 -14.585 2.380 1.00 4.63 339 VAL B O 1
ATOM 11325 N N . HIS B 1 342 ? 50.921 -13.772 4.430 1.00 3.72 340 HIS B N 1
ATOM 11326 C CA . HIS B 1 342 ? 51.767 -12.601 4.224 1.00 4.20 340 HIS B CA 1
ATOM 11327 C C . HIS B 1 342 ? 53.253 -12.947 4.379 1.00 4.16 340 HIS B C 1
ATOM 11328 O O . HIS B 1 342 ? 54.086 -12.447 3.633 1.00 5.00 340 HIS B O 1
ATOM 11342 N N . PHE B 1 343 ? 53.568 -13.838 5.321 1.00 4.67 341 PHE B N 1
ATOM 11343 C CA . PHE B 1 343 ? 54.924 -14.384 5.400 1.00 4.55 341 PHE B CA 1
ATOM 11344 C C . PHE B 1 343 ? 55.257 -15.062 4.080 1.00 4.26 341 PHE B C 1
ATOM 11345 O O . PHE B 1 343 ? 56.398 -14.981 3.609 1.00 5.04 341 PHE B O 1
ATOM 11362 N N . ILE B 1 344 ? 54.306 -15.785 3.489 1.00 4.47 342 ILE B N 1
ATOM 11363 C CA . ILE B 1 344 ? 54.570 -16.474 2.223 1.00 4.67 342 ILE B CA 1
ATOM 11364 C C . ILE B 1 344 ? 54.828 -15.489 1.078 1.00 4.54 342 ILE B C 1
ATOM 11365 O O . ILE B 1 344 ? 55.749 -15.695 0.286 1.00 5.05 342 ILE B O 1
ATOM 11381 N N . LEU B 1 345 ? 54.033 -14.426 0.987 1.00 4.33 343 LEU B N 1
ATOM 11382 C CA . LEU B 1 345 ? 54.312 -13.405 -0.011 1.00 5.02 343 LEU B CA 1
ATOM 11383 C C . LEU B 1 345 ? 55.681 -12.773 0.182 1.00 4.50 343 LEU B C 1
ATOM 11384 O O . LEU B 1 345 ? 56.371 -12.520 -0.795 1.00 5.32 343 LEU B O 1
ATOM 11400 N N . ASP B 1 346 ? 56.059 -12.516 1.419 1.00 4.94 344 ASP B N 1
ATOM 11401 C CA . ASP B 1 346 ? 57.363 -11.935 1.690 1.00 5.30 344 ASP B CA 1
ATOM 11402 C C . ASP B 1 346 ? 58.490 -12.895 1.286 1.00 5.79 344 ASP B C 1
ATOM 11403 O O . ASP B 1 346 ? 59.473 -12.481 0.649 1.00 5.91 344 ASP B O 1
ATOM 11412 N N . GLU B 1 347 ? 58.339 -14.175 1.621 1.00 5.13 345 GLU B N 1
ATOM 11413 C CA . GLU B 1 347 ? 59.277 -15.212 1.235 1.00 5.75 345 GLU B CA 1
ATOM 11414 C C . GLU B 1 347 ? 59.396 -15.307 -0.283 1.00 5.94 345 GLU B C 1
ATOM 11415 O O . GLU B 1 347 ? 60.495 -15.429 -0.829 1.00 6.45 345 GLU B O 1
ATOM 11427 N N . MET B 1 348 ? 58.278 -15.252 -0.984 1.00 5.78 346 MET B N 1
ATOM 11428 C CA . MET B 1 348 ? 58.260 -15.315 -2.427 1.00 5.47 346 MET B CA 1
ATOM 11429 C C . MET B 1 348 ? 59.010 -14.134 -3.033 1.00 5.80 346 MET B C 1
ATOM 11430 O O . MET B 1 348 ? 59.813 -14.297 -3.956 1.00 6.43 346 MET B O 1
ATOM 11444 N N . ARG B 1 349 ? 58.737 -12.939 -2.537 1.00 5.62 347 ARG B N 1
ATOM 11445 C CA . ARG B 1 349 ? 59.446 -11.748 -2.992 1.00 5.57 347 ARG B CA 1
ATOM 11446 C C . ARG B 1 349 ? 60.953 -11.884 -2.741 1.00 5.70 347 ARG B C 1
ATOM 11447 O O . ARG B 1 349 ? 61.775 -11.587 -3.621 1.00 6.45 347 ARG B O 1
ATOM 11468 N N . ASN B 1 350 ? 61.313 -12.374 -1.568 1.00 5.39 348 ASN B N 1
ATOM 11469 C CA . ASN B 1 350 ? 62.719 -12.490 -1.236 1.00 6.18 348 ASN B CA 1
ATOM 11470 C C . ASN B 1 350 ? 63.430 -13.513 -2.082 1.00 6.10 348 ASN B C 1
ATOM 11471 O O . ASN B 1 350 ? 64.566 -13.294 -2.539 1.00 6.77 348 ASN B O 1
ATOM 11482 N N . LYS B 1 351 ? 62.822 -14.661 -2.286 1.00 5.93 349 LYS B N 1
ATOM 11483 C CA . LYS B 1 351 ? 63.393 -15.703 -3.124 1.00 6.54 349 LYS B CA 1
ATOM 11484 C C . LYS B 1 351 ? 63.485 -15.243 -4.557 1.00 6.24 349 LYS B C 1
ATOM 11485 O O . LYS B 1 351 ? 64.430 -15.587 -5.276 1.00 7.27 349 LYS B O 1
ATOM 11504 N N . SER B 1 352 ? 62.514 -14.463 -5.001 1.00 6.22 350 SER B N 1
ATOM 11505 C CA . SER B 1 352 ? 62.528 -13.949 -6.350 1.00 6.95 350 SER B CA 1
ATOM 11506 C C . SER B 1 352 ? 63.721 -13.007 -6.553 1.00 6.66 350 SER B C 1
ATOM 11507 O O . SER B 1 352 ? 64.355 -13.037 -7.606 1.00 8.26 350 SER B O 1
ATOM 11515 N N . ILE B 1 353 ? 64.023 -12.189 -5.555 1.00 6.91 351 ILE B N 1
ATOM 11516 C CA . ILE B 1 353 ? 65.239 -11.368 -5.590 1.00 7.62 351 ILE B CA 1
ATOM 11517 C C . ILE B 1 353 ? 66.475 -12.262 -5.641 1.00 7.76 351 ILE B C 1
ATOM 11518 O O . ILE B 1 353 ? 67.373 -12.055 -6.465 1.00 9.11 351 ILE B O 1
ATOM 11534 N N . GLU B 1 354 ? 66.534 -13.268 -4.785 1.00 8.09 352 GLU B N 1
ATOM 11535 C CA . GLU B 1 354 ? 67.687 -14.176 -4.733 1.00 9.02 352 GLU B CA 1
ATOM 11536 C C . GLU B 1 354 ? 67.942 -14.830 -6.092 1.00 10.46 352 GLU B C 1
ATOM 11537 O O . GLU B 1 354 ? 69.094 -14.978 -6.520 1.00 12.17 352 GLU B O 1
ATOM 11549 N N . GLU B 1 355 ? 66.886 -15.263 -6.762 1.00 9.83 353 GLU B N 1
ATOM 11550 C CA . GLU B 1 355 ? 67.004 -16.007 -8.004 1.00 11.38 353 GLU B CA 1
ATOM 11551 C C . GLU B 1 355 ? 67.120 -15.109 -9.239 1.00 10.97 353 GLU B C 1
ATOM 11552 O O . GLU B 1 355 ? 67.301 -15.613 -10.342 1.00 13.82 353 GLU B O 1
ATOM 11564 N N . GLY B 1 356 ? 67.029 -13.796 -9.064 1.00 10.22 354 GLY B N 1
ATOM 11565 C CA . GLY B 1 356 ? 67.075 -12.883 -10.194 1.00 11.61 354 GLY B CA 1
ATOM 11566 C C . GLY B 1 356 ? 65.861 -12.991 -11.101 1.00 11.75 354 GLY B C 1
ATOM 11567 O O . GLY B 1 356 ? 65.956 -12.761 -12.307 1.00 13.83 354 GLY B O 1
ATOM 11571 N N . LYS B 1 357 ? 64.702 -13.311 -10.526 1.00 9.99 355 LYS B N 1
ATOM 11572 C CA . LYS B 1 357 ? 63.472 -13.332 -11.307 1.00 11.11 355 LYS B CA 1
ATOM 11573 C C . LYS B 1 357 ? 63.082 -11.912 -11.707 1.00 11.05 355 LYS B C 1
ATOM 11574 O O . LYS B 1 357 ? 63.492 -10.925 -11.092 1.00 12.68 355 LYS B O 1
ATOM 11593 N N . THR B 1 358 ? 62.221 -11.807 -12.705 1.00 10.82 356 THR B N 1
ATOM 11594 C CA . THR B 1 358 ? 61.828 -10.508 -13.216 1.00 12.51 356 THR B CA 1
ATOM 11595 C C . THR B 1 358 ? 60.719 -9.846 -12.405 1.00 10.73 356 THR B C 1
ATOM 11596 O O . THR B 1 358 ? 60.550 -8.639 -12.483 1.00 13.36 356 THR B O 1
ATOM 11607 N N . THR B 1 359 ? 59.999 -10.631 -11.608 1.00 8.47 357 THR B N 1
ATOM 11608 C CA . THR B 1 359 ? 58.864 -10.118 -10.834 1.00 7.46 357 THR B CA 1
ATOM 11609 C C . THR B 1 359 ? 58.911 -10.701 -9.434 1.00 6.80 357 THR B C 1
ATOM 11610 O O . THR B 1 359 ? 59.542 -11.725 -9.189 1.00 7.67 357 THR B O 1
ATOM 11621 N N . THR B 1 360 ? 58.166 -10.053 -8.550 1.00 6.60 358 THR B N 1
ATOM 11622 C CA . THR B 1 360 ? 58.017 -10.476 -7.161 1.00 6.41 358 THR B CA 1
ATOM 11623 C C . THR B 1 360 ? 57.272 -11.797 -7.022 1.00 6.89 358 THR B C 1
ATOM 11624 O O . THR B 1 360 ? 57.291 -12.391 -5.947 1.00 7.94 358 THR B O 1
ATOM 11635 N N . GLY B 1 361 ? 56.566 -12.203 -8.073 1.00 6.85 359 GLY B N 1
ATOM 11636 C CA . GLY B 1 361 ? 55.800 -13.433 -8.090 1.00 6.67 359 GLY B CA 1
ATOM 11637 C C . GLY B 1 361 ? 56.485 -14.554 -8.843 1.00 6.30 359 GLY B C 1
ATOM 11638 O O . GLY B 1 361 ? 55.888 -15.166 -9.724 1.00 7.45 359 GLY B O 1
ATOM 11642 N N . GLU B 1 362 ? 57.760 -14.793 -8.540 1.00 7.02 360 GLU B N 1
ATOM 11643 C CA . GLU B 1 362 ? 58.480 -15.916 -9.126 1.00 7.21 360 GLU B CA 1
ATOM 11644 C C . GLU B 1 362 ? 58.635 -15.749 -10.632 1.00 7.55 360 GLU B C 1
ATOM 11645 O O . GLU B 1 362 ? 58.762 -16.727 -11.359 1.00 8.99 360 GLU B O 1
ATOM 11657 N N . GLY B 1 363 ? 58.667 -14.500 -11.105 1.00 7.38 361 GLY B N 1
ATOM 11658 C CA . GLY B 1 363 ? 58.764 -14.233 -12.525 1.00 8.34 361 GLY B CA 1
ATOM 11659 C C . GLY B 1 363 ? 57.463 -14.273 -13.296 1.00 8.57 361 GLY B C 1
ATOM 11660 O O . GLY B 1 363 ? 57.479 -14.015 -14.496 1.00 10.25 361 GLY B O 1
ATOM 11664 N N . LEU B 1 364 ? 56.359 -14.587 -12.627 1.00 7.24 362 LEU B N 1
ATOM 11665 C CA . LEU B 1 364 ? 55.048 -14.686 -13.251 1.00 7.10 362 LEU B CA 1
ATOM 11666 C C . LEU B 1 364 ? 54.247 -13.412 -13.031 1.00 7.45 362 LEU B C 1
ATOM 11667 O O . LEU B 1 364 ? 54.572 -12.620 -12.154 1.00 9.27 362 LEU B O 1
ATOM 11683 N N . GLU B 1 365 ? 53.172 -13.251 -13.795 1.00 6.76 363 GLU B N 1
ATOM 11684 C CA A GLU B 1 365 ? 52.354 -12.053 -13.736 0.60 6.30 363 GLU B CA 1
ATOM 11685 C CA B GLU B 1 365 ? 52.346 -12.051 -13.740 0.40 6.94 363 GLU B CA 1
ATOM 11686 C C . GLU B 1 365 ? 51.210 -12.143 -12.726 1.00 6.23 363 GLU B C 1
ATOM 11687 O O . GLU B 1 365 ? 51.012 -11.216 -11.937 1.00 6.68 363 GLU B O 1
ATOM 11708 N N . TRP B 1 366 ? 50.458 -13.240 -12.782 1.00 5.98 364 TRP B N 1
ATOM 11709 C CA . TRP B 1 366 ? 49.243 -13.406 -11.996 1.00 5.90 364 TRP B CA 1
ATOM 11710 C C . TRP B 1 366 ? 49.438 -14.410 -10.882 1.00 4.91 364 TRP B C 1
ATOM 11711 O O . TRP B 1 366 ? 50.156 -15.396 -11.045 1.00 5.78 364 TRP B O 1
ATOM 11732 N N . GLY B 1 367 ? 48.730 -14.197 -9.768 1.00 5.21 365 GLY B N 1
ATOM 11733 C CA . GLY B 1 367 ? 48.806 -15.114 -8.652 1.00 5.12 365 GLY B CA 1
ATOM 11734 C C . GLY B 1 367 ? 47.595 -15.009 -7.769 1.00 4.10 365 GLY B C 1
ATOM 11735 O O . GLY B 1 367 ? 46.645 -14.288 -8.045 1.00 5.12 365 GLY B O 1
ATOM 11739 N N . VAL B 1 368 ? 47.623 -15.783 -6.694 1.00 4.88 366 VAL B N 1
ATOM 11740 C CA . VAL B 1 368 ? 46.497 -15.847 -5.778 1.00 5.30 366 VAL B CA 1
ATOM 11741 C C . VAL B 1 368 ? 46.956 -16.067 -4.352 1.00 4.84 366 VAL B C 1
ATOM 11742 O O . VAL B 1 368 ? 47.933 -16.756 -4.094 1.00 6.28 366 VAL B O 1
ATOM 11755 N N . VAL B 1 369 ? 46.212 -15.478 -3.429 1.00 4.63 367 VAL B N 1
ATOM 11756 C CA . VAL B 1 369 ? 46.284 -15.758 -2.004 1.00 4.73 367 VAL B CA 1
ATOM 11757 C C . VAL B 1 369 ? 45.040 -16.535 -1.630 1.00 4.72 367 VAL B C 1
ATOM 11758 O O . VAL B 1 369 ? 43.931 -16.113 -1.978 1.00 5.88 367 VAL B O 1
ATOM 11771 N N . ILE B 1 370 ? 45.197 -17.670 -0.961 1.00 4.75 368 ILE B N 1
ATOM 11772 C CA . ILE B 1 370 ? 44.080 -18.527 -0.554 1.00 5.13 368 ILE B CA 1
ATOM 11773 C C . ILE B 1 370 ? 44.071 -18.622 0.968 1.00 5.07 368 ILE B C 1
ATOM 11774 O O . ILE B 1 370 ? 44.958 -19.263 1.543 1.00 6.14 368 ILE B O 1
ATOM 11790 N N . GLY B 1 371 ? 43.089 -17.994 1.612 1.00 5.52 369 GLY B N 1
ATOM 11791 C CA . GLY B 1 371 ? 42.884 -18.150 3.030 1.00 5.88 369 GLY B CA 1
ATOM 11792 C C . GLY B 1 371 ? 41.761 -19.149 3.308 1.00 5.31 369 GLY B C 1
ATOM 11793 O O . GLY B 1 371 ? 40.781 -19.158 2.595 1.00 5.74 369 GLY B O 1
ATOM 11797 N N . ILE B 1 372 ? 41.914 -19.971 4.339 1.00 5.79 370 ILE B N 1
ATOM 11798 C CA . ILE B 1 372 ? 40.976 -21.055 4.628 1.00 7.19 370 ILE B CA 1
ATOM 11799 C C . ILE B 1 372 ? 40.740 -21.080 6.141 1.00 6.54 370 ILE B C 1
ATOM 11800 O O . ILE B 1 372 ? 41.701 -21.165 6.914 1.00 7.39 370 ILE B O 1
ATOM 11816 N N . GLY B 1 373 ? 39.483 -21.031 6.585 1.00 6.37 371 GLY B N 1
ATOM 11817 C CA . GLY B 1 373 ? 39.183 -21.031 8.018 1.00 7.25 371 GLY B CA 1
ATOM 11818 C C . GLY B 1 373 ? 37.749 -21.454 8.301 1.00 6.58 371 GLY B C 1
ATOM 11819 O O . GLY B 1 373 ? 37.127 -22.124 7.480 1.00 6.78 371 GLY B O 1
ATOM 11823 N N . PRO B 1 374 ? 37.224 -21.104 9.478 1.00 7.11 372 PRO B N 1
ATOM 11824 C CA . PRO B 1 374 ? 35.920 -21.612 9.912 1.00 7.38 372 PRO B CA 1
ATOM 11825 C C . PRO B 1 374 ? 34.792 -21.340 8.929 1.00 6.95 372 PRO B C 1
ATOM 11826 O O . PRO B 1 374 ? 34.708 -20.253 8.357 1.00 7.62 372 PRO B O 1
ATOM 11837 N N . GLY B 1 375 ? 33.911 -22.330 8.769 1.00 7.10 373 GLY B N 1
ATOM 11838 C CA . GLY B 1 375 ? 32.740 -22.220 7.920 1.00 7.21 373 GLY B CA 1
ATOM 11839 C C . GLY B 1 375 ? 32.381 -23.539 7.233 1.00 6.88 373 GLY B C 1
ATOM 11840 O O . GLY B 1 375 ? 31.232 -23.952 7.310 1.00 7.78 373 GLY B O 1
ATOM 11844 N N . LEU B 1 376 ? 33.302 -24.195 6.535 1.00 6.69 374 LEU B N 1
ATOM 11845 C CA . LEU B 1 376 ? 34.609 -23.669 6.141 1.00 5.66 374 LEU B CA 1
ATOM 11846 C C . LEU B 1 376 ? 34.426 -22.500 5.196 1.00 5.94 374 LEU B C 1
ATOM 11847 O O . LEU B 1 376 ? 33.548 -22.515 4.332 1.00 7.02 374 LEU B O 1
ATOM 11863 N N . THR B 1 377 ? 35.224 -21.475 5.406 1.00 5.61 375 THR B N 1
ATOM 11864 C CA . THR B 1 377 ? 35.243 -20.281 4.576 1.00 5.63 375 THR B CA 1
ATOM 11865 C C . THR B 1 377 ? 36.578 -20.199 3.866 1.00 5.09 375 THR B C 1
ATOM 11866 O O . THR B 1 377 ? 37.631 -20.373 4.488 1.00 6.29 375 THR B O 1
ATOM 11877 N N . VAL B 1 378 ? 36.526 -19.922 2.579 1.00 4.93 376 VAL B N 1
ATOM 11878 C CA . VAL B 1 378 ? 37.708 -19.646 1.789 1.00 5.25 376 VAL B CA 1
ATOM 11879 C C . VAL B 1 378 ? 37.621 -18.237 1.227 1.00 4.92 376 VAL B C 1
ATOM 11880 O O . VAL B 1 378 ? 36.600 -17.872 0.621 1.00 7.25 376 VAL B O 1
ATOM 11893 N N . GLU B 1 379 ? 38.662 -17.447 1.438 1.00 4.47 377 GLU B N 1
ATOM 11894 C CA . GLU B 1 379 ? 38.758 -16.147 0.774 1.00 4.42 377 GLU B CA 1
ATOM 11895 C C . GLU B 1 379 ? 39.967 -16.157 -0.104 1.00 4.01 377 GLU B C 1
ATOM 11896 O O . GLU B 1 379 ? 41.048 -16.539 0.324 1.00 5.04 377 GLU B O 1
ATOM 11908 N N . THR B 1 380 ? 39.763 -15.767 -1.358 1.00 4.67 378 THR B N 1
ATOM 11909 C CA . THR B 1 380 ? 40.818 -15.669 -2.326 1.00 4.76 378 THR B CA 1
ATOM 11910 C C . THR B 1 380 ? 41.048 -14.211 -2.710 1.00 5.64 378 THR B C 1
ATOM 11911 O O . THR B 1 380 ? 40.094 -13.408 -2.769 1.00 7.52 378 THR B O 1
ATOM 11922 N N . ALA B 1 381 ? 42.301 -13.862 -2.964 1.00 4.96 379 ALA B N 1
ATOM 11923 C CA . ALA B 1 381 ? 42.656 -12.567 -3.496 1.00 5.70 379 ALA B CA 1
ATOM 11924 C C . ALA B 1 381 ? 43.527 -12.818 -4.716 1.00 6.14 379 ALA B C 1
ATOM 11925 O O . ALA B 1 381 ? 44.591 -13.422 -4.603 1.00 6.80 379 ALA B O 1
ATOM 11932 N N . VAL B 1 382 ? 43.078 -12.353 -5.879 1.00 5.52 380 VAL B N 1
ATOM 11933 C CA . VAL B 1 382 ? 43.876 -12.393 -7.085 1.00 6.09 380 VAL B CA 1
ATOM 11934 C C . VAL B 1 382 ? 44.861 -11.236 -7.068 1.00 4.83 380 VAL B C 1
ATOM 11935 O O . VAL B 1 382 ? 44.460 -10.084 -6.837 1.00 6.19 380 VAL B O 1
ATOM 11948 N N . LEU B 1 383 ? 46.128 -11.554 -7.281 1.00 4.81 381 LEU B N 1
ATOM 11949 C CA . LEU B 1 383 ? 47.210 -10.592 -7.312 1.00 5.33 381 LEU B CA 1
ATOM 11950 C C . LEU B 1 383 ? 47.839 -10.527 -8.696 1.00 4.70 381 LEU B C 1
ATOM 11951 O O . LEU B 1 383 ? 47.824 -11.491 -9.445 1.00 5.93 381 LEU B O 1
ATOM 11967 N N . ARG B 1 384 ? 48.426 -9.376 -8.982 1.00 4.92 382 ARG B N 1
ATOM 11968 C CA . ARG B 1 384 ? 49.483 -9.305 -9.964 1.00 4.94 382 ARG B CA 1
ATOM 11969 C C . ARG B 1 384 ? 50.780 -9.006 -9.252 1.00 5.74 382 ARG B C 1
ATOM 11970 O O . ARG B 1 384 ? 50.811 -8.335 -8.217 1.00 6.94 382 ARG B O 1
ATOM 11991 N N . SER B 1 385 ? 51.858 -9.520 -9.802 1.00 5.90 383 SER B N 1
ATOM 11992 C CA . SER B 1 385 ? 53.195 -9.202 -9.318 1.00 5.96 383 SER B CA 1
ATOM 11993 C C . SER B 1 385 ? 53.618 -7.820 -9.807 1.00 6.60 383 SER B C 1
ATOM 11994 O O . SER B 1 385 ? 52.904 -7.157 -10.543 1.00 7.48 383 SER B O 1
ATOM 12002 N N . GLU B 1 386 ? 54.792 -7.404 -9.374 1.00 6.54 384 GLU B N 1
ATOM 12003 C CA . GLU B 1 386 ? 55.403 -6.167 -9.838 1.00 6.89 384 GLU B CA 1
ATOM 12004 C C . GLU B 1 386 ? 56.836 -6.469 -10.221 1.00 7.16 384 GLU B C 1
ATOM 12005 O O . GLU B 1 386 ? 57.445 -7.447 -9.747 1.00 7.89 384 GLU B O 1
ATOM 12017 N N . SER B 1 387 ? 57.405 -5.630 -11.067 1.00 9.06 385 SER B N 1
ATOM 12018 C CA A SER B 1 387 ? 58.797 -5.792 -11.471 0.37 10.69 385 SER B CA 1
ATOM 12019 C CA B SER B 1 387 ? 58.790 -5.789 -11.469 0.37 10.10 385 SER B CA 1
ATOM 12020 C CA C SER B 1 387 ? 58.796 -5.793 -11.470 0.25 10.84 385 SER B CA 1
ATOM 12021 C C . SER B 1 387 ? 59.740 -5.603 -10.282 1.00 11.52 385 SER B C 1
ATOM 12022 O O . SER B 1 387 ? 59.534 -4.750 -9.430 1.00 13.61 385 SER B O 1
ATOM 12040 N N . ILE B 1 388 ? 60.790 -6.397 -10.224 1.00 13.18 386 ILE B N 1
ATOM 12041 C CA . ILE B 1 388 ? 61.804 -6.205 -9.177 1.00 15.94 386 ILE B CA 1
ATOM 12042 C C . ILE B 1 388 ? 62.626 -4.919 -9.395 1.00 19.74 386 ILE B C 1
ATOM 12043 O O . ILE B 1 388 ? 62.917 -4.158 -8.447 1.00 23.25 386 ILE B O 1
ATOM 12059 N N . ARG B 1 389 ? 62.957 -4.645 -10.643 1.00 18.67 387 ARG B N 1
ATOM 12060 C CA . ARG B 1 389 ? 63.724 -3.434 -10.957 1.00 19.31 387 ARG B CA 1
ATOM 12061 C C . ARG B 1 389 ? 62.827 -2.191 -11.044 1.00 23.01 387 ARG B C 1
ATOM 12062 O O . ARG B 1 389 ? 61.722 -2.234 -11.593 1.00 25.61 387 ARG B O 1
#

CATH classification: 3.40.47.10 (+1 more: 3.40.47.10)

B-factor: mean 13.02, std 8.6, range [3.17, 63.42]

Secondary structure (DSSP, 8-state):
---EEEEEEEE--S-EEEGGGHHHHHHHHTT-TT-HHHHHHHHHHHHHS---EEE-S--HHHHHH-GGGGSTT-S-HHHHHHHHHHHHHHHHHHHHHHHHHHH-S-GGG--EEEEEESS--EES-HHHHHHHHHT--TT-EEEEEES--TTHHHHHHHHHHHHHHHSTT--EEEEEEE-GGGG-----TT-THHHHHHHHB--EEEEEEEESS--TTT----EEEEEEEEEEPTT-TTSEEEEEETTEEEEEE-TTHHHHHHHHHHHHHHHHHTTTT---S-GGGSEEEE--SSHHHHHHHHHHTTPPTTTTHHHHHHHHHH-B-STTHHHHHHHHHHHHHHHHT-SBTTTT-SEEEEEEEETTTEEEEEEEEE-BPP-/---EEEEEEEE--S-EEEGGGHHHHHHHHTT-TT-HHHHHHHHHHHHHS---EEE-S--HHHHHH-GGGGSTT-S-HHHHHHHHHHHHHHHHHHHHHHHHHHH-S-GGG--EEEEEESS--EES-HHHHHHHHHT--TT-EEEEEES--TTHHHHHHHHHHHHHHHSTT--EEEEEEE-GGGG-----TT-THHHHHHHHB--EEEEEEEESSPPTTTS---EEEEEEEEEEPTT-TTSEEEEEETTEEEEEE-TTHHHHHHHHHHHHHHHHHTTT-SSPP-GGGSEEEE--SSHHHHHHHHHHTTPPTTTTHHHHHHHHHH-B-STTHHHHHHHHHHHHHHHHT-SBTTTT-SEEEEEEEETTTEEEEEEEEE-B--

Radius of gyration: 25.56 Å; Cα contacts (8 Å, |Δi|>4): 1918; chains: 2; bounding box: 64×71×72 Å

Foldseek 3Di:
DFKFWFFKFKFFADDKDFLVCLLVVQCVLLVNPVPVVLSVVLVVLLVQFLAGMAGAPDDSVLCVVPVLLAVAPRFDAVVQQVVCQPVFLVQQLNQLVRRCVSFFDDLALAQAEEEAEARYADVVGSRVVNCVVRVHDPNRHYDYHYNPWFQVLQVQVVVLRVVQVVDDSHKYKYKYWYHCSLAQYHDDPVASQNSNCSSFEHTMMMIIIMHPDDDVVGTDGFKGFDFKDKDFQPPCQQAWDWDADSSGIYIHHDPCVLVSLLVCVLVVVQVRCVVPPRDRAPQQLAAEQEQCLGVSNVVSNCVSRVHDPPSCVLNSVLCHHHGRHGSCSSSSSLVSQQVVCVVVVAQWSRVVHFKYKYWTAGRSRMIMMTIMGTDGDDD/DFKFWQFKFKFFADDKDFLVCLLVVQCVLLVNPVVVVLSVVLVVLLVQFLAGMAGAPDDSVNCVVPVLLAAAPRQDAVVQQVVCQPVFLVQQLNQLVRRCVSQPDDLALAQAEEEAEARYADVVGSRVVNCVVRVHDPNRHYDYHYNPWFQCLQVQVVVLRVVQVVDDSHKYKYKYWYHCSLAQYHDDPVASQNSNCSNFEHTMMMIIIMHPPDDPPRGDGFKGFDFKDKDFQPPCQQAWDWDADSSGIYIDHDPCPLVSLLVCVVPVVQVGCVVPDVDDDQQQLAAEQEQCLGVSNVVSNCVSSVYDPPSCVLNSVLCHHHGRHGSCSSSSSLVSQQVVCVVVVAQWSRVVHFKYKYWTAHHSRMIMMTIMTTDGPD

Solvent-accessible surface area: 26565 Å² total; per-residue (Å²): 174,67,0,37,0,2,0,7,4,25,3,31,6,122,65,61,30,69,13,169,67,5,8,89,37,0,3,112,9,5,142,18,118,132,54,99,68,0,71,86,86,0,34,103,46,14,104,145,2,126,7,113,28,4,43,16,34,17,32,53,115,48,2,131,79,36,61,60,1,38,66,76,41,16,68,2,0,32,53,2,1,81,32,0,28,113,34,0,3,123,14,0,41,73,0,0,86,97,0,15,174,69,2,46,15,77,45,86,88,2,54,12,0,0,0,3,0,10,0,0,0,25,7,10,7,4,4,6,46,0,9,113,83,17,56,6,59,73,36,1,18,7,2,17,4,1,4,11,7,44,16,0,1,0,3,0,0,10,2,0,21,6,3,3,20,35,46,167,48,3,5,0,0,0,0,0,0,10,2,21,2,0,27,19,2,0,16,27,84,118,5,67,33,1,5,48,4,10,0,10,38,0,1,0,0,0,0,1,0,0,0,5,67,42,58,118,141,77,5,147,22,13,0,24,0,20,13,16,42,2,15,22,4,87,135,2,62,99,0,31,36,4,36,1,56,28,22,0,1,10,7,87,42,26,72,68,10,27,140,42,0,3,64,26,0,67,71,3,0,22,81,1,2,120,114,46,95,39,39,146,143,96,13,48,62,2,0,1,0,0,1,0,15,9,24,43,14,0,60,26,0,45,115,86,9,51,15,130,174,47,15,2,71,1,0,48,68,2,2,30,33,55,0,5,1,12,2,0,0,2,0,8,0,1,33,32,0,29,91,56,1,97,125,92,62,81,97,20,6,0,38,26,56,81,56,0,1,0,0,0,7,2,2,2,0,0,1,0,2,0,0,0,87,14,35,80,42,131,194,175,68,0,38,0,3,0,8,4,27,4,30,7,121,54,61,30,63,12,165,70,6,8,89,36,0,2,109,10,6,142,17,118,134,52,101,71,1,68,95,93,0,30,106,46,14,106,149,3,132,8,130,33,3,45,15,29,15,35,52,115,48,1,122,79,31,62,42,1,36,72,77,40,21,74,0,0,33,46,2,1,82,33,0,29,112,37,0,3,122,14,0,40,73,0,0,82,97,0,15,171,48,9,58,38,80,43,86,72,3,51,14,0,0,0,3,0,10,0,0,0,25,9,9,8,4,3,7,48,0,9,118,83,16,56,6,63,72,26,2,19,7,2,18,4,2,4,12,9,44,16,0,0,0,4,0,0,11,2,0,21,5,3,4,46,40,46,207,30,4,5,0,0,1,0,0,0,11,2,22,2,0,28,17,2,0,16,25,86,117,7,73,33,0,5,50,4,10,0,12,39,0,1,0,0,1,0,1,0,0,0,5,68,30,67,114,182,100,8,172,36,15,0,24,0,18,12,14,31,2,12,23,2,83,136,1,69,101,0,32,35,6,34,0,55,30,24,0,0,10,6,90,41,26,75,64,12,28,144,42,0,3,66,26,0,72,67,3,0,52,84,0,4,106,117,44,50,88,166,200,46,93,38,36,49,0,0,1,0,0,1,0,15,9,25,42,13,0,60,32,0,46,117,85,9,50,15,117,168,43,17,2,73,1,0,48,68,2,3,31,41,56,0,5,1,12,4,0,0,2,1,8,0,1,33,33,1,30,90,58,1,96,126,86,63,77,101,16,4,0,41,28,55,74,56,0,0,0,0,0,7,2,3,1,0,0,1,0,2,0,0,0,82,6,35,80,60,259

Sequence (757 aa):
QHAKILAIGTANPPNVVYHQKDYPDFLFRVTKNEHRTDLREEKFDRICEKSRTKKRYLHLTEEMLKANPNIYTYGAPSLDVRQDICNIEVPKKLGQEAALKAIKEWGQPISRITHLIFCTASCVDMPGCDFQLIKLLGLDPSSVVTRTMIYEAGGCYYAGATVLRMAKDFAENNKGARVLVVCAEITTVFFHGLTDTHLDILVGQALFADGASAVIVGANPEPEIERPLFEIVACRQTILPNSEEHGVVANIREMGFNYYLSGDVPKFVGGNVVDFMTKTFEKVDGKKKDWNSLFFSVHPGGPAIVDQVEEKLGLKEGKLRATRHVLSEYGNMGAPTVHFILDEMRNNKSIEEGKTTTGEGLEEWGVVIGIGPGLTVETAVLRSESSIRCQHAKILAIGTANPPNNVVYHQKDYPDFLFRVTKNEHRTDLREKFDRICEKSRTKKRYLHLTEEMLKANPNIYTYGAPSLDVRQDICNIEVPKKLGQEAALKAIKEWGQPISRITHLIFCTASCVDMPGCDFQLIKLLGLDPSSVTRTMIYEAGGCYYAGATVLRMAKDFAENNKGARVLVVCAEITTVFFHGLTDTHLDILVGQALFADGASAVIVGANPEPEIERPLFEIVACRQTILPNSEHGVVANIREMG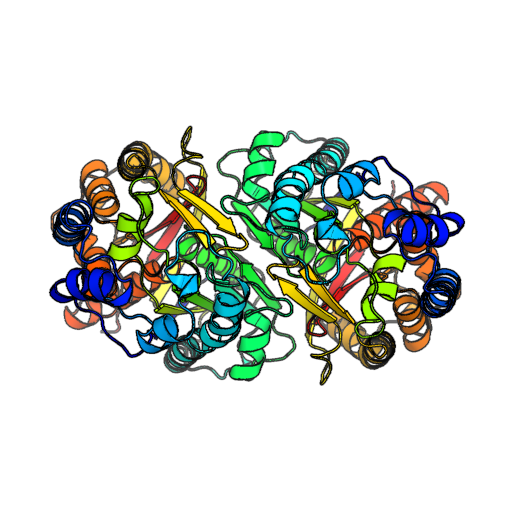FNYYLSGDVPKFVGGNVVDFMTKTFEKVDGKKKDWNSLFFSVHPGGPAIVDQVEEKLGLKEGKLRATRHVLSEYGNMGAPTVHFILDEMRNKSIEEGKTTTGEGLEEWGVVIGIGPGLTVETAVLRSESSSIR

Organism: Malus domestica (NCBI:txid3750)

Nearest PDB structures (foldseek):
  5w8q-assembly1_A  TM=9.992E-01  e=9.468E-89  Malus domestica
  7vf0-assembly1_D  TM=9.912E-01  e=4.057E-63  Thelypteris parasitica
  5wx4-assembly1_A  TM=9.867E-01  e=4.939E-62  Tetradium ruticarpum
  5wx5-assembly1_A  TM=9.862E-01  e=1.066E-61  Tetradium ruticarpum
  2h84-assembly1_B  TM=9.054E-01  e=6.209E-39  Dictyostelium discoideum AX4